Protein AF-A0A0G4ISH0-F1 (afdb_monomer)

Mean predicted aligned error: 19.69 Å

InterPro domains:
  IPR004839 Aminotransferase, class I/classII, large domain [PF00155] (19-366)
  IPR005532 Sulfatase-modifying factor enzyme-like domain [PF03781] (560-817)
  IPR015421 Pyridoxal phosphate-dependent transferase, major domain [G3DSA:3.40.640.10] (37-264)
  IPR015422 Pyridoxal phosphate-dependent transferase, small domain [G3DSA:3.90.1150.10] (4-366)
  IPR015424 Pyridoxal phosphate-dependent transferase [SSF53383] (5-373)
  IPR016187 C-type lectin fold [SSF56436] (561-821)
  IPR019257 Histidine-specific methyltransferase, SAM-dependent methyltransferase domain [PF10017] (851-1169)
  IPR024775 Hercynine oxygenase, DinB-like domain [PF12867] (386-523)
  IPR029063 S-adenosyl-L-methionine-dependent methyltransferase superfamily [G3DSA:3.40.50.150] (878-1068)
  IPR029063 S-adenosyl-L-methionine-dependent methyltransferase superfamily [SSF53335] (869-1040)
  IPR042095 Sulfatase-modifying factor enzyme superfamily [G3DSA:3.90.1580.10] (548-830)
  IPR051128 EgtD Methyltransferase [PTHR43397] (375-820)

pLDDT: mean 86.79, std 11.7, range [29.98, 98.56]

Foldseek 3Di:
DDDDDDDPDDCVPLFQEFADQFQQLCCVVCVVLVVPQDDDPQLPDDADLQFDPLLLLLVLLLVCQLQVPPSVLADSVQKGKFLALLLVLLLCCQLQDDFPAEEEEEPLAALSNVCSQVVVVRYHYDYQYDDVPDDLVSVLVVCVVCVRHQEYEAEACHPPAQHGDAPVSLVVVVVSCVRHAYEYEDQFSLFFQDPPPASHHDQVVVQSPDQRYKYKYFCRNLNPVVQSIIMIRHPPDDPSSSVSSNVGDGRSSSSSSSSSQRVDSCNSVVSSVSNNNLQNVLVVLLCVLCVVLPQNDWRDHRTGFKIKTFQPAFPPQPALVVVQVCCCPPLSYHWAGCVSSVHDDRGITIGGRSDDSVSSNSNSVSSSVSSVVSDPLVQPPDALVLLVVLVVLVVVLVVFFDPVQQQDDLDPQWGGNLLLLLQLLLCLLLLQCVQCPVNRDDQLDVVSSVVSVDIFGADPVPRDTPPVCRVVPDPDDDDSVVSNVNSVSSSVSSSVCRVVCSVVSNNQSVVVSSQVSLVVLLVSQLSLLSDDLVRTDDDPVQDDDDLDLDDDPDDDQDKFKQAKDKFWAADGPRPHSDDALLSDDIDIDTDHIWIWGQFFAFQQNVVVCLVVCCLNDPVLADPVVNCVCVVVVPRDFSQWDQDPVVRFIWGGASNDTDGCSSRRQWFDAWFLRSQQSVLVVVPFGFAALRRLRCQQEPPHPAQGQQHPDQCVVQVAQADLPNSATDRRPRGNRAGPRNRGNSAEQAWEWGPAQSAHPDDNVPRDADPSCRCPRPVRNPRFKTWTARDYSSHRRVQNTSSRTDIDGRRDRRGRYTYIGMGDQPPVNVPDPQAAAEAEAEDVQQDPVSVLVVQQVQQLVQLPDVLRAHEQLLLDDPVLLVLVVVLCVFPLQCQNVQLLCLLQVCLVVVLVLCVLAPQSQEAEEEEAQCFLVSRPLNSLQSNVVVNRAYEYEYEHQYPNRLVNNVVVNSHSPRRHNYYYYYNDHRLVVLLVVLPPDDPRHAYEYEHDDLVLQQDQPVVSLVVVLSNLVSHDFSHKYWHKAFAQDPDCVSVQCSCVPPVCSNVVSVCVSVVCQCVSFVKDDDSVQWDWDWDQDPVQQKIWIKTFGQAWDWMWTQDPPPRDIDIRTDHHRRIHTYTIRHHDDPVSVCVSCVVSQWHFPDWSAGPNNRMTTTMTGRNDD

Sequence (1173 aa):
MSLDAYEDGRNPDGVIELAYAENRLLLDFWRPRLQSCAPTTATTRYGIQQGSRDCRAAFLELLSVISGIDRRQLDASNLTMTSGCDAAFDLLVHSLCQPGQVVGIVTPTHPGAMRCIRCRGVLDTIEIAVDLGKSVDALLSCLNANPSIAALVLCNPTTPTGQLWTRSDLEKVVEHTRGIHVIVDEVLAVSLHSWPNSKFCSALRYAHSNDHVHVVTGLSKAGLAGLHVGAVYTRHQSSTFSSLSTLTQISNPTQEFIAKAFHDRDTPAALMECASKRLTAAYRLICNELHRHRINAHVVADAGLTIMVELNTNDGHDDDGALVNDILTQAKVMVHPGSRFSYPGHRWVRVVFADQPDVIREGVRRLASFVKEQYPRAMSTKTEAALQKAWARSDQVFSFLSADGFLLRPITLRHPFLFYVGHLPAFAMNQVALALGKLAPVRANASFDALFERGMDPDVLTGECHAHSADANNDVWPAIDDVVKYACDTRQRILGCVEVLLEMRLGYVVDIIIEHEQMHQETLLYMMMQCDPVHLSRPESLRERPLTPMHKASCEPVQCTIPGGKAVLGMSRCATTFGWDNEFPQVSVDVGAFRVQRLPVTNAEYLEWVDGGAYTVESNWPPDVWRWIVRDQIRHPALWRYDDVSKQWMVRTLFEYVPLSEVADHPVFVSNAEADAYCRSHGGRLMTEPEYHRAAYGDTCHPFPWGNDAPEQAGVNVDFRHWGTQPVWQSNSASPFGVRDLIGNGWEWTSSQFMPLGDPLQFTPMPSYPGYSADFFDGKHYVMKGGSWATATNMTRPSFRNWYQKNYVYPFAKFRICRDIEADERDASVGTSYRFVTLPGWNKQSLEGRFARDVRAGLSSNPKRIDSMHFYDDRGSELFAMITETEEYYLTRTETRILQDHAPTIAAVLTLLPNPSSINLIEIGAGDGKKTIPLLQALRSRGIQLSYTAIDISQGALDALQGALRSSAVDVTDATFLLGDNVEALRWTTQVDRPGMSNVVLFLGSSIGNYDNDKAEALLHDLRDALNVGDLLIVGFDLVKENHSIMIDAYSDAAGVTAEFNYNLLDRVNRELGGDFDRIRFEHQALFNPVHNRMESHLVASQDLVVSIDGDEDGQRLAVPFRARETIHIENSYKYELGQIETFAGKVGLHVVHHFLDDKSWFTDTCFQVVSK

Nearest PDB structures (foldseek):
  1gd9-assembly1_B  TM=8.159E-01  e=7.246E-22  Pyrococcus horikoshii
  1dju-assembly1_B  TM=8.254E-01  e=3.194E-21  Pyrococcus horikoshii OT3
  1dju-assembly1_A  TM=8.180E-01  e=1.990E-20  Pyrococcus horikoshii OT3
  5yhv-assembly1_B  TM=8.171E-01  e=3.679E-19  Mycobacterium tuberculosis H37Rv
  1u08-assembly1_A  TM=8.201E-01  e=9.890E-19  Escherichia coli

Structure (mmCIF, N/CA/C/O backbone):
data_AF-A0A0G4ISH0-F1
#
_entry.id   AF-A0A0G4ISH0-F1
#
loop_
_atom_site.group_PDB
_atom_site.id
_atom_site.type_symbol
_atom_site.label_atom_id
_atom_site.label_alt_id
_atom_site.label_comp_id
_atom_site.label_asym_id
_atom_site.label_entity_id
_atom_site.label_seq_id
_atom_site.pdbx_PDB_ins_code
_atom_site.Cartn_x
_atom_site.Cartn_y
_atom_site.Cartn_z
_atom_site.occupancy
_atom_site.B_iso_or_equiv
_atom_site.auth_seq_id
_atom_site.auth_comp_id
_atom_site.auth_asym_id
_atom_site.auth_atom_id
_atom_site.pdbx_PDB_model_num
ATOM 1 N N . MET A 1 1 ? -3.537 19.893 40.796 1.00 29.98 1 MET A N 1
ATOM 2 C CA . MET A 1 1 ? -2.130 20.124 41.160 1.00 29.98 1 MET A CA 1
ATOM 3 C C . MET A 1 1 ? -1.393 20.225 39.844 1.00 29.98 1 MET A C 1
ATOM 5 O O . MET A 1 1 ? -1.579 19.325 39.044 1.00 29.98 1 MET A O 1
ATOM 9 N N . SER A 1 2 ? -0.666 21.301 39.569 1.00 35.19 2 SER A N 1
ATOM 10 C CA . SER A 1 2 ? 0.259 21.329 38.433 1.00 35.19 2 SER A CA 1
ATOM 11 C C . SER A 1 2 ? 1.541 22.019 38.862 1.00 35.19 2 SER A C 1
ATOM 13 O O . SER A 1 2 ? 1.468 22.935 39.682 1.00 35.19 2 SER A O 1
ATOM 15 N N . LEU A 1 3 ? 2.659 21.582 38.290 1.00 36.28 3 LEU A N 1
ATOM 16 C CA . LEU A 1 3 ? 3.726 22.375 37.669 1.00 36.28 3 LEU A CA 1
ATOM 17 C C . LEU A 1 3 ? 4.898 21.428 37.360 1.00 36.28 3 LEU A C 1
ATOM 19 O O . LEU A 1 3 ? 5.094 20.429 38.046 1.00 36.28 3 LEU A O 1
ATOM 23 N N . ASP A 1 4 ? 5.565 21.717 36.253 1.00 40.81 4 ASP A N 1
ATOM 24 C CA . ASP A 1 4 ? 6.543 20.893 35.543 1.00 40.81 4 ASP A CA 1
ATOM 25 C C . ASP A 1 4 ? 7.928 20.839 36.236 1.00 40.81 4 ASP A C 1
ATOM 27 O O . ASP A 1 4 ? 8.217 21.652 37.112 1.00 40.81 4 ASP A O 1
ATOM 31 N N . ALA A 1 5 ? 8.778 19.916 35.766 1.00 36.12 5 ALA A N 1
ATOM 32 C CA . ALA A 1 5 ? 10.192 19.667 36.085 1.00 36.12 5 ALA A CA 1
ATOM 33 C C . ALA A 1 5 ? 10.530 19.043 37.463 1.00 36.12 5 ALA A C 1
ATOM 35 O O . ALA A 1 5 ? 10.736 19.735 38.451 1.00 36.12 5 ALA A O 1
ATOM 36 N N . TYR A 1 6 ? 10.702 17.711 37.470 1.00 50.81 6 TYR A N 1
ATOM 37 C CA . TYR A 1 6 ? 11.557 16.934 38.389 1.00 50.81 6 TYR A CA 1
ATOM 38 C C . TYR A 1 6 ? 11.553 17.356 39.879 1.00 50.81 6 TYR A C 1
ATOM 40 O O . TYR A 1 6 ? 12.530 17.911 40.377 1.00 50.81 6 TYR A O 1
ATOM 48 N N . GLU A 1 7 ? 10.498 16.998 40.618 1.00 42.28 7 GLU A N 1
ATOM 49 C CA . GLU A 1 7 ? 10.498 16.995 42.091 1.00 42.28 7 GLU A CA 1
ATOM 50 C C . GLU A 1 7 ? 10.308 15.572 42.649 1.00 42.28 7 GLU A C 1
ATOM 52 O O . GLU A 1 7 ? 9.448 14.812 42.191 1.00 42.28 7 GLU A O 1
ATOM 57 N N . ASP A 1 8 ? 11.119 15.254 43.664 1.00 45.59 8 ASP A N 1
ATOM 58 C CA . ASP A 1 8 ? 11.135 14.059 44.519 1.00 45.59 8 ASP A CA 1
ATOM 59 C C . ASP A 1 8 ? 9.798 13.286 44.595 1.00 45.59 8 ASP A C 1
ATOM 61 O O . ASP A 1 8 ? 8.854 13.660 45.298 1.00 45.59 8 ASP A O 1
ATOM 65 N N . GLY A 1 9 ? 9.736 12.143 43.902 1.00 51.06 9 GLY A N 1
ATOM 66 C CA . GLY A 1 9 ? 8.827 11.037 44.227 1.00 51.06 9 GLY A CA 1
ATOM 67 C C . GLY A 1 9 ? 7.404 11.044 43.647 1.00 51.06 9 GLY A C 1
ATOM 68 O O . GLY A 1 9 ? 6.674 10.096 43.925 1.00 51.06 9 GLY A O 1
ATOM 69 N N . ARG A 1 10 ? 6.971 12.039 42.850 1.00 54.88 10 ARG A N 1
ATOM 70 C CA . ARG A 1 10 ? 5.578 12.086 42.315 1.00 54.88 10 ARG A CA 1
ATOM 71 C C . ARG A 1 10 ? 5.391 11.634 40.861 1.00 54.88 10 ARG A C 1
ATOM 73 O O . ARG A 1 10 ? 4.269 11.316 40.483 1.00 54.88 10 ARG A O 1
ATOM 80 N N . ASN A 1 11 ? 6.454 11.604 40.061 1.00 66.38 11 ASN A N 1
ATOM 81 C CA . ASN A 1 11 ? 6.471 11.038 38.705 1.00 66.38 11 ASN A CA 1
ATOM 82 C C . ASN A 1 11 ? 7.749 10.195 38.537 1.00 66.38 11 ASN A C 1
ATOM 84 O O . ASN A 1 11 ? 8.687 10.645 37.878 1.00 66.38 11 ASN A O 1
ATOM 88 N N . PRO A 1 12 ? 7.840 9.030 39.208 1.00 60.91 12 PRO A N 1
ATOM 89 C CA . PRO A 1 12 ? 9.073 8.241 39.269 1.00 60.91 12 PRO A CA 1
ATOM 90 C C . PRO A 1 12 ? 9.559 7.774 37.889 1.00 60.91 12 PRO A C 1
ATOM 92 O O . PRO A 1 12 ? 10.762 7.639 37.688 1.00 60.91 12 PRO A O 1
ATOM 95 N N . ASP A 1 13 ? 8.643 7.603 36.931 1.00 71.50 13 ASP A N 1
ATOM 96 C CA . ASP A 1 13 ? 8.940 7.086 35.589 1.00 71.50 13 ASP A CA 1
ATOM 97 C C . ASP A 1 13 ? 9.199 8.188 34.544 1.00 71.50 13 ASP A C 1
ATOM 99 O O . ASP A 1 13 ? 9.539 7.894 33.394 1.00 71.50 13 ASP A O 1
ATOM 103 N N . GLY A 1 14 ? 9.028 9.462 34.923 1.00 81.88 14 GLY A N 1
ATOM 104 C CA . GLY A 1 14 ? 9.295 10.625 34.072 1.00 81.88 14 GLY A CA 1
ATOM 105 C C . GLY A 1 14 ? 8.361 10.781 32.866 1.00 81.88 14 GLY A C 1
ATOM 106 O O . GLY A 1 14 ? 8.720 11.487 31.920 1.00 81.88 14 GLY A O 1
ATOM 107 N N . VAL A 1 15 ? 7.187 10.139 32.870 1.00 88.06 15 VAL A N 1
ATOM 108 C CA . VAL A 1 15 ? 6.235 10.137 31.744 1.00 88.06 15 VAL A CA 1
ATOM 109 C C . VAL A 1 15 ? 5.391 11.414 31.733 1.00 88.06 15 VAL A C 1
ATOM 111 O O . VAL A 1 15 ? 4.882 11.836 32.771 1.00 88.06 15 VAL A O 1
ATOM 114 N N . ILE A 1 16 ? 5.228 12.024 30.557 1.00 90.38 16 ILE A N 1
ATOM 115 C CA . ILE A 1 16 ? 4.329 13.163 30.330 1.00 90.38 16 ILE A CA 1
ATOM 116 C C . ILE A 1 16 ? 2.988 12.650 29.829 1.00 90.38 16 ILE A C 1
ATOM 118 O O . ILE A 1 16 ? 2.910 11.954 28.823 1.00 90.38 16 ILE A O 1
ATOM 122 N N . GLU A 1 17 ? 1.925 13.014 30.529 1.00 90.56 17 GLU A N 1
ATOM 123 C CA . GLU A 1 17 ? 0.567 12.562 30.255 1.00 90.56 17 GLU A CA 1
ATOM 124 C C . GLU A 1 17 ? -0.139 13.554 29.315 1.00 90.56 17 GLU A C 1
ATOM 126 O O . GLU A 1 17 ? -0.492 14.648 29.748 1.00 90.56 17 GLU A O 1
ATOM 131 N N . LEU A 1 18 ? -0.329 13.183 28.041 1.00 93.94 18 LEU A N 1
ATOM 132 C CA . LEU A 1 18 ? -1.076 13.952 27.029 1.00 93.94 18 LEU A CA 1
ATOM 133 C C . LEU A 1 18 ? -2.180 13.109 26.360 1.00 93.94 18 LEU A C 1
ATOM 135 O O . LEU A 1 18 ? -2.629 13.430 25.255 1.00 93.94 18 LEU A O 1
ATOM 139 N N . ALA A 1 19 ? -2.614 12.021 26.997 1.00 89.62 19 ALA A N 1
ATOM 140 C CA . ALA A 1 19 ? -3.569 11.071 26.445 1.00 89.62 19 ALA A CA 1
ATOM 141 C C . ALA A 1 19 ? -4.983 11.317 26.975 1.00 89.62 19 ALA A C 1
ATOM 143 O O . ALA A 1 19 ? -5.933 11.318 26.192 1.00 89.62 19 ALA A O 1
ATOM 144 N N . TYR A 1 20 ? -5.162 11.544 28.275 1.00 87.75 20 TYR A N 1
ATOM 145 C CA . TYR A 1 20 ? -6.462 11.703 28.918 1.00 87.75 20 TYR A CA 1
ATOM 146 C C . TYR A 1 20 ? -6.990 13.130 28.758 1.00 87.75 20 TYR A C 1
ATOM 148 O O . TYR A 1 20 ? -6.425 14.100 29.250 1.00 87.75 20 TYR A O 1
ATOM 156 N N . ALA A 1 21 ? -8.121 13.266 28.060 1.00 85.56 21 ALA A N 1
ATOM 157 C CA . ALA A 1 21 ? -8.736 14.557 27.751 1.00 85.56 21 ALA A CA 1
ATOM 158 C C . ALA A 1 21 ? -9.438 15.177 28.978 1.00 85.56 21 ALA A C 1
ATOM 160 O O . ALA A 1 21 ? -10.674 15.229 29.042 1.00 85.56 21 ALA A O 1
ATOM 161 N N . GLU A 1 22 ? -8.642 15.630 29.943 1.00 88.81 22 GLU A N 1
ATOM 162 C CA . GLU A 1 22 ? -9.045 16.362 31.141 1.00 88.81 22 GLU A CA 1
ATOM 163 C C . GLU A 1 22 ? -8.713 17.847 30.996 1.00 88.81 22 GLU A C 1
ATOM 165 O O . GLU A 1 22 ? -7.631 18.221 30.553 1.00 88.81 22 GLU A O 1
ATOM 170 N N . ASN A 1 23 ? -9.634 18.721 31.401 1.00 92.69 23 ASN A N 1
ATOM 171 C CA . ASN A 1 23 ? -9.394 20.159 31.351 1.00 92.69 23 ASN A CA 1
ATOM 172 C C . ASN A 1 23 ? -8.731 20.640 32.651 1.00 92.69 23 ASN A C 1
ATOM 174 O O . ASN A 1 23 ? -9.401 21.107 33.577 1.00 92.69 23 ASN A O 1
ATOM 178 N N . ARG A 1 24 ? -7.403 20.512 32.730 1.00 91.00 24 ARG A N 1
ATOM 179 C CA . ARG A 1 24 ? -6.619 20.912 33.913 1.00 91.00 24 ARG A CA 1
ATOM 180 C C . ARG A 1 24 ? -6.488 22.429 34.049 1.00 91.00 24 ARG A C 1
ATOM 182 O O . ARG A 1 24 ? -6.186 22.928 35.134 1.00 91.00 24 ARG A O 1
ATOM 189 N N . LEU A 1 25 ? -6.809 23.169 32.988 1.00 93.44 25 LEU A N 1
ATOM 190 C CA . LEU A 1 25 ? -6.808 24.630 32.961 1.00 93.44 25 LEU A CA 1
ATOM 191 C C . LEU A 1 25 ? -7.913 25.265 33.810 1.00 93.44 25 LEU A C 1
ATOM 193 O O . LEU A 1 25 ? -7.896 26.479 33.942 1.00 93.44 25 LEU A O 1
ATOM 197 N N . LEU A 1 26 ? -8.871 24.512 34.364 1.00 93.56 26 LEU A N 1
ATOM 198 C CA . LEU A 1 26 ? -10.008 25.056 35.130 1.00 93.56 26 LEU A CA 1
ATOM 199 C C . LEU A 1 26 ? -9.959 24.751 36.636 1.00 93.56 26 LEU A C 1
ATOM 201 O O . LEU A 1 26 ? -10.906 25.036 37.369 1.00 93.56 26 LEU A O 1
ATOM 205 N N . LEU A 1 27 ? -8.868 24.170 37.135 1.00 87.25 27 LEU A N 1
ATOM 206 C CA . LEU A 1 27 ? -8.807 23.701 38.521 1.00 87.25 27 LEU A CA 1
ATOM 207 C C . LEU A 1 27 ? -8.957 24.828 39.563 1.00 87.25 27 LEU A C 1
ATOM 209 O O . LEU A 1 27 ? -9.604 24.650 40.595 1.00 87.25 27 LEU A O 1
ATOM 213 N N . ASP A 1 28 ? -8.342 25.979 39.324 1.00 88.94 28 ASP A N 1
ATOM 214 C CA . ASP A 1 28 ? -8.444 27.185 40.155 1.00 88.94 28 ASP A CA 1
ATOM 215 C C . ASP A 1 28 ? -9.839 27.828 40.094 1.00 88.94 28 ASP A C 1
ATOM 217 O O . ASP A 1 28 ? -10.294 28.361 41.103 1.00 88.94 28 ASP A O 1
ATOM 221 N N . PHE A 1 29 ? -10.545 27.718 38.963 1.00 91.69 29 PHE A N 1
ATOM 222 C CA . PHE A 1 29 ? -11.935 28.169 38.835 1.00 91.69 29 PHE A CA 1
ATOM 223 C C . PHE A 1 29 ? -12.871 27.384 39.771 1.00 91.69 29 PHE A C 1
ATOM 225 O O . PHE A 1 29 ? -13.756 27.961 40.417 1.00 91.69 29 PHE A O 1
ATOM 232 N N . TRP A 1 30 ? -12.651 26.068 39.878 1.00 90.19 30 TRP A N 1
ATOM 233 C CA . TRP A 1 30 ? -13.483 25.177 40.689 1.00 90.19 30 TRP A CA 1
ATOM 234 C C . TRP A 1 30 ? -13.087 25.102 42.157 1.00 90.19 30 TRP A C 1
ATOM 236 O O . TRP A 1 30 ? -13.960 24.901 43.002 1.00 90.19 30 TRP A O 1
ATOM 246 N N . ARG A 1 31 ? -11.803 25.271 42.491 1.00 87.25 31 ARG A N 1
ATOM 247 C CA . ARG A 1 31 ? -11.291 25.066 43.856 1.00 87.25 31 ARG A CA 1
ATOM 248 C C . ARG A 1 31 ? -12.075 25.832 44.939 1.00 87.25 31 ARG A C 1
ATOM 250 O O . ARG A 1 31 ? -12.493 25.173 45.891 1.00 87.25 31 ARG A O 1
ATOM 257 N N . PRO A 1 32 ? -12.352 27.147 44.819 1.00 85.44 32 PRO A N 1
ATOM 258 C CA . PRO A 1 32 ? -13.115 27.873 45.838 1.00 85.44 32 PRO A CA 1
ATOM 259 C C . PRO A 1 32 ? -14.559 27.366 45.971 1.00 85.44 32 PRO A C 1
ATOM 261 O O . PRO A 1 32 ? -15.099 27.282 47.072 1.00 85.44 32 PRO A O 1
ATOM 264 N N . ARG A 1 33 ? -15.181 26.980 44.849 1.00 84.56 33 ARG A N 1
ATOM 265 C CA . ARG A 1 33 ? -16.568 26.494 44.805 1.00 84.56 33 ARG A CA 1
ATOM 266 C C . ARG A 1 33 ? -16.702 25.114 45.442 1.00 84.56 33 ARG A C 1
ATOM 268 O O . ARG A 1 33 ? -17.604 24.905 46.250 1.00 84.56 33 ARG A O 1
ATOM 275 N N . LEU A 1 34 ? -15.770 24.206 45.153 1.00 82.19 34 LEU A N 1
ATOM 276 C CA . LEU A 1 34 ? -15.709 22.880 45.775 1.00 82.19 34 LEU A CA 1
ATOM 277 C C . LEU A 1 34 ? -15.526 22.977 47.297 1.00 82.19 34 LEU A C 1
ATOM 279 O O . LEU A 1 34 ? -16.193 22.264 48.037 1.00 82.19 34 LEU A O 1
ATOM 283 N N . GLN A 1 35 ? -14.690 23.906 47.772 1.00 81.31 35 GLN A N 1
ATOM 284 C CA . GLN A 1 35 ? -14.467 24.136 49.207 1.00 81.31 35 GLN A CA 1
ATOM 285 C C . GLN A 1 35 ? -15.689 24.720 49.935 1.00 81.31 35 GLN A C 1
ATOM 287 O O . GLN A 1 35 ? -15.828 24.534 51.141 1.00 81.31 35 GLN A O 1
ATOM 292 N N . SER A 1 36 ? -16.585 25.403 49.218 1.00 74.00 36 SER A N 1
ATOM 293 C CA . SER A 1 36 ? -17.791 26.017 49.792 1.00 74.00 36 SER A CA 1
ATOM 294 C C . SER A 1 36 ? -18.970 25.049 49.991 1.00 74.00 36 SER A C 1
ATOM 296 O O . SER A 1 36 ? -19.958 25.396 50.640 1.00 74.00 36 SER A O 1
ATOM 298 N N . CYS A 1 37 ? -18.888 23.824 49.461 1.00 72.69 37 CYS A N 1
ATOM 299 C CA . CYS A 1 37 ? -19.976 22.849 49.524 1.00 72.69 37 CYS A CA 1
ATOM 300 C C . CYS A 1 37 ? -19.874 21.952 50.765 1.00 72.69 37 CYS A C 1
ATOM 302 O O . CYS A 1 37 ? -19.308 20.863 50.723 1.00 72.69 37 CYS A O 1
ATOM 304 N N . ALA A 1 38 ? -20.460 22.403 51.877 1.00 69.44 38 ALA A N 1
ATOM 305 C CA . ALA A 1 38 ? -20.605 21.584 53.080 1.00 69.44 38 ALA A CA 1
ATOM 306 C C . ALA A 1 38 ? -21.718 20.517 52.922 1.00 69.44 38 ALA A C 1
ATOM 308 O O . ALA A 1 38 ? -22.762 20.822 52.327 1.00 69.44 38 ALA A O 1
ATOM 309 N N . PRO A 1 39 ? -21.546 19.300 53.483 1.00 66.81 39 PRO A N 1
ATOM 310 C CA . PRO A 1 39 ? -22.596 18.282 53.512 1.00 66.81 39 PRO A CA 1
ATOM 311 C C . PRO A 1 39 ? -23.829 18.777 54.277 1.00 66.81 39 PRO A C 1
ATOM 313 O O . PRO A 1 39 ? -23.710 19.418 55.321 1.00 66.81 39 PRO A O 1
ATOM 316 N N . THR A 1 40 ? -25.022 18.439 53.793 1.00 73.50 40 THR A N 1
ATOM 317 C CA . THR A 1 40 ? -26.299 18.703 54.478 1.00 73.50 40 THR A CA 1
ATOM 318 C C . THR A 1 40 ? -27.006 17.391 54.827 1.00 73.50 40 THR A C 1
ATOM 320 O O . THR A 1 40 ? -26.679 16.329 54.300 1.00 73.50 40 THR A O 1
ATOM 323 N N . THR A 1 41 ? -28.035 17.428 55.673 1.00 69.50 41 THR A N 1
ATOM 324 C CA . THR A 1 41 ? -28.890 16.256 55.950 1.00 69.50 41 THR A CA 1
ATOM 325 C C . THR A 1 41 ? -29.598 15.714 54.703 1.00 69.50 41 THR A C 1
ATOM 327 O O . THR A 1 41 ? -29.991 14.550 54.688 1.00 69.50 41 THR A O 1
ATOM 330 N N . ALA A 1 42 ? -29.756 16.524 53.650 1.00 67.44 42 ALA A N 1
ATOM 331 C CA . ALA A 1 42 ? -30.264 16.067 52.357 1.00 67.44 42 ALA A CA 1
ATOM 332 C C . ALA A 1 42 ? -29.213 15.252 51.579 1.00 67.44 42 ALA A C 1
ATOM 334 O O . ALA A 1 42 ? -29.566 14.304 50.881 1.00 67.44 42 ALA A O 1
ATOM 335 N N . THR A 1 43 ? -27.919 15.548 51.758 1.00 75.75 43 THR A N 1
ATOM 336 C CA . THR A 1 43 ? -26.824 14.820 51.088 1.00 75.75 43 THR A CA 1
ATOM 337 C C . THR A 1 43 ? -26.563 13.413 51.638 1.00 75.75 43 THR A C 1
ATOM 339 O O . THR A 1 43 ? -25.834 12.654 51.009 1.00 75.75 43 THR A O 1
ATOM 342 N N . THR A 1 44 ? -27.172 13.035 52.769 1.00 76.56 44 THR A N 1
ATOM 343 C CA . THR A 1 44 ? -26.984 11.722 53.421 1.00 76.56 44 THR A CA 1
ATOM 344 C C . THR A 1 44 ? -28.138 10.734 53.199 1.00 76.56 44 THR A C 1
ATOM 346 O O . THR A 1 44 ? -28.156 9.664 53.804 1.00 76.56 44 THR A O 1
ATOM 349 N N . ARG A 1 45 ? -29.120 11.073 52.354 1.00 77.62 45 ARG A N 1
ATOM 350 C CA . ARG A 1 45 ? -30.279 10.218 52.022 1.00 77.62 45 ARG A CA 1
ATOM 351 C C . ARG A 1 45 ? -30.199 9.714 50.580 1.00 77.62 45 ARG A C 1
ATOM 353 O O . ARG A 1 45 ? -29.391 10.225 49.814 1.00 77.62 45 ARG A O 1
ATOM 360 N N . TYR A 1 46 ? -31.044 8.752 50.200 1.00 73.94 46 TYR A N 1
ATOM 361 C CA . TYR A 1 46 ? -31.217 8.361 48.793 1.00 73.94 46 TYR A CA 1
ATOM 362 C C . TYR A 1 46 ? -31.870 9.487 47.977 1.00 73.94 46 TYR A C 1
ATOM 364 O O . TYR A 1 46 ? -32.718 10.223 48.485 1.00 73.94 46 TYR A O 1
ATOM 372 N N . GLY A 1 47 ? -31.420 9.655 46.733 1.00 69.94 47 GLY A N 1
ATOM 373 C CA . GLY A 1 47 ? -31.845 10.718 45.821 1.00 69.94 47 GLY A CA 1
ATOM 374 C C . GLY A 1 47 ? -33.093 10.391 45.007 1.00 69.94 47 GLY A C 1
ATOM 375 O O . GLY A 1 47 ? -33.626 9.285 45.047 1.00 69.94 47 GLY A O 1
ATOM 376 N N . ILE A 1 48 ? -33.558 11.387 44.253 1.00 76.50 48 ILE A N 1
ATOM 377 C CA . ILE A 1 48 ? -34.624 11.228 43.256 1.00 76.50 48 ILE A CA 1
ATOM 378 C C . ILE A 1 48 ? -34.023 10.603 41.991 1.00 76.50 48 ILE A C 1
ATOM 380 O O . ILE A 1 48 ? -32.912 10.959 41.603 1.00 76.50 48 ILE A O 1
ATOM 384 N N . GLN A 1 49 ? -34.785 9.730 41.326 1.00 78.06 49 GLN A N 1
ATOM 385 C CA . GLN A 1 49 ? -34.319 8.912 40.200 1.00 78.06 49 GLN A CA 1
ATOM 386 C C . GLN A 1 49 ? -33.639 9.697 39.069 1.00 78.06 49 GLN A C 1
ATOM 388 O O . GLN A 1 49 ? -32.562 9.322 38.629 1.00 78.06 49 GLN A O 1
ATOM 393 N N . GLN A 1 50 ? -34.210 10.834 38.670 1.00 83.44 50 GLN A N 1
ATOM 394 C CA . GLN A 1 50 ? -33.687 11.696 37.597 1.00 83.44 50 GLN A CA 1
ATOM 395 C C . GLN A 1 50 ? -32.739 12.808 38.099 1.00 83.44 50 GLN A C 1
ATOM 397 O O . GLN A 1 50 ? -32.379 13.718 37.349 1.00 83.44 50 GLN A O 1
ATOM 402 N N . GLY A 1 51 ? -32.396 12.806 39.389 1.00 89.44 51 GLY A N 1
ATOM 403 C CA . GLY A 1 51 ? -31.713 13.895 40.092 1.00 89.44 51 GLY A CA 1
ATOM 404 C C . GLY A 1 51 ? -32.659 14.826 40.866 1.00 89.44 51 GLY A C 1
ATOM 405 O O . GLY A 1 51 ? -33.885 14.732 40.777 1.00 89.44 51 GLY A O 1
ATOM 406 N N . SER A 1 52 ? -32.114 15.737 41.667 1.00 89.12 52 SER A N 1
ATOM 407 C CA . SER A 1 52 ? -32.892 16.725 42.415 1.00 89.12 52 SER A CA 1
ATOM 408 C C . SER A 1 52 ? -33.389 17.841 41.493 1.00 89.12 52 SER A C 1
ATOM 410 O O . SER A 1 52 ? -32.774 18.153 40.469 1.00 89.12 52 SER A O 1
ATOM 412 N N . ARG A 1 53 ? -34.518 18.462 41.855 1.00 89.12 53 ARG A N 1
ATOM 413 C CA . ARG A 1 53 ? -35.094 19.579 41.089 1.00 89.12 53 ARG A CA 1
ATOM 414 C C . ARG A 1 53 ? -34.091 20.723 40.927 1.00 89.12 53 ARG A C 1
ATOM 416 O O . ARG A 1 53 ? -33.963 21.255 39.829 1.00 89.12 53 ARG A O 1
ATOM 423 N N . ASP A 1 54 ? -33.378 21.054 41.998 1.00 88.94 54 ASP A N 1
ATOM 424 C CA . ASP A 1 54 ? -32.422 22.162 42.017 1.00 88.94 54 ASP A CA 1
ATOM 425 C C . ASP A 1 54 ? -31.175 21.838 41.188 1.00 88.94 54 ASP A C 1
ATOM 427 O O . ASP A 1 54 ? -30.716 22.680 40.421 1.00 88.94 54 ASP A O 1
ATOM 431 N N . CYS A 1 55 ? -30.685 20.593 41.244 1.00 91.19 55 CYS A N 1
ATOM 432 C CA . CYS A 1 55 ? -29.576 20.131 40.408 1.00 91.19 55 CYS A CA 1
ATOM 433 C C . CYS A 1 55 ? -29.924 20.233 38.918 1.00 91.19 55 CYS A C 1
ATOM 435 O O . CYS A 1 55 ? -29.175 20.842 38.153 1.00 91.19 55 CYS A O 1
ATOM 437 N N . ARG A 1 56 ? -31.091 19.714 38.510 1.00 93.56 56 ARG A N 1
ATOM 438 C CA . ARG A 1 56 ? -31.547 19.805 37.115 1.00 93.56 56 ARG A CA 1
ATOM 439 C C . ARG A 1 56 ? -31.767 21.244 36.668 1.00 93.56 56 ARG A C 1
ATOM 441 O O . ARG A 1 56 ? -31.400 21.601 35.553 1.00 93.56 56 ARG A O 1
ATOM 448 N N . ALA A 1 57 ? -32.364 22.076 37.522 1.00 91.56 57 ALA A N 1
ATOM 449 C CA . ALA A 1 57 ? -32.612 23.474 37.199 1.00 91.56 57 ALA A CA 1
ATOM 450 C C . ALA A 1 57 ? -31.304 24.239 36.961 1.00 91.56 57 ALA A C 1
ATOM 452 O O . ALA A 1 57 ? -31.217 24.945 35.959 1.00 91.56 57 ALA A O 1
ATOM 453 N N . ALA A 1 58 ? -30.310 24.046 37.831 1.00 91.56 58 ALA A N 1
ATOM 454 C CA . ALA A 1 58 ? -28.993 24.667 37.735 1.00 91.56 58 ALA A CA 1
ATOM 455 C C . ALA A 1 58 ? -28.203 24.158 36.513 1.00 91.56 58 ALA A C 1
ATOM 457 O O . ALA A 1 58 ? -27.580 24.936 35.796 1.00 91.56 58 ALA A O 1
ATOM 458 N N . PHE A 1 59 ? -28.290 22.861 36.207 1.00 93.81 59 PHE A N 1
ATOM 459 C CA . PHE A 1 59 ? -27.658 22.295 35.014 1.00 93.81 59 PHE A CA 1
ATOM 460 C C . PHE A 1 59 ? -28.293 22.813 33.711 1.00 93.81 59 PHE A C 1
ATOM 462 O O . PHE A 1 59 ? -27.590 23.067 32.737 1.00 93.81 59 PHE A O 1
ATOM 469 N N . LEU A 1 60 ? -29.611 23.046 33.688 1.00 93.75 60 LEU A N 1
ATOM 470 C CA . LEU A 1 60 ? -30.270 23.683 32.544 1.00 93.75 60 LEU A CA 1
ATOM 471 C C . LEU A 1 60 ? -29.847 25.141 32.328 1.00 93.75 60 LEU A C 1
ATOM 473 O O . LEU A 1 60 ? -29.857 25.584 31.181 1.00 93.75 60 LEU A O 1
ATOM 477 N N . GLU A 1 61 ? -29.469 25.882 33.375 1.00 93.25 61 GLU A N 1
ATOM 478 C CA . GLU A 1 61 ? -28.859 27.210 33.191 1.00 93.25 61 GLU A CA 1
ATOM 479 C C . GLU A 1 61 ? -27.545 27.091 32.410 1.00 93.25 61 GLU A C 1
ATOM 481 O O . GLU A 1 61 ? -27.320 27.837 31.459 1.00 93.25 61 GLU A O 1
ATOM 486 N N . LEU A 1 62 ? -26.715 26.092 32.732 1.00 93.44 62 LEU A N 1
ATOM 487 C CA . LEU A 1 62 ? -25.495 25.814 31.976 1.00 93.44 62 LEU A CA 1
ATOM 488 C C . LEU A 1 62 ? -25.790 25.466 30.513 1.00 93.44 62 LEU A C 1
ATOM 490 O O . LEU A 1 62 ? -25.182 26.048 29.615 1.00 93.44 62 LEU A O 1
ATOM 494 N N . LEU A 1 63 ? -26.744 24.568 30.256 1.00 94.00 63 LEU A N 1
ATOM 495 C CA . LEU A 1 63 ? -27.110 24.197 28.885 1.00 94.00 63 LEU A CA 1
ATOM 496 C C . LEU A 1 63 ? -27.694 25.374 28.098 1.00 94.00 63 LEU A C 1
ATOM 498 O O . LEU A 1 63 ? -27.399 25.515 26.912 1.00 94.00 63 LEU A O 1
ATOM 502 N N . SER A 1 64 ? -28.469 26.247 28.744 1.00 93.44 64 SER A N 1
ATOM 503 C CA . SER A 1 64 ? -28.984 27.483 28.143 1.00 93.44 64 SER A CA 1
ATOM 504 C C . SER A 1 64 ? -27.846 28.414 27.710 1.00 93.44 64 SER A C 1
ATOM 506 O O . SER A 1 64 ? -27.849 28.896 26.579 1.00 93.44 64 SER A O 1
ATOM 508 N N . VAL A 1 65 ? -26.828 28.596 28.556 1.00 93.75 65 VAL A N 1
ATOM 509 C CA . VAL A 1 65 ? -25.658 29.438 28.253 1.00 93.75 65 VAL A CA 1
ATOM 510 C C . VAL A 1 65 ? -24.774 28.840 27.152 1.00 93.75 65 VAL A C 1
ATOM 512 O O . VAL A 1 65 ? -24.316 29.573 26.275 1.00 93.75 65 VAL A O 1
ATOM 515 N N . ILE A 1 66 ? -24.552 27.522 27.160 1.00 92.00 66 ILE A N 1
ATOM 516 C CA . ILE A 1 66 ? -23.758 26.832 26.128 1.00 92.00 66 ILE A CA 1
ATOM 517 C C . ILE A 1 66 ? -24.460 26.887 24.762 1.00 92.00 66 ILE A C 1
ATOM 519 O O . ILE A 1 66 ? -23.826 27.178 23.751 1.00 92.00 66 ILE A O 1
ATOM 523 N N . SER A 1 67 ? -25.765 26.604 24.727 1.00 91.38 67 SER A N 1
ATOM 524 C CA . SER A 1 67 ? -26.542 26.496 23.481 1.00 91.38 67 SER A CA 1
ATOM 525 C C . SER A 1 67 ? -27.064 27.832 22.943 1.00 91.38 67 SER A C 1
ATOM 527 O O . SER A 1 67 ? -27.477 27.907 21.783 1.00 91.38 67 SER A O 1
ATOM 529 N N . GLY A 1 68 ? -27.111 28.871 23.783 1.00 89.75 68 GLY A N 1
ATOM 530 C CA . GLY A 1 68 ? -27.771 30.143 23.482 1.00 89.75 68 GLY A CA 1
ATOM 531 C C . GLY A 1 68 ? -29.303 30.053 23.413 1.00 89.75 68 GLY A C 1
ATOM 532 O O . GLY A 1 68 ? -29.949 30.987 22.936 1.00 89.75 68 GLY A O 1
ATOM 533 N N . ILE A 1 69 ? -29.904 28.939 23.844 1.00 91.06 69 ILE A N 1
ATOM 534 C CA . ILE A 1 69 ? -31.361 28.757 23.891 1.00 91.06 69 ILE A CA 1
ATOM 535 C C . ILE A 1 69 ? -31.903 29.421 25.156 1.00 91.06 69 ILE A C 1
ATOM 537 O O . ILE A 1 69 ? -31.359 29.215 26.239 1.00 91.06 69 ILE A O 1
ATOM 541 N N . ASP A 1 70 ? -32.996 30.187 25.044 1.00 90.44 70 ASP A N 1
ATOM 542 C CA . ASP A 1 70 ? -33.654 30.796 26.206 1.00 90.44 70 ASP A CA 1
ATOM 543 C C . ASP A 1 70 ? -34.040 29.704 27.210 1.00 90.44 70 ASP A C 1
ATOM 545 O O . ASP A 1 70 ? -34.784 28.774 26.891 1.00 90.44 70 ASP A O 1
ATOM 549 N N . ARG A 1 71 ? -33.559 29.848 28.445 1.00 90.62 71 ARG A N 1
ATOM 550 C CA . ARG A 1 71 ? -33.802 28.935 29.560 1.00 90.62 71 ARG A CA 1
ATOM 551 C C . ARG A 1 71 ? -35.273 28.544 29.738 1.00 90.62 71 ARG A C 1
ATOM 553 O O . ARG A 1 71 ? -35.544 27.427 30.182 1.00 90.62 71 ARG A O 1
ATOM 560 N N . ARG A 1 72 ? -36.219 29.431 29.406 1.00 89.75 72 ARG A N 1
ATOM 561 C CA . ARG A 1 72 ? -37.673 29.191 29.501 1.00 89.75 72 ARG A CA 1
ATOM 562 C C . ARG A 1 72 ? -38.191 28.162 28.495 1.00 89.75 72 ARG A C 1
ATOM 564 O O . ARG A 1 72 ? -39.273 27.627 28.702 1.00 89.75 72 ARG A O 1
ATOM 571 N N . GLN A 1 73 ? -37.440 27.892 27.429 1.00 89.31 73 GLN A N 1
ATOM 572 C CA . GLN A 1 73 ? -37.775 26.885 26.416 1.00 89.31 73 GLN A CA 1
ATOM 573 C C . GLN A 1 73 ? -37.335 25.472 26.831 1.00 89.31 73 GLN A C 1
ATOM 575 O O . GLN A 1 73 ? -37.756 24.495 26.218 1.00 89.31 73 GLN A O 1
ATOM 580 N N . LEU A 1 74 ? -36.506 25.349 27.874 1.00 91.81 74 LEU A N 1
ATOM 581 C CA . LEU A 1 74 ? -35.970 24.074 28.342 1.00 91.81 74 LEU A CA 1
ATOM 582 C C . LEU A 1 74 ? -36.736 23.573 29.573 1.00 91.81 74 LEU A C 1
ATOM 584 O O . LEU A 1 74 ? -36.658 24.160 30.657 1.00 91.81 74 LEU A O 1
ATOM 588 N N . ASP A 1 75 ? -37.436 22.449 29.421 1.00 90.56 75 ASP A N 1
ATOM 589 C CA . ASP A 1 75 ? -38.113 21.780 30.535 1.00 90.56 75 ASP A CA 1
ATOM 590 C C . ASP A 1 75 ? -37.145 20.902 31.353 1.00 90.56 75 ASP A C 1
ATOM 592 O O . ASP A 1 75 ? -36.418 20.070 30.810 1.00 90.56 75 ASP A O 1
ATOM 596 N N . ALA A 1 76 ? -37.161 21.077 32.678 1.00 89.62 76 ALA A N 1
ATOM 597 C CA . ALA A 1 76 ? -36.385 20.286 33.633 1.00 89.62 76 ALA A CA 1
ATOM 598 C C . ALA A 1 76 ? -36.895 18.849 33.794 1.00 89.62 76 ALA A C 1
ATOM 600 O O . ALA A 1 76 ? -36.179 18.033 34.372 1.00 89.62 76 ALA A O 1
ATOM 601 N N . SER A 1 77 ? -38.110 18.538 33.336 1.00 88.50 77 SER A N 1
ATOM 602 C CA . SER A 1 77 ? -38.639 17.169 33.296 1.00 88.50 77 SER A CA 1
ATOM 603 C C . SER A 1 77 ? -37.961 16.305 32.221 1.00 88.50 77 SER A C 1
ATOM 605 O O . SER A 1 77 ? -37.871 15.094 32.384 1.00 88.50 77 SER A O 1
ATOM 607 N N . ASN A 1 78 ? -37.407 16.934 31.177 1.00 92.62 78 ASN A N 1
ATOM 608 C CA . ASN A 1 78 ? -36.715 16.262 30.073 1.00 92.62 78 ASN A CA 1
ATOM 609 C C . ASN A 1 78 ? -35.225 16.015 30.347 1.00 92.62 78 ASN A C 1
ATOM 611 O O . ASN A 1 78 ? -34.537 15.423 29.522 1.00 92.62 78 ASN A O 1
ATOM 615 N N . LEU A 1 79 ? -34.696 16.493 31.475 1.00 94.25 79 LEU A N 1
ATOM 616 C CA . LEU A 1 79 ? -33.291 16.328 31.833 1.00 94.25 79 LEU A CA 1
ATOM 617 C C . LEU A 1 79 ? -33.149 15.189 32.848 1.00 94.25 79 LEU A C 1
ATOM 619 O O . LEU A 1 79 ? -33.802 15.198 33.885 1.00 94.25 79 LEU A O 1
ATOM 623 N N . THR A 1 80 ? -32.269 14.231 32.584 1.00 95.12 80 THR A N 1
ATOM 624 C CA . THR A 1 80 ? -31.919 13.154 33.521 1.00 95.12 80 THR A CA 1
ATOM 625 C C . THR A 1 80 ? -30.429 13.202 33.808 1.00 95.12 80 THR A C 1
ATOM 627 O O . THR A 1 80 ? -29.623 13.167 32.883 1.00 95.12 80 THR A O 1
ATOM 630 N N . MET A 1 81 ? -30.061 13.301 35.086 1.00 94.81 81 MET A N 1
ATOM 631 C CA . MET A 1 81 ? -28.659 13.304 35.512 1.00 94.81 81 MET A CA 1
ATOM 632 C C . MET A 1 81 ? -28.113 11.874 35.573 1.00 94.81 81 MET A C 1
ATOM 634 O O . MET A 1 81 ? -28.768 10.999 36.138 1.00 94.81 81 MET A O 1
ATOM 638 N N . THR A 1 82 ? -26.906 11.650 35.052 1.00 94.94 82 THR A N 1
ATOM 639 C CA . THR A 1 82 ? -26.278 10.321 34.971 1.00 94.94 82 THR A CA 1
ATOM 640 C C . THR A 1 82 ? -24.850 10.310 35.515 1.00 94.94 82 THR A C 1
ATOM 642 O O . THR A 1 82 ? -24.186 11.348 35.560 1.00 94.94 82 THR A O 1
ATOM 645 N N . SER A 1 83 ? -24.347 9.138 35.910 1.00 92.75 83 SER A N 1
ATOM 646 C CA . SER A 1 83 ? -22.988 8.883 36.415 1.00 92.75 83 SER A CA 1
ATOM 647 C C . SER A 1 83 ? -21.912 8.932 35.315 1.00 92.75 83 SER A C 1
ATOM 649 O O . SER A 1 83 ? -21.055 8.059 35.191 1.00 92.75 83 SER A O 1
ATOM 651 N N . GLY A 1 84 ? -21.955 9.981 34.493 1.00 92.75 84 GLY A N 1
ATOM 652 C CA . GLY A 1 84 ? -21.096 10.198 33.332 1.00 92.75 84 GLY A CA 1
ATOM 653 C C . GLY A 1 84 ? -21.838 10.035 32.005 1.00 92.75 84 GLY A C 1
ATOM 654 O O . GLY A 1 84 ? -22.990 9.599 31.956 1.00 92.75 84 GLY A O 1
ATOM 655 N N . CYS A 1 85 ? -21.170 10.419 30.914 1.00 92.62 85 CYS A N 1
ATOM 656 C CA . CYS A 1 85 ? -21.737 10.336 29.563 1.00 92.62 85 CYS A CA 1
ATOM 657 C C . CYS A 1 85 ? -21.848 8.885 29.070 1.00 92.62 85 CYS A C 1
ATOM 659 O O . CYS A 1 85 ? -22.810 8.559 28.392 1.00 92.62 85 CYS A O 1
ATOM 661 N N . ASP A 1 86 ? -20.942 7.989 29.476 1.00 91.19 86 ASP A N 1
ATOM 662 C CA . ASP A 1 86 ? -21.049 6.556 29.160 1.00 91.19 86 ASP A CA 1
ATOM 663 C C . ASP A 1 86 ? -22.352 5.961 29.735 1.00 91.19 86 ASP A C 1
ATOM 665 O O . ASP A 1 86 ? -23.097 5.289 29.030 1.00 91.19 86 ASP A O 1
ATOM 669 N N . ALA A 1 87 ? -22.707 6.307 30.980 1.00 91.38 87 ALA A N 1
ATOM 670 C CA . ALA A 1 87 ? -23.981 5.907 31.582 1.00 91.38 87 ALA A CA 1
ATOM 671 C C . ALA A 1 87 ? -25.199 6.551 30.888 1.00 91.38 87 ALA A C 1
ATOM 673 O O . ALA A 1 87 ? -26.263 5.943 30.816 1.00 91.38 87 ALA A O 1
ATOM 674 N N . ALA A 1 88 ? -25.052 7.772 30.359 1.00 93.00 88 ALA A N 1
ATOM 675 C CA . ALA A 1 88 ? -26.086 8.431 29.557 1.00 93.00 88 ALA A CA 1
ATOM 676 C C . ALA A 1 88 ? -26.332 7.708 28.226 1.00 93.00 88 ALA A C 1
ATOM 678 O O . ALA A 1 88 ? -27.484 7.491 27.848 1.00 93.00 88 ALA A O 1
ATOM 679 N N . PHE A 1 89 ? -25.258 7.308 27.542 1.00 91.44 89 PHE A N 1
ATOM 680 C CA . PHE A 1 89 ? -25.333 6.494 26.334 1.00 91.44 89 PHE A CA 1
ATOM 681 C C . PHE A 1 89 ? -25.979 5.146 26.611 1.00 91.44 89 PHE A C 1
ATOM 683 O O . PHE A 1 89 ? -26.918 4.775 25.915 1.00 91.44 89 PHE A O 1
ATOM 690 N N . ASP A 1 90 ? -25.524 4.445 27.648 1.00 89.12 90 ASP A N 1
ATOM 691 C CA . ASP A 1 90 ? -26.073 3.143 28.006 1.00 89.12 90 ASP A CA 1
ATOM 692 C C . ASP A 1 90 ? -27.575 3.226 28.335 1.00 89.12 90 ASP A C 1
ATOM 694 O O . ASP A 1 90 ? -28.367 2.421 27.837 1.00 89.12 90 ASP A O 1
ATOM 698 N N . LEU A 1 91 ? -27.993 4.258 29.078 1.00 91.31 91 LEU A N 1
ATOM 699 C CA . LEU A 1 91 ? -29.400 4.539 29.369 1.00 91.31 91 LEU A CA 1
ATOM 700 C C . LEU A 1 91 ? -30.227 4.753 28.091 1.00 91.31 91 LEU A C 1
ATOM 702 O O . LEU A 1 91 ? -31.270 4.116 27.919 1.00 91.31 91 LEU A O 1
ATOM 706 N N . LEU A 1 92 ? -29.770 5.632 27.191 1.00 92.19 92 LEU A N 1
ATOM 707 C CA . LEU A 1 92 ? -30.472 5.931 25.941 1.00 92.19 92 LEU A CA 1
ATOM 708 C C . LEU A 1 92 ? -30.561 4.696 25.052 1.00 92.19 92 LEU A C 1
ATOM 710 O O . LEU A 1 92 ? -31.661 4.298 24.680 1.00 92.19 92 LEU A O 1
ATOM 714 N N . VAL A 1 93 ? -29.434 4.045 24.780 1.00 88.56 93 VAL A N 1
ATOM 715 C CA . VAL A 1 93 ? -29.377 2.856 23.925 1.00 88.56 93 VAL A CA 1
ATOM 716 C C . VAL A 1 93 ? -30.288 1.748 24.472 1.00 88.56 93 VAL A C 1
ATOM 718 O O . VAL A 1 93 ? -30.983 1.111 23.689 1.00 88.56 93 VAL A O 1
ATOM 721 N N . HIS A 1 94 ? -30.401 1.583 25.800 1.00 87.44 94 HIS A N 1
ATOM 722 C CA . HIS A 1 94 ? -31.363 0.637 26.394 1.00 87.44 94 HIS A CA 1
ATOM 723 C C . HIS A 1 94 ? -32.816 0.994 26.179 1.00 87.44 94 HIS A C 1
ATOM 725 O O . HIS A 1 94 ? -33.659 0.117 26.021 1.00 87.44 94 HIS A O 1
ATOM 731 N N . SER A 1 95 ? -33.126 2.276 26.294 1.00 89.88 95 SER A N 1
ATOM 732 C CA . SER A 1 95 ? -34.507 2.723 26.225 1.00 89.88 95 SER A CA 1
ATOM 733 C C . SER A 1 95 ? -35.027 2.810 24.795 1.00 89.88 95 SER A C 1
ATOM 735 O O . SER A 1 95 ? -36.225 2.640 24.584 1.00 89.88 95 SER A O 1
ATOM 737 N N . LEU A 1 96 ? -34.137 3.087 23.838 1.00 90.94 96 LEU A N 1
ATOM 738 C CA . LEU A 1 96 ? -34.493 3.427 22.465 1.00 90.94 96 LEU A CA 1
ATOM 739 C C . LEU A 1 96 ? -34.371 2.239 21.511 1.00 90.94 96 LEU A C 1
ATOM 741 O O . LEU A 1 96 ? -35.167 2.137 20.584 1.00 90.94 96 LEU A O 1
ATOM 745 N N . CYS A 1 97 ? -33.390 1.357 21.725 1.00 89.12 97 CYS A N 1
ATOM 746 C CA . CYS A 1 97 ? -33.083 0.269 20.799 1.00 89.12 97 CYS A CA 1
ATOM 747 C C . CYS A 1 97 ? -33.574 -1.077 21.344 1.00 89.12 97 CYS A C 1
ATOM 749 O O . CYS A 1 97 ? -33.442 -1.370 22.533 1.00 89.12 97 CYS A O 1
ATOM 751 N N . GLN A 1 98 ? -34.111 -1.908 20.458 1.00 86.25 98 GLN A N 1
ATOM 752 C CA . GLN A 1 98 ? -34.487 -3.293 20.732 1.00 86.25 98 GLN A CA 1
ATOM 753 C C . GLN A 1 98 ? -33.388 -4.253 20.254 1.00 86.25 98 GLN A C 1
ATOM 755 O O . GLN A 1 98 ? -32.701 -3.933 19.283 1.00 86.25 98 GLN A O 1
ATOM 760 N N . PRO A 1 99 ? -33.238 -5.436 20.880 1.00 84.19 99 PRO A N 1
ATOM 761 C CA . PRO A 1 99 ? -32.380 -6.499 20.362 1.00 84.19 99 PRO A CA 1
ATOM 762 C C . PRO A 1 99 ? -32.593 -6.754 18.858 1.00 84.19 99 PRO A C 1
ATOM 764 O O . PRO A 1 99 ? -33.734 -6.808 18.400 1.00 84.19 99 PRO A O 1
ATOM 767 N N . GLY A 1 100 ? -31.505 -6.896 18.099 1.00 81.56 100 GLY A N 1
ATOM 768 C CA . GLY A 1 100 ? -31.489 -7.093 16.646 1.00 81.56 100 GLY A CA 1
ATOM 769 C C . GLY A 1 100 ? -31.617 -5.813 15.812 1.00 81.56 100 GLY A C 1
ATOM 770 O O . GLY A 1 100 ? -31.645 -5.887 14.587 1.00 81.56 100 GLY A O 1
ATOM 771 N N . GLN A 1 101 ? -31.726 -4.634 16.435 1.00 87.62 101 GLN A N 1
ATOM 772 C CA . GLN A 1 101 ? -31.699 -3.364 15.708 1.00 87.62 101 GLN A CA 1
ATOM 773 C C . GLN A 1 101 ? -30.273 -2.859 15.488 1.00 87.62 101 GLN A C 1
ATOM 775 O O . GLN A 1 101 ? -29.379 -3.090 16.304 1.00 87.62 101 GLN A O 1
ATOM 780 N N . VAL A 1 102 ? -30.095 -2.102 14.403 1.00 90.81 102 VAL A N 1
ATOM 781 C CA . VAL A 1 102 ? -28.806 -1.526 14.019 1.00 90.81 102 VAL A CA 1
ATOM 782 C C . VAL A 1 102 ? -28.657 -0.112 14.583 1.00 90.81 102 VAL A C 1
ATOM 784 O O . VAL A 1 102 ? -29.555 0.726 14.449 1.00 90.81 102 VAL A O 1
ATOM 787 N N . VAL A 1 103 ? -27.497 0.182 15.168 1.00 92.50 103 VAL A N 1
ATOM 788 C CA . VAL A 1 103 ? -27.084 1.528 15.578 1.00 92.50 103 VAL A CA 1
ATOM 789 C C . VAL A 1 103 ? -25.997 2.040 14.633 1.00 92.50 103 VAL A C 1
ATOM 791 O O . VAL A 1 103 ? -24.898 1.492 14.563 1.00 92.50 103 VAL A O 1
ATOM 794 N N . GLY A 1 104 ? -26.291 3.115 13.907 1.00 92.56 104 GLY A N 1
ATOM 795 C CA . GLY A 1 104 ? -25.307 3.840 13.111 1.00 92.56 104 GLY A CA 1
ATOM 796 C C . GLY A 1 104 ? -24.409 4.689 14.010 1.00 92.56 104 GLY A C 1
ATOM 797 O O . GLY A 1 104 ? -24.901 5.430 14.860 1.00 92.56 104 GLY A O 1
ATOM 798 N N . ILE A 1 105 ? -23.096 4.618 13.828 1.00 92.25 105 ILE A N 1
ATOM 799 C CA . ILE A 1 105 ? -22.106 5.378 14.594 1.00 92.25 105 ILE A CA 1
ATOM 800 C C . ILE A 1 105 ? -21.309 6.230 13.615 1.00 92.25 105 ILE A C 1
ATOM 802 O O . ILE A 1 105 ? -20.546 5.708 12.811 1.00 92.25 105 ILE A O 1
ATOM 806 N N . VAL A 1 106 ? -21.467 7.549 13.681 1.00 92.00 106 VAL A N 1
ATOM 807 C CA . VAL A 1 106 ? -20.704 8.465 12.831 1.00 92.00 106 VAL A CA 1
ATOM 808 C C . VAL A 1 106 ? -19.271 8.558 13.340 1.00 92.00 106 VAL A C 1
ATOM 810 O O . VAL A 1 106 ? -19.060 8.918 14.500 1.00 92.00 106 VAL A O 1
ATOM 813 N N . THR A 1 107 ? -18.297 8.242 12.486 1.00 90.12 107 THR A N 1
ATOM 814 C CA . THR A 1 107 ? -16.866 8.271 12.807 1.00 90.12 107 THR A CA 1
ATOM 815 C C . THR A 1 107 ? -16.159 9.448 12.121 1.00 90.12 107 THR A C 1
ATOM 817 O O . THR A 1 107 ? -16.565 9.857 11.031 1.00 90.12 107 THR A O 1
ATOM 820 N N . PRO A 1 108 ? -15.117 10.032 12.745 1.00 90.00 108 PRO A N 1
ATOM 821 C CA . PRO A 1 108 ? -14.493 9.620 14.006 1.00 90.00 108 PRO A CA 1
ATOM 822 C C . PRO A 1 108 ? -15.363 9.911 15.243 1.00 90.00 108 PRO A C 1
ATOM 824 O O . PRO A 1 108 ? -16.162 10.849 15.249 1.00 90.00 108 PRO A O 1
ATOM 827 N N . THR A 1 109 ? -15.226 9.084 16.285 1.00 89.94 109 THR A N 1
ATOM 828 C CA . THR A 1 109 ? -16.101 9.120 17.472 1.00 89.94 109 THR A CA 1
ATOM 829 C C . THR A 1 109 ? -15.369 8.840 18.787 1.00 89.94 109 THR A C 1
ATOM 831 O O . THR A 1 109 ? -14.191 8.481 18.819 1.00 89.94 109 THR A O 1
ATOM 834 N N . HIS A 1 110 ? -16.063 9.004 19.919 1.00 86.69 110 HIS A N 1
ATOM 835 C CA . HIS A 1 110 ? -15.527 8.661 21.235 1.00 86.69 110 HIS A CA 1
ATOM 836 C C . HIS A 1 110 ? -15.640 7.143 21.529 1.00 86.69 110 HIS A C 1
ATOM 838 O O . HIS A 1 110 ? -16.738 6.588 21.438 1.00 86.69 110 HIS A O 1
ATOM 844 N N . PRO A 1 111 ? -14.573 6.469 22.015 1.00 85.50 111 PRO A N 1
ATOM 845 C CA . PRO A 1 111 ? -14.573 5.020 22.259 1.00 85.50 111 PRO A CA 1
ATOM 846 C C . PRO A 1 111 ? -15.615 4.558 23.282 1.00 85.50 111 PRO A C 1
ATOM 848 O O . PRO A 1 111 ? -16.086 3.426 23.227 1.00 85.50 111 PRO A O 1
ATOM 851 N N . GLY A 1 112 ? -15.976 5.427 24.230 1.00 82.75 112 GLY A N 1
ATOM 852 C CA . GLY A 1 112 ? -17.002 5.136 25.232 1.00 82.75 112 GLY A CA 1
ATOM 853 C C . GLY A 1 112 ? -18.373 4.877 24.609 1.00 82.75 112 GLY A C 1
ATOM 854 O O . GLY A 1 112 ? -19.042 3.940 25.032 1.00 82.75 112 GLY A O 1
ATOM 855 N N . ALA A 1 113 ? -18.752 5.622 23.563 1.00 80.31 113 ALA A N 1
ATOM 856 C CA . ALA A 1 113 ? -20.021 5.413 22.868 1.00 80.31 113 ALA A CA 1
ATOM 857 C C . ALA A 1 113 ? -20.042 4.042 22.171 1.00 80.31 113 ALA A C 1
ATOM 859 O O . ALA A 1 113 ? -20.965 3.258 22.387 1.00 80.31 113 ALA A O 1
ATOM 860 N N . MET A 1 114 ? -18.973 3.709 21.435 1.00 82.44 114 MET A N 1
ATOM 861 C CA . MET A 1 114 ? -18.824 2.402 20.781 1.00 82.44 114 MET A CA 1
ATOM 862 C C . MET A 1 114 ? -18.866 1.254 21.787 1.00 82.44 114 MET A C 1
ATOM 864 O O . MET A 1 114 ? -19.586 0.281 21.590 1.00 82.44 114 MET A O 1
ATOM 868 N N . ARG A 1 115 ? -18.132 1.384 22.897 1.00 85.75 115 ARG A N 1
ATOM 869 C CA . ARG A 1 115 ? -18.100 0.379 23.962 1.00 85.75 115 ARG A CA 1
ATOM 870 C C . ARG A 1 115 ? -19.480 0.161 24.577 1.00 85.75 115 ARG A C 1
ATOM 872 O O . ARG A 1 115 ? -19.880 -0.985 24.725 1.00 85.75 115 ARG A O 1
ATOM 879 N N . CYS A 1 116 ? -20.213 1.226 24.908 1.00 82.94 116 CYS A N 1
ATOM 880 C CA . CYS A 1 116 ? -21.543 1.098 25.516 1.00 82.94 116 CYS A CA 1
ATOM 881 C C . CYS A 1 116 ? -22.534 0.368 24.599 1.00 82.94 116 CYS A C 1
ATOM 883 O O . CYS A 1 116 ? -23.366 -0.390 25.088 1.00 82.94 116 CYS A O 1
ATOM 885 N N . ILE A 1 117 ? -22.432 0.563 23.281 1.00 82.56 117 ILE A N 1
ATOM 886 C CA . ILE A 1 117 ? -23.295 -0.124 22.315 1.00 82.56 117 ILE A CA 1
ATOM 887 C C . ILE A 1 117 ? -22.841 -1.580 22.132 1.00 82.56 117 ILE A C 1
ATOM 889 O O . ILE A 1 117 ? -23.644 -2.493 22.302 1.00 82.56 117 ILE A O 1
ATOM 893 N N . ARG A 1 118 ? -21.545 -1.812 21.872 1.00 80.19 118 ARG A N 1
ATOM 894 C CA . ARG A 1 118 ? -20.978 -3.149 21.611 1.00 80.19 118 ARG A CA 1
ATOM 895 C C . ARG A 1 118 ? -21.085 -4.093 22.812 1.00 80.19 118 ARG A C 1
ATOM 897 O O . ARG A 1 118 ? -21.399 -5.263 22.633 1.00 80.19 118 ARG A O 1
ATOM 904 N N . CYS A 1 119 ? -20.902 -3.599 24.041 1.00 78.06 119 CYS A N 1
ATOM 905 C CA . CYS A 1 119 ? -21.023 -4.411 25.262 1.00 78.06 119 CYS A CA 1
ATOM 906 C C . CYS A 1 119 ? -22.417 -5.019 25.467 1.00 78.06 119 CYS A C 1
ATOM 908 O O . CYS A 1 119 ? -22.584 -5.864 26.343 1.00 78.06 119 CYS A O 1
ATOM 910 N N . ARG A 1 120 ? -23.422 -4.602 24.693 1.00 74.75 120 ARG A N 1
ATOM 911 C CA . ARG A 1 120 ? -24.764 -5.173 24.780 1.00 74.75 120 ARG A CA 1
ATOM 912 C C . ARG A 1 120 ? -24.899 -6.494 24.047 1.00 74.75 120 ARG A C 1
ATOM 914 O O . ARG A 1 120 ? -25.816 -7.228 24.387 1.00 74.75 120 ARG A O 1
ATOM 921 N N . GLY A 1 121 ? -24.054 -6.781 23.054 1.00 64.12 121 GLY A N 1
ATOM 922 C CA . GLY A 1 121 ? -24.061 -8.037 22.288 1.00 64.12 121 GLY A CA 1
ATOM 923 C C . GLY A 1 121 ? -25.355 -8.354 21.521 1.00 64.12 121 GLY A C 1
ATOM 924 O O . GLY A 1 121 ? -25.405 -9.345 20.809 1.00 64.12 121 GLY A O 1
ATOM 925 N N . VAL A 1 122 ? -26.399 -7.531 21.665 1.00 72.19 122 VAL A N 1
ATOM 926 C CA . VAL A 1 122 ? -27.727 -7.714 21.062 1.00 72.19 122 VAL A CA 1
ATOM 927 C C . VAL A 1 122 ? -28.087 -6.601 20.080 1.00 72.19 122 VAL A C 1
ATOM 929 O O . VAL A 1 122 ? -29.202 -6.583 19.581 1.00 72.19 122 VAL A O 1
ATOM 932 N N . LEU A 1 123 ? -27.194 -5.640 19.847 1.00 78.50 123 LEU A N 1
ATOM 933 C CA . LEU A 1 123 ? -27.378 -4.567 18.872 1.00 78.50 123 LEU A CA 1
ATOM 934 C C . LEU A 1 123 ? -26.267 -4.662 17.839 1.00 78.50 123 LEU A C 1
ATOM 936 O O . LEU A 1 123 ? -25.095 -4.730 18.212 1.00 78.50 123 LEU A O 1
ATOM 940 N N . ASP A 1 124 ? -26.643 -4.602 16.569 1.00 85.31 124 ASP A N 1
ATOM 941 C CA . ASP A 1 124 ? -25.685 -4.477 15.481 1.00 85.31 124 ASP A CA 1
ATOM 942 C C . ASP A 1 124 ? -25.211 -3.026 15.383 1.00 85.31 124 ASP A C 1
ATOM 944 O O . ASP A 1 124 ? -25.940 -2.085 15.715 1.00 85.31 124 ASP A O 1
ATOM 948 N N . THR A 1 125 ? -23.984 -2.814 14.913 1.00 88.44 125 THR A N 1
ATOM 949 C CA . THR A 1 125 ? -23.432 -1.466 14.726 1.00 88.44 125 THR A CA 1
ATOM 950 C C . THR A 1 125 ? -22.857 -1.289 13.339 1.00 88.44 125 THR A C 1
ATOM 952 O O . THR A 1 125 ? -22.104 -2.141 12.878 1.00 88.44 125 THR A O 1
ATOM 955 N N . ILE A 1 126 ? -23.138 -0.144 12.721 1.00 88.81 126 ILE A N 1
ATOM 956 C CA . ILE A 1 126 ? -22.519 0.270 11.459 1.00 88.81 126 ILE A CA 1
ATOM 957 C C . ILE A 1 126 ? -21.740 1.555 11.717 1.00 88.81 126 ILE A C 1
ATOM 959 O O . ILE A 1 126 ? -22.322 2.563 12.114 1.00 88.81 126 ILE A O 1
ATOM 963 N N . GLU A 1 127 ? -20.430 1.533 11.486 1.00 89.44 127 GLU A N 1
ATOM 964 C CA . GLU A 1 127 ? -19.605 2.743 11.510 1.00 89.44 127 GLU A CA 1
ATOM 965 C C . GLU A 1 127 ? -19.725 3.490 10.174 1.00 89.44 127 GLU A C 1
ATOM 967 O O . GLU A 1 127 ? -19.598 2.906 9.100 1.00 89.44 127 GLU A O 1
ATOM 972 N N . ILE A 1 128 ? -19.993 4.794 10.238 1.00 89.19 128 ILE A N 1
ATOM 973 C CA . ILE A 1 128 ? -20.225 5.662 9.081 1.00 89.19 128 ILE A CA 1
ATOM 974 C C . ILE A 1 128 ? -19.176 6.771 9.105 1.00 89.19 128 ILE A C 1
ATOM 976 O O . ILE A 1 128 ? -19.319 7.752 9.837 1.00 89.19 128 ILE A O 1
ATOM 980 N N . ALA A 1 129 ? -18.123 6.615 8.306 1.00 84.44 129 ALA A N 1
ATOM 981 C CA . ALA A 1 129 ? -17.043 7.591 8.219 1.00 84.44 129 ALA A CA 1
ATOM 982 C C . ALA A 1 129 ? -17.513 8.900 7.572 1.00 84.44 129 ALA A C 1
ATOM 984 O O . ALA A 1 129 ? -18.076 8.900 6.476 1.00 84.44 129 ALA A O 1
ATOM 985 N N . VAL A 1 130 ? -17.258 10.024 8.244 1.00 79.25 130 VAL A N 1
ATOM 986 C CA . VAL A 1 130 ? -17.593 11.368 7.762 1.00 79.25 130 VAL A CA 1
ATOM 987 C C . VAL A 1 130 ? -16.369 12.277 7.855 1.00 79.25 130 VAL A C 1
ATOM 989 O O . VAL A 1 130 ? -15.866 12.568 8.939 1.00 79.25 130 VAL A O 1
ATOM 992 N N . ASP A 1 131 ? -15.925 12.783 6.702 1.00 70.31 131 ASP A N 1
ATOM 993 C CA . ASP A 1 131 ? -14.938 13.865 6.619 1.00 70.31 131 ASP A CA 1
ATOM 994 C C . ASP A 1 131 ? -15.645 15.220 6.789 1.00 70.31 131 ASP A C 1
ATOM 996 O O . ASP A 1 131 ? -16.312 15.738 5.878 1.00 70.31 131 ASP A O 1
ATOM 1000 N N . LEU A 1 132 ? -15.536 15.785 7.993 1.00 59.00 132 LEU A N 1
ATOM 1001 C CA . LEU A 1 132 ? -16.137 17.068 8.343 1.00 59.00 132 LEU A CA 1
ATOM 1002 C C . LEU A 1 132 ? -15.392 18.200 7.635 1.00 59.00 132 LEU A C 1
ATOM 1004 O O . LEU A 1 132 ? -14.341 18.676 8.065 1.00 59.00 132 LEU A O 1
ATOM 1008 N N . GLY A 1 133 ? -15.984 18.614 6.518 1.00 51.84 133 GLY A N 1
ATOM 1009 C CA . GLY A 1 133 ? -15.438 19.595 5.587 1.00 51.84 133 GLY A CA 1
ATOM 1010 C C . GLY A 1 133 ? -15.743 19.278 4.122 1.00 51.84 133 GLY A C 1
ATOM 1011 O O . GLY A 1 133 ? -15.600 20.180 3.297 1.00 51.84 133 GLY A O 1
ATOM 1012 N N . LYS A 1 134 ? -16.174 18.043 3.789 1.00 55.75 134 LYS A N 1
ATOM 1013 C CA . LYS A 1 134 ? -16.355 17.621 2.385 1.00 55.75 134 LYS A CA 1
ATOM 1014 C C . LYS A 1 134 ? -17.691 16.972 2.001 1.00 55.75 134 LYS A C 1
ATOM 1016 O O . LYS A 1 134 ? -18.087 17.206 0.865 1.00 55.75 134 LYS A O 1
ATOM 1021 N N . SER A 1 135 ? -18.426 16.233 2.849 1.00 60.56 135 SER A N 1
ATOM 1022 C CA . SER A 1 135 ? -19.802 15.816 2.475 1.00 60.56 135 SER A CA 1
ATOM 1023 C C . SER A 1 135 ? -20.635 15.184 3.605 1.00 60.56 135 SER A C 1
ATOM 1025 O O . SER A 1 135 ? -20.304 14.116 4.110 1.00 60.56 135 SER A O 1
ATOM 1027 N N . VAL A 1 136 ? -21.789 15.787 3.921 1.00 81.12 136 VAL A N 1
ATOM 1028 C CA . VAL A 1 136 ? -22.889 15.146 4.680 1.00 81.12 136 VAL A CA 1
ATOM 1029 C C . VAL A 1 136 ? -23.639 14.115 3.832 1.00 81.12 136 VAL A C 1
ATOM 1031 O O . VAL A 1 136 ? -24.284 13.216 4.367 1.00 81.12 136 VAL A O 1
ATOM 1034 N N . ASP A 1 137 ? -23.537 14.199 2.507 1.00 80.62 137 ASP A N 1
ATOM 1035 C CA . ASP A 1 137 ? -24.304 13.360 1.584 1.00 80.62 137 ASP A CA 1
ATOM 1036 C C . ASP A 1 137 ? -23.896 11.884 1.676 1.00 80.62 137 ASP A C 1
ATOM 1038 O O . ASP A 1 137 ? -24.738 11.008 1.481 1.00 80.62 137 ASP A O 1
ATOM 1042 N N . ALA A 1 138 ? -22.643 11.592 2.044 1.00 77.81 138 ALA A N 1
ATOM 1043 C CA . ALA A 1 138 ? -22.178 10.230 2.310 1.00 77.81 138 ALA A CA 1
ATOM 1044 C C . ALA A 1 138 ? -22.917 9.589 3.499 1.00 77.81 138 ALA A C 1
ATOM 1046 O O . ALA A 1 138 ? -23.376 8.450 3.403 1.00 77.81 138 ALA A O 1
ATOM 1047 N N . LEU A 1 139 ? -23.115 10.346 4.587 1.00 88.00 139 LEU A N 1
ATOM 1048 C CA . LEU A 1 139 ? -23.910 9.903 5.735 1.00 88.00 139 LEU A CA 1
ATOM 1049 C C . LEU A 1 139 ? -25.359 9.637 5.318 1.00 88.00 139 LEU A C 1
ATOM 1051 O O . LEU A 1 139 ? -25.895 8.571 5.606 1.00 88.00 139 LEU A O 1
ATOM 1055 N N . LEU A 1 140 ? -25.984 10.575 4.602 1.00 88.94 140 LEU A N 1
ATOM 1056 C CA . LEU A 1 140 ? -27.373 10.419 4.157 1.00 88.94 140 LEU A CA 1
ATOM 1057 C C . LEU A 1 140 ? -27.541 9.234 3.196 1.00 88.94 140 LEU A C 1
ATOM 1059 O O . LEU A 1 140 ? -28.521 8.498 3.287 1.00 88.94 140 LEU A O 1
ATOM 1063 N N . SER A 1 141 ? -26.572 9.012 2.308 1.00 84.88 141 SER A N 1
ATOM 1064 C CA . SER A 1 141 ? -26.558 7.870 1.387 1.00 84.88 141 SER A CA 1
ATOM 1065 C C . SER A 1 141 ? -26.438 6.545 2.137 1.00 84.88 141 SER A C 1
ATOM 1067 O O . SER A 1 141 ? -27.169 5.607 1.829 1.00 84.88 141 SER A O 1
ATOM 1069 N N . CYS A 1 142 ? -25.584 6.483 3.162 1.00 85.69 142 CYS A N 1
ATOM 1070 C CA . CYS A 1 142 ? -25.462 5.309 4.022 1.00 85.69 142 CYS A CA 1
ATOM 1071 C C . CYS A 1 142 ? -26.763 5.029 4.788 1.00 85.69 142 CYS A C 1
ATOM 1073 O O . CYS A 1 142 ? -27.226 3.891 4.806 1.00 85.69 142 CYS A O 1
ATOM 1075 N N . LEU A 1 143 ? -27.401 6.063 5.347 1.00 87.94 143 LEU A N 1
ATOM 1076 C CA . LEU A 1 143 ? -28.703 5.930 6.009 1.00 87.94 143 LEU A CA 1
ATOM 1077 C C . LEU A 1 143 ? -29.780 5.401 5.047 1.00 87.94 143 LEU A C 1
ATOM 1079 O O . LEU A 1 143 ? -30.548 4.519 5.415 1.00 87.94 143 LEU A O 1
ATOM 1083 N N . ASN A 1 144 ? -29.809 5.884 3.800 1.00 88.00 144 ASN A N 1
ATOM 1084 C CA . ASN A 1 144 ? -30.748 5.399 2.781 1.00 88.00 144 ASN A CA 1
ATOM 1085 C C . ASN A 1 144 ? -30.493 3.937 2.386 1.00 88.00 144 ASN A C 1
ATOM 1087 O O . ASN A 1 144 ? -31.441 3.196 2.136 1.00 88.00 144 ASN A O 1
ATOM 1091 N N . ALA A 1 145 ? -29.224 3.531 2.308 1.00 85.00 145 ALA A N 1
ATOM 1092 C CA . ALA A 1 145 ? -28.836 2.163 1.978 1.00 85.00 145 ALA A CA 1
ATOM 1093 C C . ALA A 1 145 ? -29.101 1.174 3.127 1.00 85.00 145 ALA A C 1
ATOM 1095 O O . ALA A 1 145 ? -29.207 -0.025 2.884 1.00 85.00 145 ALA A O 1
ATOM 1096 N N . ASN A 1 146 ? -29.238 1.671 4.360 1.00 84.81 146 ASN A N 1
ATOM 1097 C CA . ASN A 1 146 ? -29.386 0.866 5.569 1.00 84.81 146 ASN A CA 1
ATOM 1098 C C . ASN A 1 146 ? -30.667 1.247 6.336 1.00 84.81 146 ASN A C 1
ATOM 1100 O O . ASN A 1 146 ? -30.596 1.830 7.422 1.00 84.81 146 ASN A O 1
ATOM 1104 N N . PRO A 1 147 ? -31.859 0.893 5.817 1.00 84.38 147 PRO A N 1
ATOM 1105 C CA . PRO A 1 147 ? -33.136 1.243 6.446 1.00 84.38 147 PRO A CA 1
ATOM 1106 C C . PRO A 1 147 ? -33.366 0.568 7.812 1.00 84.38 147 PRO A C 1
ATOM 1108 O O . PRO A 1 147 ? -34.319 0.909 8.506 1.00 84.38 147 PRO A O 1
ATOM 1111 N N . SER A 1 148 ? -32.518 -0.389 8.205 1.00 86.25 148 SER A N 1
ATOM 1112 C CA . SER A 1 148 ? -32.543 -1.074 9.504 1.00 86.25 148 SER A CA 1
ATOM 1113 C C . SER A 1 148 ? -31.939 -0.260 10.656 1.00 86.25 148 SER A C 1
ATOM 1115 O O . SER A 1 148 ? -32.057 -0.672 11.814 1.00 86.25 148 SER A O 1
ATOM 1117 N N . ILE A 1 149 ? -31.304 0.885 10.371 1.00 91.88 149 ILE A N 1
ATOM 1118 C CA . ILE A 1 149 ? -30.735 1.769 11.395 1.00 91.88 149 ILE A CA 1
ATOM 1119 C C . ILE A 1 149 ? -31.864 2.376 12.235 1.00 91.88 149 ILE A C 1
ATOM 1121 O O . ILE A 1 149 ? -32.632 3.209 11.762 1.00 91.88 149 ILE A O 1
ATOM 1125 N N . ALA A 1 150 ? -31.940 1.981 13.506 1.00 91.69 150 ALA A N 1
ATOM 1126 C CA . ALA A 1 150 ? -32.942 2.458 14.460 1.00 91.69 150 ALA A CA 1
ATOM 1127 C C . ALA A 1 150 ? -32.459 3.669 15.272 1.00 91.69 150 ALA A C 1
ATOM 1129 O O . ALA A 1 150 ? -33.267 4.486 15.723 1.00 91.69 150 ALA A O 1
ATOM 1130 N N . ALA A 1 151 ? -31.141 3.806 15.441 1.00 94.25 151 ALA A N 1
ATOM 1131 C CA . ALA A 1 151 ? -30.527 4.951 16.096 1.00 94.25 151 ALA A CA 1
ATOM 1132 C C . ALA A 1 151 ? -29.217 5.364 15.415 1.00 94.25 151 ALA A C 1
ATOM 1134 O O . ALA A 1 151 ? -28.483 4.522 14.909 1.00 94.25 151 ALA A O 1
ATOM 1135 N N . LEU A 1 152 ? -28.910 6.659 15.437 1.00 94.94 152 LEU A N 1
ATOM 1136 C CA . LEU A 1 152 ? -27.689 7.264 14.921 1.00 94.94 152 LEU A CA 1
ATOM 1137 C C . LEU A 1 152 ? -26.970 8.010 16.047 1.00 94.94 152 LEU A C 1
ATOM 1139 O O . LEU A 1 152 ? -27.566 8.866 16.698 1.00 94.94 152 LEU A O 1
ATOM 1143 N N . VAL A 1 153 ? -25.686 7.727 16.246 1.00 94.69 153 VAL A N 1
ATOM 1144 C CA . VAL A 1 153 ? -24.826 8.403 17.221 1.00 94.69 153 VAL A CA 1
ATOM 1145 C C . VAL A 1 153 ? -23.826 9.298 16.503 1.00 94.69 153 VAL A C 1
ATOM 1147 O O . VAL A 1 153 ? -23.085 8.824 15.646 1.00 94.69 153 VAL A O 1
ATOM 1150 N N . LEU A 1 154 ? -23.761 10.577 16.878 1.00 93.25 154 LEU A N 1
ATOM 1151 C CA . LEU A 1 154 ? -22.750 11.514 16.375 1.00 93.25 154 LEU A CA 1
ATOM 1152 C C . LEU A 1 154 ? -22.272 12.473 17.473 1.00 93.25 154 LEU A C 1
ATOM 1154 O O . LEU A 1 154 ? -23.017 12.798 18.395 1.00 93.25 154 LEU A O 1
ATOM 1158 N N . CYS A 1 155 ? -21.031 12.948 17.373 1.00 93.56 155 CYS A N 1
ATOM 1159 C CA . CYS A 1 155 ? -20.457 13.925 18.303 1.00 93.56 155 CYS A CA 1
ATOM 1160 C C . CYS A 1 155 ? -20.506 15.337 17.705 1.00 93.56 155 CYS A C 1
ATOM 1162 O O . CYS A 1 155 ? -20.125 15.531 16.552 1.00 93.56 155 CYS A O 1
ATOM 1164 N N . ASN A 1 156 ? -20.916 16.331 18.494 1.00 93.44 156 ASN A N 1
ATOM 1165 C CA . ASN A 1 156 ? -20.909 17.739 18.105 1.00 93.44 156 ASN A CA 1
ATOM 1166 C C . ASN A 1 156 ? -20.601 18.639 19.320 1.00 93.44 156 ASN A C 1
ATOM 1168 O O . ASN A 1 156 ? -21.481 18.872 20.145 1.00 93.44 156 ASN A O 1
ATOM 1172 N N . PRO A 1 157 ? -19.390 19.202 19.459 1.00 93.50 157 PRO A N 1
ATOM 1173 C CA . PRO A 1 157 ? -18.222 19.065 18.583 1.00 93.50 157 PRO A CA 1
ATOM 1174 C C . PRO A 1 157 ? -17.700 17.626 18.437 1.00 93.50 157 PRO A C 1
ATOM 1176 O O . PRO A 1 157 ? -17.842 16.809 19.348 1.00 93.50 157 PRO A O 1
ATOM 1179 N N . THR A 1 158 ? -17.054 17.327 17.313 1.00 90.88 158 THR A N 1
ATOM 1180 C CA . THR A 1 158 ? -16.563 15.980 16.984 1.00 90.88 158 THR A CA 1
ATOM 1181 C C . THR A 1 158 ? -15.377 15.570 17.849 1.00 90.88 158 THR A C 1
ATOM 1183 O O . THR A 1 158 ? -14.478 16.363 18.123 1.00 90.88 158 THR A O 1
ATOM 1186 N N . THR A 1 159 ? -15.336 14.303 18.263 1.00 89.06 159 THR A N 1
ATOM 1187 C CA . THR A 1 159 ? -14.182 13.700 18.945 1.00 89.06 159 THR A CA 1
ATOM 1188 C C . THR A 1 159 ? -13.468 12.774 17.963 1.00 89.06 159 THR A C 1
ATOM 1190 O O . THR A 1 159 ? -14.144 11.955 17.356 1.00 89.06 159 THR A O 1
ATOM 1193 N N . PRO A 1 160 ? -12.134 12.845 17.800 1.00 90.25 160 PRO A N 1
ATOM 1194 C CA . PRO A 1 160 ? -11.159 13.621 18.567 1.00 90.25 160 PRO A CA 1
ATOM 1195 C C . PRO A 1 160 ? -10.794 14.983 17.945 1.00 90.25 160 PRO A C 1
ATOM 1197 O O . PRO A 1 160 ? -9.946 15.682 18.500 1.00 90.25 160 PRO A O 1
ATOM 1200 N N . THR A 1 161 ? -11.394 15.350 16.808 1.00 89.62 161 THR A N 1
ATOM 1201 C CA . THR A 1 161 ? -10.936 16.471 15.966 1.00 89.62 161 THR A CA 1
ATOM 1202 C C . THR A 1 161 ? -11.321 17.857 16.476 1.00 89.62 161 THR A C 1
ATOM 1204 O O . THR A 1 161 ? -10.676 18.834 16.114 1.00 89.62 161 THR A O 1
ATOM 1207 N N . GLY A 1 162 ? -12.365 17.974 17.297 1.00 90.62 162 GLY A N 1
ATOM 1208 C CA . GLY A 1 162 ? -12.857 19.259 17.792 1.00 90.62 162 GLY A CA 1
ATOM 1209 C C . GLY A 1 162 ? -13.556 20.121 16.735 1.00 90.62 162 GLY A C 1
ATOM 1210 O O . GLY A 1 162 ? -13.828 21.293 16.995 1.00 90.62 162 GLY A O 1
ATOM 1211 N N . GLN A 1 163 ? -13.836 19.570 15.552 1.00 90.44 163 GLN A N 1
ATOM 1212 C CA . GLN A 1 163 ? -14.564 20.253 14.482 1.00 90.44 163 GLN A CA 1
ATOM 1213 C C . GLN A 1 163 ? -16.062 20.345 14.799 1.00 90.44 163 GLN A C 1
ATOM 1215 O O . GLN A 1 163 ? -16.608 19.529 15.545 1.00 90.44 163 GLN A O 1
ATOM 1220 N N . LEU A 1 164 ? -16.731 21.347 14.231 1.00 90.94 164 LEU A N 1
ATOM 1221 C CA . LEU A 1 164 ? -18.161 21.583 14.435 1.00 90.94 164 LEU A CA 1
ATOM 1222 C C . LEU A 1 164 ? -18.974 21.060 13.257 1.00 90.94 164 LEU A C 1
ATOM 1224 O O . LEU A 1 164 ? -18.607 21.276 12.102 1.00 90.94 164 LEU A O 1
ATOM 1228 N N . TRP A 1 165 ? -20.138 20.486 13.549 1.00 90.25 165 TRP A N 1
ATOM 1229 C CA . TRP A 1 165 ? -21.169 20.340 12.531 1.00 90.25 165 TRP A CA 1
ATOM 1230 C C . TRP A 1 165 ? -21.760 21.708 12.217 1.00 90.25 165 TRP A C 1
ATOM 1232 O O . TRP A 1 165 ? -22.059 22.496 13.124 1.00 90.25 165 TRP A O 1
ATOM 1242 N N . THR A 1 166 ? -21.949 22.014 10.932 1.00 88.75 166 THR A N 1
ATOM 1243 C CA . THR A 1 166 ? -22.658 23.245 10.590 1.00 88.75 166 THR A CA 1
ATOM 1244 C C . THR A 1 166 ? -24.127 23.112 10.975 1.00 88.75 166 THR A C 1
ATOM 1246 O O . THR A 1 166 ? -24.691 22.019 11.042 1.00 88.75 166 THR A O 1
ATOM 1249 N N . ARG A 1 167 ? -24.783 24.251 11.206 1.00 89.62 167 ARG A N 1
ATOM 1250 C CA . ARG A 1 167 ? -26.220 24.267 11.485 1.00 89.62 167 ARG A CA 1
ATOM 1251 C C . ARG A 1 167 ? -27.025 23.568 10.383 1.00 89.62 167 ARG A C 1
ATOM 1253 O O . ARG A 1 167 ? -27.892 22.769 10.703 1.00 89.62 167 ARG A O 1
ATOM 1260 N N . SER A 1 168 ? -26.703 23.863 9.123 1.00 89.56 168 SER A N 1
ATOM 1261 C CA . SER A 1 168 ? -27.345 23.269 7.942 1.00 89.56 168 SER A CA 1
ATOM 1262 C C . SER A 1 168 ? -27.197 21.747 7.929 1.00 89.56 168 SER A C 1
ATOM 1264 O O . SER A 1 168 ? -28.152 21.027 7.663 1.00 89.56 168 SER A O 1
ATOM 1266 N N . ASP A 1 169 ? -26.014 21.248 8.281 1.00 90.19 169 ASP A N 1
ATOM 1267 C CA . ASP A 1 169 ? -25.730 19.814 8.299 1.00 90.19 169 ASP A CA 1
ATOM 1268 C C . ASP A 1 169 ? -26.519 19.086 9.390 1.00 90.19 169 ASP A C 1
ATOM 1270 O O . ASP A 1 169 ? -27.118 18.047 9.122 1.00 90.19 169 ASP A O 1
ATOM 1274 N N . LEU A 1 170 ? -26.598 19.661 10.595 1.00 91.12 170 LEU A N 1
ATOM 1275 C CA . LEU A 1 170 ? -27.443 19.115 11.662 1.00 91.12 170 LEU A CA 1
ATOM 1276 C C . LEU A 1 170 ? -28.931 19.155 11.296 1.00 91.12 170 LEU A C 1
ATOM 1278 O O . LEU A 1 170 ? -29.638 18.189 11.573 1.00 91.12 170 LEU A O 1
ATOM 1282 N N . GLU A 1 171 ? -29.410 20.241 10.673 1.00 92.00 171 GLU A N 1
ATOM 1283 C CA . GLU A 1 171 ? -30.798 20.344 10.190 1.00 92.00 171 GLU A CA 1
ATOM 1284 C C . GLU A 1 171 ? -31.097 19.226 9.181 1.00 92.00 171 GLU A C 1
ATOM 1286 O O . GLU A 1 171 ? -32.065 18.491 9.366 1.00 92.00 171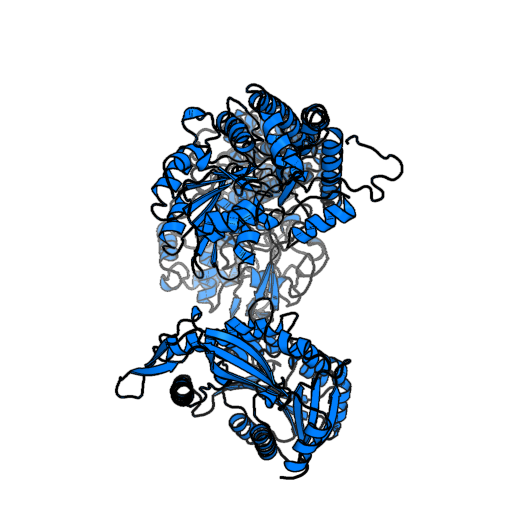 GLU A O 1
ATOM 1291 N N . LYS A 1 172 ? -30.216 19.005 8.195 1.00 91.38 172 LYS A N 1
ATOM 1292 C CA . LYS A 1 172 ? -30.348 17.908 7.223 1.00 91.38 172 LYS A CA 1
ATOM 1293 C C . LYS A 1 172 ? -30.379 16.536 7.886 1.00 91.38 172 LYS A C 1
ATOM 1295 O O . LYS A 1 172 ? -31.245 15.732 7.559 1.00 91.38 172 LYS A O 1
ATOM 1300 N N . VAL A 1 173 ? -29.465 16.259 8.820 1.00 92.31 173 VAL A N 1
ATOM 1301 C CA . VAL A 1 173 ? -29.438 14.969 9.528 1.00 92.31 173 VAL A CA 1
ATOM 1302 C C . VAL A 1 173 ? -30.759 14.743 10.260 1.00 92.31 173 VAL A C 1
ATOM 1304 O O . VAL A 1 173 ? -31.363 13.688 10.093 1.00 92.31 173 VAL A O 1
ATOM 1307 N N . VAL A 1 174 ? -31.254 15.732 11.009 1.00 92.31 174 VAL A N 1
ATOM 1308 C CA . VAL A 1 174 ? -32.525 15.629 11.750 1.00 92.31 174 VAL A CA 1
ATOM 1309 C C . VAL A 1 174 ? -33.731 15.484 10.811 1.00 92.31 174 VAL A C 1
ATOM 1311 O O . VAL A 1 174 ? -34.657 14.732 11.109 1.00 92.31 174 VAL A O 1
ATOM 1314 N N . GLU A 1 175 ? -33.743 16.175 9.670 1.00 90.69 175 GLU A N 1
ATOM 1315 C CA . GLU A 1 175 ? -34.827 16.075 8.686 1.00 90.69 175 GLU A CA 1
ATOM 1316 C C . GLU A 1 175 ? -34.863 14.725 7.963 1.00 90.69 175 GLU A C 1
ATOM 1318 O O . GLU A 1 175 ? -35.952 14.234 7.656 1.00 90.69 175 GLU A O 1
ATOM 1323 N N . HIS A 1 176 ? -33.695 14.132 7.708 1.00 89.69 176 HIS A N 1
ATOM 1324 C CA . HIS A 1 176 ? -33.547 12.879 6.962 1.00 89.69 176 HIS A CA 1
ATOM 1325 C C . HIS A 1 176 ? -33.740 11.635 7.838 1.00 89.69 176 HIS A C 1
ATOM 1327 O O . HIS A 1 176 ? -34.118 10.577 7.349 1.00 89.69 176 HIS A O 1
ATOM 1333 N N . THR A 1 177 ? -33.547 11.766 9.151 1.00 87.81 177 THR A N 1
ATOM 1334 C CA . THR A 1 177 ? -33.674 10.686 10.150 1.00 87.81 177 THR A CA 1
ATOM 1335 C C . THR A 1 177 ? -35.087 10.565 10.735 1.00 87.81 177 THR A C 1
ATOM 1337 O O . THR A 1 177 ? -35.269 10.140 11.873 1.00 87.81 177 THR A O 1
ATOM 1340 N N . ARG A 1 178 ? -36.136 10.919 9.979 1.00 78.31 178 ARG A N 1
ATOM 1341 C CA . ARG A 1 178 ? -37.530 10.787 10.447 1.00 78.31 178 ARG A CA 1
ATOM 1342 C C . ARG A 1 178 ? -37.863 9.325 10.767 1.00 78.31 178 ARG A C 1
ATOM 1344 O O . ARG A 1 178 ? -38.038 8.520 9.860 1.00 78.31 178 ARG A O 1
ATOM 1351 N N . GLY A 1 179 ? -37.995 9.014 12.057 1.00 84.25 179 GLY A N 1
ATOM 1352 C CA . GLY A 1 179 ? -38.244 7.659 12.568 1.00 84.25 179 GLY A CA 1
ATOM 1353 C C . GLY A 1 179 ? -37.000 6.942 13.106 1.00 84.25 179 GLY A C 1
ATOM 1354 O O . GLY A 1 179 ? -37.136 5.862 13.669 1.00 84.25 179 GLY A O 1
ATOM 1355 N N . ILE A 1 180 ? -35.819 7.554 12.993 1.00 92.94 180 ILE A N 1
ATOM 1356 C CA . ILE A 1 180 ? -34.550 7.081 13.555 1.00 92.94 180 ILE A CA 1
ATOM 1357 C C . ILE A 1 180 ? -34.206 7.963 14.760 1.00 92.94 180 ILE A C 1
ATOM 1359 O O . ILE A 1 180 ? -34.323 9.187 14.702 1.00 92.94 180 ILE A O 1
ATOM 1363 N N . HIS A 1 181 ? -33.774 7.361 15.866 1.00 95.31 181 HIS A N 1
ATOM 1364 C CA . HIS A 1 181 ? -33.337 8.113 17.042 1.00 95.31 181 HIS A CA 1
ATOM 1365 C C . HIS A 1 181 ? -31.947 8.723 16.830 1.00 95.31 181 HIS A C 1
ATOM 1367 O O . HIS A 1 181 ? -30.979 7.998 16.650 1.00 95.31 181 HIS A O 1
ATOM 1373 N N . VAL A 1 182 ? -31.805 10.044 16.908 1.00 96.31 182 VAL A N 1
ATOM 1374 C CA . VAL A 1 182 ? -30.513 10.733 16.781 1.00 96.31 182 VAL A CA 1
ATOM 1375 C C . VAL A 1 182 ? -29.984 11.101 18.162 1.00 96.31 182 VAL A C 1
ATOM 1377 O O . VAL A 1 182 ? -30.546 11.956 18.847 1.00 96.31 182 VAL A O 1
ATOM 1380 N N . ILE A 1 183 ? -28.890 10.465 18.569 1.00 96.56 183 ILE A N 1
ATOM 1381 C CA . ILE A 1 183 ? -28.183 10.729 19.820 1.00 96.56 183 ILE A CA 1
ATOM 1382 C C . ILE A 1 183 ? -26.961 11.592 19.507 1.00 96.56 183 ILE A C 1
ATOM 1384 O O . ILE A 1 183 ? -26.012 11.141 18.865 1.00 96.56 183 ILE A O 1
ATOM 1388 N N . VAL A 1 184 ? -26.980 12.837 19.976 1.00 96.38 184 VAL A N 1
ATOM 1389 C CA . VAL A 1 184 ? -25.896 13.799 19.766 1.00 96.38 184 VAL A CA 1
ATOM 1390 C C . VAL A 1 184 ? -25.108 13.982 21.058 1.00 96.38 184 VAL A C 1
ATOM 1392 O O . VAL A 1 184 ? -25.650 14.442 22.064 1.00 96.38 184 VAL A O 1
ATOM 1395 N N . ASP A 1 185 ? -23.826 13.631 21.029 1.00 95.62 185 ASP A N 1
ATOM 1396 C CA . ASP A 1 185 ? -22.897 13.876 22.132 1.00 95.62 185 ASP A CA 1
ATOM 1397 C C . ASP A 1 185 ? -22.294 15.273 22.037 1.00 95.62 185 ASP A C 1
ATOM 1399 O O . ASP A 1 185 ? -21.459 15.561 21.178 1.00 95.62 185 ASP A O 1
ATOM 1403 N N . GLU A 1 186 ? -22.711 16.134 22.955 1.00 96.06 186 GLU A N 1
ATOM 1404 C CA . GLU A 1 186 ? -22.268 17.516 23.078 1.00 96.06 186 GLU A CA 1
ATOM 1405 C C . GLU A 1 186 ? -21.418 17.735 24.335 1.00 96.06 186 GLU A C 1
ATOM 1407 O O . GLU A 1 186 ? -21.338 18.847 24.865 1.00 96.06 186 GLU A O 1
ATOM 1412 N N . VAL A 1 187 ? -20.750 16.697 24.852 1.00 94.50 187 VAL A N 1
ATOM 1413 C CA . VAL A 1 187 ? -19.882 16.832 26.035 1.00 94.50 187 VAL A CA 1
ATOM 1414 C C . VAL A 1 187 ? -18.732 17.831 25.824 1.00 94.50 187 VAL A C 1
ATOM 1416 O O . VAL A 1 187 ? -18.259 18.443 26.782 1.00 94.50 187 VAL A O 1
ATOM 1419 N N . LEU A 1 188 ? -18.280 18.042 24.581 1.00 94.31 188 LEU A N 1
ATOM 1420 C CA . LEU A 1 188 ? -17.241 19.027 24.246 1.00 94.31 188 LEU A CA 1
ATOM 1421 C C . LEU A 1 188 ? -17.771 20.464 24.104 1.00 94.31 188 LEU A C 1
ATOM 1423 O O . LEU A 1 188 ? -16.965 21.390 24.010 1.00 94.31 188 LEU A O 1
ATOM 1427 N N . ALA A 1 189 ? -19.088 20.689 24.143 1.00 95.06 189 ALA A N 1
ATOM 1428 C CA . ALA A 1 189 ? -19.683 22.018 23.975 1.00 95.06 189 ALA A CA 1
ATOM 1429 C C . ALA A 1 189 ? -19.347 22.995 25.120 1.00 95.06 189 ALA A C 1
ATOM 1431 O O . ALA A 1 189 ? -19.423 24.206 24.958 1.00 95.06 189 ALA A O 1
ATOM 1432 N N . VAL A 1 190 ? -18.899 22.491 26.271 1.00 94.00 190 VAL A N 1
ATOM 1433 C CA . VAL A 1 190 ? -18.343 23.298 27.376 1.00 94.00 190 VAL A CA 1
ATOM 1434 C C . VAL A 1 190 ? -16.882 23.733 27.125 1.00 94.00 190 VAL A C 1
ATOM 1436 O O . VAL A 1 190 ? -16.282 24.470 27.901 1.00 94.00 190 VAL A O 1
ATOM 1439 N N . SER A 1 191 ? -16.270 23.293 26.025 1.00 95.00 191 SER A N 1
ATOM 1440 C CA . SER A 1 191 ? -14.862 23.538 25.677 1.00 95.00 191 SER A CA 1
ATOM 1441 C C . SER A 1 191 ? -14.696 24.263 24.334 1.00 95.00 191 SER A C 1
ATOM 1443 O O . SER A 1 191 ? -13.756 23.987 23.595 1.00 95.00 191 SER A O 1
ATOM 1445 N N . LEU A 1 192 ? -15.601 25.181 23.989 1.00 94.81 192 LEU A N 1
ATOM 1446 C CA . LEU A 1 192 ? -15.516 25.972 22.752 1.00 94.81 192 LEU A CA 1
ATOM 1447 C C . LEU A 1 192 ? -14.324 26.931 22.790 1.00 94.81 192 LEU A C 1
ATOM 1449 O O . LEU A 1 192 ? -14.110 27.611 23.794 1.00 94.81 192 LEU A O 1
ATOM 1453 N N . HIS A 1 193 ? -13.566 27.040 21.696 1.00 92.88 193 HIS A N 1
ATOM 1454 C CA . HIS A 1 193 ? -12.414 27.948 21.668 1.00 92.88 193 HIS A CA 1
ATOM 1455 C C . HIS A 1 193 ? -12.859 29.399 21.515 1.00 92.88 193 HIS A C 1
ATOM 1457 O O . HIS A 1 193 ? -12.321 30.271 22.182 1.00 92.88 193 HIS A O 1
ATOM 1463 N N . SER A 1 194 ? -13.913 29.676 20.751 1.00 89.25 194 SER A N 1
ATOM 1464 C CA . SER A 1 194 ? -14.459 31.029 20.605 1.00 89.25 194 SER A CA 1
ATOM 1465 C C . SER A 1 194 ? -15.854 31.119 21.213 1.00 89.25 194 SER A C 1
ATOM 1467 O O . SER A 1 194 ? -16.796 30.702 20.570 1.00 89.25 194 SER A O 1
ATOM 1469 N N . TRP A 1 195 ? -16.029 31.653 22.423 1.00 91.94 195 TRP A N 1
ATOM 1470 C CA . TRP A 1 195 ? -17.351 31.907 23.020 1.00 91.94 195 TRP A CA 1
ATOM 1471 C C . TRP A 1 195 ? -17.454 33.378 23.468 1.00 91.94 195 TRP A C 1
ATOM 1473 O O . TRP A 1 195 ? -16.454 33.923 23.940 1.00 91.94 195 TRP A O 1
ATOM 1483 N N . PRO A 1 196 ? -18.605 34.063 23.304 1.00 85.69 196 PRO A N 1
ATOM 1484 C CA . PRO A 1 196 ? -19.891 33.581 22.775 1.00 85.69 196 PRO A CA 1
ATOM 1485 C C . PRO A 1 196 ? -19.972 33.524 21.241 1.00 85.69 196 PRO A C 1
ATOM 1487 O O . PRO A 1 196 ? -20.949 33.022 20.698 1.00 85.69 196 PRO A O 1
ATOM 1490 N N . ASN A 1 197 ? -18.948 33.998 20.526 1.00 86.50 197 ASN A N 1
ATOM 1491 C CA . ASN A 1 197 ? -18.954 34.121 19.061 1.00 86.50 197 ASN A CA 1
ATOM 1492 C C . ASN A 1 197 ? -18.701 32.795 18.308 1.00 86.50 197 ASN A C 1
ATOM 1494 O O . ASN A 1 197 ? -18.247 32.813 17.162 1.00 86.50 197 ASN A O 1
ATOM 1498 N N . SER A 1 198 ? -18.958 31.645 18.937 1.00 86.25 198 SER A N 1
ATOM 1499 C CA . SER A 1 198 ? -18.745 30.331 18.321 1.00 86.25 198 SER A CA 1
ATOM 1500 C C . SER A 1 198 ? -19.691 30.131 17.143 1.00 86.25 198 SER A C 1
ATOM 1502 O O . SER A 1 198 ? -20.828 30.600 17.173 1.00 86.25 198 SER A O 1
ATOM 1504 N N . LYS A 1 199 ? -19.284 29.310 16.174 1.00 88.38 199 LYS A N 1
ATOM 1505 C CA . LYS A 1 199 ? -20.198 28.760 15.158 1.00 88.38 199 LYS A CA 1
ATOM 1506 C C . LYS A 1 199 ? -20.983 27.538 15.652 1.00 88.38 199 LYS A C 1
ATOM 1508 O O . LYS A 1 199 ? -21.710 26.932 14.871 1.00 88.38 199 LYS A O 1
ATOM 1513 N N . PHE A 1 200 ? -20.811 27.150 16.916 1.00 93.31 200 PHE A N 1
ATOM 1514 C CA . PHE A 1 200 ? -21.427 25.957 17.477 1.00 93.31 200 PHE A CA 1
ATOM 1515 C C . PHE A 1 200 ? -22.951 26.101 17.498 1.00 93.31 200 PHE A C 1
ATOM 1517 O O . PHE A 1 200 ? -23.496 27.098 17.972 1.00 93.31 200 PHE A O 1
ATOM 1524 N N . CYS A 1 201 ? -23.636 25.085 16.981 1.00 92.69 201 CYS A N 1
ATOM 1525 C CA . CYS A 1 201 ? -25.082 24.968 17.049 1.00 92.69 201 CYS A CA 1
ATOM 1526 C C . CYS A 1 201 ? -25.424 23.701 17.825 1.00 92.69 201 CYS A C 1
ATOM 1528 O O . CYS A 1 201 ? -25.142 22.604 17.354 1.00 92.69 201 CYS A O 1
ATOM 1530 N N . SER A 1 202 ? -26.047 23.864 18.992 1.00 95.12 202 SER A N 1
ATOM 1531 C CA . SER A 1 202 ? -26.462 22.731 19.818 1.00 95.12 202 SER A CA 1
ATOM 1532 C C . SER A 1 202 ? -27.684 22.014 19.236 1.00 95.12 202 SER A C 1
ATOM 1534 O O . SER A 1 202 ? -28.667 22.655 18.841 1.00 95.12 202 SER A O 1
ATOM 1536 N N . ALA A 1 203 ? -27.665 20.684 19.274 1.00 95.94 203 ALA A N 1
ATOM 1537 C CA . ALA A 1 203 ? -28.783 19.811 18.941 1.00 95.94 203 ALA A CA 1
ATOM 1538 C C . ALA A 1 203 ? -29.963 19.929 19.927 1.00 95.94 203 ALA A C 1
ATOM 1540 O O . ALA A 1 203 ? -31.080 19.522 19.596 1.00 95.94 203 ALA A O 1
ATOM 1541 N N . LEU A 1 204 ? -29.782 20.583 21.088 1.00 94.50 204 LEU A N 1
ATOM 1542 C CA . LEU A 1 204 ? -30.883 20.941 22.000 1.00 94.50 204 LEU A CA 1
ATOM 1543 C C . LEU A 1 204 ? -31.972 21.766 21.301 1.00 94.50 204 LEU A C 1
ATOM 1545 O O . LEU A 1 204 ? -33.148 21.701 21.672 1.00 94.50 204 LEU A O 1
ATOM 1549 N N . ARG A 1 205 ? -31.603 22.506 20.247 1.00 92.69 205 ARG A N 1
ATOM 1550 C CA . ARG A 1 205 ? -32.539 23.247 19.393 1.00 92.69 205 ARG A CA 1
ATOM 1551 C C . ARG A 1 205 ? -33.588 22.339 18.748 1.00 92.69 205 ARG A C 1
ATOM 1553 O O . ARG A 1 205 ? -34.686 22.807 18.480 1.00 92.69 205 ARG A O 1
ATOM 1560 N N . TYR A 1 206 ? -33.282 21.066 18.537 1.00 93.00 206 TYR A N 1
ATOM 1561 C CA . TYR A 1 206 ? -34.222 20.096 17.982 1.00 93.00 206 TYR A CA 1
ATOM 1562 C C . TYR A 1 206 ? -34.822 19.226 19.091 1.00 93.00 206 TYR A C 1
ATOM 1564 O O . TYR A 1 206 ? -36.033 19.038 19.131 1.00 93.00 206 TYR A O 1
ATOM 1572 N N . ALA A 1 207 ? -34.013 18.792 20.064 1.00 91.00 207 ALA A N 1
ATOM 1573 C CA . ALA A 1 207 ? -34.449 17.892 21.138 1.00 91.00 207 ALA A CA 1
ATOM 1574 C C . ALA A 1 207 ? -35.591 18.441 22.018 1.00 91.00 207 ALA A C 1
ATOM 1576 O O . ALA A 1 207 ? -36.395 17.676 22.543 1.00 91.00 207 ALA A O 1
ATOM 1577 N N . HIS A 1 208 ? -35.710 19.764 22.192 1.00 84.69 208 HIS A N 1
ATOM 1578 C CA . HIS A 1 208 ? -36.797 20.337 23.004 1.00 84.69 208 HIS A CA 1
ATOM 1579 C C . HIS A 1 208 ? -38.184 20.258 22.336 1.00 84.69 208 HIS A C 1
ATOM 1581 O O . HIS A 1 208 ? -39.200 20.399 23.025 1.00 84.69 208 HIS A O 1
ATOM 1587 N N . SER A 1 209 ? -38.238 20.003 21.023 1.00 86.38 209 SER A N 1
ATOM 1588 C CA . SER A 1 209 ? -39.477 19.896 20.238 1.00 86.38 209 SER A CA 1
ATOM 1589 C C . SER A 1 209 ? -39.617 18.588 19.442 1.00 86.38 209 SER A C 1
ATOM 1591 O O . SER A 1 209 ? -40.667 18.369 18.844 1.00 86.38 209 SER A O 1
ATOM 1593 N N . ASN A 1 210 ? -38.610 17.707 19.463 1.00 90.19 210 ASN A N 1
ATOM 1594 C CA . ASN A 1 210 ? -38.584 16.435 18.739 1.00 90.19 210 ASN A CA 1
ATOM 1595 C C . ASN A 1 210 ? -38.224 15.273 19.683 1.00 90.19 210 ASN A C 1
ATOM 1597 O O . ASN A 1 210 ? -37.160 15.281 20.300 1.00 90.19 210 ASN A O 1
ATOM 1601 N N . ASP A 1 211 ? -39.092 14.261 19.763 1.00 91.12 211 ASP A N 1
ATOM 1602 C CA . ASP A 1 211 ? -38.939 13.110 20.666 1.00 91.12 211 ASP A CA 1
ATOM 1603 C C . ASP A 1 211 ? -37.887 12.083 20.193 1.00 91.12 211 ASP A C 1
ATOM 1605 O O . ASP A 1 211 ? -37.488 11.217 20.972 1.00 91.12 211 ASP A O 1
ATOM 1609 N N . HIS A 1 212 ? -37.413 12.198 18.946 1.00 93.44 212 HIS A N 1
ATOM 1610 C CA . HIS A 1 212 ? -36.368 11.350 18.360 1.00 93.44 212 HIS A CA 1
ATOM 1611 C C . HIS A 1 212 ? -34.968 11.974 18.403 1.00 93.44 212 HIS A C 1
ATOM 1613 O O . HIS A 1 212 ? -34.021 11.350 17.936 1.00 93.44 212 HIS A O 1
ATOM 1619 N N . VAL A 1 213 ? -34.804 13.186 18.943 1.00 96.00 213 VAL A N 1
ATOM 1620 C CA . VAL A 1 213 ? -33.479 13.804 19.109 1.00 96.00 213 VAL A CA 1
ATOM 1621 C C . VAL A 1 213 ? -33.118 13.835 20.589 1.00 96.00 213 VAL A C 1
ATOM 1623 O O . VAL A 1 213 ? -33.866 14.345 21.424 1.00 96.00 213 VAL A O 1
ATOM 1626 N N . HIS A 1 214 ? -31.948 13.297 20.912 1.00 97.00 214 HIS A N 1
ATOM 1627 C CA . HIS A 1 214 ? -31.461 13.110 22.273 1.00 97.00 214 HIS A CA 1
ATOM 1628 C C . HIS A 1 214 ? -30.092 13.769 22.397 1.00 97.00 214 HIS A C 1
ATOM 1630 O O . HIS A 1 214 ? -29.228 13.561 21.549 1.00 97.00 214 HIS A O 1
ATOM 1636 N N . VAL A 1 215 ? -29.879 14.553 23.453 1.00 97.38 215 VAL A N 1
ATOM 1637 C CA . VAL A 1 215 ? -28.582 15.197 23.697 1.00 97.38 215 VAL A CA 1
ATOM 1638 C C . VAL A 1 215 ? -27.925 14.577 24.916 1.00 97.38 215 VAL A C 1
ATOM 1640 O O . VAL A 1 215 ? -28.503 14.581 26.005 1.00 97.38 215 VAL A O 1
ATOM 1643 N N . VAL A 1 216 ? -26.710 14.069 24.729 1.00 96.56 216 VAL A N 1
ATOM 1644 C CA . VAL A 1 216 ? -25.820 13.615 25.799 1.00 96.56 216 VAL A 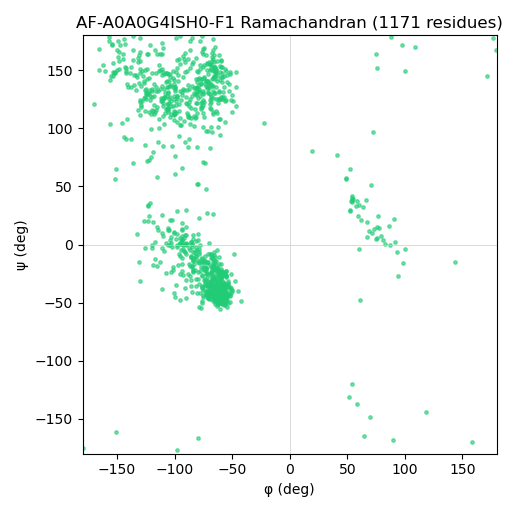CA 1
ATOM 1645 C C . VAL A 1 216 ? -24.801 14.712 26.070 1.00 96.56 216 VAL A C 1
ATOM 1647 O O . VAL A 1 216 ? -24.239 15.299 25.152 1.00 96.56 216 VAL A O 1
ATOM 1650 N N . THR A 1 217 ? -24.570 15.030 27.337 1.00 95.44 217 THR A N 1
ATOM 1651 C CA . THR A 1 217 ? -23.570 16.030 27.733 1.00 95.44 217 THR A CA 1
ATOM 1652 C C . THR A 1 217 ? -23.116 15.795 29.174 1.00 95.44 217 THR A C 1
ATOM 1654 O O . THR A 1 217 ? -23.586 14.875 29.841 1.00 95.44 217 THR A O 1
ATOM 1657 N N . GLY A 1 218 ? -22.185 16.598 29.689 1.00 94.44 218 GLY A N 1
ATOM 1658 C CA . GLY A 1 218 ? -21.642 16.408 31.033 1.00 94.44 218 GLY A CA 1
ATOM 1659 C C . GLY A 1 218 ? -20.594 17.438 31.438 1.00 94.44 218 GLY A C 1
ATOM 1660 O O . GLY A 1 218 ? -20.302 18.384 30.712 1.00 94.44 218 GLY A O 1
ATOM 1661 N N . LEU A 1 219 ? -20.000 17.239 32.618 1.00 92.94 219 LEU A N 1
ATOM 1662 C CA . LEU A 1 219 ? -18.998 18.159 33.186 1.00 92.94 219 LEU A CA 1
ATOM 1663 C C . LEU A 1 219 ? -17.558 17.656 33.058 1.00 92.94 219 LEU A C 1
ATOM 1665 O O . LEU A 1 219 ? -16.624 18.335 33.490 1.00 92.94 219 LEU A O 1
ATOM 1669 N N . SER A 1 220 ? -17.337 16.492 32.442 1.00 89.88 220 SER A N 1
ATOM 1670 C CA . SER A 1 220 ? -15.996 15.906 32.350 1.00 89.88 220 SER A CA 1
ATOM 1671 C C . SER A 1 220 ? -15.003 16.802 31.608 1.00 89.88 220 SER A C 1
ATOM 1673 O O . SER A 1 220 ? -13.828 16.854 31.964 1.00 89.88 220 SER A O 1
ATOM 1675 N N . LYS A 1 221 ? -15.479 17.568 30.622 1.00 92.88 221 LYS A N 1
ATOM 1676 C CA . LYS A 1 221 ? -14.666 18.515 29.838 1.00 92.88 221 LYS A CA 1
ATOM 1677 C C . LYS A 1 221 ? -14.678 19.936 30.418 1.00 92.88 221 LYS A C 1
ATOM 1679 O O . LYS A 1 221 ? -13.898 20.788 30.003 1.00 92.88 221 LYS A O 1
ATOM 1684 N N . ALA A 1 222 ? -15.466 20.151 31.473 1.00 91.88 222 ALA A N 1
ATOM 1685 C CA . ALA A 1 222 ? -15.488 21.368 32.280 1.00 91.88 222 ALA A CA 1
ATOM 1686 C C . ALA A 1 222 ? -14.405 21.391 33.375 1.00 91.88 222 ALA A C 1
ATOM 1688 O O . ALA A 1 222 ? -14.408 22.297 34.197 1.00 91.88 222 ALA A O 1
ATOM 1689 N N . GLY A 1 223 ? -13.504 20.403 33.441 1.00 89.81 223 GLY A N 1
ATOM 1690 C CA . GLY A 1 223 ? -12.489 20.297 34.502 1.00 89.81 223 GLY A CA 1
ATOM 1691 C C . GLY A 1 223 ? -12.970 19.578 35.768 1.00 89.81 223 GLY A C 1
ATOM 1692 O O . GLY A 1 223 ? -12.332 19.678 36.812 1.00 89.81 223 GLY A O 1
ATOM 1693 N N . LEU A 1 224 ? -14.086 18.845 35.680 1.00 90.56 224 LEU A N 1
ATOM 1694 C CA . LEU A 1 224 ? -14.703 18.099 36.784 1.00 90.56 224 LEU A CA 1
ATOM 1695 C C . LEU A 1 224 ? -14.857 16.598 36.462 1.00 90.56 224 LEU A C 1
ATOM 1697 O O . LEU A 1 224 ? -15.815 15.961 36.896 1.00 90.56 224 LEU A O 1
ATOM 1701 N N . ALA A 1 225 ? -13.924 16.019 35.697 1.00 87.75 225 ALA A N 1
ATOM 1702 C CA . ALA A 1 225 ? -13.978 14.618 35.255 1.00 87.75 225 ALA A CA 1
ATOM 1703 C C . ALA A 1 225 ? -14.179 13.615 36.404 1.00 87.75 225 ALA A C 1
ATOM 1705 O O . ALA A 1 225 ? -15.038 12.743 36.296 1.00 87.75 225 ALA A O 1
ATOM 1706 N N . GLY A 1 226 ? -13.486 13.804 37.531 1.00 86.75 226 GLY A N 1
ATOM 1707 C CA . GLY A 1 226 ? -13.587 12.921 38.699 1.00 86.75 226 GLY A CA 1
ATOM 1708 C C . GLY A 1 226 ? -14.931 12.946 39.439 1.00 86.75 226 GLY A C 1
ATOM 1709 O O . GLY A 1 226 ? -15.157 12.092 40.288 1.00 86.75 226 GLY A O 1
ATOM 1710 N N . LEU A 1 227 ? -15.842 13.885 39.136 1.00 89.19 227 LEU A N 1
ATOM 1711 C CA . LEU A 1 227 ? -17.201 13.862 39.698 1.00 89.19 227 LEU A CA 1
ATOM 1712 C C . LEU A 1 227 ? -18.134 12.884 38.971 1.00 89.19 227 LEU A C 1
ATOM 1714 O O . LEU A 1 227 ? -19.220 12.620 39.485 1.00 89.19 227 LEU A O 1
ATOM 1718 N N . HIS A 1 228 ? -17.739 12.386 37.790 1.00 91.38 228 HIS A N 1
ATOM 1719 C CA . HIS A 1 228 ? -18.544 11.497 36.944 1.00 91.38 228 HIS A CA 1
ATOM 1720 C C . HIS A 1 228 ? -19.977 12.015 36.732 1.00 91.38 228 HIS A C 1
ATOM 1722 O O . HIS A 1 228 ? -20.955 11.342 37.040 1.00 91.38 228 HIS A O 1
ATOM 1728 N N . VAL A 1 229 ? -20.101 13.242 36.213 1.00 93.75 229 VAL A N 1
ATOM 1729 C CA . VAL A 1 229 ? -21.398 13.883 35.934 1.00 93.75 229 VAL A CA 1
ATOM 1730 C C . VAL A 1 229 ? -21.665 13.895 34.436 1.00 93.75 229 VAL A C 1
ATOM 1732 O O . VAL A 1 229 ? -20.950 14.554 33.675 1.00 93.75 229 VAL A O 1
ATOM 1735 N N . GLY A 1 230 ? -22.727 13.204 34.040 1.00 95.06 230 GLY A N 1
ATOM 1736 C CA . GLY A 1 230 ? -23.352 13.271 32.727 1.00 95.06 230 GLY A CA 1
ATOM 1737 C C . GLY A 1 230 ? -24.814 13.696 32.837 1.00 95.06 230 GLY A C 1
ATOM 1738 O O . GLY A 1 230 ? -25.373 13.810 33.932 1.00 95.06 230 GLY A O 1
ATOM 1739 N N . ALA A 1 231 ? -25.422 13.955 31.690 1.00 95.81 231 ALA A N 1
ATOM 1740 C CA . ALA A 1 231 ? -26.834 14.237 31.574 1.00 95.81 231 ALA A CA 1
ATOM 1741 C C . ALA A 1 231 ? -27.368 13.814 30.203 1.00 95.81 231 ALA A C 1
ATOM 1743 O O . ALA A 1 231 ? -26.675 13.920 29.189 1.00 95.81 231 ALA A O 1
ATOM 1744 N N . VAL A 1 232 ? -28.630 13.395 30.195 1.00 96.62 232 VAL A N 1
ATOM 1745 C CA . VAL A 1 232 ? -29.441 13.167 28.999 1.00 96.62 232 VAL A CA 1
ATOM 1746 C C . VAL A 1 232 ? -30.538 14.220 28.965 1.00 96.62 232 VAL A C 1
ATOM 1748 O O . VAL A 1 232 ? -31.330 14.303 29.904 1.00 96.62 232 VAL A O 1
ATOM 1751 N N . TYR A 1 233 ? -30.619 14.993 27.885 1.00 96.31 233 TYR A N 1
ATOM 1752 C CA . TYR A 1 233 ? -31.799 15.797 27.580 1.00 96.31 233 TYR A CA 1
ATOM 1753 C C . TYR A 1 233 ? -32.639 15.081 26.520 1.00 96.31 233 TYR A C 1
ATOM 1755 O O . TYR A 1 233 ? -32.218 14.944 25.369 1.00 96.31 233 TYR A O 1
ATOM 1763 N N . THR A 1 234 ? -33.822 14.610 26.910 1.00 95.44 234 THR A N 1
ATOM 1764 C CA . THR A 1 234 ? -34.758 13.923 26.022 1.00 95.44 234 THR A CA 1
ATOM 1765 C C . THR A 1 234 ? -36.207 14.054 26.483 1.00 95.44 234 THR A C 1
ATOM 1767 O O . THR A 1 234 ? -36.517 14.029 27.675 1.00 95.44 234 THR A O 1
ATOM 1770 N N . ARG A 1 235 ? -37.111 14.140 25.508 1.00 92.56 235 ARG A N 1
ATOM 1771 C CA . ARG A 1 235 ? -38.560 14.037 25.714 1.00 92.56 235 ARG A CA 1
ATOM 1772 C C . ARG A 1 235 ? -39.049 12.586 25.773 1.00 92.56 235 ARG A C 1
ATOM 1774 O O . ARG A 1 235 ? -40.179 12.335 26.185 1.00 92.56 235 ARG A O 1
ATOM 1781 N N . HIS A 1 236 ? -38.201 11.625 25.402 1.00 86.69 236 HIS A N 1
ATOM 1782 C CA . HIS A 1 236 ? -38.502 10.204 25.500 1.00 86.69 236 HIS A CA 1
ATOM 1783 C C . HIS A 1 236 ? -38.465 9.753 26.967 1.00 86.69 236 HIS A C 1
ATOM 1785 O O . HIS A 1 236 ? -37.407 9.482 27.526 1.00 86.69 236 HIS A O 1
ATOM 1791 N N . GLN A 1 237 ? -39.636 9.674 27.597 1.00 80.44 237 GLN A N 1
ATOM 1792 C CA . GLN A 1 237 ? -39.798 9.302 29.007 1.00 80.44 237 GLN A CA 1
ATOM 1793 C C . GLN A 1 237 ? -40.570 7.981 29.137 1.00 80.44 237 GLN A C 1
ATOM 1795 O O . GLN A 1 237 ? -41.640 7.920 29.743 1.00 80.44 237 GLN A O 1
ATOM 1800 N N . SER A 1 238 ? -40.058 6.907 28.526 1.00 83.62 238 SER A N 1
ATOM 1801 C CA . SER A 1 238 ? -40.666 5.576 28.651 1.00 83.62 238 SER A CA 1
ATOM 1802 C C . SER A 1 238 ? -40.543 5.021 30.078 1.00 83.62 238 SER A C 1
ATOM 1804 O O . SER A 1 238 ? -39.698 5.447 30.876 1.00 83.62 238 SER A O 1
ATOM 1806 N N . SER A 1 239 ? -41.373 4.029 30.419 1.00 82.50 239 SER A N 1
ATOM 1807 C CA . SER A 1 239 ? -41.258 3.306 31.696 1.00 82.50 239 SER A CA 1
ATOM 1808 C C . SER A 1 239 ? -39.898 2.620 31.836 1.00 82.50 239 SER A C 1
ATOM 1810 O O . SER A 1 239 ? -39.333 2.590 32.930 1.00 82.50 239 SER A O 1
ATOM 1812 N N . THR A 1 240 ? -39.349 2.124 30.725 1.00 85.12 240 THR A N 1
ATOM 1813 C CA . THR A 1 240 ? -38.012 1.527 30.639 1.00 85.12 240 THR A CA 1
ATOM 1814 C C . THR A 1 240 ? -36.932 2.562 30.935 1.00 85.12 240 THR A C 1
ATOM 1816 O O . THR A 1 240 ? -36.130 2.350 31.841 1.00 85.12 240 THR A O 1
ATOM 1819 N N . PHE A 1 241 ? -36.965 3.720 30.263 1.00 90.44 241 PHE A N 1
ATOM 1820 C CA . PHE A 1 241 ? -36.039 4.827 30.529 1.00 90.44 241 PHE A CA 1
ATOM 1821 C C . PHE A 1 241 ? -36.081 5.260 32.001 1.00 90.44 241 PHE A C 1
ATOM 1823 O O . PHE A 1 241 ? -35.052 5.340 32.671 1.00 90.44 241 PHE A O 1
ATOM 1830 N N . SER A 1 242 ? -37.285 5.458 32.540 1.00 86.25 242 SER A N 1
ATOM 1831 C CA . SER A 1 242 ? -37.477 5.862 33.936 1.00 86.25 242 SER A CA 1
ATOM 1832 C C . SER A 1 242 ? -36.909 4.828 34.911 1.00 86.25 242 SER A C 1
ATOM 1834 O O . SER A 1 242 ? -36.195 5.185 35.846 1.00 86.25 242 SER A O 1
ATOM 1836 N N . SER A 1 243 ? -37.162 3.540 34.670 1.00 86.12 243 SER A N 1
ATOM 1837 C CA . SER A 1 243 ? -36.684 2.459 35.539 1.00 86.12 243 SER A CA 1
ATOM 1838 C C . SER A 1 243 ? -35.160 2.349 35.517 1.00 86.12 243 SER A C 1
ATOM 1840 O O . SER A 1 243 ? -34.527 2.218 36.562 1.00 86.12 243 SER A O 1
ATOM 1842 N N . LEU A 1 244 ? -34.550 2.470 34.340 1.00 87.75 244 LEU A N 1
ATOM 1843 C CA . LEU A 1 244 ? -33.102 2.338 34.175 1.00 87.75 244 LEU A CA 1
ATOM 1844 C C . LEU A 1 244 ? -32.330 3.559 34.654 1.00 87.75 244 LEU A C 1
ATOM 1846 O O . LEU A 1 244 ? -31.204 3.410 35.124 1.00 87.75 244 LEU A O 1
ATOM 1850 N N . SER A 1 245 ? -32.953 4.742 34.644 1.00 88.75 245 SER A N 1
ATOM 1851 C CA . SER A 1 245 ? -32.351 5.952 35.217 1.00 88.75 245 SER A CA 1
ATOM 1852 C C . SER A 1 245 ? -31.950 5.766 36.688 1.00 88.75 245 SER A C 1
ATOM 1854 O O . SER A 1 245 ? -31.043 6.434 37.181 1.00 88.75 245 SER A O 1
ATOM 1856 N N . THR A 1 246 ? -32.565 4.803 37.389 1.00 86.12 246 THR A N 1
ATOM 1857 C CA . THR A 1 246 ? -32.205 4.463 38.770 1.00 86.12 246 THR A CA 1
ATOM 1858 C C . THR A 1 246 ? -30.825 3.843 38.931 1.00 86.12 246 THR A C 1
ATOM 1860 O O . THR A 1 246 ? -30.207 4.017 39.979 1.00 86.12 246 THR A O 1
ATOM 1863 N N . LEU A 1 247 ? -30.334 3.166 37.895 1.00 86.75 247 LEU A N 1
ATOM 1864 C CA . LEU A 1 247 ? -29.036 2.494 37.881 1.00 86.75 247 LEU A CA 1
ATOM 1865 C C . LEU A 1 247 ? -27.898 3.450 37.516 1.00 86.75 247 LEU A C 1
ATOM 1867 O O . LEU A 1 247 ? -26.740 3.181 37.819 1.00 86.75 247 LEU A O 1
ATOM 1871 N N . THR A 1 248 ? -28.226 4.587 36.902 1.00 89.44 248 THR A N 1
ATOM 1872 C CA . THR A 1 248 ? -27.249 5.561 36.405 1.00 89.44 248 THR A CA 1
ATOM 1873 C C . THR A 1 248 ? -27.147 6.807 37.281 1.00 89.44 248 THR A C 1
ATOM 1875 O O . THR A 1 248 ? -26.587 7.804 36.844 1.00 89.44 248 THR A O 1
ATOM 1878 N N . GLN A 1 249 ? -27.709 6.818 38.492 1.00 86.75 249 GLN A N 1
ATOM 1879 C CA . GLN A 1 249 ? -27.777 8.027 39.321 1.00 86.75 249 GLN A CA 1
ATOM 1880 C C . GLN A 1 249 ? -26.399 8.560 39.748 1.00 86.75 249 GLN A C 1
ATOM 1882 O O . GLN A 1 249 ? -25.478 7.805 40.056 1.00 86.75 249 GLN A O 1
ATOM 1887 N N . ILE A 1 250 ? -26.297 9.886 39.879 1.00 89.50 250 ILE A N 1
ATOM 1888 C CA . ILE A 1 250 ? -25.175 10.550 40.563 1.00 89.50 250 ILE A CA 1
ATOM 1889 C C . ILE A 1 250 ? -25.449 10.717 42.054 1.00 89.50 250 ILE A C 1
ATOM 1891 O O . ILE A 1 250 ? -26.587 10.927 42.475 1.00 89.50 250 ILE A O 1
ATOM 1895 N N . SER A 1 251 ? -24.387 10.686 42.860 1.00 88.06 251 SER A N 1
ATOM 1896 C CA . SER A 1 251 ? -24.499 10.827 44.314 1.00 88.06 251 SER A CA 1
ATOM 1897 C C . SER A 1 251 ? -25.153 12.159 44.719 1.00 88.06 251 SER A C 1
ATOM 1899 O O . SER A 1 251 ? -24.919 13.197 44.095 1.00 88.06 251 SER A O 1
ATOM 1901 N N . ASN A 1 252 ? -25.947 12.159 45.793 1.00 87.31 252 ASN A N 1
ATOM 1902 C CA . ASN A 1 252 ? -26.588 13.379 46.299 1.00 87.31 252 ASN A CA 1
ATOM 1903 C C . ASN A 1 252 ? -25.602 14.500 46.685 1.00 87.31 252 ASN A C 1
ATOM 1905 O O . ASN A 1 252 ? -25.904 15.655 46.383 1.00 87.31 252 ASN A O 1
ATOM 1909 N N . PRO A 1 253 ? -24.423 14.224 47.283 1.00 87.44 253 PRO A N 1
ATOM 1910 C CA . PRO A 1 253 ? -23.385 15.242 47.446 1.00 87.44 253 PRO A CA 1
ATOM 1911 C C . PRO A 1 253 ? -22.976 15.906 46.122 1.00 87.44 253 PRO A C 1
ATOM 1913 O O . PRO A 1 253 ? -22.853 17.128 46.062 1.00 87.44 253 PRO A O 1
ATOM 1916 N N . THR A 1 254 ? -22.828 15.125 45.045 1.00 89.25 254 THR A N 1
ATOM 1917 C CA . THR A 1 254 ? -22.520 15.651 43.705 1.00 89.25 254 THR A CA 1
ATOM 1918 C C . THR A 1 254 ? -23.663 16.512 43.164 1.00 89.25 254 THR A C 1
ATOM 1920 O O . THR A 1 254 ? -23.421 17.589 42.623 1.00 89.25 254 THR A O 1
ATOM 1923 N N . GLN A 1 255 ? -24.915 16.079 43.338 1.00 89.69 255 GLN A N 1
ATOM 1924 C CA . GLN A 1 255 ? -26.092 16.843 42.908 1.00 89.69 255 GLN A CA 1
ATOM 1925 C C . GLN A 1 255 ? -26.212 18.189 43.629 1.00 89.69 255 GLN A C 1
ATOM 1927 O O . GLN A 1 255 ? -26.480 19.206 42.993 1.00 89.69 255 GLN A O 1
ATOM 1932 N N . GLU A 1 256 ? -25.986 18.205 44.943 1.00 86.88 256 GLU A N 1
ATOM 1933 C CA . GLU A 1 256 ? -25.986 19.420 45.763 1.00 86.88 256 GLU A CA 1
ATOM 1934 C C . GLU A 1 256 ? -24.861 20.375 45.347 1.00 86.88 256 GLU A C 1
ATOM 1936 O O . GLU A 1 256 ? -25.073 21.586 45.254 1.00 86.88 256 GLU A O 1
ATOM 1941 N N . PHE A 1 257 ? -23.672 19.835 45.054 1.00 88.19 257 PHE A N 1
ATOM 1942 C CA . PHE A 1 257 ? -22.576 20.625 44.504 1.00 88.19 257 PHE A CA 1
ATOM 1943 C C . PHE A 1 257 ? -22.987 21.289 43.188 1.00 88.19 257 PHE A C 1
ATOM 1945 O O . PHE A 1 257 ? -22.818 22.493 43.063 1.00 88.19 257 PHE A O 1
ATOM 1952 N N . ILE A 1 258 ? -23.572 20.550 42.239 1.00 89.88 258 ILE A N 1
ATOM 1953 C CA . ILE A 1 258 ? -24.040 21.109 40.957 1.00 89.88 258 ILE A CA 1
ATOM 1954 C C . ILE A 1 258 ? -25.099 22.190 41.195 1.00 89.88 258 ILE A C 1
ATOM 1956 O O . ILE A 1 258 ? -25.001 23.276 40.625 1.00 89.88 258 ILE A O 1
ATOM 1960 N N . ALA A 1 259 ? -26.080 21.904 42.058 1.00 89.12 259 ALA A N 1
ATOM 1961 C CA . ALA A 1 259 ? -27.152 22.832 42.390 1.00 89.12 259 ALA A CA 1
ATOM 1962 C C . ALA A 1 259 ? -26.593 24.163 42.900 1.00 89.12 259 ALA A C 1
ATOM 1964 O O . ALA A 1 259 ? -27.033 25.203 42.436 1.00 89.12 259 ALA A O 1
ATOM 1965 N N . LYS A 1 260 ? -25.586 24.138 43.786 1.00 86.69 260 LYS A N 1
ATOM 1966 C CA . LYS A 1 260 ? -24.917 25.341 44.314 1.00 86.69 260 LYS A CA 1
ATOM 1967 C C . LYS A 1 260 ? -23.965 25.988 43.314 1.00 86.69 260 LYS A C 1
ATOM 1969 O O . LYS A 1 260 ? -23.957 27.208 43.185 1.00 86.69 260 LYS A O 1
ATOM 1974 N N . ALA A 1 261 ? -23.169 25.183 42.615 1.00 84.50 261 ALA A N 1
ATOM 1975 C CA . ALA A 1 261 ? -22.139 25.640 41.691 1.00 84.50 261 ALA A CA 1
ATOM 1976 C C . ALA A 1 261 ? -22.727 26.434 40.524 1.00 84.50 261 ALA A C 1
ATOM 1978 O O . ALA A 1 261 ? -22.094 27.379 40.070 1.00 84.50 261 ALA A O 1
ATOM 1979 N N . PHE A 1 262 ? -23.934 26.082 40.079 1.00 86.25 262 PHE A N 1
ATOM 1980 C CA . PHE A 1 262 ? -24.635 26.766 38.993 1.00 86.25 262 PHE A CA 1
ATOM 1981 C C . PHE A 1 262 ? -25.935 27.453 39.451 1.00 86.25 262 PHE A C 1
ATOM 1983 O O . PHE A 1 262 ? -26.752 27.825 38.615 1.00 86.25 262 PHE A O 1
ATOM 1990 N N . HIS A 1 263 ? -26.143 27.636 40.764 1.00 74.44 263 HIS A N 1
ATOM 1991 C CA . HIS A 1 263 ? -27.287 28.401 41.287 1.00 74.44 263 HIS A CA 1
ATOM 1992 C C . HIS A 1 263 ? -27.216 29.872 40.851 1.00 74.44 263 HIS A C 1
ATOM 1994 O O . HIS A 1 263 ? -28.230 30.533 40.618 1.00 74.44 263 HIS A O 1
ATOM 2000 N N . ASP A 1 264 ? -26.001 30.410 40.825 1.00 76.75 264 ASP A N 1
ATOM 2001 C CA . ASP A 1 264 ? -25.722 31.766 40.389 1.00 76.75 264 ASP A CA 1
ATOM 2002 C C . ASP A 1 264 ? -25.772 31.844 38.857 1.00 76.75 264 ASP A C 1
ATOM 2004 O O . ASP A 1 264 ? -25.026 31.138 38.173 1.00 76.75 264 ASP A O 1
ATOM 2008 N N . ARG A 1 265 ? -26.638 32.720 38.329 1.00 73.94 265 ARG A N 1
ATOM 2009 C CA . ARG A 1 265 ? -26.855 32.892 36.883 1.00 73.94 265 ARG A CA 1
ATOM 2010 C C . ARG A 1 265 ? -25.599 33.347 36.143 1.00 73.94 265 ARG A C 1
ATOM 2012 O O . ARG A 1 265 ? -25.481 33.070 34.952 1.00 73.94 265 ARG A O 1
ATOM 2019 N N . ASP A 1 266 ? -24.656 33.979 36.836 1.00 84.88 266 ASP A N 1
ATOM 2020 C CA . ASP A 1 266 ? -23.422 34.469 36.223 1.00 84.88 266 ASP A CA 1
ATOM 2021 C C . ASP A 1 266 ? -22.346 33.374 36.118 1.00 84.88 266 ASP A C 1
ATOM 2023 O O . ASP A 1 266 ? -21.457 33.438 35.265 1.00 84.88 266 ASP A O 1
ATOM 2027 N N . THR A 1 267 ? -22.425 32.321 36.941 1.00 89.00 267 THR A N 1
ATOM 2028 C CA . THR A 1 267 ? -21.373 31.296 37.005 1.00 89.00 267 THR A CA 1
ATOM 2029 C C . THR A 1 267 ? -21.237 30.453 35.724 1.00 89.00 267 THR A C 1
ATOM 2031 O O . THR A 1 267 ? -20.096 30.245 35.302 1.00 89.00 267 THR A O 1
ATOM 2034 N N . PRO A 1 268 ? -22.311 29.988 35.050 1.00 92.62 268 PRO A N 1
ATOM 2035 C CA . PRO A 1 268 ? -22.175 29.307 33.761 1.00 92.62 268 PRO A CA 1
ATOM 2036 C C . PRO A 1 268 ? -21.488 30.152 32.678 1.00 92.62 268 PRO A C 1
ATOM 2038 O O . PRO A 1 268 ? -20.630 29.645 31.955 1.00 92.62 268 PRO A O 1
ATOM 2041 N N . ALA A 1 269 ? -21.816 31.444 32.587 1.00 93.19 269 ALA A N 1
ATOM 2042 C CA . ALA A 1 269 ? -21.184 32.358 31.635 1.00 93.19 269 ALA A CA 1
ATOM 2043 C C . ALA A 1 269 ? -19.705 32.584 31.982 1.00 93.19 269 ALA A C 1
ATOM 2045 O O . ALA A 1 269 ? -18.845 32.487 31.107 1.00 93.19 269 ALA A O 1
ATOM 2046 N N . ALA A 1 270 ? -19.395 32.778 33.268 1.00 93.81 270 ALA A N 1
ATOM 2047 C CA . ALA A 1 270 ? -18.021 32.905 33.747 1.00 93.81 270 ALA A CA 1
ATOM 2048 C C . ALA A 1 270 ? -17.184 31.640 33.479 1.00 93.81 270 ALA A C 1
ATOM 2050 O O . ALA A 1 270 ? -16.002 31.745 33.152 1.00 93.81 270 ALA A O 1
ATOM 2051 N N . LEU A 1 271 ? -17.782 30.445 33.587 1.00 94.56 271 LEU A N 1
ATOM 2052 C CA . LEU A 1 271 ? -17.139 29.183 33.213 1.00 94.56 271 LEU A CA 1
ATOM 2053 C C . LEU A 1 271 ? -16.796 29.168 31.720 1.00 94.56 271 LEU A C 1
ATOM 2055 O O . LEU A 1 271 ? -15.650 28.888 31.374 1.00 94.56 271 LEU A O 1
ATOM 2059 N N . MET A 1 272 ? -17.762 29.482 30.852 1.00 95.19 272 MET A N 1
ATOM 2060 C CA . MET A 1 272 ? -17.567 29.465 29.399 1.00 95.19 272 MET A CA 1
ATOM 2061 C C . MET A 1 272 ? -16.526 30.487 28.941 1.00 95.19 272 MET A C 1
ATOM 2063 O O . MET A 1 272 ? -15.641 30.147 28.157 1.00 95.19 272 MET A O 1
ATOM 2067 N N . GLU A 1 273 ? -16.568 31.708 29.474 1.00 95.31 273 GLU A N 1
ATOM 2068 C CA . GLU A 1 273 ? -15.573 32.744 29.186 1.00 95.31 273 GLU A CA 1
ATOM 2069 C C . GLU A 1 273 ? -14.169 32.313 29.639 1.00 95.31 273 GLU A C 1
ATOM 2071 O O . GLU A 1 273 ? -13.196 32.411 28.882 1.00 95.31 273 GLU A O 1
ATOM 2076 N N . CYS A 1 274 ? -14.059 31.781 30.862 1.00 95.06 274 CYS A N 1
ATOM 2077 C CA . CYS A 1 274 ? -12.797 31.303 31.416 1.00 95.06 274 CYS A CA 1
ATOM 2078 C C . CYS A 1 274 ? -12.218 30.146 30.586 1.00 95.06 274 CYS A C 1
ATOM 2080 O O . CYS A 1 274 ? -11.044 30.186 30.203 1.00 95.06 274 CYS A O 1
ATOM 2082 N N . ALA A 1 275 ? -13.046 29.147 30.268 1.00 95.38 275 ALA A N 1
ATOM 2083 C CA . ALA A 1 275 ? -12.669 27.985 29.474 1.00 95.38 275 ALA A CA 1
ATOM 2084 C C . ALA A 1 275 ? -12.239 28.388 28.059 1.00 95.38 275 ALA A C 1
ATOM 2086 O O . ALA A 1 275 ? -11.131 28.049 27.649 1.00 95.38 275 ALA A O 1
ATOM 2087 N N . SER A 1 276 ? -13.054 29.173 27.348 1.00 95.69 276 SER A N 1
ATOM 2088 C CA . SER A 1 276 ? -12.779 29.617 25.974 1.00 95.69 276 SER A CA 1
ATOM 2089 C C . SER A 1 276 ? -11.475 30.405 25.871 1.00 95.69 276 SER A C 1
ATOM 2091 O O . SER A 1 276 ? -10.631 30.112 25.016 1.00 95.69 276 SER A O 1
ATOM 2093 N N . LYS A 1 277 ? -11.247 31.353 26.788 1.00 95.31 277 LYS A N 1
ATOM 2094 C CA . LYS A 1 277 ? -10.018 32.154 26.815 1.00 95.31 277 LYS A CA 1
ATOM 2095 C C . LYS A 1 277 ? -8.777 31.288 27.031 1.00 95.31 277 LYS A C 1
ATOM 2097 O O . LYS A 1 277 ? -7.771 31.468 26.342 1.00 95.31 277 LYS A O 1
ATOM 2102 N N . ARG A 1 278 ? -8.834 30.359 27.991 1.00 95.88 278 ARG A N 1
ATOM 2103 C CA . ARG A 1 278 ? -7.695 29.501 28.354 1.00 95.88 278 ARG A CA 1
ATOM 2104 C C . ARG A 1 278 ? -7.415 28.447 27.286 1.00 95.88 278 ARG A C 1
ATOM 2106 O O . ARG A 1 278 ? -6.259 28.275 26.911 1.00 95.88 278 ARG A O 1
ATOM 2113 N N . LEU A 1 279 ? -8.452 27.815 26.739 1.00 95.62 279 LEU A N 1
ATOM 2114 C CA . LEU A 1 279 ? -8.320 26.831 25.664 1.00 95.62 279 LEU A CA 1
ATOM 2115 C C . LEU A 1 279 ? -7.817 27.460 24.368 1.00 95.62 279 LEU A C 1
ATOM 2117 O O . LEU A 1 279 ? -6.935 26.887 23.744 1.00 95.62 279 LEU A O 1
ATOM 2121 N N . THR A 1 280 ? -8.262 28.669 24.009 1.00 93.94 280 THR A N 1
ATOM 2122 C CA . THR A 1 280 ? -7.698 29.398 22.857 1.00 93.94 280 THR A CA 1
ATOM 2123 C C . THR A 1 280 ? -6.203 29.644 23.018 1.00 93.94 280 THR A C 1
ATOM 2125 O O . THR A 1 280 ? -5.433 29.484 22.070 1.00 93.94 280 THR A O 1
ATOM 2128 N N . ALA A 1 281 ? -5.774 30.060 24.213 1.00 94.12 281 ALA A N 1
ATOM 2129 C CA . ALA A 1 281 ? -4.363 30.296 24.487 1.00 94.12 281 ALA A CA 1
ATOM 2130 C C . ALA A 1 281 ? -3.549 28.993 24.408 1.00 94.12 281 ALA A C 1
ATOM 2132 O O . ALA A 1 281 ? -2.489 28.979 23.783 1.00 94.12 281 ALA A O 1
ATOM 2133 N N . ALA A 1 282 ? -4.063 27.903 24.982 1.00 94.62 282 ALA A N 1
ATOM 2134 C CA . ALA A 1 282 ? -3.423 26.592 24.951 1.00 94.62 282 ALA A CA 1
ATOM 2135 C C . ALA A 1 282 ? -3.374 25.986 23.536 1.00 94.62 282 ALA A C 1
ATOM 2137 O O . ALA A 1 282 ? -2.332 25.486 23.121 1.00 94.62 282 ALA A O 1
ATOM 2138 N N . TYR A 1 283 ? -4.451 26.115 22.755 1.00 93.81 283 TYR A N 1
ATOM 2139 C CA . TYR A 1 283 ? -4.511 25.673 21.362 1.00 93.81 283 TYR A CA 1
ATOM 2140 C C . TYR A 1 283 ? -3.492 26.417 20.487 1.00 93.81 283 TYR A C 1
ATOM 2142 O O . TYR A 1 283 ? -2.726 25.808 19.742 1.00 93.81 283 TYR A O 1
ATOM 2150 N N . ARG A 1 284 ? -3.400 27.747 20.634 1.00 91.31 284 ARG A N 1
ATOM 2151 C CA . ARG A 1 284 ? -2.365 28.543 19.954 1.00 91.31 284 ARG A CA 1
ATOM 2152 C C . ARG A 1 284 ? -0.960 28.127 20.370 1.00 91.31 284 ARG A C 1
ATOM 2154 O O . ARG A 1 284 ? -0.073 28.090 19.524 1.00 91.31 284 ARG A O 1
ATOM 2161 N N . LEU A 1 285 ? -0.749 27.836 21.655 1.00 92.88 285 LEU A N 1
ATOM 2162 C CA . LEU A 1 285 ? 0.539 27.362 22.147 1.00 92.88 285 LEU A CA 1
ATOM 2163 C C . LEU A 1 285 ? 0.922 26.047 21.466 1.00 92.88 285 LEU A C 1
ATOM 2165 O O . LEU A 1 285 ? 1.971 26.014 20.836 1.00 92.88 285 LEU A O 1
ATOM 2169 N N . ILE A 1 286 ? 0.081 25.009 21.528 1.00 93.25 286 ILE A N 1
ATOM 2170 C CA . ILE A 1 286 ? 0.425 23.713 20.928 1.00 93.25 286 ILE A CA 1
ATOM 2171 C C . ILE A 1 286 ? 0.637 23.819 19.414 1.00 93.25 286 ILE A C 1
ATOM 2173 O O . ILE A 1 286 ? 1.615 23.273 18.918 1.00 93.25 286 ILE A O 1
ATOM 2177 N N . CYS A 1 287 ? -0.175 24.597 18.687 1.00 87.50 287 CYS A N 1
ATOM 2178 C CA . CYS A 1 287 ? 0.039 24.828 17.253 1.00 87.50 287 CYS A CA 1
ATOM 2179 C C . CYS A 1 287 ? 1.403 25.482 16.981 1.00 87.50 287 CYS A C 1
ATOM 2181 O O . CYS A 1 287 ? 2.127 25.069 16.078 1.00 87.50 287 CYS A O 1
ATOM 2183 N N . ASN A 1 288 ? 1.785 26.479 17.787 1.00 86.12 288 ASN A N 1
ATOM 2184 C CA . ASN A 1 288 ? 3.084 27.138 17.667 1.00 86.12 288 ASN A CA 1
ATOM 2185 C C . ASN A 1 288 ? 4.249 26.202 18.020 1.00 86.12 288 ASN A C 1
ATOM 2187 O O . ASN A 1 288 ? 5.294 26.284 17.378 1.00 86.12 288 ASN A O 1
ATOM 2191 N N . GLU A 1 289 ? 4.097 25.339 19.028 1.00 88.88 289 GLU A N 1
ATOM 2192 C CA . GLU A 1 289 ? 5.107 24.340 19.399 1.00 88.88 289 GLU A CA 1
ATOM 2193 C C . GLU A 1 289 ? 5.272 23.282 18.301 1.00 88.88 289 GLU A C 1
ATOM 2195 O O . GLU A 1 289 ? 6.391 23.042 17.849 1.00 88.88 289 GLU A O 1
ATOM 2200 N N . LEU A 1 290 ? 4.169 22.710 17.805 1.00 86.44 290 LEU A N 1
ATOM 2201 C CA . LEU A 1 290 ? 4.175 21.748 16.699 1.00 86.44 290 LEU A CA 1
ATOM 2202 C C . LEU A 1 290 ? 4.835 22.354 15.455 1.00 86.44 290 LEU A C 1
ATOM 2204 O O . LEU A 1 290 ? 5.755 21.761 14.890 1.00 86.44 290 LEU A O 1
ATOM 2208 N N . HIS A 1 291 ? 4.457 23.584 15.092 1.00 79.94 291 HIS A N 1
ATOM 2209 C CA . HIS A 1 291 ? 5.060 24.304 13.973 1.00 79.94 291 HIS A CA 1
ATOM 2210 C C . HIS A 1 291 ? 6.558 24.568 14.185 1.00 79.94 291 HIS A C 1
ATOM 2212 O O . HIS A 1 291 ? 7.364 24.326 13.285 1.00 79.94 291 HIS A O 1
ATOM 2218 N N . ARG A 1 292 ? 6.963 25.008 15.386 1.00 81.31 292 ARG A N 1
ATOM 2219 C CA . ARG A 1 292 ? 8.380 25.233 15.730 1.00 81.31 292 ARG A CA 1
ATOM 2220 C C . ARG A 1 292 ? 9.209 23.961 15.570 1.00 81.31 292 ARG A C 1
ATOM 2222 O O . ARG A 1 292 ? 10.353 24.029 15.125 1.00 81.31 292 ARG A O 1
ATOM 2229 N N . HIS A 1 293 ? 8.623 22.818 15.903 1.00 78.81 293 HIS A N 1
ATOM 2230 C CA . HIS A 1 293 ? 9.241 21.505 15.787 1.00 78.81 293 HIS A CA 1
ATOM 2231 C C . HIS A 1 293 ? 8.999 20.812 14.432 1.00 78.81 293 HIS A C 1
ATOM 2233 O O . HIS A 1 293 ? 9.423 19.673 14.253 1.00 78.81 293 HIS A O 1
ATOM 2239 N N . ARG A 1 294 ? 8.409 21.519 13.453 1.00 71.38 294 ARG A N 1
ATOM 2240 C CA . ARG A 1 294 ? 8.132 21.055 12.078 1.00 71.38 294 ARG A CA 1
ATOM 2241 C C . ARG A 1 294 ? 7.207 19.837 11.988 1.00 71.38 294 ARG A C 1
ATOM 2243 O O . ARG A 1 294 ? 7.328 19.027 11.072 1.00 71.38 294 ARG A O 1
ATOM 2250 N N . ILE A 1 295 ? 6.255 19.739 12.908 1.00 79.38 295 ILE A N 1
ATOM 2251 C CA . ILE A 1 295 ? 5.147 18.787 12.852 1.00 79.38 295 ILE A CA 1
ATOM 2252 C C . ILE A 1 295 ? 3.955 19.538 12.239 1.00 79.38 295 ILE A C 1
ATOM 2254 O O . ILE A 1 295 ? 3.258 20.282 12.924 1.00 79.38 295 ILE A O 1
ATOM 2258 N N . ASN A 1 296 ? 3.796 19.442 10.914 1.00 55.94 296 ASN A N 1
ATOM 2259 C CA . ASN A 1 296 ? 2.903 20.331 10.154 1.00 55.94 296 ASN A CA 1
ATOM 2260 C C . ASN A 1 296 ? 1.486 19.777 9.937 1.00 55.94 296 ASN A C 1
ATOM 2262 O O . ASN A 1 296 ? 0.567 20.563 9.718 1.00 55.94 296 ASN A O 1
ATOM 2266 N N . ALA A 1 297 ? 1.289 18.462 10.010 1.00 60.66 297 ALA A N 1
ATOM 2267 C CA . ALA A 1 297 ? -0.006 17.837 9.769 1.00 60.66 297 ALA A CA 1
ATOM 2268 C C . ALA A 1 297 ? -0.832 17.789 11.063 1.00 60.66 297 ALA A C 1
ATOM 2270 O O . ALA A 1 297 ? -0.501 17.079 12.014 1.00 60.66 297 ALA A O 1
ATOM 2271 N N . HIS A 1 298 ? -1.891 18.598 11.107 1.00 74.19 298 HIS A N 1
ATOM 2272 C CA . HIS A 1 298 ? -2.878 18.585 12.178 1.00 74.19 298 HIS A CA 1
ATOM 2273 C C . HIS A 1 298 ? -4.256 19.018 11.676 1.00 74.19 298 HIS A C 1
ATOM 2275 O O . HIS A 1 298 ? -4.371 19.829 10.756 1.00 74.19 298 HIS A O 1
ATOM 2281 N N . VAL A 1 299 ? -5.307 18.492 12.305 1.00 74.44 299 VAL A N 1
ATOM 2282 C CA . VAL A 1 299 ? -6.688 18.915 12.035 1.00 74.44 299 VAL A CA 1
ATOM 2283 C C . VAL A 1 299 ? -6.991 20.171 12.844 1.00 74.44 299 VAL A C 1
ATOM 2285 O O . VAL A 1 299 ? -6.744 20.207 14.051 1.00 74.44 299 VAL A O 1
ATOM 2288 N N . VAL A 1 300 ? -7.529 21.201 12.186 1.00 80.31 300 VAL A N 1
ATOM 2289 C CA . VAL A 1 300 ? -7.927 22.443 12.859 1.00 80.31 300 VAL A CA 1
ATOM 2290 C C . VAL A 1 300 ? -9.130 22.171 13.763 1.00 80.31 300 VAL A C 1
ATOM 2292 O O . VAL A 1 300 ? -10.170 21.719 13.288 1.00 80.31 300 VAL A O 1
ATOM 2295 N N . ALA A 1 301 ? -8.988 22.476 15.053 1.00 84.00 301 ALA A N 1
ATOM 2296 C CA . ALA A 1 301 ? -10.045 22.335 16.048 1.00 84.00 301 ALA A CA 1
ATOM 2297 C C . ALA A 1 301 ? -10.727 23.685 16.328 1.00 84.00 301 ALA A C 1
ATOM 2299 O O . ALA A 1 301 ? -10.058 24.698 16.535 1.00 84.00 301 ALA A O 1
ATOM 2300 N N . ASP A 1 302 ? -12.059 23.687 16.384 1.00 88.19 302 ASP A N 1
ATOM 2301 C CA . ASP A 1 302 ? -12.884 24.837 16.791 1.00 88.19 302 ASP A CA 1
ATOM 2302 C C . ASP A 1 302 ? -13.304 24.753 18.276 1.00 88.19 302 ASP A C 1
ATOM 2304 O O . ASP A 1 302 ? -13.759 25.730 18.890 1.00 88.19 302 ASP A O 1
ATOM 2308 N N . ALA A 1 303 ? -13.195 23.558 18.856 1.00 91.94 303 ALA A N 1
ATOM 2309 C CA . ALA A 1 303 ? -13.586 23.236 20.216 1.00 91.94 303 ALA A CA 1
ATOM 2310 C C . ALA A 1 303 ? -12.798 22.039 20.768 1.00 91.94 303 ALA A C 1
ATOM 2312 O O . ALA A 1 303 ? -12.078 21.343 20.061 1.00 91.94 303 ALA A O 1
ATOM 2313 N N . GLY A 1 304 ? -12.970 21.773 22.060 1.00 92.75 304 GLY A N 1
ATOM 2314 C CA . GLY A 1 304 ? -12.402 20.619 22.741 1.00 92.75 304 GLY A CA 1
ATOM 2315 C C . GLY A 1 304 ? -11.014 20.862 23.326 1.00 92.75 304 GLY A C 1
ATOM 2316 O O . GLY A 1 304 ? -10.554 21.995 23.470 1.00 92.75 304 GLY A O 1
ATOM 2317 N N . LEU A 1 305 ? -10.381 19.763 23.734 1.00 94.31 305 LEU A N 1
ATOM 2318 C CA . LEU A 1 305 ? -9.151 19.744 24.537 1.00 94.31 305 LEU A CA 1
ATOM 2319 C C . LEU A 1 305 ? -7.989 19.048 23.813 1.00 94.31 305 LEU A C 1
ATOM 2321 O O . LEU A 1 305 ? -6.919 18.876 24.395 1.00 94.31 305 LEU A O 1
ATOM 2325 N N . THR A 1 306 ? -8.235 18.566 22.594 1.00 93.81 306 THR A N 1
ATOM 2326 C CA . THR A 1 306 ? -7.359 17.663 21.848 1.00 93.81 306 THR A CA 1
ATOM 2327 C C . THR A 1 306 ? -7.114 18.172 20.443 1.00 93.81 306 THR A C 1
ATOM 2329 O O . THR A 1 306 ? -7.974 18.825 19.858 1.00 93.81 306 THR A O 1
ATOM 2332 N N . ILE A 1 307 ? -5.951 17.836 19.902 1.00 91.62 307 ILE A N 1
ATOM 2333 C CA . ILE A 1 307 ? -5.583 18.056 18.509 1.00 91.62 307 ILE A CA 1
ATOM 2334 C C . ILE A 1 307 ? -5.115 16.724 17.919 1.00 91.62 307 ILE A C 1
ATOM 2336 O O . ILE A 1 307 ? -4.428 15.949 18.592 1.00 91.62 307 ILE A O 1
ATOM 2340 N N . MET A 1 308 ? -5.524 16.445 16.683 1.00 91.06 308 MET A N 1
ATOM 2341 C CA . MET A 1 308 ? -5.008 15.306 15.925 1.00 91.06 308 MET A CA 1
ATOM 2342 C C . MET A 1 308 ? -3.717 15.717 15.242 1.00 91.06 308 MET A C 1
ATOM 2344 O O . MET A 1 308 ? -3.695 16.742 14.564 1.00 91.06 308 MET A O 1
ATOM 2348 N N . VAL A 1 309 ? -2.665 14.930 15.444 1.00 89.50 309 VAL A N 1
ATOM 2349 C CA . VAL A 1 309 ? -1.318 15.191 14.939 1.00 89.50 309 VAL A CA 1
ATOM 2350 C C . VAL A 1 309 ? -0.854 13.972 14.163 1.00 89.50 309 VAL A C 1
ATOM 2352 O O . VAL A 1 309 ? -0.868 12.866 14.699 1.00 89.50 309 VAL A O 1
ATOM 2355 N N . GLU A 1 310 ? -0.431 14.163 12.920 1.00 86.00 310 GLU A N 1
ATOM 2356 C CA . GLU A 1 310 ? 0.235 13.100 12.170 1.00 86.00 310 GLU A CA 1
ATOM 2357 C C . GLU A 1 310 ? 1.732 13.130 12.487 1.00 86.00 310 GLU A C 1
ATOM 2359 O O . GLU A 1 310 ? 2.402 14.161 12.348 1.00 86.00 310 GLU A O 1
ATOM 2364 N N . LEU A 1 311 ? 2.262 11.995 12.933 1.00 81.62 311 LEU A N 1
ATOM 2365 C CA . LEU A 1 311 ? 3.684 11.825 13.183 1.00 81.62 311 LEU A CA 1
ATOM 2366 C C . LEU A 1 311 ? 4.284 11.033 12.033 1.00 81.62 311 LEU A C 1
ATOM 2368 O O . LEU A 1 311 ? 4.047 9.836 11.886 1.00 81.62 311 LEU A O 1
ATOM 2372 N N . ASN A 1 312 ? 5.128 11.691 11.245 1.00 67.56 312 ASN A N 1
ATOM 2373 C CA . ASN A 1 312 ? 6.008 10.978 10.335 1.00 67.56 312 ASN A CA 1
ATOM 2374 C C . ASN A 1 312 ? 6.916 10.096 11.207 1.00 67.56 312 ASN A C 1
ATOM 2376 O O . ASN A 1 312 ? 7.798 10.632 11.875 1.00 67.56 312 ASN A O 1
ATOM 2380 N N . THR A 1 313 ? 6.713 8.771 11.210 1.00 61.28 313 THR A N 1
ATOM 2381 C CA . THR A 1 313 ? 7.604 7.716 11.777 1.00 61.28 313 THR A CA 1
ATOM 2382 C C . THR A 1 313 ? 7.967 6.699 10.678 1.00 61.28 313 THR A C 1
ATOM 2384 O O . THR A 1 313 ? 7.379 6.785 9.598 1.00 61.28 313 THR A O 1
ATOM 2387 N N . ASN A 1 314 ? 9.000 5.858 10.847 1.00 50.91 314 ASN A N 1
ATOM 2388 C CA . ASN A 1 314 ? 9.389 4.869 9.821 1.00 50.91 314 ASN A CA 1
ATOM 2389 C C . ASN A 1 314 ? 8.229 3.904 9.521 1.00 50.91 314 ASN A C 1
ATOM 2391 O O . ASN A 1 314 ? 7.439 3.612 10.415 1.00 50.91 314 ASN A O 1
ATOM 2395 N N . ASP A 1 315 ? 8.194 3.348 8.305 1.00 49.97 315 ASP A N 1
ATOM 2396 C CA . ASP A 1 315 ? 7.208 2.356 7.827 1.00 49.97 315 ASP A CA 1
ATOM 2397 C C . ASP A 1 315 ? 7.309 0.980 8.547 1.00 49.97 315 ASP A C 1
ATOM 2399 O O . ASP A 1 315 ? 7.000 -0.051 7.971 1.00 49.97 315 ASP A O 1
ATOM 2403 N N . GLY A 1 316 ? 7.804 0.937 9.791 1.00 42.41 316 GLY A N 1
ATOM 2404 C CA . GLY A 1 316 ? 7.859 -0.264 10.636 1.00 42.41 316 GLY A CA 1
ATOM 2405 C C . GLY A 1 316 ? 6.680 -0.395 11.605 1.00 42.41 316 GLY A C 1
ATOM 2406 O O . GLY A 1 316 ? 6.640 -1.335 12.395 1.00 42.41 316 GLY A O 1
ATOM 2407 N N . HIS A 1 317 ? 5.746 0.557 11.580 1.00 47.94 317 HIS A N 1
ATOM 2408 C CA . HIS A 1 317 ? 4.516 0.522 12.362 1.00 47.94 317 HIS A CA 1
ATOM 2409 C C . HIS A 1 317 ? 3.328 0.415 11.401 1.00 47.94 317 HIS A C 1
ATOM 2411 O O . HIS A 1 317 ? 2.761 1.426 10.995 1.00 47.94 317 HIS A O 1
ATOM 2417 N N . ASP A 1 318 ? 2.951 -0.816 11.047 1.00 49.25 318 ASP A N 1
ATOM 2418 C CA . ASP A 1 318 ? 1.710 -1.103 10.303 1.00 49.25 318 ASP A CA 1
ATOM 2419 C C . ASP A 1 318 ? 0.447 -0.820 11.154 1.00 49.25 318 ASP A C 1
ATOM 2421 O O . ASP A 1 318 ? -0.679 -0.821 10.659 1.00 49.25 318 ASP A O 1
ATOM 2425 N N . ASP A 1 319 ? 0.641 -0.536 12.448 1.00 61.78 319 ASP A N 1
ATOM 2426 C CA . ASP A 1 319 ? -0.372 -0.187 13.442 1.00 61.78 319 ASP A CA 1
ATOM 2427 C C . ASP A 1 319 ? 0.071 1.041 14.267 1.00 61.78 319 ASP A C 1
ATOM 2429 O O . ASP A 1 319 ? 1.192 1.099 14.787 1.00 61.78 319 ASP A O 1
ATOM 2433 N N . ASP A 1 320 ? -0.824 2.018 14.445 1.00 70.00 320 ASP A N 1
ATOM 2434 C CA . ASP A 1 320 ? -0.565 3.208 15.263 1.00 70.00 320 ASP A CA 1
ATOM 2435 C C . ASP A 1 320 ? -0.544 2.891 16.774 1.00 70.00 320 ASP A C 1
ATOM 2437 O O . ASP A 1 320 ? -0.006 3.671 17.567 1.00 70.00 320 ASP A O 1
ATOM 2441 N N . GLY A 1 321 ? -1.049 1.722 17.187 1.00 76.62 321 GLY A N 1
ATOM 2442 C CA . GLY A 1 321 ? -0.876 1.176 18.533 1.00 76.62 321 GLY A CA 1
ATOM 2443 C C . GLY A 1 321 ? 0.593 0.934 18.892 1.00 76.62 321 GLY A C 1
ATOM 2444 O O . GLY A 1 321 ? 1.051 1.379 19.953 1.00 76.62 321 GLY A O 1
ATOM 2445 N N . ALA A 1 322 ? 1.356 0.309 17.990 1.00 76.19 322 ALA A N 1
ATOM 2446 C CA . ALA A 1 322 ? 2.797 0.098 18.156 1.00 76.19 322 ALA A CA 1
ATOM 2447 C C . ALA A 1 322 ? 3.562 1.430 18.234 1.00 76.19 322 ALA A C 1
ATOM 2449 O O . ALA A 1 322 ? 4.384 1.626 19.132 1.00 76.19 322 ALA A O 1
ATOM 2450 N N . LEU A 1 323 ? 3.216 2.387 17.366 1.00 82.25 323 LEU A N 1
ATOM 2451 C CA . LEU A 1 323 ? 3.773 3.741 17.379 1.00 82.25 323 LEU A CA 1
ATOM 2452 C C . LEU A 1 323 ? 3.581 4.428 18.742 1.00 82.25 323 LEU A C 1
ATOM 2454 O O . LEU A 1 323 ? 4.516 5.002 19.300 1.00 82.25 323 LEU A O 1
ATOM 2458 N N . VAL A 1 324 ? 2.375 4.374 19.311 1.00 89.00 324 VAL A N 1
ATOM 2459 C CA . VAL A 1 324 ? 2.098 4.999 20.613 1.00 89.00 324 VAL A CA 1
ATOM 2460 C C . VAL A 1 324 ? 2.831 4.301 21.758 1.00 89.00 324 VAL A C 1
ATOM 2462 O O . VAL A 1 324 ? 3.270 4.977 22.694 1.00 89.00 324 VAL A O 1
ATOM 2465 N N . ASN A 1 325 ? 3.018 2.983 21.684 1.00 85.19 325 ASN A N 1
ATOM 2466 C CA . ASN A 1 325 ? 3.836 2.254 22.651 1.00 85.19 325 ASN A CA 1
ATOM 2467 C C . ASN A 1 325 ? 5.312 2.687 22.595 1.00 85.19 325 ASN A C 1
ATOM 2469 O O . ASN A 1 325 ? 5.948 2.881 23.634 1.00 85.19 325 ASN A O 1
ATOM 2473 N N . ASP A 1 326 ? 5.844 2.930 21.401 1.00 84.69 326 ASP A N 1
ATOM 2474 C CA . ASP A 1 326 ? 7.208 3.427 21.220 1.00 84.69 326 ASP A CA 1
ATOM 2475 C C . ASP A 1 326 ? 7.369 4.870 21.705 1.00 84.69 326 ASP A C 1
ATOM 2477 O O . ASP A 1 326 ? 8.327 5.189 22.412 1.00 84.69 326 ASP A O 1
ATOM 2481 N N . ILE A 1 327 ? 6.388 5.735 21.446 1.00 89.19 327 ILE A N 1
ATOM 2482 C CA . ILE A 1 327 ? 6.356 7.091 22.009 1.00 89.19 327 ILE A CA 1
ATOM 2483 C C . ILE A 1 327 ? 6.344 7.037 23.549 1.00 89.19 327 ILE A C 1
ATOM 2485 O O . ILE A 1 327 ? 7.075 7.781 24.212 1.00 89.19 327 ILE A O 1
ATOM 2489 N N . LEU A 1 328 ? 5.556 6.139 24.142 1.00 89.75 328 LEU A N 1
ATOM 2490 C CA . LEU A 1 328 ? 5.489 5.983 25.594 1.00 89.75 328 LEU A CA 1
ATOM 2491 C C . LEU A 1 328 ? 6.812 5.484 26.180 1.00 89.75 328 LEU A C 1
ATOM 2493 O O . LEU A 1 328 ? 7.289 6.015 27.185 1.00 89.75 328 LEU A O 1
ATOM 2497 N N . THR A 1 329 ? 7.410 4.465 25.574 1.00 84.62 329 THR A N 1
ATOM 2498 C CA . THR A 1 329 ? 8.605 3.811 26.114 1.00 84.62 329 THR A CA 1
ATOM 2499 C C . THR A 1 329 ? 9.875 4.625 25.866 1.00 84.62 329 THR A C 1
ATOM 2501 O O . THR A 1 329 ? 10.679 4.770 26.793 1.00 84.62 329 THR A O 1
ATOM 2504 N N . GLN A 1 330 ? 10.024 5.205 24.672 1.00 85.81 330 GLN A N 1
ATOM 2505 C CA . GLN A 1 330 ? 11.231 5.901 24.216 1.00 85.81 330 GLN A CA 1
ATOM 2506 C C . GLN A 1 330 ? 11.150 7.413 24.455 1.00 85.81 330 GLN A C 1
ATOM 2508 O O . GLN A 1 330 ? 12.066 8.001 25.026 1.00 85.81 330 GLN A O 1
ATOM 2513 N N . ALA A 1 331 ? 10.034 8.050 24.085 1.00 88.00 331 ALA A N 1
ATOM 2514 C CA . ALA A 1 331 ? 9.850 9.492 24.274 1.00 88.00 331 ALA A CA 1
ATOM 2515 C C . ALA A 1 331 ? 9.347 9.847 25.681 1.00 88.00 331 ALA A C 1
ATOM 2517 O O . ALA A 1 331 ? 9.374 11.019 26.061 1.00 88.00 331 ALA A O 1
ATOM 2518 N N . LYS A 1 332 ? 8.865 8.864 26.458 1.00 92.25 332 LYS A N 1
ATOM 2519 C CA . LYS A 1 332 ? 8.220 9.086 27.763 1.00 92.25 332 LYS A CA 1
ATOM 2520 C C . LYS A 1 332 ? 7.068 10.088 27.658 1.00 92.25 332 LYS A C 1
ATOM 2522 O O . LYS A 1 332 ? 6.918 10.962 28.513 1.00 92.25 332 LYS A O 1
ATOM 2527 N N . VAL A 1 333 ? 6.266 9.970 26.600 1.00 93.62 333 VAL A N 1
ATOM 2528 C CA . VAL A 1 333 ? 5.033 10.742 26.404 1.00 93.62 333 VAL A CA 1
ATOM 2529 C C . VAL A 1 333 ? 3.883 9.767 26.189 1.00 93.62 333 VAL A C 1
ATOM 2531 O O . VAL A 1 333 ? 3.965 8.872 25.362 1.00 93.62 333 VAL A O 1
ATOM 2534 N N . MET A 1 334 ? 2.795 9.928 26.927 1.00 94.44 334 MET A N 1
ATOM 2535 C CA . MET A 1 334 ? 1.593 9.128 26.745 1.00 94.44 334 MET A CA 1
ATOM 2536 C C . MET A 1 334 ? 0.618 9.891 25.851 1.00 94.44 334 MET A C 1
ATOM 2538 O O . MET A 1 334 ? 0.192 10.991 26.197 1.00 94.44 334 MET A O 1
ATOM 2542 N N . VAL A 1 335 ? 0.258 9.298 24.717 1.00 94.56 335 VAL A N 1
ATOM 2543 C CA . VAL A 1 335 ? -0.760 9.785 23.769 1.00 94.56 335 VAL A CA 1
ATOM 2544 C C . VAL A 1 335 ? -1.723 8.640 23.440 1.00 94.56 335 VAL A C 1
ATOM 2546 O O . VAL A 1 335 ? -1.553 7.529 23.940 1.00 94.56 335 VAL A O 1
ATOM 2549 N N . HIS A 1 336 ? -2.753 8.884 22.628 1.00 94.06 336 HIS A N 1
ATOM 2550 C CA . HIS A 1 336 ? -3.589 7.803 22.093 1.00 94.06 336 HIS A CA 1
ATOM 2551 C C . HIS A 1 336 ? -3.490 7.710 20.571 1.00 94.06 336 HIS A C 1
ATOM 2553 O O . HIS A 1 336 ? -3.378 8.757 19.930 1.00 94.06 336 HIS A O 1
ATOM 2559 N N . PRO A 1 337 ? -3.594 6.496 20.004 1.00 92.00 337 PRO A N 1
ATOM 2560 C CA . PRO A 1 337 ? -3.629 6.316 18.560 1.00 92.00 337 PRO A CA 1
ATOM 2561 C C . PRO A 1 337 ? -4.927 6.874 17.968 1.00 92.00 337 PRO A C 1
ATOM 2563 O O . PRO A 1 337 ? -5.944 6.983 18.666 1.00 92.00 337 PRO A O 1
ATOM 2566 N N . GLY A 1 338 ? -4.887 7.250 16.693 1.00 89.12 338 GLY A N 1
ATOM 2567 C CA . GLY A 1 338 ? -6.037 7.729 15.932 1.00 89.12 338 GLY A CA 1
ATOM 2568 C C . GLY A 1 338 ? -7.062 6.623 15.696 1.00 89.12 338 GLY A C 1
ATOM 2569 O O . GLY A 1 338 ? -8.261 6.872 15.854 1.00 89.12 338 GLY A O 1
ATOM 2570 N N . SER A 1 339 ? -6.598 5.397 15.443 1.00 87.19 339 SER A N 1
ATOM 2571 C CA . SER A 1 339 ? -7.418 4.190 15.262 1.00 87.19 339 SER A CA 1
ATOM 2572 C C . SER A 1 339 ? -8.386 3.950 16.420 1.00 87.19 339 SER A C 1
ATOM 2574 O O . SER A 1 339 ? -9.540 3.585 16.208 1.00 87.19 339 SER A O 1
ATOM 2576 N N . ARG A 1 340 ? -7.978 4.276 17.657 1.00 89.31 340 ARG A N 1
ATOM 2577 C CA . ARG A 1 340 ? -8.834 4.191 18.853 1.00 89.31 340 ARG A CA 1
ATOM 2578 C C . ARG A 1 340 ? -10.132 4.993 18.713 1.00 89.31 340 ARG A C 1
ATOM 2580 O O . ARG A 1 340 ? -11.104 4.670 19.388 1.00 89.31 340 ARG A O 1
ATOM 2587 N N . PHE A 1 341 ? -10.148 6.038 17.887 1.00 90.19 341 PHE A N 1
ATOM 2588 C CA . PHE A 1 341 ? -11.298 6.914 17.640 1.00 90.19 341 PHE A CA 1
ATOM 2589 C C . PHE A 1 341 ? -11.960 6.675 16.274 1.00 90.19 341 PHE A C 1
ATOM 2591 O O . PHE A 1 341 ? -12.718 7.534 15.816 1.00 90.19 341 PHE A O 1
ATOM 2598 N N . SER A 1 342 ? -11.641 5.558 15.612 1.00 87.12 342 SER A N 1
ATOM 2599 C CA . SER A 1 342 ? -12.001 5.276 14.218 1.00 87.12 342 SER A CA 1
ATOM 2600 C C . SER A 1 342 ? -11.556 6.392 13.257 1.00 87.12 342 SER A C 1
ATOM 2602 O O . SER A 1 342 ? -12.277 6.757 12.329 1.00 87.12 342 SER A O 1
ATOM 2604 N N . TYR A 1 343 ? -10.389 6.996 13.513 1.00 84.31 343 TYR A N 1
ATOM 2605 C CA . TYR A 1 343 ? -9.782 7.984 12.619 1.00 84.31 343 TYR A CA 1
ATOM 2606 C C . TYR A 1 343 ? -8.917 7.264 11.564 1.00 84.31 343 TYR A C 1
ATOM 2608 O O . TYR A 1 343 ? -8.154 6.378 11.946 1.00 84.31 343 TYR A O 1
ATOM 2616 N N . PRO A 1 344 ? -9.010 7.603 10.263 1.00 72.12 344 PRO A N 1
ATOM 2617 C CA . PRO A 1 344 ? -8.299 6.872 9.212 1.00 72.12 344 PRO A CA 1
ATOM 2618 C C . PRO A 1 344 ? -6.782 7.141 9.208 1.00 72.12 344 PRO A C 1
ATOM 2620 O O . PRO A 1 344 ? -6.342 8.282 9.352 1.00 72.12 344 PRO A O 1
ATOM 2623 N N . GLY A 1 345 ? -5.992 6.088 8.960 1.00 67.69 345 GLY A N 1
ATOM 2624 C CA . GLY A 1 345 ? -4.535 6.126 8.765 1.00 67.69 345 GLY A CA 1
ATOM 2625 C C . GLY A 1 345 ? -3.699 5.714 9.988 1.00 67.69 345 GLY A C 1
ATOM 2626 O O . GLY A 1 345 ? -4.075 5.969 11.126 1.00 67.69 345 GLY A O 1
ATOM 2627 N N . HIS A 1 346 ? -2.519 5.130 9.749 1.00 68.44 346 HIS A N 1
ATOM 2628 C CA . HIS A 1 346 ? -1.684 4.458 10.769 1.00 68.44 346 HIS A CA 1
ATOM 2629 C C . HIS A 1 346 ? -0.605 5.350 11.423 1.00 68.44 346 HIS A C 1
ATOM 2631 O O . HIS A 1 346 ? 0.355 4.862 12.010 1.00 68.44 346 HIS A O 1
ATOM 2637 N N . ARG A 1 347 ? -0.729 6.682 11.324 1.00 76.00 347 ARG A N 1
ATOM 2638 C CA . ARG A 1 347 ? 0.284 7.646 11.821 1.00 76.00 347 ARG A CA 1
ATOM 2639 C C . ARG A 1 347 ? -0.286 8.801 12.636 1.00 76.00 347 ARG A C 1
ATOM 2641 O O . ARG A 1 347 ? 0.418 9.761 12.958 1.00 76.00 347 ARG A O 1
ATOM 2648 N N . TRP A 1 348 ? -1.567 8.728 12.963 1.00 86.69 348 TRP A N 1
ATOM 2649 C CA . TRP A 1 348 ? -2.261 9.783 13.680 1.00 86.69 348 TRP A CA 1
ATOM 2650 C C . TRP A 1 348 ? -2.238 9.513 15.176 1.00 86.69 348 TRP A C 1
ATOM 2652 O O . TRP A 1 348 ? -2.590 8.430 15.630 1.00 86.69 348 TRP A O 1
ATOM 2662 N N . VAL A 1 349 ? -1.875 10.524 15.957 1.00 91.69 349 VAL A N 1
ATOM 2663 C CA . VAL A 1 349 ? -1.988 10.491 17.414 1.00 91.69 349 VAL A CA 1
ATOM 2664 C C . VAL A 1 349 ? -2.851 11.644 17.900 1.00 91.69 349 VAL A C 1
ATOM 2666 O O . VAL A 1 349 ? -2.812 12.764 17.382 1.00 91.69 349 VAL A O 1
ATOM 2669 N N . ARG A 1 350 ? -3.636 11.377 18.937 1.00 93.31 350 ARG A N 1
ATOM 2670 C CA . ARG A 1 350 ? -4.403 12.391 19.651 1.00 93.31 350 ARG A CA 1
ATOM 2671 C C . ARG A 1 350 ? -3.559 12.968 20.778 1.00 93.31 350 ARG A C 1
ATOM 2673 O O . ARG A 1 350 ? -3.210 12.244 21.711 1.00 93.31 350 ARG A O 1
ATOM 2680 N N . VAL A 1 351 ? -3.334 14.279 20.738 1.00 94.12 351 VAL A N 1
ATOM 2681 C CA . VAL A 1 351 ? -2.591 15.015 21.769 1.00 94.12 351 VAL A CA 1
ATOM 2682 C C . VAL A 1 351 ? -3.534 15.935 22.538 1.00 94.12 351 VAL A C 1
ATOM 2684 O O . VAL A 1 351 ? -4.234 16.757 21.947 1.00 94.12 351 VAL A O 1
ATOM 2687 N N . VAL A 1 352 ? -3.570 15.807 23.864 1.00 94.94 352 VAL A N 1
ATOM 2688 C CA . VAL A 1 352 ? -4.316 16.710 24.754 1.00 94.94 352 VAL A CA 1
ATOM 2689 C C . VAL A 1 352 ? -3.489 17.968 25.008 1.00 94.94 352 VAL A C 1
ATOM 2691 O O . VAL A 1 352 ? -2.334 17.877 25.406 1.00 94.94 352 VAL A O 1
ATOM 2694 N N . PHE A 1 353 ? -4.078 19.150 24.812 1.00 94.31 353 PHE A N 1
ATOM 2695 C CA . PHE A 1 353 ? -3.396 20.434 25.035 1.00 94.31 353 PHE A CA 1
ATOM 2696 C C . PHE A 1 353 ? -3.932 21.233 26.228 1.00 94.31 353 PHE A C 1
ATOM 2698 O O . PHE A 1 353 ? -3.410 22.303 26.534 1.00 94.31 353 PHE A O 1
ATOM 2705 N N . ALA A 1 354 ? -4.979 20.755 26.906 1.00 94.12 354 ALA A N 1
ATOM 2706 C CA . ALA A 1 354 ? -5.627 21.459 28.015 1.00 94.12 354 ALA A CA 1
ATOM 2707 C C . ALA A 1 354 ? -4.877 21.318 29.357 1.00 94.12 354 ALA A C 1
ATOM 2709 O O . ALA A 1 354 ? -5.473 20.980 30.385 1.00 94.12 354 ALA A O 1
ATOM 2710 N N . ASP A 1 355 ? -3.578 21.614 29.347 1.00 92.25 355 ASP A N 1
ATOM 2711 C CA . ASP A 1 355 ? -2.684 21.553 30.505 1.00 92.25 355 ASP A CA 1
ATOM 2712 C C . ASP A 1 355 ? -1.758 22.784 30.574 1.00 92.25 355 ASP A C 1
ATOM 2714 O O . ASP A 1 355 ? -1.836 23.696 29.747 1.00 92.25 355 ASP A O 1
ATOM 2718 N N . GLN A 1 356 ? -0.905 22.848 31.596 1.00 90.50 356 GLN A N 1
ATOM 2719 C CA . GLN A 1 356 ? 0.036 23.942 31.794 1.00 90.50 356 GLN A CA 1
ATOM 2720 C C . GLN A 1 356 ? 0.985 24.106 30.599 1.00 90.50 356 GLN A C 1
ATOM 2722 O O . GLN A 1 356 ? 1.444 23.109 30.039 1.00 90.50 356 GLN A O 1
ATOM 2727 N N . PRO A 1 357 ? 1.361 25.352 30.250 1.00 91.88 357 PRO A N 1
ATOM 2728 C CA . PRO A 1 357 ? 2.221 25.627 29.104 1.00 91.88 357 PRO A CA 1
ATOM 2729 C C . PRO A 1 357 ? 3.527 24.833 29.056 1.00 91.88 357 PRO A C 1
ATOM 2731 O O . PRO A 1 357 ? 3.944 24.432 27.974 1.00 91.88 357 PRO A O 1
ATOM 2734 N N . ASP A 1 358 ? 4.168 24.611 30.203 1.00 89.69 358 ASP A N 1
ATOM 2735 C CA . ASP A 1 358 ? 5.464 23.928 30.260 1.00 89.69 358 ASP A CA 1
ATOM 2736 C C . ASP A 1 358 ? 5.331 22.435 29.927 1.00 89.69 358 ASP A C 1
ATOM 2738 O O . ASP A 1 358 ? 6.056 21.944 29.064 1.00 89.69 358 ASP A O 1
ATOM 2742 N N . VAL A 1 359 ? 4.282 21.777 30.440 1.00 89.94 359 VAL A N 1
ATOM 2743 C CA . VAL A 1 359 ? 3.947 20.376 30.124 1.00 89.94 359 VAL A CA 1
ATOM 2744 C C . VAL A 1 359 ? 3.726 20.191 28.621 1.00 89.94 359 VAL A C 1
ATOM 2746 O O . VAL A 1 359 ? 4.228 19.236 28.027 1.00 89.94 359 VAL A O 1
ATOM 2749 N N . ILE A 1 360 ? 3.011 21.126 27.983 1.00 93.06 360 ILE A N 1
ATOM 2750 C CA . ILE A 1 360 ? 2.759 21.087 26.535 1.00 93.06 360 ILE A CA 1
ATOM 2751 C C . ILE A 1 360 ? 4.055 21.271 25.742 1.00 93.06 360 ILE A C 1
ATOM 2753 O O . ILE A 1 360 ? 4.311 20.511 24.808 1.00 93.06 360 ILE A O 1
ATOM 2757 N N . ARG A 1 361 ? 4.889 22.252 26.110 1.00 93.19 361 ARG A N 1
ATOM 2758 C CA . ARG A 1 361 ? 6.182 22.495 25.449 1.00 93.19 361 ARG A CA 1
ATOM 2759 C C . ARG A 1 361 ? 7.086 21.278 25.541 1.00 93.19 361 ARG A C 1
ATOM 2761 O O . ARG A 1 361 ? 7.626 20.843 24.529 1.00 93.19 361 ARG A O 1
ATOM 2768 N N . GLU A 1 362 ? 7.239 20.727 26.739 1.00 91.62 362 GLU A N 1
ATOM 2769 C CA . GLU A 1 362 ? 8.110 19.585 26.971 1.00 91.62 362 GLU A CA 1
ATOM 2770 C C . GLU A 1 362 ? 7.581 18.328 26.267 1.00 91.62 362 GLU A C 1
ATOM 2772 O O . GLU A 1 362 ? 8.348 17.631 25.602 1.00 91.62 362 GLU A O 1
ATOM 2777 N N . GLY A 1 363 ? 6.273 18.066 26.326 1.00 92.38 363 GLY A N 1
ATOM 2778 C CA . GLY A 1 363 ? 5.661 16.942 25.622 1.00 92.38 363 GLY A CA 1
ATOM 2779 C C . GLY A 1 363 ? 5.847 17.020 24.104 1.00 92.38 363 GLY A C 1
ATOM 2780 O O . GLY A 1 363 ? 6.305 16.054 23.494 1.00 92.38 363 GLY A O 1
ATOM 2781 N N . VAL A 1 364 ? 5.594 18.183 23.490 1.00 93.12 364 VAL A N 1
ATOM 2782 C CA . VAL A 1 364 ? 5.834 18.390 22.049 1.00 93.12 364 VAL A CA 1
ATOM 2783 C C . VAL A 1 364 ? 7.322 18.284 21.711 1.00 93.12 364 VAL A C 1
ATOM 2785 O O . VAL A 1 364 ? 7.676 17.661 20.711 1.00 93.12 364 VAL A O 1
ATOM 2788 N N . ARG A 1 365 ? 8.216 18.823 22.550 1.00 92.81 365 ARG A N 1
ATOM 2789 C CA . ARG A 1 365 ? 9.668 18.704 22.361 1.00 92.81 365 ARG A CA 1
ATOM 2790 C C . ARG A 1 365 ? 10.121 17.240 22.352 1.00 92.81 365 ARG A C 1
ATOM 2792 O O . ARG A 1 365 ? 10.952 16.876 21.521 1.00 92.81 365 ARG A O 1
ATOM 2799 N N . ARG A 1 366 ? 9.595 16.399 23.251 1.00 91.88 366 ARG A N 1
ATOM 2800 C CA . ARG A 1 366 ? 9.910 14.960 23.307 1.00 91.88 366 ARG A CA 1
ATOM 2801 C C . ARG A 1 366 ? 9.342 14.195 22.118 1.00 91.88 366 ARG A C 1
ATOM 2803 O O . ARG A 1 366 ? 10.083 13.427 21.515 1.00 91.88 366 ARG A O 1
ATOM 2810 N N . LEU A 1 367 ? 8.095 14.469 21.726 1.00 90.81 367 LEU A N 1
ATOM 2811 C CA . LEU A 1 367 ? 7.512 13.927 20.491 1.00 90.81 367 LEU A CA 1
ATOM 2812 C C . LEU A 1 367 ? 8.371 14.279 19.270 1.00 90.81 367 LEU A C 1
ATOM 2814 O O . LEU A 1 367 ? 8.674 13.419 18.449 1.00 90.81 367 LEU A O 1
ATOM 2818 N N . ALA A 1 368 ? 8.835 15.526 19.182 1.00 87.56 368 ALA A N 1
ATOM 2819 C CA . ALA A 1 368 ? 9.714 15.970 18.109 1.00 87.56 368 ALA A CA 1
ATOM 2820 C C . ALA A 1 368 ? 11.094 15.293 18.142 1.00 87.56 368 ALA A C 1
ATOM 2822 O O . ALA A 1 368 ? 11.637 14.979 17.084 1.00 87.56 368 ALA A O 1
ATOM 2823 N N . SER A 1 369 ? 11.669 15.064 19.331 1.00 84.06 369 SER A N 1
ATOM 2824 C CA . SER A 1 369 ? 12.929 14.315 19.479 1.00 84.06 369 SER A CA 1
ATOM 2825 C C . SER A 1 369 ? 12.762 12.877 19.010 1.00 84.06 369 SER A C 1
ATOM 2827 O O . SER A 1 369 ? 13.554 12.416 18.200 1.00 84.06 369 SER A O 1
ATOM 2829 N N . PHE A 1 370 ? 11.687 12.214 19.437 1.00 85.19 370 PHE A N 1
ATOM 2830 C CA . PHE A 1 370 ? 11.356 10.849 19.042 1.00 85.19 370 PHE A CA 1
ATOM 2831 C C . PHE A 1 370 ? 11.201 10.712 17.526 1.00 85.19 370 PHE A C 1
ATOM 2833 O O . PHE A 1 370 ? 11.871 9.890 16.910 1.00 85.19 370 PHE A O 1
ATOM 2840 N N . VAL A 1 371 ? 10.416 11.591 16.894 1.00 77.81 371 VAL A N 1
ATOM 2841 C CA . VAL A 1 371 ? 10.292 11.640 15.426 1.00 77.81 371 VAL A CA 1
ATOM 2842 C C . VAL A 1 371 ? 11.659 11.849 14.759 1.00 77.81 371 VAL A C 1
ATOM 2844 O O . VAL A 1 371 ? 11.970 11.223 13.748 1.00 77.81 371 VAL A O 1
ATOM 2847 N N . LYS A 1 372 ? 12.512 12.705 15.331 1.00 69.00 372 LYS A N 1
ATOM 2848 C CA . LYS A 1 372 ? 13.855 12.996 14.810 1.00 69.00 372 LYS A CA 1
ATOM 2849 C C . LYS A 1 372 ? 14.851 11.843 15.001 1.00 69.00 372 LYS A C 1
ATOM 2851 O O . LYS A 1 372 ? 15.791 11.749 14.216 1.00 69.00 372 LYS A O 1
ATOM 2856 N N . GLU A 1 373 ? 14.686 11.022 16.033 1.00 65.69 373 GLU A N 1
ATOM 2857 C CA . GLU A 1 373 ? 15.513 9.844 16.333 1.00 65.69 373 GLU A CA 1
ATOM 2858 C C . GLU A 1 373 ? 15.091 8.629 15.505 1.00 65.69 373 GLU A C 1
ATOM 2860 O O . GLU A 1 373 ? 15.953 7.898 15.029 1.00 65.69 373 GLU A O 1
ATOM 2865 N N . GLN A 1 374 ? 13.788 8.476 15.251 1.00 59.06 374 GLN A N 1
ATOM 2866 C CA . GLN A 1 374 ? 13.233 7.467 14.346 1.00 59.06 374 GLN A CA 1
ATOM 2867 C C . GLN A 1 374 ? 13.529 7.791 12.868 1.00 59.06 374 GLN A C 1
ATOM 2869 O O . GLN A 1 374 ? 13.669 6.883 12.058 1.00 59.06 374 GLN A O 1
ATOM 2874 N N . TYR A 1 375 ? 13.735 9.068 12.519 1.00 49.50 375 TYR A N 1
ATOM 2875 C CA . TYR A 1 375 ? 14.308 9.499 11.236 1.00 49.50 375 TYR A CA 1
ATOM 2876 C C . TYR A 1 375 ? 15.719 10.078 11.386 1.00 49.50 375 TYR A C 1
ATOM 2878 O O . TYR A 1 375 ? 15.912 11.304 11.294 1.00 49.50 375 TYR A O 1
ATOM 2886 N N . PRO A 1 376 ? 16.768 9.247 11.408 1.00 41.28 376 PRO A N 1
ATOM 2887 C CA . PRO A 1 376 ? 17.952 9.651 10.693 1.00 41.28 376 PRO A CA 1
ATOM 2888 C C . PRO A 1 376 ? 17.578 9.575 9.206 1.00 41.28 376 PRO A C 1
ATOM 2890 O O . PRO A 1 376 ? 17.870 8.584 8.547 1.00 41.28 376 PRO A O 1
ATOM 2893 N N . ARG A 1 377 ? 16.930 10.610 8.636 1.00 43.38 377 ARG A N 1
ATOM 2894 C CA . ARG A 1 377 ? 17.086 10.820 7.187 1.00 43.38 377 ARG A CA 1
ATOM 2895 C C . ARG A 1 377 ? 18.591 10.792 6.983 1.00 43.38 377 ARG A C 1
ATOM 2897 O O . ARG A 1 377 ? 19.270 11.656 7.551 1.00 43.38 377 ARG A O 1
ATOM 2904 N N . ALA A 1 378 ? 19.114 9.791 6.276 1.00 43.00 378 ALA A N 1
ATOM 2905 C CA . ALA A 1 378 ? 20.510 9.828 5.897 1.00 43.00 378 ALA A CA 1
ATOM 2906 C C . ALA A 1 378 ? 20.710 11.203 5.238 1.00 43.00 378 ALA A C 1
ATOM 2908 O O . ALA A 1 378 ? 19.897 11.653 4.424 1.00 43.00 378 ALA A O 1
ATOM 2909 N N . MET A 1 379 ? 21.662 11.980 5.757 1.00 49.06 379 MET A N 1
ATOM 2910 C CA . MET A 1 379 ? 21.871 13.316 5.214 1.00 49.06 379 MET A CA 1
ATOM 2911 C C . MET A 1 379 ? 22.262 13.128 3.755 1.00 49.06 379 MET A C 1
ATOM 2913 O O . MET A 1 379 ? 23.104 12.277 3.465 1.00 49.06 379 MET A O 1
ATOM 2917 N N . SER A 1 380 ? 21.631 13.882 2.850 1.00 51.78 380 SER A N 1
ATOM 2918 C CA . SER A 1 380 ? 22.054 13.883 1.452 1.00 51.78 380 SER A CA 1
ATOM 2919 C C . SER A 1 380 ? 23.564 14.103 1.422 1.00 51.78 380 SER A C 1
ATOM 2921 O O . SER A 1 380 ? 24.073 15.058 2.011 1.00 51.78 380 SER A O 1
ATOM 2923 N N . THR A 1 381 ? 24.291 13.180 0.798 1.00 52.06 381 THR A N 1
ATOM 2924 C CA . THR A 1 381 ? 25.742 13.293 0.619 1.00 52.06 381 THR A CA 1
ATOM 2925 C C . THR A 1 381 ? 26.083 14.242 -0.527 1.00 52.06 381 THR A C 1
ATOM 2927 O O . THR A 1 381 ? 27.261 14.501 -0.776 1.00 52.06 381 THR A O 1
ATOM 2930 N N . LYS A 1 382 ? 25.074 14.725 -1.269 1.00 64.56 382 LYS A N 1
ATOM 2931 C CA . LYS A 1 382 ? 25.265 15.612 -2.412 1.00 64.56 382 LYS A CA 1
ATOM 2932 C C . LYS A 1 382 ? 25.547 17.030 -1.931 1.00 64.56 382 LYS A C 1
ATOM 2934 O O . LYS A 1 382 ? 24.866 17.582 -1.072 1.00 64.56 382 LYS A O 1
ATOM 2939 N N . THR A 1 383 ? 26.592 17.603 -2.506 1.00 76.56 383 THR A N 1
ATOM 2940 C CA . THR A 1 383 ? 27.159 18.891 -2.117 1.00 76.56 383 THR A CA 1
ATOM 2941 C C . THR A 1 383 ? 26.906 19.939 -3.193 1.00 76.56 383 THR A C 1
ATOM 2943 O O . THR A 1 383 ? 26.474 19.631 -4.306 1.00 76.56 383 THR A O 1
ATOM 2946 N N . GLU A 1 384 ? 27.259 21.183 -2.888 1.00 86.81 384 GLU A N 1
ATOM 2947 C CA . GLU A 1 384 ? 27.374 22.266 -3.867 1.00 86.81 384 GLU A CA 1
ATOM 2948 C C . GLU A 1 384 ? 28.122 21.839 -5.150 1.00 86.81 384 GLU A C 1
ATOM 2950 O O . GLU A 1 384 ? 27.690 22.145 -6.261 1.00 86.81 384 GLU A O 1
ATOM 2955 N N . ALA A 1 385 ? 29.189 21.042 -5.015 1.00 87.94 385 ALA A N 1
ATOM 2956 C CA . ALA A 1 385 ? 29.971 20.552 -6.149 1.00 87.94 385 ALA A CA 1
ATOM 2957 C C . ALA A 1 385 ? 29.166 19.630 -7.086 1.00 87.94 385 ALA A C 1
ATOM 2959 O O . ALA A 1 385 ? 29.392 19.626 -8.296 1.00 87.94 385 ALA A O 1
ATOM 2960 N N . ALA A 1 386 ? 28.213 18.856 -6.555 1.00 89.06 386 ALA A N 1
ATOM 2961 C CA . ALA A 1 386 ? 27.356 17.993 -7.367 1.00 89.06 386 ALA A CA 1
ATOM 2962 C C . ALA A 1 386 ? 26.362 18.812 -8.210 1.00 89.06 386 ALA A C 1
ATOM 2964 O O . ALA A 1 386 ? 26.176 18.505 -9.388 1.00 89.06 386 ALA A O 1
ATOM 2965 N N . LEU A 1 387 ? 25.791 19.883 -7.639 1.00 92.44 387 LEU A N 1
ATOM 2966 C CA . LEU A 1 387 ? 24.957 20.847 -8.372 1.00 92.44 387 LEU A CA 1
ATOM 2967 C C . LEU A 1 387 ? 25.746 21.517 -9.496 1.00 92.44 387 LEU A C 1
ATOM 2969 O O . LEU A 1 387 ? 25.316 21.508 -10.647 1.00 92.44 387 LEU A O 1
ATOM 2973 N N . GLN A 1 388 ? 26.933 22.037 -9.181 1.00 94.81 388 GLN A N 1
ATOM 2974 C CA . GLN A 1 388 ? 27.798 22.683 -10.169 1.00 94.81 388 GLN A CA 1
ATOM 2975 C C . GLN A 1 388 ? 28.194 21.723 -11.296 1.00 94.81 388 GLN A C 1
ATOM 2977 O O . GLN A 1 388 ? 28.189 22.118 -12.459 1.00 94.81 388 GLN A O 1
ATOM 2982 N N . LYS A 1 389 ? 28.477 20.449 -10.983 1.00 94.38 389 LYS A N 1
ATOM 2983 C CA . LYS A 1 389 ? 28.756 19.417 -11.994 1.00 94.38 389 LYS A CA 1
ATOM 2984 C C . LYS A 1 389 ? 27.553 19.171 -12.910 1.00 94.38 389 LYS A C 1
ATOM 2986 O O . LYS A 1 389 ? 27.742 19.034 -14.117 1.00 94.38 389 LYS A O 1
ATOM 2991 N N . ALA A 1 390 ? 26.338 19.112 -12.359 1.00 95.19 390 ALA A N 1
ATOM 2992 C CA . ALA A 1 390 ? 25.121 18.963 -13.155 1.00 95.19 390 ALA A CA 1
ATOM 2993 C C . ALA A 1 390 ? 24.918 20.175 -14.079 1.00 95.19 390 ALA A C 1
ATOM 2995 O O . ALA A 1 390 ? 24.764 19.995 -15.283 1.00 95.19 390 ALA A O 1
ATOM 2996 N N . TRP A 1 391 ? 25.032 21.398 -13.557 1.00 96.88 391 TRP A N 1
ATOM 2997 C CA . TRP A 1 391 ? 24.898 22.624 -14.352 1.00 96.88 391 TRP A CA 1
ATOM 2998 C C . TRP A 1 391 ? 25.958 22.759 -15.442 1.00 96.88 391 TRP A C 1
ATOM 3000 O O . TRP A 1 391 ? 25.615 23.079 -16.575 1.00 96.88 391 TRP A O 1
ATOM 3010 N N . ALA A 1 392 ? 27.220 22.442 -15.143 1.00 96.44 392 ALA A N 1
ATOM 3011 C CA . ALA A 1 392 ? 28.295 22.474 -16.132 1.00 96.44 392 ALA A CA 1
ATOM 3012 C C . ALA A 1 392 ? 28.033 21.513 -17.304 1.00 96.44 392 ALA A C 1
ATOM 3014 O O . ALA A 1 392 ? 28.368 21.820 -18.447 1.00 96.44 392 ALA A O 1
ATOM 3015 N N . ARG A 1 393 ? 27.403 20.359 -17.041 1.00 95.38 393 ARG A N 1
ATOM 3016 C CA . ARG A 1 393 ? 26.984 19.430 -18.096 1.00 95.38 393 ARG A CA 1
ATOM 3017 C C . ARG A 1 393 ? 25.825 19.992 -18.920 1.00 95.38 393 ARG A C 1
ATOM 3019 O O . ARG A 1 393 ? 25.862 19.863 -20.139 1.00 95.38 393 ARG A O 1
ATOM 3026 N N . SER A 1 394 ? 24.839 20.643 -18.303 1.00 97.06 394 SER A N 1
ATOM 3027 C CA . SER A 1 394 ? 23.784 21.346 -19.050 1.00 97.06 394 SER A CA 1
ATOM 3028 C C . SER A 1 394 ? 24.371 22.431 -19.950 1.00 97.06 394 SER A C 1
ATOM 3030 O O . SER A 1 394 ? 24.027 22.499 -21.125 1.00 97.06 394 SER A O 1
ATOM 3032 N N . ASP A 1 395 ? 25.315 23.223 -19.437 1.00 95.94 395 ASP A N 1
ATOM 3033 C CA . ASP A 1 395 ? 25.996 24.264 -20.211 1.00 95.94 395 ASP A CA 1
ATOM 3034 C C . ASP A 1 395 ? 26.785 23.658 -21.386 1.00 95.94 395 ASP A C 1
ATOM 3036 O O . ASP A 1 395 ? 26.754 24.188 -22.496 1.00 95.94 395 ASP A O 1
ATOM 3040 N N . GLN A 1 396 ? 27.424 22.499 -21.181 1.00 94.69 396 GLN A N 1
ATOM 3041 C CA . GLN A 1 396 ? 28.059 21.738 -22.259 1.00 94.69 396 GLN A CA 1
ATOM 3042 C C . GLN A 1 396 ? 27.038 21.290 -23.315 1.00 94.69 396 GLN A C 1
ATOM 3044 O O . GLN A 1 396 ? 27.290 21.470 -24.504 1.00 94.69 396 GLN A O 1
ATOM 3049 N N . VAL A 1 397 ? 25.889 20.745 -22.910 1.00 95.50 397 VAL A N 1
ATOM 3050 C CA . VAL A 1 397 ? 24.827 20.323 -23.839 1.00 95.50 397 VAL A CA 1
ATOM 3051 C C . VAL A 1 397 ? 24.304 21.518 -24.643 1.00 95.50 397 VAL A C 1
ATOM 3053 O O . VAL A 1 397 ? 24.240 21.443 -25.867 1.00 95.50 397 VAL A O 1
ATOM 3056 N N . PHE A 1 398 ? 24.020 22.656 -24.002 1.00 95.75 398 PHE A N 1
ATOM 3057 C CA . PHE A 1 398 ? 23.595 23.872 -24.706 1.00 95.75 398 PHE A CA 1
ATOM 3058 C C . PHE A 1 398 ? 24.671 24.432 -25.643 1.00 95.75 398 PHE A C 1
ATOM 3060 O O . PHE A 1 398 ? 24.329 24.989 -26.683 1.00 95.75 398 PHE A O 1
ATOM 3067 N N . SER A 1 399 ? 25.960 24.246 -25.332 1.00 93.69 399 SER A N 1
ATOM 3068 C CA . SER A 1 399 ? 27.063 24.701 -26.192 1.00 93.69 399 SER A CA 1
ATOM 3069 C C . SER A 1 399 ? 27.120 24.004 -27.556 1.00 93.69 399 SER A C 1
ATOM 3071 O O . SER A 1 399 ? 27.817 24.477 -28.453 1.00 93.69 399 SER A O 1
ATOM 3073 N N . PHE A 1 400 ? 26.396 22.892 -27.729 1.00 94.06 400 PHE A N 1
ATOM 3074 C CA . PHE A 1 400 ? 26.291 22.222 -29.022 1.00 94.06 400 PHE A CA 1
ATOM 3075 C C . PHE A 1 400 ? 25.359 22.957 -29.984 1.00 94.06 400 PHE A C 1
ATOM 3077 O O . PHE A 1 400 ? 25.469 22.734 -31.182 1.00 94.06 400 PHE A O 1
ATOM 3084 N N . LEU A 1 401 ? 24.458 23.820 -29.508 1.00 93.94 401 LEU A N 1
ATOM 3085 C CA . LEU A 1 401 ? 23.555 24.574 -30.378 1.00 93.94 401 LEU A CA 1
ATOM 3086 C C . LEU A 1 401 ? 24.286 25.741 -31.048 1.00 93.94 401 LEU A C 1
ATOM 3088 O O . LEU A 1 401 ? 25.050 26.471 -30.415 1.00 93.94 401 LEU A O 1
ATOM 3092 N N . SER A 1 402 ? 23.998 25.964 -32.328 1.00 89.94 402 SER A N 1
ATOM 3093 C CA . SER A 1 402 ? 24.301 27.232 -32.989 1.00 89.94 402 SER A CA 1
ATOM 3094 C C . SER A 1 402 ? 23.465 28.375 -32.391 1.00 89.94 402 SER A C 1
ATOM 3096 O O . SER A 1 402 ? 22.451 28.154 -31.727 1.00 89.94 402 SER A O 1
ATOM 3098 N N . ALA A 1 403 ? 23.867 29.626 -32.634 1.00 85.31 403 ALA A N 1
ATOM 3099 C CA . ALA A 1 403 ? 23.187 30.797 -32.067 1.00 85.31 403 ALA A CA 1
ATOM 3100 C C . ALA A 1 403 ? 21.697 30.893 -32.464 1.00 85.31 403 ALA A C 1
ATOM 3102 O O . ALA A 1 403 ? 20.866 31.305 -31.659 1.00 85.31 403 ALA A O 1
ATOM 3103 N N . ASP A 1 404 ? 21.350 30.480 -33.683 1.00 86.88 404 ASP A N 1
ATOM 3104 C CA . ASP A 1 404 ? 19.975 30.389 -34.189 1.00 86.88 404 ASP A CA 1
ATOM 3105 C C . ASP A 1 404 ? 19.229 29.129 -33.705 1.00 86.88 404 ASP A C 1
ATOM 3107 O O . ASP A 1 404 ? 18.000 29.077 -33.764 1.00 86.88 404 ASP A O 1
ATOM 3111 N N . GLY A 1 405 ? 19.946 28.140 -33.164 1.00 90.50 405 GLY A N 1
ATOM 3112 C CA . GLY A 1 405 ? 19.396 26.866 -32.705 1.00 90.50 405 GLY A CA 1
ATOM 3113 C C . GLY A 1 405 ? 18.490 26.972 -31.475 1.00 90.50 405 GLY A C 1
ATOM 3114 O O . GLY A 1 405 ? 17.602 26.143 -31.293 1.00 90.50 405 GLY A O 1
ATOM 3115 N N . PHE A 1 406 ? 18.650 28.004 -30.640 1.00 92.75 406 PHE A N 1
ATOM 3116 C CA . PHE A 1 406 ? 17.918 28.129 -29.371 1.00 92.75 406 PHE A CA 1
ATOM 3117 C C . PHE A 1 406 ? 16.401 28.305 -29.526 1.00 92.75 406 PHE A C 1
ATOM 3119 O O . PHE A 1 406 ? 15.644 27.922 -28.634 1.00 92.75 406 PHE A O 1
ATOM 3126 N N . LEU A 1 407 ? 15.939 28.860 -30.647 1.00 91.62 407 LEU A N 1
ATOM 3127 C CA . LEU A 1 407 ? 14.509 29.035 -30.927 1.00 91.62 407 LEU A CA 1
ATOM 3128 C C . LEU A 1 407 ? 13.904 27.862 -31.709 1.00 91.62 407 LEU A C 1
ATOM 3130 O O . LEU A 1 407 ? 12.703 27.865 -31.982 1.00 91.62 407 LEU A O 1
ATOM 3134 N N . LEU A 1 408 ? 14.701 26.847 -32.055 1.00 91.88 408 LEU A N 1
ATOM 3135 C CA . LEU A 1 408 ? 14.192 25.665 -32.737 1.00 91.88 408 LEU A CA 1
ATOM 3136 C C . LEU A 1 408 ? 13.298 24.843 -31.811 1.00 91.88 408 LEU A C 1
ATOM 3138 O O . LEU A 1 408 ? 13.621 24.599 -30.647 1.00 91.88 408 LEU A O 1
ATOM 3142 N N . ARG A 1 409 ? 12.195 24.362 -32.386 1.00 91.38 409 ARG A N 1
ATOM 3143 C CA . ARG A 1 409 ? 11.231 23.444 -31.773 1.00 91.38 409 ARG A CA 1
ATOM 3144 C C . ARG A 1 409 ? 11.156 22.169 -32.621 1.00 91.38 409 ARG A C 1
ATOM 3146 O O . ARG A 1 409 ? 10.214 22.009 -33.394 1.00 91.38 409 ARG A O 1
ATOM 3153 N N . PRO A 1 410 ? 12.163 21.282 -32.539 1.00 91.88 410 PRO A N 1
ATOM 3154 C CA . PRO A 1 410 ? 12.249 20.118 -33.424 1.00 91.88 410 PRO A CA 1
ATOM 3155 C C . PRO A 1 410 ? 11.215 19.032 -33.086 1.00 91.88 410 PRO A C 1
ATOM 3157 O O . PRO A 1 410 ? 10.881 18.211 -33.933 1.00 91.88 410 PRO A O 1
ATOM 3160 N N . ILE A 1 411 ? 10.676 19.044 -31.862 1.00 91.44 411 ILE A N 1
ATOM 3161 C CA . ILE A 1 411 ? 9.576 18.181 -31.426 1.00 91.44 411 ILE A CA 1
ATOM 3162 C C . ILE A 1 411 ? 8.381 19.077 -31.114 1.00 91.44 411 ILE A C 1
ATOM 3164 O O . ILE A 1 411 ? 8.440 19.912 -30.213 1.00 91.44 411 ILE A O 1
ATOM 3168 N N . THR A 1 412 ? 7.276 18.894 -31.837 1.00 86.50 412 THR A N 1
ATOM 3169 C CA . THR A 1 412 ? 6.049 19.695 -31.673 1.00 86.50 412 THR A CA 1
ATOM 3170 C C . THR A 1 412 ? 5.441 19.563 -30.275 1.00 86.50 412 THR A C 1
ATOM 3172 O O . THR A 1 412 ? 4.813 20.496 -29.788 1.00 86.50 412 THR A O 1
ATOM 3175 N N . LEU A 1 413 ? 5.686 18.452 -29.581 1.00 88.25 413 LEU A N 1
ATOM 3176 C CA . LEU A 1 413 ? 5.226 18.185 -28.213 1.00 88.25 413 LEU A CA 1
ATOM 3177 C C . LEU A 1 413 ? 6.134 18.780 -27.115 1.00 88.25 413 LEU A C 1
ATOM 3179 O O . LEU A 1 413 ? 5.960 18.471 -25.935 1.00 88.25 413 LEU A O 1
ATOM 3183 N N . ARG A 1 414 ? 7.129 19.597 -27.484 1.00 89.69 414 ARG A N 1
ATOM 3184 C CA . ARG A 1 414 ? 8.087 20.236 -26.568 1.00 89.69 414 ARG A CA 1
ATOM 3185 C C . ARG A 1 414 ? 8.226 21.728 -26.865 1.00 89.69 414 ARG A C 1
ATOM 3187 O O . ARG A 1 414 ? 7.885 22.186 -27.956 1.00 89.69 414 ARG A O 1
ATOM 3194 N N . HIS A 1 415 ? 8.736 22.479 -25.892 1.00 91.38 415 HIS A N 1
ATOM 3195 C CA . HIS A 1 415 ? 9.091 23.888 -26.071 1.00 91.38 415 HIS A CA 1
ATOM 3196 C C . HIS A 1 415 ? 10.410 24.041 -26.855 1.00 91.38 415 HIS A C 1
ATOM 3198 O O . HIS A 1 415 ? 11.158 23.069 -26.991 1.00 91.38 415 HIS A O 1
ATOM 3204 N N . PRO A 1 416 ? 10.731 25.248 -27.359 1.00 92.56 416 PRO A N 1
ATOM 3205 C CA . PRO A 1 416 ? 12.047 25.534 -27.925 1.00 92.56 416 PRO A CA 1
ATOM 3206 C C . PRO A 1 416 ? 13.185 25.337 -26.914 1.00 92.56 416 PRO A C 1
ATOM 3208 O O . PRO A 1 416 ? 12.971 25.452 -25.707 1.00 92.56 416 PRO A O 1
ATOM 3211 N N . PHE A 1 417 ? 14.417 25.123 -27.383 1.00 94.75 417 PHE A N 1
ATOM 3212 C CA . PHE A 1 417 ? 15.587 24.940 -26.504 1.00 94.75 417 PHE A CA 1
ATOM 3213 C C . PHE A 1 417 ? 15.788 26.083 -25.494 1.00 94.75 417 PHE A C 1
ATOM 3215 O O . PHE A 1 417 ? 16.170 25.834 -24.350 1.00 94.75 417 PHE A O 1
ATOM 3222 N N . LEU A 1 418 ? 15.474 27.322 -25.885 1.00 94.56 418 LEU A N 1
ATOM 3223 C CA . LEU A 1 418 ? 15.544 28.509 -25.032 1.00 94.56 418 LEU A CA 1
ATOM 3224 C C . LEU A 1 418 ? 14.694 28.383 -23.760 1.00 94.56 418 LEU A C 1
ATOM 3226 O O . LEU A 1 418 ? 15.108 28.869 -22.708 1.00 94.56 418 LEU A O 1
ATOM 3230 N N . PHE A 1 419 ? 13.545 27.700 -23.825 1.00 94.44 419 PHE A N 1
ATOM 3231 C CA . PHE A 1 419 ? 12.719 27.440 -22.645 1.00 94.44 419 PHE A CA 1
ATOM 3232 C C . PHE A 1 419 ? 13.518 26.709 -21.571 1.00 94.44 419 PHE A C 1
ATOM 3234 O O . PHE A 1 419 ? 13.485 27.103 -20.413 1.00 94.44 419 PHE A O 1
ATOM 3241 N N . TYR A 1 420 ? 14.292 25.694 -21.952 1.00 95.94 420 TYR A N 1
ATOM 3242 C CA . TYR A 1 420 ? 15.050 24.874 -21.010 1.00 95.94 420 TYR A CA 1
ATOM 3243 C C . TYR A 1 420 ? 16.214 25.632 -20.361 1.00 95.94 420 TYR A C 1
ATOM 3245 O O . TYR A 1 420 ? 16.558 25.337 -19.219 1.00 95.94 420 TYR A O 1
ATOM 3253 N N . VAL A 1 421 ? 16.763 26.656 -21.027 1.00 96.25 421 VAL A N 1
ATOM 3254 C CA . VAL A 1 421 ? 17.761 27.561 -20.427 1.00 96.25 421 VAL A CA 1
ATOM 3255 C C . VAL A 1 421 ? 17.164 28.312 -19.228 1.00 96.25 421 VAL A C 1
ATOM 3257 O O . VAL A 1 421 ? 17.839 28.491 -18.216 1.00 96.25 421 VAL A O 1
ATOM 3260 N N . GLY A 1 422 ? 15.895 28.725 -19.319 1.00 95.69 422 GLY A N 1
ATOM 3261 C CA . GLY A 1 422 ? 15.173 29.391 -18.231 1.00 95.69 422 GLY A CA 1
ATOM 3262 C C . GLY A 1 422 ? 14.500 28.434 -17.239 1.00 95.69 422 GLY A C 1
ATOM 3263 O O . GLY A 1 422 ? 14.489 28.696 -16.040 1.00 95.69 422 GLY A O 1
ATOM 3264 N N . HIS A 1 423 ? 13.978 27.303 -17.710 1.00 95.94 423 HIS A N 1
ATOM 3265 C CA . HIS A 1 423 ? 13.195 26.346 -16.921 1.00 95.94 423 HIS A CA 1
ATOM 3266 C C . HIS A 1 423 ? 14.007 25.667 -15.835 1.00 95.94 423 HIS A C 1
ATOM 3268 O O . HIS A 1 423 ? 13.578 25.603 -14.687 1.00 95.94 423 HIS A O 1
ATOM 3274 N N . LEU A 1 424 ? 15.206 25.212 -16.180 1.00 96.75 424 LEU A N 1
ATOM 3275 C CA . LEU A 1 424 ? 16.105 24.538 -15.254 1.00 96.75 424 LEU A CA 1
ATOM 3276 C C . LEU A 1 424 ? 16.396 25.372 -13.984 1.00 96.75 424 LEU A C 1
ATOM 3278 O O . LEU A 1 424 ? 16.124 24.895 -12.876 1.00 96.75 424 LEU A O 1
ATOM 3282 N N . PRO A 1 425 ? 16.857 26.636 -14.087 1.00 96.06 425 PRO A N 1
ATOM 3283 C CA . PRO A 1 425 ? 17.046 27.491 -12.916 1.00 96.06 425 PRO A CA 1
ATOM 3284 C C . PRO A 1 425 ? 15.730 27.932 -12.253 1.00 96.06 425 PRO A C 1
ATOM 3286 O O . PRO A 1 425 ? 15.696 28.020 -11.023 1.00 96.06 425 PRO A O 1
ATOM 3289 N N . ALA A 1 426 ? 14.655 28.178 -13.014 1.00 95.31 426 ALA A N 1
ATOM 3290 C CA . ALA A 1 426 ? 13.351 28.566 -12.463 1.00 95.31 426 ALA A CA 1
ATOM 3291 C C . ALA A 1 426 ? 12.762 27.475 -11.563 1.00 95.31 426 ALA A C 1
ATOM 3293 O O . ALA A 1 426 ? 12.415 27.730 -10.406 1.00 95.31 426 ALA A O 1
ATOM 3294 N N . PHE A 1 427 ? 12.727 26.238 -12.066 1.00 94.88 427 PHE A N 1
ATOM 3295 C CA . PHE A 1 427 ? 12.288 25.068 -11.320 1.00 94.88 427 PHE A CA 1
ATOM 3296 C C . PHE A 1 427 ? 13.113 24.896 -10.044 1.00 94.88 427 PHE A C 1
ATOM 3298 O O . PHE A 1 427 ? 12.557 24.759 -8.952 1.00 94.88 427 PHE A O 1
ATOM 3305 N N . ALA A 1 428 ? 14.442 24.981 -10.156 1.00 94.25 428 ALA A N 1
ATOM 3306 C CA . ALA A 1 428 ? 15.321 24.832 -9.007 1.00 94.25 428 ALA A CA 1
ATOM 3307 C C . ALA A 1 428 ? 15.047 25.888 -7.925 1.00 94.25 428 ALA A C 1
ATOM 3309 O O . ALA A 1 428 ? 14.919 25.558 -6.744 1.00 94.25 428 ALA A O 1
ATOM 3310 N N . MET A 1 429 ? 14.877 27.151 -8.320 1.00 94.00 429 MET A N 1
ATOM 3311 C CA . MET A 1 429 ? 14.541 28.232 -7.396 1.00 94.00 429 MET A CA 1
ATOM 3312 C C . MET A 1 429 ? 13.158 28.049 -6.762 1.00 94.00 429 MET A C 1
ATOM 3314 O O . MET A 1 429 ? 12.987 28.347 -5.579 1.00 94.00 429 MET A O 1
ATOM 3318 N N . ASN A 1 430 ? 12.179 27.525 -7.504 1.00 90.81 430 ASN A N 1
ATOM 3319 C CA . ASN A 1 430 ? 10.854 27.207 -6.970 1.00 90.81 430 ASN A CA 1
ATOM 3320 C C . ASN A 1 430 ? 10.929 26.143 -5.871 1.00 90.81 430 ASN A C 1
ATOM 3322 O O . ASN A 1 430 ? 10.349 26.342 -4.802 1.00 90.81 430 ASN A O 1
ATOM 3326 N N . GLN A 1 431 ? 11.712 25.081 -6.070 1.00 90.56 431 GLN A N 1
ATOM 3327 C CA . GLN A 1 431 ? 11.919 24.053 -5.046 1.00 90.56 431 GLN A CA 1
ATOM 3328 C C . GLN A 1 431 ? 12.611 24.621 -3.795 1.00 90.56 431 GLN A C 1
ATOM 3330 O O . GLN A 1 431 ? 12.170 24.366 -2.672 1.00 90.56 431 GLN A O 1
ATOM 3335 N N . VAL A 1 432 ? 13.636 25.466 -3.966 1.00 90.25 432 VAL A N 1
ATOM 3336 C CA . VAL A 1 432 ? 14.299 26.157 -2.842 1.00 90.25 432 VAL A CA 1
ATOM 3337 C C . VAL A 1 432 ? 13.327 27.078 -2.100 1.00 90.25 432 VAL A C 1
ATOM 3339 O O . VAL A 1 432 ? 13.293 27.078 -0.868 1.00 90.25 432 VAL A O 1
ATOM 3342 N N . ALA A 1 433 ? 12.514 27.845 -2.826 1.00 87.56 433 ALA A N 1
ATOM 3343 C CA . ALA A 1 433 ? 11.567 28.781 -2.234 1.00 87.56 433 ALA A CA 1
ATOM 3344 C C . ALA A 1 433 ? 10.459 28.078 -1.441 1.00 87.56 433 ALA A C 1
ATOM 3346 O O . ALA A 1 433 ? 10.128 28.517 -0.339 1.00 87.56 433 ALA A O 1
ATOM 3347 N N . LEU A 1 434 ? 9.927 26.968 -1.962 1.00 83.62 434 LEU A N 1
ATOM 3348 C CA . LEU A 1 434 ? 8.954 26.133 -1.254 1.00 83.62 434 LEU A CA 1
ATOM 3349 C C . LEU A 1 434 ? 9.552 25.536 0.025 1.00 83.62 434 LEU A C 1
ATOM 3351 O O . LEU A 1 434 ? 8.899 25.529 1.067 1.00 83.62 434 LEU A O 1
ATOM 3355 N N . ALA A 1 435 ? 10.805 25.081 -0.033 1.00 79.62 435 ALA A N 1
ATOM 3356 C CA . ALA A 1 435 ? 11.468 24.444 1.098 1.00 79.62 435 ALA A CA 1
ATOM 3357 C C . ALA A 1 435 ? 11.873 25.428 2.212 1.00 79.62 435 ALA A C 1
ATOM 3359 O O . ALA A 1 435 ? 11.747 25.105 3.395 1.00 79.62 435 ALA A O 1
ATOM 3360 N N . LEU A 1 436 ? 12.361 26.621 1.855 1.00 79.06 436 LEU A N 1
ATOM 3361 C CA . LEU A 1 436 ? 12.856 27.621 2.812 1.00 79.06 436 LEU A CA 1
ATOM 3362 C C . LEU A 1 436 ? 11.795 28.645 3.244 1.00 79.06 436 LEU A C 1
ATOM 3364 O O . LEU A 1 436 ? 11.971 29.329 4.258 1.00 79.06 436 LEU A O 1
ATOM 3368 N N . GLY A 1 437 ? 10.688 28.776 2.508 1.00 84.69 437 GLY A N 1
ATOM 3369 C CA . GLY A 1 437 ? 9.624 29.732 2.808 1.00 84.69 437 GLY A CA 1
ATOM 3370 C C . GLY A 1 437 ? 10.159 31.162 2.938 1.00 84.69 437 GLY A C 1
ATOM 3371 O O . GLY A 1 437 ? 10.763 31.704 2.018 1.00 84.69 437 GLY A O 1
ATOM 3372 N N . LYS A 1 438 ? 9.977 31.787 4.110 1.00 79.12 438 LYS A N 1
ATOM 3373 C CA . LYS A 1 438 ? 10.459 33.159 4.378 1.00 79.12 438 LYS A CA 1
ATOM 3374 C C . LYS A 1 438 ? 11.987 33.299 4.413 1.00 79.12 438 LYS A C 1
ATOM 3376 O O . LYS A 1 438 ? 12.471 34.424 4.379 1.00 79.12 438 LYS A O 1
ATOM 3381 N N . LEU A 1 439 ? 12.725 32.193 4.521 1.00 78.38 439 LEU A N 1
ATOM 3382 C CA . LEU A 1 439 ? 14.192 32.175 4.483 1.00 78.38 439 LEU A CA 1
ATOM 3383 C C . LEU A 1 439 ? 14.737 32.058 3.052 1.00 78.38 439 LEU A C 1
ATOM 3385 O O . LEU A 1 439 ? 15.950 32.063 2.864 1.00 78.38 439 LEU A O 1
ATOM 3389 N N . ALA A 1 440 ? 13.863 31.930 2.051 1.00 82.19 440 ALA A N 1
ATOM 3390 C CA . ALA A 1 440 ? 14.273 31.827 0.661 1.00 82.19 440 ALA A CA 1
ATOM 3391 C C . ALA A 1 440 ? 14.941 33.125 0.166 1.00 82.19 440 ALA A C 1
ATOM 3393 O O . ALA A 1 440 ? 14.521 34.224 0.548 1.00 82.19 440 ALA A O 1
ATOM 3394 N N . PRO A 1 441 ? 15.946 33.027 -0.723 1.00 86.06 441 PRO A N 1
ATOM 3395 C CA . PRO A 1 441 ? 16.574 34.201 -1.308 1.00 86.06 441 PRO A CA 1
ATOM 3396 C C . PRO A 1 441 ? 15.587 34.977 -2.192 1.00 86.06 441 PRO A C 1
ATOM 3398 O O . PRO A 1 441 ? 14.657 34.416 -2.776 1.00 86.06 441 PRO A O 1
ATOM 3401 N N . VAL A 1 442 ? 15.806 36.289 -2.324 1.00 87.06 442 VAL A N 1
ATOM 3402 C CA . VAL A 1 442 ? 15.000 37.143 -3.212 1.00 87.06 442 VAL A CA 1
ATOM 3403 C C . VAL A 1 442 ? 15.123 36.641 -4.652 1.00 87.06 442 VAL A C 1
ATOM 3405 O O . VAL A 1 442 ? 16.240 36.504 -5.161 1.00 87.06 442 VAL A O 1
ATOM 3408 N N . ARG A 1 443 ? 13.977 36.399 -5.307 1.00 87.38 443 ARG A N 1
ATOM 3409 C CA . ARG A 1 443 ? 13.900 35.930 -6.701 1.00 87.38 443 ARG A CA 1
ATOM 3410 C C . ARG A 1 443 ? 14.717 36.830 -7.632 1.00 87.38 443 ARG A C 1
ATOM 3412 O O . ARG A 1 443 ? 14.676 38.053 -7.504 1.00 87.38 443 ARG A O 1
ATOM 3419 N N . ALA A 1 444 ? 15.448 36.229 -8.572 1.00 85.38 444 ALA A N 1
ATOM 3420 C CA . ALA A 1 444 ? 16.229 36.978 -9.558 1.00 85.38 444 ALA A CA 1
ATOM 3421 C C . ALA A 1 444 ? 15.325 37.773 -10.504 1.00 85.38 444 ALA A C 1
ATOM 3423 O O . ALA A 1 444 ? 15.567 38.953 -10.751 1.00 85.38 444 ALA A O 1
ATOM 3424 N N . ASN A 1 445 ? 14.265 37.125 -10.986 1.00 90.69 445 ASN A N 1
ATOM 3425 C CA . ASN A 1 445 ? 13.219 37.733 -11.787 1.00 90.69 445 ASN A CA 1
ATOM 3426 C C . ASN A 1 445 ? 11.936 36.899 -11.649 1.00 90.69 445 ASN A C 1
ATOM 3428 O O . ASN A 1 445 ? 11.804 35.851 -12.271 1.00 90.69 445 ASN A O 1
ATOM 3432 N N . ALA A 1 446 ? 10.975 37.381 -10.858 1.00 86.25 446 ALA A N 1
ATOM 3433 C CA . ALA A 1 446 ? 9.729 36.654 -10.601 1.00 86.25 446 ALA A CA 1
ATOM 3434 C C . ALA A 1 446 ? 8.879 36.425 -11.868 1.00 86.25 446 ALA A C 1
ATOM 3436 O O . ALA A 1 446 ? 8.125 35.460 -11.927 1.00 86.25 446 ALA A O 1
ATOM 3437 N N . SER A 1 447 ? 9.004 37.286 -12.887 1.00 88.50 447 SER A N 1
ATOM 3438 C CA . SER A 1 447 ? 8.293 37.088 -14.157 1.00 88.50 447 SER A CA 1
ATOM 3439 C C . SER A 1 447 ? 8.878 35.933 -14.973 1.00 88.50 447 SER A C 1
ATOM 3441 O O . SER A 1 447 ? 8.126 35.197 -15.601 1.00 88.50 447 SER A O 1
ATOM 3443 N N . PHE A 1 448 ? 10.199 35.733 -14.921 1.00 92.25 448 PHE A N 1
ATOM 3444 C CA . PHE A 1 448 ? 10.854 34.602 -15.583 1.00 92.25 448 PHE A CA 1
ATOM 3445 C C . PHE A 1 448 ? 10.635 33.308 -14.800 1.00 92.25 448 PHE A C 1
ATOM 3447 O O . PHE A 1 448 ? 10.379 32.283 -15.421 1.00 92.25 448 PHE A O 1
ATOM 3454 N N . ASP A 1 449 ? 10.638 33.367 -13.462 1.00 87.50 449 ASP A N 1
ATOM 3455 C CA . ASP A 1 449 ? 10.270 32.219 -12.623 1.00 87.50 449 ASP A CA 1
ATOM 3456 C C . ASP A 1 449 ? 8.894 31.660 -13.023 1.00 87.50 449 ASP A C 1
ATOM 3458 O O . ASP A 1 449 ? 8.760 30.450 -13.142 1.00 87.50 449 ASP A O 1
ATOM 3462 N N . ALA A 1 450 ? 7.906 32.535 -13.266 1.00 85.56 450 ALA A N 1
ATOM 3463 C CA . ALA A 1 450 ? 6.564 32.150 -13.707 1.00 85.56 450 ALA A CA 1
ATOM 3464 C C . ALA A 1 450 ? 6.525 31.687 -15.175 1.00 85.56 450 ALA A C 1
ATOM 3466 O O . ALA A 1 450 ? 5.901 30.678 -15.487 1.00 85.56 450 ALA A O 1
ATOM 3467 N N . LEU A 1 451 ? 7.212 32.395 -16.081 1.00 88.12 451 LEU A N 1
ATOM 3468 C CA . LEU A 1 451 ? 7.259 32.048 -17.508 1.00 88.12 451 LEU A CA 1
ATOM 3469 C C . LEU A 1 451 ? 7.859 30.656 -17.753 1.00 88.12 451 LEU A C 1
ATOM 3471 O O . LEU A 1 451 ? 7.425 29.945 -18.655 1.00 88.12 451 LEU A O 1
ATOM 3475 N N . PHE A 1 452 ? 8.869 30.284 -16.969 1.00 91.38 452 PHE A N 1
ATOM 3476 C CA . PHE A 1 452 ? 9.592 29.027 -17.121 1.00 91.38 452 PHE A CA 1
ATOM 3477 C C . PHE A 1 452 ? 9.231 27.987 -16.048 1.00 91.38 452 PHE A C 1
ATOM 3479 O O . PHE A 1 452 ? 9.932 26.987 -15.908 1.00 91.38 452 PHE A O 1
ATOM 3486 N N . GLU A 1 453 ? 8.165 28.199 -15.272 1.00 85.19 453 GLU A N 1
ATOM 3487 C CA . GLU A 1 453 ? 7.834 27.365 -14.108 1.00 85.19 453 GLU A CA 1
ATOM 3488 C C . GLU A 1 453 ? 7.554 25.904 -14.476 1.00 85.19 453 GLU A C 1
ATOM 3490 O O . GLU A 1 453 ? 7.991 24.995 -13.766 1.00 85.19 453 GLU A O 1
ATOM 3495 N N . ARG A 1 454 ? 6.830 25.667 -15.575 1.00 79.31 454 ARG A N 1
ATOM 3496 C CA . ARG A 1 454 ? 6.283 24.345 -15.892 1.00 79.31 454 ARG A CA 1
ATOM 3497 C C . ARG A 1 454 ? 6.382 24.025 -17.377 1.00 79.31 454 ARG A C 1
ATOM 3499 O O . ARG A 1 454 ? 6.087 24.866 -18.218 1.00 79.31 454 ARG A O 1
ATOM 3506 N N . GLY A 1 455 ? 6.817 22.803 -17.684 1.00 78.38 455 GLY A N 1
ATOM 3507 C CA . GLY A 1 455 ? 6.882 22.293 -19.053 1.00 78.38 455 GLY A CA 1
ATOM 3508 C C . GLY A 1 455 ? 5.517 21.891 -19.622 1.00 78.38 455 GLY A C 1
ATOM 3509 O O . GLY A 1 455 ? 4.483 21.953 -18.950 1.00 78.38 455 GLY A O 1
ATOM 3510 N N . MET A 1 456 ? 5.537 21.432 -20.873 1.00 80.94 456 MET A N 1
ATOM 3511 C CA . MET A 1 456 ? 4.374 20.895 -21.577 1.00 80.94 456 MET A CA 1
ATOM 3512 C C . MET A 1 456 ? 4.470 19.376 -21.741 1.00 80.94 456 MET A C 1
ATOM 3514 O O . MET A 1 456 ? 5.535 18.858 -22.084 1.00 80.94 456 MET A O 1
ATOM 3518 N N . ASP A 1 457 ? 3.341 18.693 -21.567 1.00 79.38 457 ASP A N 1
ATOM 3519 C CA . ASP A 1 457 ? 3.164 17.307 -21.993 1.00 79.38 457 ASP A CA 1
ATOM 3520 C C . ASP A 1 457 ? 1.779 17.133 -22.634 1.00 79.38 457 ASP A C 1
ATOM 3522 O O . ASP A 1 457 ? 0.783 16.946 -21.935 1.00 79.38 457 ASP A O 1
ATOM 3526 N N . PRO A 1 458 ? 1.678 17.312 -23.960 1.00 84.31 458 PRO A N 1
ATOM 3527 C CA . PRO A 1 458 ? 0.427 17.121 -24.671 1.00 84.31 458 PRO A CA 1
ATOM 3528 C C . PRO A 1 458 ? 0.175 15.639 -24.934 1.00 84.31 458 PRO A C 1
ATOM 3530 O O . PRO A 1 458 ? 1.099 14.866 -25.198 1.00 84.31 458 PRO A O 1
ATOM 3533 N N . ASP A 1 459 ? -1.093 15.254 -24.976 1.00 84.62 459 ASP A N 1
ATOM 3534 C CA . ASP A 1 459 ? -1.498 13.957 -25.505 1.00 84.62 459 ASP A CA 1
ATOM 3535 C C . ASP A 1 459 ? -1.037 13.811 -26.971 1.00 84.62 459 ASP A C 1
ATOM 3537 O O . ASP A 1 459 ? -1.313 14.661 -27.818 1.00 84.62 459 ASP A O 1
ATOM 3541 N N . VAL A 1 460 ? -0.322 12.728 -27.287 1.00 85.06 460 VAL A N 1
ATOM 3542 C CA . VAL A 1 460 ? 0.309 12.508 -28.606 1.00 85.06 460 VAL A CA 1
ATOM 3543 C C . VAL A 1 460 ? -0.725 12.401 -29.738 1.00 85.06 460 VAL A C 1
ATOM 3545 O O . VAL A 1 460 ? -0.413 12.640 -30.909 1.00 85.06 460 VAL A O 1
ATOM 3548 N N . LEU A 1 461 ? -1.970 12.031 -29.428 1.00 81.31 461 LEU A N 1
ATOM 3549 C CA . LEU A 1 461 ? -3.017 11.844 -30.428 1.00 81.31 461 LEU A CA 1
ATOM 3550 C C . LEU A 1 461 ? -3.833 13.114 -30.675 1.00 81.31 461 LEU A C 1
ATOM 3552 O O . LEU A 1 461 ? -4.211 13.349 -31.824 1.00 81.31 461 LEU A O 1
ATOM 3556 N N . THR A 1 462 ? -4.104 13.897 -29.634 1.00 79.69 462 THR A N 1
ATOM 3557 C CA . THR A 1 462 ? -5.009 15.061 -29.651 1.00 79.69 462 THR A CA 1
ATOM 3558 C C . THR A 1 462 ? -4.278 16.400 -29.582 1.00 79.69 462 THR A C 1
ATOM 3560 O O . THR A 1 462 ? -4.805 17.404 -30.053 1.00 79.69 462 THR A O 1
ATOM 3563 N N . GLY A 1 463 ? -3.060 16.426 -29.038 1.00 77.06 463 GLY A N 1
ATOM 3564 C CA . GLY A 1 463 ? -2.285 17.640 -28.788 1.00 77.06 463 GLY A CA 1
ATOM 3565 C C . GLY A 1 463 ? -2.760 18.454 -27.580 1.00 77.06 463 GLY A C 1
ATOM 3566 O O . GLY A 1 463 ? -2.249 19.552 -27.364 1.00 77.06 463 GLY A O 1
ATOM 3567 N N . GLU A 1 464 ? -3.725 17.953 -26.803 1.00 77.75 464 GLU A N 1
ATOM 3568 C CA . GLU A 1 464 ? -4.252 18.639 -25.621 1.00 77.75 464 GLU A CA 1
ATOM 3569 C C . GLU A 1 464 ? -3.312 18.471 -24.421 1.00 77.75 464 GLU A C 1
ATOM 3571 O O . GLU A 1 464 ? -2.882 17.363 -24.102 1.00 77.75 464 GLU A O 1
ATOM 3576 N N . CYS A 1 465 ? -3.006 19.578 -23.741 1.00 74.56 465 CYS A N 1
ATOM 3577 C CA . CYS A 1 465 ? -2.262 19.585 -22.482 1.00 74.56 465 CYS A CA 1
ATOM 3578 C C . CYS A 1 465 ? -3.216 19.523 -21.281 1.00 74.56 465 CYS A C 1
ATOM 3580 O O . CYS A 1 465 ? -4.374 19.940 -21.361 1.00 74.56 465 CYS A O 1
ATOM 3582 N N . HIS A 1 466 ? -2.701 19.115 -20.120 1.00 67.88 466 HIS A N 1
ATOM 3583 C CA . HIS A 1 466 ? -3.411 19.289 -18.853 1.00 67.88 466 HIS A CA 1
ATOM 3584 C C . HIS A 1 466 ? -3.767 20.765 -18.597 1.00 67.88 466 HIS A C 1
ATOM 3586 O O . HIS A 1 466 ? -3.047 21.676 -19.009 1.00 67.88 466 HIS A O 1
ATOM 3592 N N . ALA A 1 467 ? -4.858 21.013 -17.861 1.00 62.91 467 ALA A N 1
ATOM 3593 C CA . ALA A 1 467 ? -5.423 22.354 -17.653 1.00 62.91 467 ALA A CA 1
ATOM 3594 C C . ALA A 1 467 ? -4.429 23.382 -17.075 1.00 62.91 467 ALA A C 1
ATOM 3596 O O . ALA A 1 467 ? -4.544 24.575 -17.335 1.00 62.91 467 ALA A O 1
ATOM 3597 N N . HIS A 1 468 ? -3.438 22.926 -16.310 1.00 60.41 468 HIS A N 1
ATOM 3598 C CA . HIS A 1 468 ? -2.394 23.765 -15.719 1.00 60.41 468 HIS A CA 1
ATOM 3599 C C . HIS A 1 468 ? -1.235 24.100 -16.685 1.00 60.41 468 HIS A C 1
ATOM 3601 O O . HIS A 1 468 ? -0.354 24.870 -16.316 1.00 60.41 468 HIS A O 1
ATOM 3607 N N . SER A 1 469 ? -1.230 23.528 -17.893 1.00 60.72 469 SER A N 1
ATOM 3608 C CA . SER A 1 469 ? -0.274 23.781 -18.985 1.00 60.72 469 SER A CA 1
ATOM 3609 C C . SER A 1 469 ? -0.975 24.343 -20.236 1.00 60.72 469 SER A C 1
ATOM 3611 O O . SER A 1 469 ? -0.436 24.269 -21.340 1.00 60.72 469 SER A O 1
ATOM 3613 N N . ALA A 1 470 ? -2.185 24.899 -20.084 1.00 51.34 470 ALA A N 1
ATOM 3614 C CA . ALA A 1 470 ? -3.012 25.397 -21.188 1.00 51.34 470 ALA A CA 1
ATOM 3615 C C . ALA A 1 470 ? -2.394 26.594 -21.950 1.00 51.34 470 ALA A C 1
ATOM 3617 O O . ALA A 1 470 ? -2.697 26.782 -23.126 1.00 51.34 470 ALA A O 1
ATOM 3618 N N . ASP A 1 471 ? -1.474 27.341 -21.327 1.00 53.16 471 ASP A N 1
ATOM 3619 C CA . ASP A 1 471 ? -0.785 28.502 -21.919 1.00 53.16 471 ASP A CA 1
ATOM 3620 C C . ASP A 1 471 ? 0.538 28.141 -22.648 1.00 53.16 471 ASP A C 1
ATOM 3622 O O . ASP A 1 471 ? 1.347 29.013 -22.962 1.00 53.16 471 ASP A O 1
ATOM 3626 N N . ALA A 1 472 ? 0.785 26.857 -22.952 1.00 53.38 472 ALA A N 1
ATOM 3627 C CA . ALA A 1 472 ? 2.063 26.352 -23.485 1.00 53.38 472 ALA A CA 1
ATOM 3628 C C . ALA A 1 472 ? 2.459 26.839 -24.903 1.00 53.38 472 ALA A C 1
ATOM 3630 O O . ALA A 1 472 ? 3.574 26.577 -25.359 1.00 53.38 472 ALA A O 1
ATOM 3631 N N . ASN A 1 473 ? 1.594 27.565 -25.614 1.00 56.22 473 ASN A N 1
ATOM 3632 C CA . ASN A 1 473 ? 1.893 28.122 -26.939 1.00 56.22 473 ASN A CA 1
ATOM 3633 C C . ASN A 1 473 ? 2.269 29.607 -26.845 1.00 56.22 473 ASN A C 1
ATOM 3635 O O . ASN A 1 473 ? 1.593 30.471 -27.402 1.00 56.22 473 ASN A O 1
ATOM 3639 N N . ASN A 1 474 ? 3.346 29.911 -26.118 1.00 66.31 474 ASN A N 1
ATOM 3640 C CA . ASN A 1 474 ? 3.936 31.244 -26.156 1.00 66.31 474 ASN A CA 1
ATOM 3641 C C . ASN A 1 474 ? 4.876 31.363 -27.367 1.00 66.31 474 ASN A C 1
ATOM 3643 O O . ASN A 1 474 ? 5.947 30.752 -27.400 1.00 66.31 474 ASN A O 1
ATOM 3647 N N . ASP A 1 475 ? 4.478 32.158 -28.358 1.00 67.38 475 ASP A N 1
ATOM 3648 C CA . ASP A 1 475 ? 5.290 32.439 -29.550 1.00 67.38 475 ASP A CA 1
ATOM 3649 C C . ASP A 1 475 ? 6.311 33.570 -29.318 1.00 67.38 475 ASP A C 1
ATOM 3651 O O . ASP A 1 475 ? 7.157 33.838 -30.173 1.00 67.38 475 ASP A O 1
ATOM 3655 N N . VAL A 1 476 ? 6.258 34.239 -28.159 1.00 80.94 476 VAL A N 1
ATOM 3656 C CA . VAL A 1 476 ? 7.129 35.369 -27.819 1.00 80.94 476 VAL A CA 1
ATOM 3657 C C . VAL A 1 476 ? 8.058 34.992 -26.668 1.00 80.94 476 VAL A C 1
ATOM 3659 O O . VAL A 1 476 ? 7.653 34.918 -25.507 1.00 80.94 476 VAL A O 1
ATOM 3662 N N . TRP A 1 477 ? 9.338 34.812 -26.994 1.00 88.62 477 TRP A N 1
ATOM 3663 C CA . TRP A 1 477 ? 10.383 34.468 -26.030 1.00 88.62 477 TRP A CA 1
ATOM 3664 C C . TRP A 1 477 ? 11.297 35.666 -25.716 1.00 88.62 477 TRP A C 1
ATOM 3666 O O . TRP A 1 477 ? 11.545 36.486 -26.606 1.00 88.62 477 TRP A O 1
ATOM 3676 N N . PRO A 1 478 ? 11.820 35.788 -24.477 1.00 92.00 478 PRO A N 1
ATOM 3677 C CA . PRO A 1 478 ? 12.817 36.804 -24.139 1.00 92.00 478 PRO A CA 1
ATOM 3678 C C . PRO A 1 478 ? 14.115 36.646 -24.945 1.00 92.00 478 PRO A C 1
ATOM 3680 O O . PRO A 1 478 ? 14.389 35.580 -25.496 1.00 92.00 478 PRO A O 1
ATOM 3683 N N . ALA A 1 479 ? 14.949 37.689 -24.984 1.00 92.19 479 ALA A N 1
ATOM 3684 C CA . ALA A 1 479 ? 16.258 37.592 -25.624 1.00 92.19 479 ALA A CA 1
ATOM 3685 C C . ALA A 1 479 ? 17.142 36.561 -24.902 1.00 92.19 479 ALA A C 1
ATOM 3687 O O . ALA A 1 479 ? 17.153 36.493 -23.672 1.00 92.19 479 ALA A O 1
ATOM 3688 N N . ILE A 1 480 ? 17.913 35.778 -25.663 1.00 91.44 480 ILE A N 1
ATOM 3689 C CA . ILE A 1 480 ? 18.761 34.711 -25.111 1.00 91.44 480 ILE A CA 1
ATOM 3690 C C . ILE A 1 480 ? 19.717 35.218 -24.025 1.00 91.44 480 ILE A C 1
ATOM 3692 O O . ILE A 1 480 ? 19.835 34.584 -22.978 1.00 91.44 480 ILE A O 1
ATOM 3696 N N . ASP A 1 481 ? 20.319 36.393 -24.222 1.00 93.75 481 ASP A N 1
ATOM 3697 C CA . ASP A 1 481 ? 21.240 37.002 -23.259 1.00 93.75 481 ASP A CA 1
ATOM 3698 C C . ASP A 1 481 ? 20.555 37.315 -21.918 1.00 93.75 481 ASP A C 1
ATOM 3700 O O . ASP A 1 481 ? 21.157 37.132 -20.856 1.00 93.75 481 ASP A O 1
ATOM 3704 N N . ASP A 1 482 ? 19.277 37.714 -21.941 1.00 95.81 482 ASP A N 1
ATOM 3705 C CA . ASP A 1 482 ? 18.493 37.973 -20.729 1.00 95.81 482 ASP A CA 1
ATOM 3706 C C . ASP A 1 482 ? 18.185 36.671 -19.979 1.00 95.81 482 ASP A C 1
ATOM 3708 O O . ASP A 1 482 ? 18.266 36.627 -18.748 1.00 95.81 482 ASP A O 1
ATOM 3712 N N . VAL A 1 483 ? 17.863 35.596 -20.708 1.00 95.75 483 VAL A N 1
ATOM 3713 C CA . VAL A 1 483 ? 17.583 34.276 -20.120 1.00 95.75 483 VAL A CA 1
ATOM 3714 C C . VAL A 1 483 ? 18.856 33.664 -19.531 1.00 95.75 483 VAL A C 1
ATOM 3716 O O . VAL A 1 483 ? 18.829 33.168 -18.406 1.00 95.75 483 VAL A O 1
ATOM 3719 N N . VAL A 1 484 ? 19.993 33.760 -20.229 1.00 95.31 484 VAL A N 1
ATOM 3720 C CA . VAL A 1 484 ? 21.302 33.302 -19.729 1.00 95.31 484 VAL A CA 1
ATOM 3721 C C . VAL A 1 484 ? 21.715 34.095 -18.492 1.00 95.31 484 VAL A C 1
ATOM 3723 O O . VAL A 1 484 ? 22.140 33.511 -17.491 1.00 95.31 484 VAL A O 1
ATOM 3726 N N . LYS A 1 485 ? 21.542 35.423 -18.510 1.00 96.44 485 LYS A N 1
ATOM 3727 C CA . LYS A 1 485 ? 21.794 36.256 -17.332 1.00 96.44 485 LYS A CA 1
ATOM 3728 C C . LYS A 1 485 ? 20.927 35.821 -16.152 1.00 96.44 485 LYS A C 1
ATOM 3730 O O . LYS A 1 485 ? 21.447 35.656 -15.048 1.00 96.44 485 LYS A O 1
ATOM 3735 N N . TYR A 1 486 ? 19.631 35.617 -16.379 1.00 97.19 486 TYR A N 1
ATOM 3736 C CA . TYR A 1 486 ? 18.705 35.123 -15.364 1.00 97.19 486 TYR A CA 1
ATOM 3737 C C . TYR A 1 486 ? 19.132 33.759 -14.803 1.00 97.19 486 TYR A C 1
ATOM 3739 O O . TYR A 1 486 ? 19.126 33.576 -13.583 1.00 97.19 486 TYR A O 1
ATOM 3747 N N . ALA A 1 487 ? 19.553 32.828 -15.661 1.00 96.50 487 ALA A N 1
ATOM 3748 C CA . ALA A 1 487 ? 20.014 31.508 -15.253 1.00 96.50 487 ALA A CA 1
ATOM 3749 C C . ALA A 1 487 ? 21.236 31.592 -14.325 1.00 96.50 487 ALA A C 1
ATOM 3751 O O . ALA A 1 487 ? 21.222 31.024 -13.230 1.00 96.50 487 ALA A O 1
ATOM 3752 N N . CYS A 1 488 ? 22.259 32.361 -14.712 1.00 96.25 488 CYS A N 1
ATOM 3753 C CA . CYS A 1 488 ? 23.461 32.592 -13.905 1.00 96.25 488 CYS A CA 1
ATOM 3754 C C . CYS A 1 488 ? 23.134 33.229 -12.547 1.00 96.25 488 CYS A C 1
ATOM 3756 O O . CYS A 1 488 ? 23.567 32.745 -11.498 1.00 96.25 488 CYS A O 1
ATOM 3758 N N . ASP A 1 489 ? 22.330 34.291 -12.564 1.00 96.56 489 ASP A N 1
ATOM 3759 C CA . ASP A 1 489 ? 21.901 35.033 -11.381 1.00 96.56 489 ASP A CA 1
ATOM 3760 C C . ASP A 1 489 ? 21.095 34.151 -10.405 1.00 96.56 489 ASP A C 1
ATOM 3762 O O . ASP A 1 489 ? 21.209 34.291 -9.183 1.00 96.56 489 ASP A O 1
ATOM 3766 N N . THR A 1 490 ? 20.270 33.245 -10.928 1.00 96.50 490 THR A N 1
ATOM 3767 C CA . THR A 1 490 ? 19.447 32.321 -10.135 1.00 96.50 490 THR A CA 1
ATOM 3768 C C . THR A 1 490 ? 20.287 31.191 -9.547 1.00 96.50 490 THR A C 1
ATOM 3770 O O . THR A 1 490 ? 20.211 30.940 -8.344 1.00 96.50 490 THR A O 1
ATOM 3773 N N . ARG A 1 491 ? 21.171 30.577 -10.346 1.00 96.06 491 ARG A N 1
ATOM 3774 C CA . ARG A 1 491 ? 22.124 29.555 -9.880 1.00 96.06 491 ARG A CA 1
ATOM 3775 C C . ARG A 1 491 ? 23.000 30.078 -8.736 1.00 96.06 491 ARG A C 1
ATOM 3777 O O . ARG A 1 491 ? 23.127 29.403 -7.720 1.00 96.06 491 ARG A O 1
ATOM 3784 N N . GLN A 1 492 ? 23.519 31.307 -8.832 1.00 95.25 492 GLN A N 1
ATOM 3785 C CA . GLN A 1 492 ? 24.299 31.942 -7.755 1.00 95.25 492 GLN A CA 1
ATOM 3786 C C . GLN A 1 492 ? 23.511 32.098 -6.444 1.00 95.25 492 GLN A C 1
ATOM 3788 O O . GLN A 1 492 ? 24.038 31.835 -5.364 1.00 95.25 492 GLN A O 1
ATOM 3793 N N . ARG A 1 493 ? 22.228 32.476 -6.518 1.00 94.56 493 ARG A N 1
ATOM 3794 C CA . ARG A 1 493 ? 21.360 32.565 -5.331 1.00 94.56 493 ARG A CA 1
ATOM 3795 C C . ARG A 1 493 ? 21.104 31.197 -4.701 1.00 94.56 493 ARG A C 1
ATOM 3797 O O . ARG A 1 493 ? 21.102 31.096 -3.480 1.00 94.56 493 ARG A O 1
ATOM 3804 N N . ILE A 1 494 ? 20.914 30.163 -5.522 1.00 93.94 494 ILE A N 1
ATOM 3805 C CA . ILE A 1 494 ? 20.727 28.784 -5.053 1.00 93.94 494 ILE A CA 1
ATOM 3806 C C . ILE A 1 494 ? 21.986 28.289 -4.332 1.00 93.94 494 ILE A C 1
ATOM 3808 O O . ILE A 1 494 ? 21.863 27.750 -3.233 1.00 93.94 494 ILE A O 1
ATOM 3812 N N . LEU A 1 495 ? 23.182 28.527 -4.892 1.00 93.62 495 LEU A N 1
ATOM 3813 C CA . LEU A 1 495 ? 24.460 28.178 -4.250 1.00 93.62 495 LEU A CA 1
ATOM 3814 C C . LEU A 1 495 ? 24.569 28.791 -2.849 1.00 93.62 495 LEU A C 1
ATOM 3816 O O . LEU A 1 495 ? 24.868 28.083 -1.892 1.00 93.62 495 LEU A O 1
ATOM 3820 N N . GLY A 1 496 ? 24.201 30.069 -2.706 1.00 90.44 496 GLY A N 1
ATOM 3821 C CA . GLY A 1 496 ? 24.187 30.771 -1.418 1.00 90.44 496 GLY A CA 1
ATOM 3822 C C . GLY A 1 496 ? 23.208 30.219 -0.372 1.00 90.44 496 GLY A C 1
ATOM 3823 O O . GLY A 1 496 ? 23.181 30.716 0.750 1.00 90.44 496 GLY A O 1
ATOM 3824 N N . CYS A 1 497 ? 22.387 29.221 -0.709 1.00 89.44 497 CYS A N 1
ATOM 3825 C CA . CYS A 1 497 ? 21.435 28.586 0.204 1.00 89.44 497 CYS A CA 1
ATOM 3826 C C . CYS A 1 497 ? 21.673 27.085 0.404 1.00 89.44 497 CYS A C 1
ATOM 3828 O O . CYS A 1 497 ? 20.966 26.480 1.209 1.00 89.44 497 CYS A O 1
ATOM 3830 N N . VAL A 1 498 ? 22.649 26.471 -0.278 1.00 87.50 498 VAL A N 1
ATOM 3831 C CA . VAL A 1 498 ? 22.916 25.025 -0.153 1.00 87.50 498 VAL A CA 1
ATOM 3832 C C . VAL A 1 498 ? 23.281 24.660 1.283 1.00 87.50 498 VAL A C 1
ATOM 3834 O O . VAL A 1 498 ? 22.715 23.718 1.830 1.00 87.50 498 VAL A O 1
ATOM 3837 N N . GLU A 1 499 ? 24.162 25.432 1.921 1.00 83.62 499 GLU A N 1
ATOM 3838 C CA . GLU A 1 499 ? 24.550 25.208 3.320 1.00 83.62 499 GLU A CA 1
ATOM 3839 C C . GLU A 1 499 ? 23.331 25.267 4.252 1.00 83.62 499 GLU A C 1
ATOM 3841 O O . GLU A 1 499 ? 23.090 24.330 5.010 1.00 83.62 499 GLU A O 1
ATOM 3846 N N . VAL A 1 500 ? 22.475 26.282 4.093 1.00 81.00 500 VAL A N 1
ATOM 3847 C CA . VAL A 1 500 ? 21.227 26.431 4.862 1.00 81.00 500 VAL A CA 1
ATOM 3848 C C . VAL A 1 500 ? 20.282 25.242 4.642 1.00 81.00 500 VAL A C 1
ATOM 3850 O O . VAL A 1 500 ? 19.711 24.717 5.598 1.00 81.00 500 VAL A O 1
ATOM 3853 N N . LEU A 1 501 ? 20.120 24.775 3.399 1.00 80.19 501 LEU A N 1
ATOM 3854 C CA . LEU A 1 501 ? 19.303 23.596 3.088 1.00 80.19 501 LEU A CA 1
ATOM 3855 C C . LEU A 1 501 ? 19.843 22.344 3.791 1.00 80.19 501 LEU A C 1
ATOM 3857 O O . LEU A 1 501 ? 19.062 21.575 4.358 1.00 80.19 501 LEU A O 1
ATOM 3861 N N . LEU A 1 502 ? 21.161 22.142 3.790 1.00 78.44 502 LEU A N 1
ATOM 3862 C CA . LEU A 1 502 ? 21.802 20.999 4.441 1.00 78.44 502 LEU A CA 1
ATOM 3863 C C . LEU A 1 502 ? 21.683 21.077 5.971 1.00 78.44 502 LEU A C 1
ATOM 3865 O O . LEU A 1 502 ? 21.232 20.108 6.589 1.00 78.44 502 LEU A O 1
ATOM 3869 N N . GLU A 1 503 ? 21.970 22.232 6.579 1.00 74.69 503 GLU A N 1
ATOM 3870 C CA . GLU A 1 503 ? 21.801 22.479 8.020 1.00 74.69 503 GLU A CA 1
ATOM 3871 C C . GLU A 1 503 ? 20.356 22.239 8.478 1.00 74.69 503 GLU A C 1
ATOM 3873 O O . GLU A 1 503 ? 20.097 21.657 9.536 1.00 74.69 503 GLU A O 1
ATOM 3878 N N . MET A 1 504 ? 19.384 22.625 7.647 1.00 66.88 504 MET A N 1
ATOM 3879 C CA . MET A 1 504 ? 17.961 22.426 7.911 1.00 66.88 504 MET A CA 1
ATOM 3880 C C . MET A 1 504 ? 17.468 21.003 7.604 1.00 66.88 504 MET A C 1
ATOM 3882 O O . MET A 1 504 ? 16.267 20.761 7.752 1.00 66.88 504 MET A O 1
ATOM 3886 N N . ARG A 1 505 ? 18.340 20.058 7.219 1.00 71.62 505 ARG A N 1
ATOM 3887 C CA . ARG A 1 505 ? 17.986 18.685 6.792 1.00 71.62 505 ARG A CA 1
ATOM 3888 C C . ARG A 1 505 ? 17.011 18.641 5.603 1.00 71.62 505 ARG A C 1
ATOM 3890 O O . ARG A 1 505 ? 16.187 17.733 5.481 1.00 71.62 505 ARG A O 1
ATOM 3897 N N . LEU A 1 506 ? 17.119 19.624 4.714 1.00 75.88 506 LEU A N 1
ATOM 3898 C CA . LEU A 1 506 ? 16.376 19.756 3.458 1.00 75.88 506 LEU A CA 1
ATOM 3899 C C . LEU A 1 506 ? 17.234 19.363 2.241 1.00 75.88 506 LEU A C 1
ATOM 3901 O O . LEU A 1 506 ? 16.914 19.733 1.118 1.00 75.88 506 LEU A O 1
ATOM 3905 N N . GLY A 1 507 ? 18.303 18.583 2.443 1.00 76.75 507 GLY A N 1
ATOM 3906 C CA . GLY A 1 507 ? 19.215 18.150 1.374 1.00 76.75 507 GLY A CA 1
ATOM 3907 C C . GLY A 1 507 ? 18.541 17.404 0.216 1.00 76.75 507 GLY A C 1
ATOM 3908 O O . GLY A 1 507 ? 19.014 17.498 -0.907 1.00 76.75 507 GLY A O 1
ATOM 3909 N N . TYR A 1 508 ? 17.385 16.769 0.440 1.00 81.12 508 TYR A N 1
ATOM 3910 C CA . TYR A 1 508 ? 16.592 16.152 -0.633 1.00 81.12 508 TYR A CA 1
ATOM 3911 C C . TYR A 1 508 ? 16.153 17.158 -1.717 1.00 81.12 508 TYR A C 1
ATOM 3913 O O . TYR A 1 508 ? 15.917 16.772 -2.854 1.00 81.12 508 TYR A O 1
ATOM 3921 N N . VAL A 1 509 ? 16.070 18.457 -1.400 1.00 87.00 509 VAL A N 1
ATOM 3922 C CA . VAL A 1 509 ? 15.791 19.516 -2.385 1.00 87.00 509 VAL A CA 1
ATOM 3923 C C . VAL A 1 509 ? 16.936 19.627 -3.390 1.00 87.00 509 VAL A C 1
ATOM 3925 O O . VAL A 1 509 ? 16.700 19.811 -4.579 1.00 87.00 509 VAL A O 1
ATOM 3928 N N . VAL A 1 510 ? 18.179 19.458 -2.928 1.00 90.00 510 VAL A N 1
ATOM 3929 C CA . VAL A 1 510 ? 19.361 19.405 -3.799 1.00 90.00 510 VAL A CA 1
ATOM 3930 C C . VAL A 1 510 ? 19.291 18.176 -4.706 1.00 90.00 510 VAL A C 1
ATOM 3932 O O . VAL A 1 510 ? 19.593 18.279 -5.893 1.00 90.00 510 VAL A O 1
ATOM 3935 N N . ASP A 1 511 ? 18.837 17.035 -4.181 1.00 90.44 511 ASP A N 1
ATOM 3936 C CA . ASP A 1 511 ? 18.617 15.825 -4.976 1.00 90.44 511 ASP A CA 1
ATOM 3937 C C . ASP A 1 511 ? 17.555 16.020 -6.072 1.00 90.44 511 ASP A C 1
ATOM 3939 O O . ASP A 1 511 ? 17.828 15.670 -7.222 1.00 90.44 511 ASP A O 1
ATOM 3943 N N . ILE A 1 512 ? 16.413 16.645 -5.746 1.00 91.69 512 ILE A N 1
ATOM 3944 C CA . ILE A 1 512 ? 15.352 17.001 -6.709 1.00 91.69 512 ILE A CA 1
ATOM 3945 C C . ILE A 1 512 ? 15.922 17.859 -7.839 1.00 91.69 512 ILE A C 1
ATOM 3947 O O . ILE A 1 512 ? 15.701 17.560 -9.009 1.00 91.69 512 ILE A O 1
ATOM 3951 N N . ILE A 1 513 ? 16.668 18.914 -7.495 1.00 94.31 513 ILE A N 1
ATOM 3952 C CA . ILE A 1 513 ? 17.244 19.838 -8.481 1.00 94.31 513 ILE A CA 1
ATOM 3953 C C . ILE A 1 513 ? 18.199 19.096 -9.417 1.00 94.31 513 ILE A C 1
ATOM 3955 O O . ILE A 1 513 ? 18.114 19.258 -10.631 1.00 94.31 513 ILE A O 1
ATOM 3959 N N . ILE A 1 514 ? 19.097 18.279 -8.860 1.00 95.25 514 ILE A N 1
ATOM 3960 C CA . ILE A 1 514 ? 20.096 17.549 -9.646 1.00 95.25 514 ILE A CA 1
ATOM 3961 C C . ILE A 1 514 ? 19.426 16.546 -10.587 1.00 95.25 514 ILE A C 1
ATOM 3963 O O . ILE A 1 514 ? 19.765 16.522 -11.768 1.00 95.25 514 ILE A O 1
ATOM 3967 N N . GLU A 1 515 ? 18.496 15.723 -10.097 1.00 95.50 515 GLU A N 1
ATOM 3968 C CA . GLU A 1 515 ? 17.858 14.706 -10.943 1.00 95.50 515 GLU A CA 1
ATOM 3969 C C . GLU A 1 515 ? 16.944 15.325 -11.995 1.00 95.50 515 GLU A C 1
ATOM 3971 O O . GLU A 1 515 ? 16.971 14.883 -13.139 1.00 95.50 515 GLU A O 1
ATOM 3976 N N . HIS A 1 516 ? 16.221 16.395 -11.660 1.00 96.00 516 HIS A N 1
ATOM 3977 C CA . HIS A 1 516 ? 15.433 17.144 -12.636 1.00 96.00 516 HIS A CA 1
ATOM 3978 C C . HIS A 1 516 ? 16.312 17.736 -13.750 1.00 96.00 516 HIS A C 1
ATOM 3980 O O . HIS A 1 516 ? 16.014 17.573 -14.933 1.00 96.00 516 HIS A O 1
ATOM 3986 N N . GLU A 1 517 ? 17.436 18.369 -13.394 1.00 97.00 517 GLU A N 1
ATOM 3987 C CA . GLU A 1 517 ? 18.410 18.872 -14.371 1.00 97.00 517 GLU A CA 1
ATOM 3988 C C . GLU A 1 517 ? 18.902 17.742 -15.294 1.00 97.00 517 GLU A C 1
ATOM 3990 O O . GLU A 1 517 ? 18.931 17.894 -16.514 1.00 97.00 517 GLU A O 1
ATOM 3995 N N . GLN A 1 518 ? 19.242 16.583 -14.723 1.00 97.25 518 GLN A N 1
ATOM 3996 C CA . GLN A 1 518 ? 19.747 15.422 -15.460 1.00 97.25 518 GLN A CA 1
ATOM 3997 C C . GLN A 1 518 ? 18.695 14.781 -16.381 1.00 97.25 518 GLN A C 1
ATOM 3999 O O . GLN A 1 518 ? 19.029 14.411 -17.507 1.00 97.25 518 GLN A O 1
ATOM 4004 N N . MET A 1 519 ? 17.427 14.703 -15.963 1.00 96.75 519 MET A N 1
ATOM 4005 C CA . MET A 1 519 ? 16.314 14.268 -16.824 1.00 96.75 519 MET A CA 1
ATOM 4006 C C . MET A 1 519 ? 16.182 15.163 -18.063 1.00 96.75 519 MET A C 1
ATOM 4008 O O . MET A 1 519 ? 15.976 14.692 -19.186 1.00 96.75 519 MET A O 1
ATOM 4012 N N . HIS A 1 520 ? 16.333 16.474 -17.873 1.00 97.12 520 HIS A N 1
ATOM 4013 C CA . HIS A 1 520 ? 16.262 17.434 -18.965 1.00 97.12 520 HIS A CA 1
ATOM 4014 C C . HIS A 1 520 ? 17.491 17.407 -19.874 1.00 97.12 520 HIS A C 1
ATOM 4016 O O . HIS A 1 520 ? 17.342 17.641 -21.068 1.00 97.12 520 HIS A O 1
ATOM 4022 N N . GLN A 1 521 ? 18.680 17.066 -19.372 1.00 97.75 521 GLN A N 1
ATOM 4023 C CA . GLN A 1 521 ? 19.860 16.852 -20.222 1.00 97.75 521 GLN A CA 1
ATOM 4024 C C . GLN A 1 521 ? 19.622 15.738 -21.247 1.00 97.75 521 GLN A C 1
ATOM 4026 O O . GLN A 1 521 ? 19.917 15.920 -22.426 1.00 97.75 521 GLN A O 1
ATOM 4031 N N . GLU A 1 522 ? 19.037 14.614 -20.827 1.00 97.25 522 GLU A N 1
ATOM 4032 C CA . GLU A 1 522 ? 18.646 13.542 -21.748 1.00 97.25 522 GLU A CA 1
ATOM 4033 C C . GLU A 1 522 ? 17.559 14.011 -22.729 1.00 97.25 522 GLU A C 1
ATOM 4035 O O . GLU A 1 522 ? 17.653 13.750 -23.930 1.00 97.25 522 GLU A O 1
ATOM 4040 N N . THR A 1 523 ? 16.585 14.791 -22.242 1.00 95.62 523 THR A N 1
ATOM 4041 C CA . THR A 1 523 ? 15.541 15.395 -23.087 1.00 95.62 523 THR A CA 1
ATOM 4042 C C . THR A 1 523 ? 16.096 16.287 -24.189 1.00 95.62 523 THR A C 1
ATOM 4044 O O . THR A 1 523 ? 15.711 16.166 -25.352 1.00 95.62 523 THR A O 1
ATOM 4047 N N . LEU A 1 524 ? 17.047 17.148 -23.843 1.00 97.06 524 LEU A N 1
ATOM 4048 C CA . LEU A 1 524 ? 17.703 18.041 -24.787 1.00 97.06 524 LEU A CA 1
ATOM 4049 C C . LEU A 1 524 ? 18.456 17.261 -25.867 1.00 97.06 524 LEU A C 1
ATOM 4051 O O . LEU A 1 524 ? 18.411 17.646 -27.032 1.00 97.06 524 LEU A O 1
ATOM 4055 N N . LEU A 1 525 ? 19.105 16.149 -25.515 1.00 96.56 525 LEU A N 1
ATOM 4056 C CA . LEU A 1 525 ? 19.855 15.345 -26.479 1.00 96.56 525 LEU A CA 1
ATOM 4057 C C . LEU A 1 525 ? 18.951 14.634 -27.485 1.00 96.56 525 LEU A C 1
ATOM 4059 O O . LEU A 1 525 ? 19.253 14.671 -28.680 1.00 96.56 525 LEU A O 1
ATOM 4063 N N . TYR A 1 526 ? 17.829 14.040 -27.059 1.00 94.88 526 TYR A N 1
ATOM 4064 C CA . TYR A 1 526 ? 16.918 13.452 -28.044 1.00 94.88 526 TYR A CA 1
ATOM 4065 C C . TYR A 1 526 ? 16.242 14.529 -28.899 1.00 94.88 526 TYR A C 1
ATOM 4067 O O . TYR A 1 526 ? 16.027 14.295 -30.085 1.00 94.88 526 TYR A O 1
ATOM 4075 N N . MET A 1 527 ? 15.980 15.729 -28.358 1.00 96.00 527 MET A N 1
ATOM 4076 C CA . MET A 1 527 ? 15.517 16.876 -29.150 1.00 96.00 527 MET A CA 1
ATOM 4077 C C . MET A 1 527 ? 16.558 17.302 -30.194 1.00 96.00 527 MET A C 1
ATOM 4079 O O . MET A 1 527 ? 16.205 17.519 -31.350 1.00 96.00 527 MET A O 1
ATOM 4083 N N . MET A 1 528 ? 17.839 17.391 -29.821 1.00 95.75 528 MET A N 1
ATOM 4084 C CA . MET A 1 528 ? 18.931 17.737 -30.742 1.00 95.75 528 MET A CA 1
ATOM 4085 C C . MET A 1 528 ? 19.070 16.724 -31.878 1.00 95.75 528 MET A C 1
ATOM 4087 O O . MET A 1 528 ? 19.323 17.110 -33.016 1.00 95.75 528 MET A O 1
ATOM 4091 N N . MET A 1 529 ? 18.848 15.436 -31.609 1.00 94.69 529 MET A N 1
ATOM 4092 C CA . MET A 1 529 ? 18.869 14.409 -32.654 1.00 94.69 529 MET A CA 1
ATOM 4093 C C . MET A 1 529 ? 17.728 14.558 -33.673 1.00 94.69 529 MET A C 1
ATOM 4095 O O . MET A 1 529 ? 17.867 14.071 -34.791 1.00 94.69 529 MET A O 1
ATOM 4099 N N . GLN A 1 530 ? 16.655 15.283 -33.340 1.00 93.69 530 GLN A N 1
ATOM 4100 C CA . GLN A 1 530 ? 15.591 15.641 -34.288 1.00 93.69 530 GLN A CA 1
ATOM 4101 C C . GLN A 1 530 ? 15.897 16.920 -35.096 1.00 93.69 530 GLN A C 1
ATOM 4103 O O . GLN A 1 530 ? 15.197 17.215 -36.063 1.00 93.69 530 GLN A O 1
ATOM 4108 N N . CYS A 1 531 ? 16.930 17.692 -34.737 1.00 91.31 531 CYS A N 1
ATOM 4109 C CA . CYS A 1 531 ? 17.352 18.871 -35.500 1.00 91.31 531 CYS A CA 1
ATOM 4110 C C . CYS A 1 531 ? 18.161 18.489 -36.743 1.00 91.31 531 CYS A C 1
ATOM 4112 O O . CYS A 1 531 ? 18.891 17.493 -36.753 1.00 91.31 531 CYS A O 1
ATOM 4114 N N . ASP A 1 532 ? 18.148 19.351 -37.761 1.00 88.75 532 ASP A N 1
ATOM 4115 C CA . ASP A 1 532 ? 19.153 19.285 -38.824 1.00 88.75 532 ASP A CA 1
ATOM 4116 C C . ASP A 1 532 ? 20.569 19.423 -38.211 1.00 88.75 532 ASP A C 1
ATOM 4118 O O . ASP A 1 532 ? 20.777 20.324 -37.386 1.00 88.75 532 ASP A O 1
ATOM 4122 N N . PRO A 1 533 ? 21.537 18.545 -38.559 1.00 88.44 533 PRO A N 1
ATOM 4123 C CA . PRO A 1 533 ? 22.909 18.626 -38.056 1.00 88.44 533 PRO A CA 1
ATOM 4124 C C . PRO A 1 533 ? 23.569 19.999 -38.211 1.00 88.44 533 PRO A C 1
ATOM 4126 O O . PRO A 1 533 ? 24.462 20.319 -37.433 1.00 88.44 533 PRO A O 1
ATOM 4129 N N . VAL A 1 534 ? 23.142 20.821 -39.178 1.00 88.62 534 VAL A N 1
ATOM 4130 C CA . VAL A 1 534 ? 23.694 22.165 -39.416 1.00 88.62 534 VAL A CA 1
ATOM 4131 C C . VAL A 1 534 ? 23.557 23.100 -38.209 1.00 88.62 534 VAL A C 1
ATOM 4133 O O . VAL A 1 534 ? 24.380 23.996 -38.030 1.00 88.62 534 VAL A O 1
ATOM 4136 N N . HIS A 1 535 ? 22.550 22.877 -37.361 1.00 92.25 535 HIS A N 1
ATOM 4137 C CA . HIS A 1 535 ? 22.323 23.665 -36.146 1.00 92.25 535 HIS A CA 1
ATOM 4138 C C . HIS A 1 535 ? 23.116 23.150 -34.940 1.00 92.25 535 HIS A C 1
ATOM 4140 O O . HIS A 1 535 ? 22.980 23.681 -33.836 1.00 92.25 535 HIS A O 1
ATOM 4146 N N . LEU A 1 536 ? 23.929 22.107 -35.132 1.00 91.88 536 LEU A N 1
ATOM 4147 C CA . LEU A 1 536 ? 24.747 21.506 -34.092 1.00 91.88 536 LEU A CA 1
ATOM 4148 C C . LEU A 1 536 ? 26.234 21.671 -34.406 1.00 91.88 536 LEU A C 1
ATOM 4150 O O . LEU A 1 536 ? 26.717 21.369 -35.494 1.00 91.88 536 LEU A O 1
ATOM 4154 N N . SER A 1 537 ? 26.987 22.114 -33.409 1.00 88.69 537 SER A N 1
ATOM 4155 C CA . SER A 1 537 ? 28.439 22.224 -33.453 1.00 88.69 537 SER A CA 1
ATOM 4156 C C . SER A 1 537 ? 29.061 21.111 -32.623 1.00 88.69 537 SER A C 1
ATOM 4158 O O . SER A 1 537 ? 28.898 21.065 -31.406 1.00 88.69 537 SER A O 1
ATOM 4160 N N . ARG A 1 538 ? 29.808 20.216 -33.279 1.00 87.56 538 ARG A N 1
ATOM 4161 C CA . ARG A 1 538 ? 30.584 19.169 -32.601 1.00 87.56 538 ARG A CA 1
ATOM 4162 C C . ARG A 1 538 ? 31.855 19.775 -31.982 1.00 87.56 538 ARG A C 1
ATOM 4164 O O . ARG A 1 538 ? 32.710 20.249 -32.737 1.00 87.56 538 ARG A O 1
ATOM 4171 N N . PRO A 1 539 ? 32.040 19.720 -30.649 1.00 83.88 539 PRO A N 1
ATOM 4172 C CA . PRO A 1 539 ? 33.285 20.147 -30.017 1.00 83.88 539 PRO A CA 1
ATOM 4173 C C . PRO A 1 539 ? 34.471 19.276 -30.444 1.00 83.88 539 PRO A C 1
ATOM 4175 O O . PRO A 1 539 ? 34.320 18.074 -30.662 1.00 83.88 539 PRO A O 1
ATOM 4178 N N . GLU A 1 540 ? 35.675 19.853 -30.470 1.00 79.69 540 GLU A N 1
ATOM 4179 C CA . GLU A 1 540 ? 36.910 19.118 -30.798 1.00 79.69 540 GLU A CA 1
ATOM 4180 C C . GLU A 1 540 ? 37.133 17.912 -29.872 1.00 79.69 540 GLU A C 1
ATOM 4182 O O . GLU A 1 540 ? 37.569 16.855 -30.317 1.00 79.69 540 GLU A O 1
ATOM 4187 N N . SER A 1 541 ? 36.769 18.047 -28.592 1.00 76.94 541 SER A N 1
ATOM 4188 C CA . SER A 1 541 ? 36.876 16.986 -27.585 1.00 76.94 541 SER A CA 1
ATOM 4189 C C . SER A 1 541 ? 35.995 15.763 -27.866 1.00 76.94 541 SER A C 1
ATOM 4191 O O . SER A 1 541 ? 36.213 14.725 -27.247 1.00 76.94 541 SER A O 1
ATOM 4193 N N . LEU A 1 542 ? 35.024 15.880 -28.781 1.00 77.69 542 LEU A N 1
ATOM 4194 C CA . LEU A 1 542 ? 34.082 14.828 -29.171 1.00 77.69 542 LEU A CA 1
ATOM 4195 C C . LEU A 1 542 ? 34.257 14.376 -30.637 1.00 77.69 542 LEU A C 1
ATOM 4197 O O . LEU A 1 542 ? 33.385 13.690 -31.167 1.00 77.69 542 LEU A O 1
ATOM 4201 N N . ARG A 1 543 ? 35.348 14.752 -31.326 1.00 70.06 543 ARG A N 1
ATOM 4202 C CA . ARG A 1 543 ? 35.665 14.220 -32.668 1.00 70.06 543 ARG A CA 1
ATOM 4203 C C . ARG A 1 543 ? 36.129 12.758 -32.585 1.00 70.06 543 ARG A C 1
ATOM 4205 O O . ARG A 1 543 ? 36.920 12.400 -31.717 1.00 70.06 543 ARG A O 1
ATOM 4212 N N . GLU A 1 544 ? 35.600 11.918 -33.474 1.00 62.94 544 GLU A N 1
ATOM 4213 C CA . GLU A 1 544 ? 35.615 10.455 -33.349 1.00 62.94 544 GLU A CA 1
ATOM 4214 C C . GLU A 1 544 ? 36.994 9.765 -33.386 1.00 62.94 544 GLU A C 1
ATOM 4216 O O . GLU A 1 544 ? 37.909 10.145 -34.120 1.00 62.94 544 GLU A O 1
ATOM 4221 N N . ARG A 1 545 ? 37.060 8.643 -32.646 1.00 53.09 545 ARG A N 1
ATOM 4222 C CA . ARG A 1 545 ? 37.806 7.427 -33.015 1.00 53.09 545 ARG A CA 1
ATOM 4223 C C . ARG A 1 545 ? 36.946 6.632 -34.014 1.00 53.09 545 ARG A C 1
ATOM 4225 O O . ARG A 1 545 ? 35.752 6.527 -33.760 1.00 53.09 545 ARG A O 1
ATOM 4232 N N . PRO A 1 546 ? 37.519 6.023 -35.067 1.00 48.91 546 PRO A N 1
ATOM 4233 C CA . PRO A 1 546 ? 36.743 5.315 -36.085 1.00 48.91 546 PRO A CA 1
ATOM 4234 C C . PRO A 1 546 ? 35.878 4.198 -35.481 1.00 48.91 546 PRO A C 1
ATOM 4236 O O . PRO A 1 546 ? 36.405 3.318 -34.788 1.00 48.91 546 PRO A O 1
ATOM 4239 N N . LEU A 1 547 ? 34.572 4.215 -35.783 1.00 55.88 547 LEU A N 1
ATOM 4240 C CA . LEU A 1 547 ? 33.686 3.061 -35.622 1.00 55.88 547 LEU A CA 1
ATOM 4241 C C . LEU A 1 547 ? 34.296 1.916 -36.434 1.00 55.88 547 LEU A C 1
ATOM 4243 O O . LEU A 1 547 ? 34.337 1.943 -37.661 1.00 55.88 547 LEU A O 1
ATOM 4247 N N . THR A 1 548 ? 34.891 0.941 -35.752 1.00 48.69 548 THR A N 1
ATOM 4248 C CA . THR A 1 548 ? 35.444 -0.226 -36.439 1.00 48.69 548 THR A CA 1
ATOM 4249 C C . THR A 1 548 ? 34.293 -1.213 -36.595 1.00 48.69 548 THR A C 1
ATOM 4251 O O . THR A 1 548 ? 33.781 -1.647 -35.562 1.00 48.69 548 THR A O 1
ATOM 4254 N N . PRO A 1 549 ? 33.868 -1.579 -37.820 1.00 50.38 549 PRO A N 1
ATOM 4255 C CA . PRO A 1 549 ? 32.829 -2.583 -38.002 1.00 50.38 549 PRO A CA 1
ATOM 4256 C C . PRO A 1 549 ? 33.330 -3.909 -37.428 1.00 50.38 549 PRO A C 1
ATOM 4258 O O . PRO A 1 549 ? 34.165 -4.599 -38.013 1.00 50.38 549 PRO A O 1
ATOM 4261 N N . MET A 1 550 ? 32.863 -4.240 -36.228 1.00 51.81 550 MET A N 1
ATOM 4262 C CA . MET A 1 550 ? 33.138 -5.508 -35.570 1.00 51.81 550 MET A CA 1
ATOM 4263 C C . MET A 1 550 ? 31.940 -6.427 -35.771 1.00 51.81 550 MET A C 1
ATOM 4265 O O . MET A 1 550 ? 31.172 -6.666 -34.848 1.00 51.81 550 MET A O 1
ATOM 4269 N N . HIS A 1 551 ? 31.814 -6.990 -36.973 1.00 51.69 551 HIS A N 1
ATOM 4270 C CA . HIS A 1 551 ? 30.897 -8.102 -37.189 1.00 51.69 551 HIS A CA 1
ATOM 4271 C C . HIS A 1 551 ? 31.355 -9.299 -36.355 1.00 51.69 551 HIS A C 1
ATOM 4273 O O . HIS A 1 551 ? 32.414 -9.879 -36.615 1.00 51.69 551 HIS A O 1
ATOM 4279 N N . LYS A 1 552 ? 30.551 -9.709 -35.372 1.00 47.22 552 LYS A N 1
ATOM 4280 C CA . LYS A 1 552 ? 30.672 -11.058 -34.823 1.00 47.22 552 LYS A CA 1
ATOM 4281 C C . LYS A 1 552 ? 29.698 -11.975 -35.554 1.00 47.22 552 LYS A C 1
ATOM 4283 O O . LYS A 1 552 ? 28.517 -11.678 -35.673 1.00 47.22 552 LYS A O 1
ATOM 4288 N N . ALA A 1 553 ? 30.237 -13.088 -36.043 1.00 41.22 553 ALA A N 1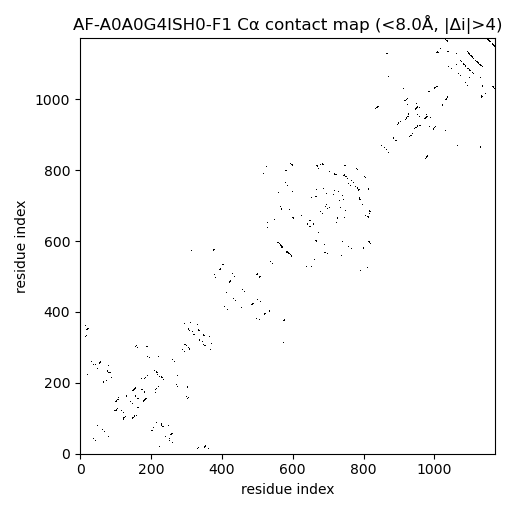
ATOM 4289 C CA . ALA A 1 553 ? 29.508 -14.166 -36.689 1.00 41.22 553 ALA A CA 1
ATOM 4290 C C . ALA A 1 553 ? 28.304 -14.624 -35.851 1.00 41.22 553 ALA A C 1
ATOM 4292 O O . ALA A 1 553 ? 28.473 -14.924 -34.670 1.00 41.22 553 ALA A O 1
ATOM 4293 N N . SER A 1 554 ? 27.134 -14.679 -36.497 1.00 43.84 554 SER A N 1
ATOM 4294 C CA . SER A 1 554 ? 25.995 -15.562 -36.209 1.00 43.84 554 SER A CA 1
ATOM 4295 C C . SER A 1 554 ? 25.982 -16.175 -34.800 1.00 43.84 554 SER A C 1
ATOM 4297 O O . SER A 1 554 ? 26.360 -17.333 -34.610 1.00 43.84 554 SER A O 1
ATOM 4299 N N . CYS A 1 555 ? 25.533 -15.417 -33.806 1.00 42.91 555 CYS A N 1
ATOM 4300 C CA . CYS A 1 555 ? 24.957 -16.025 -32.615 1.00 42.91 555 CYS A CA 1
ATOM 4301 C C . CYS A 1 555 ? 23.448 -15.949 -32.810 1.00 42.91 555 CYS A C 1
ATOM 4303 O O . CYS A 1 555 ? 22.906 -14.847 -32.833 1.00 42.91 555 CYS A O 1
ATOM 4305 N N . GLU A 1 556 ? 22.780 -17.092 -32.972 1.00 46.34 556 GLU A N 1
ATOM 4306 C CA . GLU A 1 556 ? 21.318 -17.155 -32.869 1.00 46.34 556 GLU A CA 1
ATOM 4307 C C . GLU A 1 556 ? 20.850 -16.396 -31.614 1.00 46.34 556 GLU A C 1
ATOM 4309 O O . GLU A 1 556 ? 21.594 -16.370 -30.622 1.00 46.34 556 GLU A O 1
ATOM 4314 N N . PRO A 1 557 ? 19.657 -15.773 -31.621 1.00 56.47 557 PRO A N 1
ATOM 4315 C CA . PRO A 1 557 ? 19.163 -15.014 -30.481 1.00 56.47 557 PRO A CA 1
ATOM 4316 C C . PRO A 1 557 ? 19.036 -15.927 -29.260 1.00 56.47 557 PRO A C 1
ATOM 4318 O O . PRO A 1 557 ? 18.030 -16.608 -29.060 1.00 56.47 557 PRO A O 1
ATOM 4321 N N . VAL A 1 558 ? 20.082 -15.941 -28.429 1.00 74.94 558 VAL A N 1
ATOM 4322 C CA . VAL A 1 558 ? 20.133 -16.777 -27.236 1.00 74.94 558 VAL A CA 1
ATOM 4323 C C . VAL A 1 558 ? 19.067 -16.266 -26.280 1.00 74.94 558 VAL A C 1
ATOM 4325 O O . VAL A 1 558 ? 19.143 -15.136 -25.795 1.00 74.94 558 VAL A O 1
ATOM 4328 N N . GLN A 1 559 ? 18.057 -17.091 -26.038 1.00 85.19 559 GLN A N 1
ATOM 4329 C CA . GLN A 1 559 ? 17.049 -16.845 -25.018 1.00 85.19 559 GLN A CA 1
ATOM 4330 C C . GLN A 1 559 ? 17.635 -17.217 -23.652 1.00 85.19 559 GLN A C 1
ATOM 4332 O O . GLN A 1 559 ? 18.297 -18.245 -23.504 1.00 85.19 559 GLN A O 1
ATOM 4337 N N . CYS A 1 560 ? 17.392 -16.380 -22.652 1.00 91.06 560 CYS A N 1
ATOM 4338 C CA . CYS A 1 560 ? 17.606 -16.701 -21.251 1.00 91.06 560 CYS A CA 1
ATOM 4339 C C . CYS A 1 560 ? 16.266 -17.130 -20.651 1.00 91.06 560 CYS A C 1
ATOM 4341 O O . CYS A 1 560 ? 15.276 -16.408 -20.767 1.00 91.06 560 CYS A O 1
ATOM 4343 N N . THR A 1 561 ? 16.236 -18.294 -20.006 1.00 92.75 561 THR A N 1
ATOM 4344 C CA . THR A 1 561 ? 15.092 -18.723 -19.197 1.00 92.75 561 THR A CA 1
ATOM 4345 C C . THR A 1 561 ? 15.190 -18.060 -17.830 1.00 92.75 561 THR A C 1
ATOM 4347 O O . THR A 1 561 ? 16.187 -18.238 -17.132 1.00 92.75 561 THR A O 1
ATOM 4350 N N . ILE A 1 562 ? 14.162 -17.304 -17.458 1.00 93.19 562 ILE A N 1
ATOM 4351 C CA . ILE A 1 562 ? 14.031 -16.653 -16.159 1.00 93.19 562 ILE A CA 1
ATOM 4352 C C . ILE A 1 562 ? 13.100 -17.514 -15.300 1.00 93.19 562 ILE A C 1
ATOM 4354 O O . ILE A 1 562 ? 11.923 -17.658 -15.643 1.00 93.19 562 ILE A O 1
ATOM 4358 N N . PRO A 1 563 ? 13.600 -18.120 -14.208 1.00 90.12 563 PRO A N 1
ATOM 4359 C CA . PRO A 1 563 ? 12.758 -18.868 -13.287 1.00 90.12 563 PRO A CA 1
ATOM 4360 C C . PRO A 1 563 ? 11.718 -17.961 -12.630 1.00 90.12 563 PRO A C 1
ATOM 4362 O O . PRO A 1 563 ? 12.009 -16.806 -12.290 1.00 90.12 563 PRO A O 1
ATOM 4365 N N . GLY A 1 564 ? 10.530 -18.520 -12.397 1.00 87.81 564 GLY A N 1
ATOM 4366 C CA . GLY A 1 564 ? 9.506 -17.853 -11.603 1.00 87.81 564 GLY A CA 1
ATOM 4367 C C . GLY A 1 564 ? 10.010 -17.541 -10.192 1.00 87.81 564 GLY A C 1
ATOM 4368 O O . GLY A 1 564 ? 10.924 -18.193 -9.683 1.00 87.81 564 GLY A O 1
ATOM 4369 N N . GLY A 1 565 ? 9.454 -16.504 -9.582 1.00 88.38 565 GLY A N 1
ATOM 4370 C CA . GLY A 1 565 ? 9.821 -16.052 -8.246 1.00 88.38 565 GLY A CA 1
ATOM 4371 C C . GLY A 1 565 ? 9.443 -14.596 -8.021 1.00 88.38 565 GLY A C 1
ATOM 4372 O O . GLY A 1 565 ? 8.750 -13.985 -8.832 1.00 88.38 565 GLY A O 1
ATOM 4373 N N . LYS A 1 566 ? 9.918 -14.024 -6.917 1.00 90.19 566 LYS A N 1
ATOM 4374 C CA . LYS A 1 566 ? 9.546 -12.663 -6.527 1.00 90.19 566 LYS A CA 1
ATOM 4375 C C . LYS A 1 566 ? 10.360 -11.612 -7.276 1.00 90.19 566 LYS A C 1
ATOM 4377 O O . LYS A 1 566 ? 11.559 -11.773 -7.513 1.00 90.19 566 LYS A O 1
ATOM 4382 N N . ALA A 1 567 ? 9.693 -10.516 -7.614 1.00 93.00 567 ALA A N 1
ATOM 4383 C CA . ALA A 1 567 ? 10.281 -9.250 -8.017 1.00 93.00 567 ALA A CA 1
ATOM 4384 C C . ALA A 1 567 ? 9.945 -8.191 -6.960 1.00 93.00 567 ALA A C 1
ATOM 4386 O O . ALA A 1 567 ? 8.796 -8.069 -6.540 1.00 93.00 567 ALA A O 1
ATOM 4387 N N . VAL A 1 568 ? 10.944 -7.428 -6.519 1.00 90.44 568 VAL A N 1
ATOM 4388 C CA . VAL A 1 568 ? 10.763 -6.346 -5.542 1.00 90.44 568 VAL A CA 1
ATOM 4389 C C . VAL A 1 568 ? 10.807 -5.017 -6.280 1.00 90.44 568 VAL A C 1
ATOM 4391 O O . VAL A 1 568 ? 11.861 -4.622 -6.756 1.00 90.44 568 VAL A O 1
ATOM 4394 N N . LEU A 1 569 ? 9.674 -4.332 -6.392 1.00 92.94 569 LEU A N 1
ATOM 4395 C CA . LEU A 1 569 ? 9.582 -3.015 -7.018 1.00 92.94 569 LEU A CA 1
ATOM 4396 C C . LEU A 1 569 ? 9.608 -1.905 -5.971 1.00 92.94 569 LEU A C 1
ATOM 4398 O O . LEU A 1 569 ? 9.265 -2.115 -4.809 1.00 92.94 569 LEU A O 1
ATOM 4402 N N . GLY A 1 570 ? 9.970 -0.703 -6.415 1.00 91.06 570 GLY A N 1
ATOM 4403 C CA . GLY A 1 570 ? 10.041 0.474 -5.558 1.00 91.06 570 GLY A CA 1
ATOM 4404 C C . GLY A 1 570 ? 11.106 0.359 -4.469 1.00 91.06 570 GLY A C 1
ATOM 4405 O O . GLY A 1 570 ? 12.016 -0.470 -4.513 1.00 91.06 570 GLY A O 1
ATOM 4406 N N . MET A 1 571 ? 11.007 1.237 -3.485 1.00 85.56 571 MET A N 1
ATOM 4407 C CA . MET A 1 571 ? 11.893 1.277 -2.328 1.00 85.56 571 MET A CA 1
ATOM 4408 C C . MET A 1 571 ? 11.116 1.696 -1.083 1.00 85.56 571 MET A C 1
ATOM 4410 O O . MET A 1 571 ? 10.044 2.289 -1.171 1.00 85.56 571 MET A O 1
ATOM 4414 N N . SER A 1 572 ? 11.652 1.379 0.092 1.00 76.44 572 SER A N 1
ATOM 4415 C CA . SER A 1 572 ? 11.089 1.875 1.346 1.00 76.44 572 SER A CA 1
ATOM 4416 C C . SER A 1 572 ? 11.546 3.312 1.601 1.00 76.44 572 SER A C 1
ATOM 4418 O O . SER A 1 572 ? 12.708 3.652 1.345 1.00 76.44 572 SER A O 1
ATOM 4420 N N . ARG A 1 573 ? 10.665 4.161 2.152 1.00 67.31 573 ARG A N 1
ATOM 4421 C CA . ARG A 1 573 ? 11.012 5.552 2.497 1.00 67.31 573 ARG A CA 1
ATOM 4422 C C . ARG A 1 573 ? 12.098 5.631 3.570 1.00 67.31 573 ARG A C 1
ATOM 4424 O O . ARG A 1 573 ? 12.785 6.647 3.640 1.00 67.31 573 ARG A O 1
ATOM 4431 N N . CYS A 1 574 ? 12.286 4.575 4.364 1.00 54.34 574 CYS A N 1
ATOM 4432 C CA . CYS A 1 574 ? 13.333 4.507 5.385 1.00 54.34 574 CYS A CA 1
ATOM 4433 C C . CYS A 1 574 ? 14.711 4.085 4.838 1.00 54.34 574 CYS A C 1
ATOM 4435 O O . CYS A 1 574 ? 15.723 4.318 5.495 1.00 54.34 574 CYS A O 1
ATOM 4437 N N . ALA A 1 575 ? 14.774 3.498 3.636 1.00 56.56 575 ALA A N 1
ATOM 4438 C CA . ALA A 1 575 ? 15.999 2.924 3.075 1.00 56.56 575 ALA A CA 1
ATOM 4439 C C . ALA A 1 575 ? 16.824 3.906 2.218 1.00 56.56 575 ALA A C 1
ATOM 4441 O O . ALA A 1 575 ? 17.930 3.569 1.796 1.00 56.56 575 ALA A O 1
ATOM 4442 N N . THR A 1 576 ? 16.312 5.113 1.943 1.00 67.06 576 THR A N 1
ATOM 4443 C CA . THR A 1 576 ? 16.954 6.087 1.043 1.00 67.06 576 THR A CA 1
ATOM 4444 C C . THR A 1 576 ? 16.945 7.517 1.591 1.00 67.06 576 THR A C 1
ATOM 4446 O O . THR A 1 576 ? 16.115 7.894 2.416 1.00 67.06 576 THR A O 1
ATOM 4449 N N . THR A 1 577 ? 17.849 8.354 1.077 1.00 66.69 577 THR A N 1
ATOM 4450 C CA . THR A 1 577 ? 17.828 9.813 1.273 1.00 66.69 577 THR A CA 1
ATOM 4451 C C . THR A 1 577 ? 16.863 10.517 0.325 1.00 66.69 577 THR A C 1
ATOM 4453 O O . THR A 1 577 ? 16.348 11.586 0.656 1.00 66.69 577 THR A O 1
ATOM 4456 N N . PHE A 1 578 ? 16.649 9.940 -0.861 1.00 85.50 578 PHE A N 1
ATOM 4457 C CA . PHE A 1 578 ? 15.843 10.515 -1.929 1.00 85.50 578 PHE A CA 1
ATOM 4458 C C . PHE A 1 578 ? 15.300 9.434 -2.872 1.00 85.50 578 PHE A C 1
ATOM 4460 O O . PHE A 1 578 ? 15.989 8.472 -3.211 1.00 85.50 578 PHE A O 1
ATOM 4467 N N . GLY A 1 579 ? 14.066 9.640 -3.312 1.00 88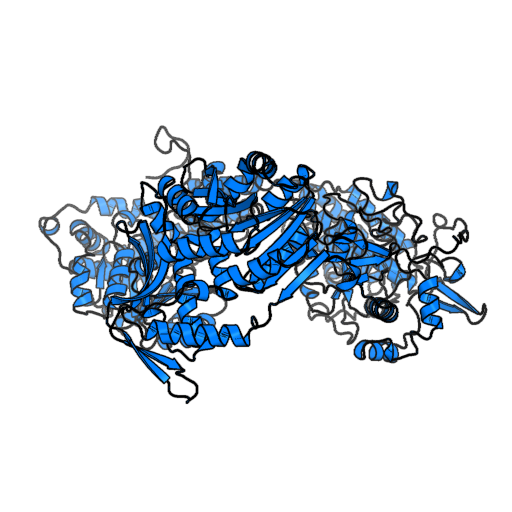.69 579 GLY A N 1
ATOM 4468 C CA . GLY A 1 579 ? 13.399 8.936 -4.397 1.00 88.69 579 GLY A CA 1
ATOM 4469 C C . GLY A 1 579 ? 12.207 9.783 -4.833 1.00 88.69 579 GLY A C 1
ATOM 4470 O O . GLY A 1 579 ? 11.689 10.583 -4.041 1.00 88.69 579 GLY A O 1
ATOM 4471 N N . TRP A 1 580 ? 11.781 9.634 -6.078 1.00 93.25 580 TRP A N 1
ATOM 4472 C CA . TRP A 1 580 ? 10.563 10.270 -6.555 1.00 93.25 580 TRP A CA 1
ATOM 4473 C C . TRP A 1 580 ? 9.331 9.588 -5.961 1.00 93.25 580 TRP A C 1
ATOM 4475 O O . TRP A 1 580 ? 9.385 8.440 -5.529 1.00 93.25 580 TRP A O 1
ATOM 4485 N N . ASP A 1 581 ? 8.209 10.300 -5.894 1.00 90.69 581 ASP A N 1
ATOM 4486 C CA . ASP A 1 581 ? 6.977 9.790 -5.280 1.00 90.69 581 ASP A CA 1
ATOM 4487 C C . ASP A 1 581 ? 6.468 8.485 -5.920 1.00 90.69 581 ASP A C 1
ATOM 4489 O O . ASP A 1 581 ? 5.972 7.627 -5.194 1.00 90.69 581 ASP A O 1
ATOM 4493 N N . ASN A 1 582 ? 6.672 8.282 -7.228 1.00 94.44 582 ASN A N 1
ATOM 4494 C CA . ASN A 1 582 ? 6.332 7.039 -7.938 1.00 94.44 582 ASN A CA 1
ATOM 4495 C C . ASN A 1 582 ? 7.220 5.821 -7.612 1.00 94.44 582 ASN A C 1
ATOM 4497 O O . ASN A 1 582 ? 6.899 4.715 -8.057 1.00 94.44 582 ASN A O 1
ATOM 4501 N N . GLU A 1 583 ? 8.309 6.006 -6.860 1.00 94.50 583 GLU A N 1
ATOM 4502 C CA . GLU A 1 583 ? 9.224 4.936 -6.438 1.00 94.50 583 GLU A CA 1
ATOM 4503 C C . GLU A 1 583 ? 8.813 4.304 -5.093 1.00 94.50 583 GLU A C 1
ATOM 4505 O O . GLU A 1 583 ? 9.505 3.413 -4.599 1.00 94.50 583 GLU A O 1
ATOM 4510 N N . PHE A 1 584 ? 7.700 4.754 -4.499 1.00 88.75 584 PHE A N 1
ATOM 4511 C CA . PHE A 1 584 ? 7.172 4.280 -3.217 1.00 88.75 584 PHE A CA 1
ATOM 4512 C C . PHE A 1 584 ? 5.716 3.795 -3.352 1.00 88.75 584 PHE A C 1
ATOM 4514 O O . PHE A 1 584 ? 4.972 4.356 -4.161 1.00 88.75 584 PHE A O 1
ATOM 4521 N N . PRO A 1 585 ? 5.271 2.832 -2.520 1.00 88.38 585 PRO A N 1
ATOM 4522 C CA . PRO A 1 585 ? 6.053 2.057 -1.551 1.00 88.38 585 PRO A CA 1
ATOM 4523 C C . PRO A 1 585 ? 6.875 0.937 -2.216 1.00 88.38 585 PRO A C 1
ATOM 4525 O O . PRO A 1 585 ? 6.772 0.699 -3.420 1.00 88.38 585 PRO A O 1
ATOM 4528 N N . GLN A 1 586 ? 7.692 0.237 -1.422 1.00 87.31 586 GLN A N 1
ATOM 4529 C CA . GLN A 1 586 ? 8.282 -1.030 -1.852 1.00 87.31 586 GLN A CA 1
ATOM 4530 C C . GLN A 1 586 ? 7.190 -2.099 -1.909 1.00 87.31 586 GLN A C 1
ATOM 4532 O O . GLN A 1 586 ? 6.447 -2.269 -0.946 1.00 87.31 586 GLN A O 1
ATOM 4537 N N . VAL A 1 587 ? 7.116 -2.836 -3.014 1.00 88.50 587 VAL A N 1
ATOM 4538 C CA . VAL A 1 587 ? 6.129 -3.905 -3.207 1.00 88.50 587 VAL A CA 1
ATOM 4539 C C . VAL A 1 587 ? 6.795 -5.165 -3.733 1.00 88.50 587 VAL A C 1
ATOM 4541 O O . VAL A 1 587 ? 7.735 -5.100 -4.523 1.00 88.50 587 VAL A O 1
ATOM 4544 N N . SER A 1 588 ? 6.308 -6.325 -3.299 1.00 89.81 588 SER A N 1
ATOM 4545 C CA . SER A 1 588 ? 6.755 -7.621 -3.806 1.00 89.81 588 SER A CA 1
ATOM 4546 C C . SER A 1 588 ? 5.679 -8.212 -4.709 1.00 89.81 588 SER A C 1
ATOM 4548 O O . SER A 1 588 ? 4.517 -8.277 -4.317 1.00 89.81 588 SER A O 1
ATOM 4550 N N . VAL A 1 589 ? 6.066 -8.607 -5.921 1.00 91.31 589 VAL A N 1
ATOM 4551 C CA . VAL A 1 589 ? 5.175 -9.154 -6.949 1.00 91.31 589 VAL A CA 1
ATOM 4552 C C . VAL A 1 589 ? 5.694 -10.522 -7.367 1.00 91.31 589 VAL A C 1
ATOM 4554 O O . VAL A 1 589 ? 6.877 -10.662 -7.682 1.00 91.31 589 VAL A O 1
ATOM 4557 N N . ASP A 1 590 ? 4.822 -11.526 -7.385 1.00 91.81 590 ASP A N 1
ATOM 4558 C CA . ASP A 1 590 ? 5.158 -12.844 -7.917 1.00 91.81 590 ASP A CA 1
ATOM 4559 C C . ASP A 1 590 ? 5.177 -12.810 -9.448 1.00 91.81 590 ASP A C 1
ATOM 4561 O O . ASP A 1 590 ? 4.254 -12.323 -10.103 1.00 91.81 590 ASP A O 1
ATOM 4565 N N . VAL A 1 591 ? 6.260 -13.324 -10.025 1.00 91.38 591 VAL A N 1
ATOM 4566 C CA . VAL A 1 591 ? 6.499 -13.364 -11.466 1.00 91.38 591 VAL A CA 1
ATOM 4567 C C . VAL A 1 591 ? 6.603 -14.821 -11.900 1.00 91.38 591 VAL A C 1
ATOM 4569 O O . VAL A 1 591 ? 7.371 -15.596 -11.329 1.00 91.38 591 VAL A O 1
ATOM 4572 N N . GLY A 1 592 ? 5.825 -15.209 -12.913 1.00 89.19 592 GLY A N 1
ATOM 4573 C CA . GLY A 1 592 ? 5.909 -16.540 -13.520 1.00 89.19 592 GLY A CA 1
ATOM 4574 C C . GLY A 1 592 ? 7.239 -16.769 -14.247 1.00 89.19 592 GLY A C 1
ATOM 4575 O O . GLY A 1 592 ? 8.002 -15.838 -14.478 1.00 89.19 592 GLY A O 1
ATOM 4576 N N . ALA A 1 593 ? 7.538 -18.014 -14.623 1.00 92.00 593 ALA A N 1
ATOM 4577 C CA . ALA A 1 593 ? 8.711 -18.294 -15.452 1.00 92.00 593 ALA A CA 1
ATOM 4578 C C . ALA A 1 593 ? 8.477 -17.832 -16.901 1.00 92.00 593 ALA A C 1
ATOM 4580 O O . ALA A 1 593 ? 7.423 -18.101 -17.479 1.00 92.00 593 ALA A O 1
ATOM 4581 N N . PHE A 1 594 ? 9.475 -17.189 -17.501 1.00 94.56 594 PHE A N 1
ATOM 4582 C CA . PHE A 1 594 ? 9.413 -16.682 -18.875 1.00 94.56 594 PHE A CA 1
ATOM 4583 C C . PHE A 1 594 ? 10.774 -16.811 -19.562 1.00 94.56 594 PHE A C 1
ATOM 4585 O O . PHE A 1 594 ? 11.803 -17.010 -18.914 1.00 94.56 594 PHE A O 1
ATOM 4592 N N . ARG A 1 595 ? 10.804 -16.712 -20.891 1.00 95.19 595 ARG A N 1
ATOM 4593 C CA . ARG A 1 595 ? 12.046 -16.578 -21.661 1.00 95.19 595 ARG A CA 1
ATOM 4594 C C . ARG A 1 595 ? 12.173 -15.157 -22.172 1.00 95.19 595 ARG A C 1
ATOM 4596 O O . ARG A 1 595 ? 11.201 -14.565 -22.623 1.00 95.19 595 ARG A O 1
ATOM 4603 N N . VAL A 1 596 ? 13.380 -14.621 -22.145 1.00 95.62 596 VAL A N 1
ATOM 4604 C CA . VAL A 1 596 ? 13.679 -13.307 -22.713 1.00 95.62 596 VAL A CA 1
ATOM 4605 C C . VAL A 1 596 ? 14.943 -13.393 -23.549 1.00 95.62 596 VAL A C 1
ATOM 4607 O O . VAL A 1 596 ? 15.863 -14.140 -23.218 1.00 95.62 596 VAL A O 1
ATOM 4610 N N . GLN A 1 597 ? 15.022 -12.630 -24.640 1.00 94.38 597 GLN A N 1
ATOM 4611 C CA . GLN A 1 597 ? 16.283 -12.476 -25.369 1.00 94.38 597 GLN A CA 1
ATOM 4612 C C . GLN A 1 597 ? 17.409 -12.070 -24.409 1.00 94.38 597 GLN A C 1
ATOM 4614 O O . GLN A 1 597 ? 17.181 -11.332 -23.454 1.00 94.38 597 GLN A O 1
ATOM 4619 N N . ARG A 1 598 ? 18.641 -12.518 -24.674 1.00 92.69 598 ARG A N 1
ATOM 4620 C CA . ARG A 1 598 ? 19.833 -12.134 -23.900 1.00 92.69 598 ARG A CA 1
ATOM 4621 C C . ARG A 1 598 ? 20.310 -10.708 -24.176 1.00 92.69 598 ARG A C 1
ATOM 4623 O O . ARG A 1 598 ? 20.781 -10.034 -23.261 1.00 92.69 598 ARG A O 1
ATOM 4630 N N . LEU A 1 599 ? 20.194 -10.242 -25.421 1.00 93.19 599 LEU A N 1
ATOM 4631 C CA . LEU A 1 599 ? 20.587 -8.902 -25.904 1.00 93.19 599 LEU A CA 1
ATOM 4632 C C . LEU A 1 599 ? 19.358 -8.164 -26.474 1.00 93.19 599 LEU A C 1
ATOM 4634 O O . LEU A 1 599 ? 18.429 -8.863 -26.881 1.00 93.19 599 LEU A O 1
ATOM 4638 N N . PRO A 1 600 ? 19.264 -6.825 -26.377 1.00 95.38 600 PRO A N 1
ATOM 4639 C CA . PRO A 1 600 ? 18.151 -6.078 -26.954 1.00 95.38 600 PRO A CA 1
ATOM 4640 C C . PRO A 1 600 ? 18.180 -6.150 -28.479 1.00 95.38 600 PRO A C 1
ATOM 4642 O O . PRO A 1 600 ? 19.227 -6.431 -29.065 1.00 95.38 600 PRO A O 1
ATOM 4645 N N . VAL A 1 601 ? 17.029 -5.879 -29.094 1.00 96.50 601 VAL A N 1
ATOM 4646 C CA . VAL A 1 601 ? 16.879 -5.901 -30.553 1.00 96.50 601 VAL A CA 1
ATOM 4647 C C . VAL A 1 601 ? 17.804 -4.860 -31.188 1.00 96.50 601 VAL A C 1
ATOM 4649 O O . VAL A 1 601 ? 17.855 -3.700 -30.766 1.00 96.50 601 VAL A O 1
ATOM 4652 N N . THR A 1 602 ? 18.552 -5.291 -32.195 1.00 95.75 602 THR A N 1
ATOM 4653 C CA . THR A 1 602 ? 19.546 -4.483 -32.905 1.00 95.75 602 THR A CA 1
ATOM 4654 C C . THR A 1 602 ? 18.952 -3.762 -34.115 1.00 95.75 602 THR A C 1
ATOM 4656 O O . THR A 1 602 ? 17.871 -4.105 -34.599 1.00 95.75 602 THR A O 1
ATOM 4659 N N . ASN A 1 603 ? 19.669 -2.763 -34.642 1.00 96.50 603 ASN A N 1
ATOM 4660 C CA . ASN A 1 603 ? 19.275 -2.092 -35.885 1.00 96.50 603 ASN A CA 1
ATOM 4661 C C . ASN A 1 603 ? 19.192 -3.068 -37.069 1.00 96.50 603 ASN A C 1
ATOM 4663 O O . ASN A 1 603 ? 18.305 -2.920 -37.902 1.00 96.50 603 ASN A O 1
ATOM 4667 N N . ALA A 1 604 ? 20.087 -4.059 -37.146 1.00 94.00 604 ALA A N 1
ATOM 4668 C CA . ALA A 1 604 ? 20.073 -5.067 -38.204 1.00 94.00 604 ALA A CA 1
ATOM 4669 C C . ALA A 1 604 ? 18.825 -5.960 -38.145 1.00 94.00 604 ALA A C 1
ATOM 4671 O O . ALA A 1 604 ? 18.131 -6.090 -39.149 1.00 94.00 604 ALA A O 1
ATOM 4672 N N . GLU A 1 605 ? 18.501 -6.510 -36.970 1.00 94.25 605 GLU A N 1
ATOM 4673 C CA . GLU A 1 605 ? 17.298 -7.339 -36.780 1.00 94.25 605 GLU A CA 1
ATOM 4674 C C . GLU A 1 605 ? 16.021 -6.546 -37.098 1.00 94.25 605 GLU A C 1
ATOM 4676 O O . GLU A 1 605 ? 15.121 -7.033 -37.779 1.00 94.25 605 GLU A O 1
ATOM 4681 N N . TYR A 1 606 ? 15.954 -5.284 -36.665 1.00 97.06 606 TYR A N 1
ATOM 4682 C CA . TYR A 1 606 ? 14.803 -4.437 -36.966 1.00 97.06 606 TYR A CA 1
ATOM 4683 C C . TYR A 1 606 ? 14.706 -4.075 -38.454 1.00 97.06 606 TYR A C 1
ATOM 4685 O O . TYR A 1 606 ? 13.603 -3.993 -38.995 1.00 97.06 606 TYR A O 1
ATOM 4693 N N . LEU A 1 607 ? 15.842 -3.883 -39.135 1.00 96.12 607 LEU A N 1
ATOM 4694 C CA . LEU A 1 607 ? 15.876 -3.596 -40.569 1.00 96.12 607 LEU A CA 1
ATOM 4695 C C . LEU A 1 607 ? 15.282 -4.751 -41.386 1.00 96.12 607 LEU A C 1
ATOM 4697 O O . LEU A 1 607 ? 14.516 -4.492 -42.310 1.00 96.12 607 LEU A O 1
ATOM 4701 N N . GLU A 1 608 ? 15.556 -6.005 -41.018 1.00 94.50 608 GLU A N 1
ATOM 4702 C CA . GLU A 1 608 ? 14.953 -7.173 -41.678 1.00 94.50 608 GLU A CA 1
ATOM 4703 C C . GLU A 1 608 ? 13.417 -7.133 -41.619 1.00 94.50 608 GLU A C 1
ATOM 4705 O O . GLU A 1 608 ? 12.738 -7.443 -42.601 1.00 94.50 608 GLU A O 1
ATOM 4710 N N . TRP A 1 609 ? 12.851 -6.681 -40.496 1.00 94.69 609 TRP A N 1
ATOM 4711 C CA . TRP A 1 609 ? 11.407 -6.501 -40.351 1.00 94.69 609 TRP A CA 1
ATOM 4712 C C . TRP A 1 609 ? 10.870 -5.338 -41.198 1.00 94.69 609 TRP A C 1
ATOM 4714 O O . TRP A 1 609 ? 9.831 -5.473 -41.852 1.00 94.69 609 TRP A O 1
ATOM 4724 N N . VAL A 1 610 ? 11.592 -4.211 -41.233 1.00 95.00 610 VAL A N 1
ATOM 4725 C CA . VAL A 1 610 ? 11.265 -3.051 -42.084 1.00 95.00 610 VAL A CA 1
ATOM 4726 C C . VAL A 1 610 ? 11.224 -3.453 -43.557 1.00 95.00 610 VAL A C 1
ATOM 4728 O O . VAL A 1 610 ? 10.220 -3.197 -44.226 1.00 95.00 610 VAL A O 1
ATOM 4731 N N . ASP A 1 611 ? 12.261 -4.138 -44.039 1.00 92.81 611 ASP A N 1
ATOM 4732 C CA . ASP A 1 611 ? 12.362 -4.626 -45.418 1.00 92.81 611 ASP A CA 1
ATOM 4733 C C . ASP A 1 611 ? 11.300 -5.701 -45.723 1.00 92.81 611 ASP A C 1
ATOM 4735 O O . ASP A 1 611 ? 10.806 -5.793 -46.849 1.00 92.81 611 ASP A O 1
ATOM 4739 N N . GLY A 1 612 ? 10.870 -6.457 -44.706 1.00 90.31 612 GLY A N 1
ATOM 4740 C CA . GLY A 1 612 ? 9.723 -7.371 -44.751 1.00 90.31 612 GLY A CA 1
ATOM 4741 C C . GLY A 1 612 ? 8.350 -6.686 -44.835 1.00 90.31 612 GLY A C 1
ATOM 4742 O O . GLY A 1 612 ? 7.324 -7.368 -44.861 1.00 90.31 612 GLY A O 1
ATOM 4743 N N . GLY A 1 613 ? 8.302 -5.352 -44.890 1.00 91.06 613 GLY A N 1
ATOM 4744 C CA . GLY A 1 613 ? 7.077 -4.576 -45.068 1.00 91.06 613 GLY A CA 1
ATOM 4745 C C . GLY A 1 613 ? 6.383 -4.165 -43.769 1.00 91.06 613 GLY A C 1
ATOM 4746 O O . GLY A 1 613 ? 5.189 -3.851 -43.814 1.00 91.06 613 GLY A O 1
ATOM 4747 N N . ALA A 1 614 ? 7.096 -4.117 -42.634 1.00 91.50 614 ALA A N 1
ATOM 4748 C CA . ALA A 1 614 ? 6.554 -3.779 -41.311 1.00 91.50 614 ALA A CA 1
ATOM 4749 C C . ALA A 1 614 ? 5.569 -2.597 -41.309 1.00 91.50 614 ALA A C 1
ATOM 4751 O O . ALA A 1 614 ? 4.461 -2.722 -40.794 1.00 91.50 614 ALA A O 1
ATOM 4752 N N . TYR A 1 615 ? 5.932 -1.479 -41.945 1.00 93.88 615 TYR A N 1
ATOM 4753 C CA . TYR A 1 615 ? 5.138 -0.239 -41.983 1.00 93.88 615 TYR A CA 1
ATOM 4754 C C . TYR A 1 615 ? 4.169 -0.149 -43.176 1.00 93.88 615 TYR A C 1
ATOM 4756 O O . TYR A 1 615 ? 3.577 0.900 -43.425 1.00 93.88 615 TYR A O 1
ATOM 4764 N N . THR A 1 616 ? 4.009 -1.231 -43.941 1.00 89.12 616 THR A N 1
ATOM 4765 C CA . THR A 1 616 ? 3.123 -1.288 -45.121 1.00 89.12 616 THR A CA 1
ATOM 4766 C C . THR A 1 616 ? 1.981 -2.292 -44.976 1.00 89.12 616 THR A C 1
ATOM 4768 O O . THR A 1 616 ? 1.030 -2.250 -45.753 1.00 89.12 616 THR A O 1
ATOM 4771 N N . VAL A 1 617 ? 2.046 -3.163 -43.967 1.00 86.50 617 VAL A N 1
ATOM 4772 C CA . VAL A 1 617 ? 1.080 -4.236 -43.725 1.00 86.50 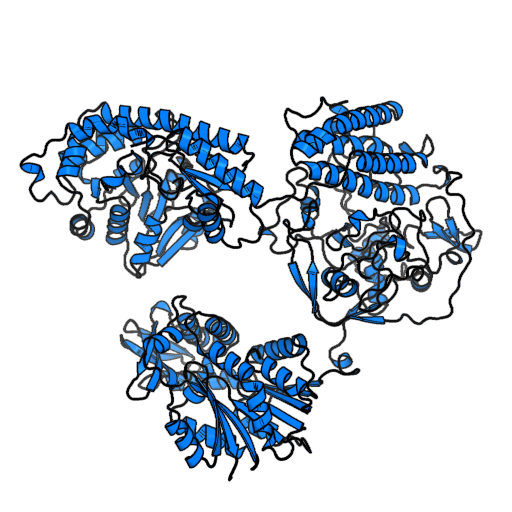617 VAL A CA 1
ATOM 4773 C C . VAL A 1 617 ? 0.257 -3.919 -42.475 1.00 86.50 617 VAL A C 1
ATOM 4775 O O . VAL A 1 617 ? 0.760 -3.988 -41.357 1.00 86.50 617 VAL A O 1
ATOM 4778 N N . GLU A 1 618 ? -1.030 -3.610 -42.662 1.00 90.12 618 GLU A N 1
ATOM 4779 C CA . GLU A 1 618 ? -1.959 -3.241 -41.578 1.00 90.12 618 GLU A CA 1
ATOM 4780 C C . GLU A 1 618 ? -2.079 -4.319 -40.493 1.00 90.12 618 GLU A C 1
ATOM 4782 O O . GLU A 1 618 ? -2.106 -3.997 -39.309 1.00 90.12 618 GLU A O 1
ATOM 4787 N N . SER A 1 619 ? -2.077 -5.603 -40.869 1.00 87.38 619 SER A N 1
ATOM 4788 C CA . SER A 1 619 ? -2.241 -6.718 -39.925 1.00 87.38 619 SER A CA 1
ATOM 4789 C C . SER A 1 619 ? -1.101 -6.868 -38.913 1.00 87.38 619 SER A C 1
ATOM 4791 O O . SER A 1 619 ? -1.243 -7.633 -37.963 1.00 87.38 619 SER A O 1
ATOM 4793 N N . ASN A 1 620 ? 0.016 -6.156 -39.093 1.00 84.06 620 ASN A N 1
ATOM 4794 C CA . ASN A 1 620 ? 1.113 -6.132 -38.124 1.00 84.06 620 ASN A CA 1
ATOM 4795 C C . ASN A 1 620 ? 0.812 -5.237 -36.909 1.00 84.06 620 ASN A C 1
ATOM 4797 O O . ASN A 1 620 ? 1.537 -5.293 -35.916 1.00 84.06 620 ASN A O 1
ATOM 4801 N N . TRP A 1 621 ? -0.240 -4.414 -36.974 1.00 91.00 621 TRP A N 1
ATOM 4802 C CA . TRP A 1 621 ? -0.495 -3.340 -36.020 1.00 91.00 621 TRP A CA 1
ATOM 4803 C C . TRP A 1 621 ? -1.905 -3.416 -35.425 1.00 91.00 621 TRP A C 1
ATOM 4805 O O . TRP A 1 621 ? -2.864 -3.744 -36.125 1.00 91.00 621 TRP A O 1
ATOM 4815 N N . PRO A 1 622 ? -2.081 -3.043 -34.145 1.00 87.62 622 PRO A N 1
ATOM 4816 C CA . PRO A 1 622 ? -3.406 -2.764 -33.603 1.00 87.62 622 PRO A CA 1
ATOM 4817 C C . PRO A 1 622 ? -4.124 -1.654 -34.402 1.00 87.62 622 PRO A C 1
ATOM 4819 O O . PRO A 1 622 ? -3.466 -0.697 -34.824 1.00 87.62 622 PRO A O 1
ATOM 4822 N N . PRO A 1 623 ? -5.459 -1.706 -34.584 1.00 89.31 623 PRO A N 1
ATOM 4823 C CA . PRO A 1 623 ? -6.179 -0.756 -35.445 1.00 89.31 623 PRO A CA 1
ATOM 4824 C C . PRO A 1 623 ? -6.071 0.725 -35.040 1.00 89.31 623 PRO A C 1
ATOM 4826 O O . PRO A 1 623 ? -6.185 1.623 -35.873 1.00 89.31 623 PRO A O 1
ATOM 4829 N N . ASP A 1 624 ? -5.917 1.025 -33.752 1.00 86.31 624 ASP A N 1
ATOM 4830 C CA . ASP A 1 624 ? -5.673 2.376 -33.234 1.00 86.31 624 ASP A CA 1
ATOM 4831 C C . ASP A 1 624 ? -4.257 2.876 -33.541 1.00 86.31 624 ASP A C 1
ATOM 4833 O O . ASP A 1 624 ? -4.091 4.019 -33.972 1.00 86.31 624 ASP A O 1
ATOM 4837 N N . VAL A 1 625 ? -3.259 2.003 -33.418 1.00 89.75 625 VAL A N 1
ATOM 4838 C CA . VAL A 1 625 ? -1.861 2.305 -33.748 1.00 89.75 625 VAL A CA 1
ATOM 4839 C C . VAL A 1 625 ? -1.678 2.454 -35.260 1.00 89.75 625 VAL A C 1
ATOM 4841 O O . VAL A 1 625 ? -1.016 3.386 -35.709 1.00 89.75 625 VAL A O 1
ATOM 4844 N N . TRP A 1 626 ? -2.322 1.605 -36.066 1.00 92.62 626 TRP A N 1
ATOM 4845 C CA . TRP A 1 626 ? -2.271 1.716 -37.525 1.00 92.62 626 TRP A CA 1
ATOM 4846 C C . TRP A 1 626 ? -2.826 3.055 -38.019 1.00 92.62 626 TRP A C 1
ATOM 4848 O O . TRP A 1 626 ? -2.232 3.703 -38.880 1.00 92.62 626 TRP A O 1
ATOM 4858 N N . ARG A 1 627 ? -3.925 3.533 -37.417 1.00 90.69 627 ARG A N 1
ATOM 4859 C CA . ARG A 1 627 ? -4.470 4.867 -37.711 1.00 90.69 627 ARG A CA 1
ATOM 4860 C C . ARG A 1 627 ? -3.452 5.973 -37.447 1.00 90.69 627 ARG A C 1
ATOM 4862 O O . ARG A 1 627 ? -3.361 6.889 -38.259 1.00 90.69 627 ARG A O 1
ATOM 4869 N N . TRP A 1 628 ? -2.685 5.884 -36.361 1.00 91.00 628 TRP A N 1
ATOM 4870 C CA . TRP A 1 628 ? -1.590 6.812 -36.070 1.00 91.00 628 TRP A CA 1
ATOM 4871 C C . TRP A 1 628 ? -0.469 6.732 -37.121 1.00 91.00 628 TRP A C 1
ATOM 4873 O O . TRP A 1 628 ? -0.100 7.763 -37.678 1.00 91.00 628 TRP A O 1
ATOM 4883 N N . ILE A 1 629 ? -0.010 5.527 -37.478 1.00 91.69 629 ILE A N 1
ATOM 4884 C CA . ILE A 1 629 ? 1.018 5.310 -38.516 1.00 91.69 629 ILE A CA 1
ATOM 4885 C C . ILE A 1 629 ? 0.604 5.912 -39.863 1.00 91.69 629 ILE A C 1
ATOM 4887 O O . ILE A 1 629 ? 1.410 6.549 -40.547 1.00 91.69 629 ILE A O 1
ATOM 4891 N N . VAL A 1 630 ? -0.657 5.723 -40.257 1.00 92.38 630 VAL A N 1
ATOM 4892 C CA . VAL A 1 630 ? -1.196 6.270 -41.506 1.00 92.38 630 VAL A CA 1
ATOM 4893 C C . VAL A 1 630 ? -1.327 7.791 -41.426 1.00 92.38 630 VAL A C 1
ATOM 4895 O O . VAL A 1 630 ? -0.890 8.476 -42.352 1.00 92.38 630 VAL A O 1
ATOM 4898 N N . ARG A 1 631 ? -1.893 8.316 -40.330 1.00 90.75 631 ARG A N 1
ATOM 4899 C CA . ARG A 1 631 ? -2.107 9.756 -40.098 1.00 90.75 631 ARG A CA 1
ATOM 4900 C C . ARG A 1 631 ? -0.793 10.535 -40.124 1.00 90.75 631 ARG A C 1
ATOM 4902 O O . ARG A 1 631 ? -0.703 11.529 -40.837 1.00 90.75 631 ARG A O 1
ATOM 4909 N N . ASP A 1 632 ? 0.208 10.050 -39.395 1.00 88.81 632 ASP A N 1
ATOM 4910 C CA . ASP A 1 632 ? 1.485 10.746 -39.192 1.00 88.81 632 ASP A CA 1
ATOM 4911 C C . ASP A 1 632 ? 2.560 10.290 -40.191 1.00 88.81 632 ASP A C 1
ATOM 4913 O O . ASP A 1 632 ? 3.708 10.714 -40.114 1.00 88.81 632 ASP A O 1
ATOM 4917 N N . GLN A 1 633 ? 2.181 9.444 -41.156 1.00 92.75 633 GLN A N 1
ATOM 4918 C CA . GLN A 1 633 ? 3.044 8.935 -42.224 1.00 92.75 633 GLN A CA 1
ATOM 4919 C C . GLN A 1 633 ? 4.336 8.278 -41.714 1.00 92.75 633 GLN A C 1
ATOM 4921 O O . GLN A 1 633 ? 5.394 8.409 -42.326 1.00 92.75 633 GLN A O 1
ATOM 4926 N N . ILE A 1 634 ? 4.248 7.519 -40.623 1.00 92.44 634 ILE A N 1
ATOM 4927 C CA . ILE A 1 634 ? 5.395 6.793 -40.067 1.00 92.44 634 ILE A CA 1
ATOM 4928 C C . ILE A 1 634 ? 5.781 5.653 -41.025 1.00 92.44 634 ILE A C 1
ATOM 4930 O O . ILE A 1 634 ? 4.918 4.899 -41.486 1.00 92.44 634 ILE A O 1
ATOM 4934 N N . ARG A 1 635 ? 7.067 5.552 -41.387 1.00 92.62 635 ARG A N 1
ATOM 4935 C CA . ARG A 1 635 ? 7.584 4.564 -42.365 1.00 92.62 635 ARG A CA 1
ATOM 4936 C C . ARG A 1 635 ? 8.811 3.785 -41.895 1.00 92.62 635 ARG A C 1
ATOM 4938 O O . ARG A 1 635 ? 9.172 2.798 -42.525 1.00 92.62 635 ARG A O 1
ATOM 4945 N N . HIS A 1 636 ? 9.455 4.254 -40.840 1.00 95.06 636 HIS A N 1
ATOM 4946 C CA . HIS A 1 636 ? 10.667 3.704 -40.247 1.00 95.06 636 HIS A CA 1
ATOM 4947 C C . HIS A 1 636 ? 10.847 4.338 -38.855 1.00 95.06 636 HIS A C 1
ATOM 4949 O O . HIS A 1 636 ? 10.178 5.341 -38.569 1.00 95.06 636 HIS A O 1
ATOM 4955 N N . PRO A 1 637 ? 11.760 3.821 -38.012 1.00 96.25 637 PRO A N 1
ATOM 4956 C CA . PRO A 1 637 ? 12.108 4.449 -36.739 1.00 96.25 637 PRO A CA 1
ATOM 4957 C C . PRO A 1 637 ? 12.477 5.933 -36.889 1.00 96.25 637 PRO A C 1
ATOM 4959 O O . PRO A 1 637 ? 13.057 6.338 -37.900 1.00 96.25 637 PRO A O 1
ATOM 4962 N N . ALA A 1 638 ? 12.182 6.748 -35.870 1.00 94.31 638 ALA A N 1
ATOM 4963 C CA . ALA A 1 638 ? 12.295 8.214 -35.940 1.00 94.31 638 ALA A CA 1
ATOM 4964 C C . ALA A 1 638 ? 13.712 8.732 -36.247 1.00 94.31 638 ALA A C 1
ATOM 4966 O O . ALA A 1 638 ? 13.874 9.790 -36.848 1.00 94.31 638 ALA A O 1
ATOM 4967 N N . LEU A 1 639 ? 14.746 7.989 -35.847 1.00 95.00 639 LEU A N 1
ATOM 4968 C CA . LEU A 1 639 ? 16.147 8.350 -36.082 1.00 95.00 639 LEU A CA 1
ATOM 4969 C C . LEU A 1 639 ? 16.707 7.794 -37.395 1.00 95.00 639 LEU A C 1
ATOM 4971 O O . LEU A 1 639 ? 17.889 7.977 -37.677 1.00 95.00 639 LEU A O 1
ATOM 4975 N N . TRP A 1 640 ? 15.907 7.080 -38.180 1.00 96.44 640 TRP A N 1
ATOM 4976 C CA . TRP A 1 640 ? 16.342 6.529 -39.457 1.00 96.44 640 TRP A CA 1
ATOM 4977 C C . TRP A 1 640 ? 15.970 7.468 -40.597 1.00 96.44 640 TRP A C 1
ATOM 4979 O O . TRP A 1 640 ? 15.026 8.250 -40.509 1.00 96.44 640 TRP A O 1
ATOM 4989 N N . ARG A 1 641 ? 16.708 7.371 -41.697 1.00 94.44 641 ARG A N 1
ATOM 4990 C CA . ARG A 1 641 ? 16.287 7.889 -42.999 1.00 94.44 641 ARG A CA 1
ATOM 4991 C C . ARG A 1 641 ? 16.865 7.022 -44.102 1.00 94.44 641 ARG A C 1
ATOM 4993 O O . ARG A 1 641 ? 17.951 6.467 -43.943 1.00 94.44 641 ARG A O 1
ATOM 5000 N N . TYR A 1 642 ? 16.173 6.953 -45.227 1.00 94.81 642 TYR A N 1
ATOM 5001 C CA . TYR A 1 642 ? 16.734 6.371 -46.438 1.00 94.81 642 TYR A CA 1
ATOM 5002 C C . TYR A 1 642 ? 17.436 7.468 -47.244 1.00 94.81 642 TYR A C 1
ATOM 5004 O O . TYR A 1 642 ? 16.844 8.519 -47.492 1.00 94.81 642 TYR A O 1
ATOM 5012 N N . ASP A 1 643 ? 18.702 7.263 -47.608 1.00 93.62 643 ASP A N 1
ATOM 5013 C CA . ASP A 1 643 ? 19.412 8.166 -48.514 1.00 93.62 643 ASP A CA 1
ATOM 5014 C C . ASP A 1 643 ? 19.328 7.643 -49.951 1.00 93.62 643 ASP A C 1
ATOM 5016 O O . ASP A 1 643 ? 19.976 6.659 -50.310 1.00 93.62 643 ASP A O 1
ATOM 5020 N N . ASP A 1 644 ? 18.553 8.330 -50.790 1.00 90.50 644 ASP A N 1
ATOM 5021 C CA . ASP A 1 644 ? 18.347 7.968 -52.196 1.00 90.50 644 ASP A CA 1
ATOM 5022 C C . ASP A 1 644 ? 19.640 8.014 -53.030 1.00 90.50 644 ASP A C 1
ATOM 5024 O O . ASP A 1 644 ? 19.737 7.339 -54.061 1.00 90.50 644 ASP A O 1
ATOM 5028 N N . VAL A 1 645 ? 20.644 8.796 -52.606 1.00 91.50 645 VAL A N 1
ATOM 5029 C CA . VAL A 1 645 ? 21.910 8.951 -53.338 1.00 91.50 645 VAL A CA 1
ATOM 5030 C C . VAL A 1 645 ? 22.823 7.751 -53.103 1.00 91.50 645 VAL A C 1
ATOM 5032 O O . VAL A 1 645 ? 23.272 7.126 -54.067 1.00 91.50 645 VAL A O 1
ATOM 5035 N N . SER A 1 646 ? 23.095 7.414 -51.839 1.00 90.06 646 SER A N 1
ATOM 5036 C CA . SER A 1 646 ? 23.904 6.239 -51.483 1.00 90.06 646 SER A CA 1
ATOM 5037 C C . SER A 1 646 ? 23.129 4.920 -51.568 1.00 90.06 646 SER A C 1
ATOM 5039 O O . SER A 1 646 ? 23.752 3.860 -51.639 1.00 90.06 646 SER A O 1
ATOM 5041 N N . LYS A 1 647 ? 21.790 4.974 -51.626 1.00 92.69 647 LYS A N 1
ATOM 5042 C CA . LYS A 1 647 ? 20.865 3.828 -51.577 1.00 92.69 647 LYS A CA 1
ATOM 5043 C C . LYS A 1 647 ? 21.015 2.995 -50.305 1.00 92.69 647 LYS A C 1
ATOM 5045 O O . LYS A 1 647 ? 20.930 1.765 -50.346 1.00 92.69 647 LYS A O 1
ATOM 5050 N N . GLN A 1 648 ? 21.266 3.660 -49.184 1.00 93.88 648 GLN A N 1
ATOM 5051 C CA . GLN A 1 648 ? 21.486 3.026 -47.889 1.00 93.88 648 GLN A CA 1
ATOM 5052 C C . GLN A 1 648 ? 20.590 3.643 -46.818 1.00 93.88 648 GLN A C 1
ATOM 5054 O O . GLN A 1 648 ? 20.255 4.829 -46.850 1.00 93.88 648 GLN A O 1
ATOM 5059 N N . TRP A 1 649 ? 20.220 2.818 -45.840 1.00 96.56 649 TRP A N 1
ATOM 5060 C CA . TRP A 1 649 ? 19.643 3.303 -44.595 1.00 96.56 649 TRP A CA 1
ATOM 5061 C C . TRP A 1 649 ? 20.716 4.014 -43.776 1.00 96.56 649 TRP A C 1
ATOM 5063 O O . TRP A 1 649 ? 21.825 3.507 -43.608 1.00 96.56 649 TRP A O 1
ATOM 5073 N N . MET A 1 650 ? 20.361 5.178 -43.249 1.00 95.75 650 MET A N 1
ATOM 5074 C CA . MET A 1 650 ? 21.208 6.004 -42.402 1.00 95.75 650 MET A CA 1
ATOM 5075 C C . MET A 1 650 ? 20.558 6.137 -41.028 1.00 95.75 650 MET A C 1
ATOM 5077 O O . MET A 1 650 ? 19.352 6.367 -40.933 1.00 95.75 650 MET A O 1
ATOM 5081 N N . VAL A 1 651 ? 21.358 6.052 -39.970 1.00 95.25 651 VAL A N 1
ATOM 5082 C CA . VAL A 1 651 ? 20.918 6.235 -38.584 1.00 95.25 651 VAL A CA 1
ATOM 5083 C C . VAL A 1 651 ? 21.479 7.545 -38.056 1.00 95.25 651 VAL A C 1
ATOM 5085 O O . VAL A 1 651 ? 22.658 7.863 -38.231 1.00 95.25 651 VAL A O 1
ATOM 5088 N N . ARG A 1 652 ? 20.624 8.329 -37.410 1.00 93.94 652 ARG A N 1
ATOM 5089 C CA . ARG A 1 652 ? 21.008 9.587 -36.792 1.00 93.94 652 ARG A CA 1
ATOM 5090 C C . ARG A 1 652 ? 21.776 9.331 -35.495 1.00 93.94 652 ARG A C 1
ATOM 5092 O O . ARG A 1 652 ? 21.257 8.693 -34.584 1.00 93.94 652 ARG A O 1
ATOM 5099 N N . THR A 1 653 ? 22.986 9.876 -35.398 1.00 91.38 653 THR A N 1
ATOM 5100 C CA . THR A 1 653 ? 23.741 10.062 -34.147 1.00 91.38 653 THR A CA 1
ATOM 5101 C C . THR A 1 653 ? 23.563 11.498 -33.645 1.00 91.38 653 THR A C 1
ATOM 5103 O O . THR A 1 653 ? 22.822 12.282 -34.239 1.00 91.38 653 THR A O 1
ATOM 5106 N N . LEU A 1 654 ? 24.219 11.889 -32.548 1.00 90.31 654 LEU A N 1
ATOM 5107 C CA . LEU A 1 654 ? 24.062 13.242 -32.007 1.00 90.31 654 LEU A CA 1
ATOM 5108 C C . LEU A 1 654 ? 24.399 14.334 -33.042 1.00 90.31 654 LEU A C 1
ATOM 5110 O O . LEU A 1 654 ? 23.637 15.285 -33.207 1.00 90.31 654 LEU A O 1
ATOM 5114 N N . PHE A 1 655 ? 25.490 14.165 -33.793 1.00 90.62 655 PHE A N 1
ATOM 5115 C CA . PHE A 1 655 ? 26.021 15.215 -34.672 1.00 90.62 655 PHE A CA 1
ATOM 5116 C C . PHE A 1 655 ? 25.920 14.910 -36.168 1.00 90.62 655 PHE A C 1
ATOM 5118 O O . PHE A 1 655 ? 26.094 15.821 -36.967 1.00 90.62 655 PHE A O 1
ATOM 5125 N N . GLU A 1 656 ? 25.673 13.664 -36.574 1.00 89.88 656 GLU A N 1
ATOM 5126 C CA . GLU A 1 656 ? 25.640 13.308 -37.995 1.00 89.88 656 GLU A CA 1
ATOM 5127 C C . GLU A 1 656 ? 24.778 12.076 -38.278 1.00 89.88 656 GLU A C 1
ATOM 5129 O O . GLU A 1 656 ? 24.303 11.401 -37.367 1.00 89.88 656 GLU A O 1
ATOM 5134 N N . TYR A 1 657 ? 24.569 11.788 -39.559 1.00 92.00 657 TYR A N 1
ATOM 5135 C CA . TYR A 1 657 ? 23.972 10.536 -40.006 1.00 92.00 657 TYR A CA 1
ATOM 5136 C C . TYR A 1 657 ? 25.081 9.578 -40.425 1.00 92.00 657 TYR A C 1
ATOM 5138 O O . TYR A 1 657 ? 25.893 9.934 -41.275 1.00 92.00 657 TYR A O 1
ATOM 5146 N N . VAL A 1 658 ? 25.066 8.366 -39.878 1.00 92.00 658 VAL A N 1
ATOM 5147 C CA . VAL A 1 658 ? 26.007 7.295 -40.234 1.00 92.00 658 VAL A CA 1
ATOM 5148 C C . VAL A 1 658 ? 25.272 6.178 -40.978 1.00 92.00 658 VAL A C 1
ATOM 5150 O O . VAL A 1 658 ? 24.072 5.993 -40.742 1.00 92.00 658 VAL A O 1
ATOM 5153 N N . PRO A 1 659 ? 25.930 5.433 -41.881 1.00 94.50 659 PRO A N 1
ATOM 5154 C CA . PRO A 1 659 ? 25.321 4.263 -42.505 1.00 94.50 659 PRO A CA 1
ATOM 5155 C C . PRO A 1 659 ? 24.867 3.250 -41.450 1.00 94.50 659 PRO A C 1
ATOM 5157 O O . PRO A 1 659 ? 25.617 2.928 -40.528 1.00 94.50 659 PRO A O 1
ATOM 5160 N N . LEU A 1 660 ? 23.657 2.699 -41.593 1.00 94.25 660 LEU A N 1
ATOM 5161 C CA . LEU A 1 660 ? 23.115 1.707 -40.656 1.00 94.25 660 LEU A CA 1
ATOM 5162 C C . LEU A 1 660 ? 24.050 0.503 -40.512 1.00 94.25 660 LEU A C 1
ATOM 5164 O O . LEU A 1 660 ? 24.207 -0.008 -39.411 1.00 94.25 660 LEU A O 1
ATOM 5168 N N . SER A 1 661 ? 24.743 0.108 -41.584 1.00 90.25 661 SER A N 1
ATOM 5169 C CA . SER A 1 661 ? 25.733 -0.976 -41.569 1.00 90.25 661 SER A CA 1
ATOM 5170 C C . SER A 1 661 ? 26.883 -0.769 -40.576 1.00 90.25 661 SER A C 1
ATOM 5172 O O . SER A 1 661 ? 27.478 -1.748 -40.140 1.00 90.25 661 SER A O 1
ATOM 5174 N N . GLU A 1 662 ? 27.205 0.475 -40.208 1.00 89.44 662 GLU A N 1
ATOM 5175 C CA . GLU A 1 662 ? 28.253 0.785 -39.223 1.00 89.44 662 GLU A CA 1
ATOM 5176 C C . GLU A 1 662 ? 27.761 0.660 -37.775 1.00 89.44 662 GLU A C 1
ATOM 5178 O O . GLU A 1 662 ? 28.558 0.443 -36.866 1.00 89.44 662 GLU A O 1
ATOM 5183 N N . VAL A 1 663 ? 26.445 0.749 -37.564 1.00 91.56 663 VAL A N 1
ATOM 5184 C CA . VAL A 1 663 ? 25.772 0.649 -36.257 1.00 91.56 663 VAL A CA 1
ATOM 5185 C C . VAL A 1 663 ? 24.739 -0.482 -36.234 1.00 91.56 663 VAL A C 1
ATOM 5187 O O . VAL A 1 663 ? 23.793 -0.465 -35.445 1.00 91.56 663 VAL A O 1
ATOM 5190 N N . ALA A 1 664 ? 24.926 -1.477 -37.101 1.00 92.00 664 ALA A N 1
ATOM 5191 C CA . ALA A 1 664 ? 24.026 -2.612 -37.299 1.00 92.00 664 ALA A CA 1
ATOM 5192 C C . ALA A 1 664 ? 23.746 -3.351 -35.981 1.00 92.00 664 ALA A C 1
ATOM 5194 O O . ALA A 1 664 ? 22.620 -3.746 -35.700 1.00 92.00 664 ALA A O 1
ATOM 5195 N N . ASP A 1 665 ? 24.778 -3.425 -35.148 1.00 90.56 665 ASP A N 1
ATOM 5196 C CA . ASP A 1 665 ? 24.856 -4.176 -33.901 1.00 90.56 665 ASP A CA 1
ATOM 5197 C C . ASP A 1 665 ? 24.491 -3.358 -32.647 1.00 90.56 665 ASP A C 1
ATOM 5199 O O . ASP A 1 665 ? 24.576 -3.834 -31.510 1.00 90.56 665 ASP A O 1
ATOM 5203 N N . HIS A 1 666 ? 24.138 -2.087 -32.841 1.00 94.19 666 HIS A N 1
ATOM 5204 C CA . HIS A 1 666 ? 23.660 -1.190 -31.792 1.00 94.19 666 HIS A CA 1
ATOM 5205 C C . HIS A 1 666 ? 22.153 -1.409 -31.580 1.00 94.19 666 HIS A C 1
ATOM 5207 O O . HIS A 1 666 ? 21.478 -1.886 -32.498 1.00 94.19 666 HIS A O 1
ATOM 5213 N N . PRO A 1 667 ? 21.594 -1.063 -30.404 1.00 95.94 667 PRO A N 1
ATOM 5214 C CA . PRO A 1 667 ? 20.161 -1.210 -30.179 1.00 95.94 667 PRO A CA 1
ATOM 5215 C C . PRO A 1 667 ? 19.368 -0.286 -31.105 1.00 95.94 667 PRO A C 1
ATOM 5217 O O . PRO A 1 667 ? 19.765 0.861 -31.338 1.00 95.94 667 PRO A O 1
ATOM 5220 N N . VAL A 1 668 ? 18.226 -0.772 -31.584 1.00 97.75 668 VAL A N 1
ATOM 5221 C CA . VAL A 1 668 ? 17.246 0.073 -32.271 1.00 97.75 668 VAL A CA 1
ATOM 5222 C C . VAL A 1 668 ? 16.469 0.908 -31.246 1.00 97.75 668 VAL A C 1
ATOM 5224 O O . VAL A 1 668 ? 16.153 0.421 -30.157 1.00 97.75 668 VAL A O 1
ATOM 5227 N N . PHE A 1 669 ? 16.155 2.162 -31.585 1.00 98.06 669 PHE A N 1
ATOM 5228 C CA . PHE A 1 669 ? 15.288 3.026 -30.776 1.00 98.06 669 PHE A CA 1
ATOM 5229 C C . PHE A 1 669 ? 13.951 3.264 -31.463 1.00 98.06 669 PHE A C 1
ATOM 5231 O O . PHE A 1 669 ? 13.918 3.724 -32.604 1.00 98.06 669 PHE A O 1
ATOM 5238 N N . VAL A 1 670 ? 12.866 2.956 -30.756 1.00 97.88 670 VAL A N 1
ATOM 5239 C CA . VAL A 1 670 ? 11.493 2.987 -31.277 1.00 97.88 670 VAL A CA 1
ATOM 5240 C C . VAL A 1 670 ? 10.490 3.359 -30.179 1.00 97.88 670 VAL A C 1
ATOM 5242 O O . VAL A 1 670 ? 10.809 3.305 -28.988 1.00 97.88 670 VAL A O 1
ATOM 5245 N N . SER A 1 671 ? 9.259 3.708 -30.556 1.00 97.50 671 SER A N 1
ATOM 5246 C CA . SER A 1 671 ? 8.148 3.855 -29.604 1.00 97.50 671 SER A CA 1
ATOM 5247 C C . SER A 1 671 ? 7.731 2.519 -28.975 1.00 97.50 671 SER A C 1
ATOM 5249 O O . SER A 1 671 ? 8.034 1.441 -29.491 1.00 97.50 671 SER A O 1
ATOM 5251 N N . ASN A 1 672 ? 6.966 2.579 -27.878 1.00 97.88 672 ASN A N 1
ATOM 5252 C CA . ASN A 1 672 ? 6.376 1.386 -27.266 1.00 97.88 672 ASN A CA 1
ATOM 5253 C C . ASN A 1 672 ? 5.478 0.634 -28.261 1.00 97.88 672 ASN A C 1
ATOM 5255 O O . ASN A 1 672 ? 5.529 -0.589 -28.329 1.00 97.88 672 ASN A O 1
ATOM 5259 N N . ALA A 1 673 ? 4.697 1.366 -29.064 1.00 96.19 673 ALA A N 1
ATOM 5260 C CA . ALA A 1 673 ? 3.823 0.791 -30.081 1.00 96.19 673 ALA A CA 1
ATOM 5261 C C . ALA A 1 673 ? 4.591 -0.014 -31.145 1.00 96.19 673 ALA A C 1
ATOM 5263 O O . ALA A 1 673 ? 4.176 -1.116 -31.504 1.00 96.19 673 ALA A O 1
ATOM 5264 N N . GLU A 1 674 ? 5.711 0.525 -31.629 1.00 97.69 674 GLU A N 1
ATOM 5265 C CA . GLU A 1 674 ? 6.609 -0.141 -32.580 1.00 97.69 674 GLU A CA 1
ATOM 5266 C C . GLU A 1 674 ? 7.286 -1.373 -31.968 1.00 97.69 674 GLU A C 1
ATOM 5268 O O . GLU A 1 674 ? 7.289 -2.440 -32.583 1.00 97.69 674 GLU A O 1
ATOM 5273 N N . ALA A 1 675 ? 7.783 -1.259 -30.734 1.00 97.94 675 ALA A N 1
ATOM 5274 C CA . ALA A 1 675 ? 8.386 -2.369 -29.998 1.00 97.94 675 ALA A CA 1
ATOM 5275 C C . ALA A 1 675 ? 7.394 -3.527 -29.768 1.00 97.94 675 ALA A C 1
ATOM 5277 O O . ALA A 1 675 ? 7.706 -4.694 -30.003 1.00 97.94 675 ALA A O 1
ATOM 5278 N N . ASP A 1 676 ? 6.172 -3.203 -29.346 1.00 96.62 676 ASP A N 1
ATOM 5279 C CA . ASP A 1 676 ? 5.083 -4.151 -29.105 1.00 96.62 676 ASP A CA 1
ATOM 5280 C C . ASP A 1 676 ? 4.652 -4.870 -30.400 1.00 96.62 676 ASP A C 1
ATOM 5282 O O . ASP A 1 676 ? 4.497 -6.093 -30.417 1.00 96.62 676 ASP A O 1
ATOM 5286 N N . ALA A 1 677 ? 4.528 -4.142 -31.517 1.00 95.62 677 ALA A N 1
ATOM 5287 C CA . ALA A 1 677 ? 4.235 -4.727 -32.829 1.00 95.62 677 ALA A CA 1
ATOM 5288 C C . ALA A 1 677 ? 5.360 -5.653 -33.327 1.00 95.62 677 ALA A C 1
ATOM 5290 O O . ALA A 1 677 ? 5.086 -6.771 -33.781 1.00 95.62 677 ALA A O 1
ATOM 5291 N N . TYR A 1 678 ? 6.623 -5.241 -33.172 1.00 96.06 678 TYR A N 1
ATOM 5292 C CA . TYR A 1 678 ? 7.771 -6.087 -33.494 1.00 96.06 678 TYR A CA 1
ATOM 5293 C C . TYR A 1 678 ? 7.738 -7.384 -32.678 1.00 96.06 678 TYR A C 1
ATOM 5295 O O . TYR A 1 678 ? 7.796 -8.470 -33.257 1.00 96.06 678 TYR A O 1
ATOM 5303 N N . CYS A 1 679 ? 7.564 -7.303 -31.354 1.00 96.00 679 CYS A N 1
ATOM 5304 C CA . CYS A 1 679 ? 7.499 -8.481 -30.489 1.00 96.00 679 CYS A CA 1
ATOM 5305 C C . CYS A 1 679 ? 6.389 -9.456 -30.908 1.00 96.00 679 CYS A C 1
ATOM 5307 O O . CYS A 1 679 ? 6.657 -10.654 -31.025 1.00 96.00 679 CYS A O 1
ATOM 5309 N N . ARG A 1 680 ? 5.179 -8.962 -31.211 1.00 92.44 680 ARG A N 1
ATOM 5310 C CA . ARG A 1 680 ? 4.066 -9.814 -31.669 1.00 92.44 680 ARG A CA 1
ATOM 5311 C C . ARG A 1 680 ? 4.363 -10.508 -32.991 1.00 92.44 680 ARG A C 1
ATOM 5313 O O . ARG A 1 680 ? 4.127 -11.708 -33.110 1.00 92.44 680 ARG A O 1
ATOM 5320 N N . SER A 1 681 ? 4.910 -9.779 -33.965 1.00 91.25 681 SER A N 1
ATOM 5321 C CA . SER A 1 681 ? 5.267 -10.357 -35.269 1.00 91.25 681 SER A CA 1
ATOM 5322 C C . SER A 1 681 ? 6.348 -11.444 -35.172 1.00 91.25 681 SER A C 1
ATOM 5324 O O . SER A 1 681 ? 6.423 -12.312 -36.036 1.00 91.25 681 SER A O 1
ATOM 5326 N N . HIS A 1 682 ? 7.116 -11.456 -34.077 1.00 92.38 682 HIS A N 1
ATOM 5327 C CA . HIS A 1 682 ? 8.135 -12.461 -33.770 1.00 92.38 682 HIS A CA 1
ATOM 5328 C C . HIS A 1 682 ? 7.689 -13.466 -32.688 1.00 92.38 682 HIS A C 1
ATOM 5330 O O . HIS A 1 682 ? 8.528 -14.119 -32.053 1.00 92.38 682 HIS A O 1
ATOM 5336 N N . GLY A 1 683 ? 6.376 -13.607 -32.464 1.00 90.19 683 GLY A N 1
ATOM 5337 C CA . GLY A 1 683 ? 5.802 -14.610 -31.562 1.00 90.19 683 GLY A CA 1
ATOM 5338 C C . GLY A 1 683 ? 6.153 -14.385 -30.091 1.00 90.19 683 GLY A C 1
ATOM 5339 O O . GLY A 1 683 ? 6.473 -15.337 -29.382 1.00 90.19 683 GLY A O 1
ATOM 5340 N N . GLY A 1 684 ? 6.179 -13.133 -29.641 1.00 94.12 684 GLY A N 1
ATOM 5341 C CA . GLY A 1 684 ? 6.408 -12.776 -28.246 1.00 94.12 684 GLY A CA 1
ATOM 5342 C C . GLY A 1 684 ? 5.729 -11.467 -27.852 1.00 94.12 684 GLY A C 1
ATOM 5343 O O . GLY A 1 684 ? 4.809 -10.987 -28.515 1.00 94.12 684 GLY A O 1
ATOM 5344 N N . ARG A 1 685 ? 6.189 -10.889 -26.746 1.00 96.88 685 ARG A N 1
ATOM 5345 C CA . ARG A 1 685 ? 5.665 -9.665 -26.130 1.00 96.88 685 ARG A CA 1
ATOM 5346 C C . ARG A 1 685 ? 6.784 -8.869 -25.459 1.00 96.88 685 ARG A C 1
ATOM 5348 O O . ARG A 1 685 ? 7.908 -9.351 -25.344 1.00 96.88 685 ARG A O 1
ATOM 5355 N N . LEU A 1 686 ? 6.483 -7.656 -25.007 1.00 98.12 686 LEU A N 1
ATOM 5356 C CA . LEU A 1 686 ? 7.355 -6.927 -24.082 1.00 98.12 686 LEU A CA 1
ATOM 5357 C C . LEU A 1 686 ? 7.305 -7.565 -22.682 1.00 98.12 686 LEU A C 1
ATOM 5359 O O . LEU A 1 686 ? 6.323 -8.224 -22.324 1.00 98.12 686 LEU A O 1
ATOM 5363 N N . MET A 1 687 ? 8.361 -7.365 -21.890 1.00 97.94 687 MET A N 1
ATOM 5364 C CA . MET A 1 687 ? 8.334 -7.688 -20.459 1.00 97.94 687 MET A CA 1
ATOM 5365 C C . MET A 1 687 ? 7.414 -6.720 -19.713 1.00 97.94 687 MET A C 1
ATOM 5367 O O . MET A 1 687 ? 7.312 -5.551 -20.074 1.00 97.94 687 MET A O 1
ATOM 5371 N N . THR A 1 688 ? 6.803 -7.172 -18.627 1.00 98.25 688 THR A N 1
ATOM 5372 C CA . THR A 1 688 ? 6.224 -6.288 -17.606 1.00 98.25 688 THR A CA 1
ATOM 5373 C C . THR A 1 688 ? 7.331 -5.664 -16.735 1.00 98.25 688 THR A C 1
ATOM 5375 O O . THR A 1 688 ? 8.466 -6.141 -16.720 1.00 98.25 688 THR A O 1
ATOM 5378 N N . GLU A 1 689 ? 7.031 -4.600 -15.984 1.00 97.81 689 GLU A N 1
ATOM 5379 C CA . GLU A 1 689 ? 7.962 -4.015 -15.001 1.00 97.81 689 GLU A CA 1
ATOM 5380 C C . GLU A 1 689 ? 8.443 -5.049 -13.951 1.00 97.81 689 GLU A C 1
ATOM 5382 O O . GLU A 1 689 ? 9.660 -5.146 -13.750 1.00 97.81 689 GLU A O 1
ATOM 5387 N N . PRO A 1 690 ? 7.566 -5.872 -13.331 1.00 97.75 690 PRO A N 1
ATOM 5388 C CA . PRO A 1 690 ? 7.988 -6.994 -12.488 1.00 97.75 690 PRO A CA 1
ATOM 5389 C C . PRO A 1 690 ? 8.926 -7.983 -13.191 1.00 97.75 690 PRO A C 1
ATOM 5391 O O . PRO A 1 690 ? 9.939 -8.377 -12.616 1.00 97.75 690 PRO A O 1
ATOM 5394 N N . GLU A 1 691 ? 8.638 -8.363 -14.439 1.00 98.00 691 GLU A N 1
ATOM 5395 C CA . GLU A 1 691 ? 9.483 -9.289 -15.208 1.00 98.00 691 GLU A CA 1
ATOM 5396 C C . GLU A 1 691 ? 10.853 -8.703 -15.520 1.00 98.00 691 GLU A C 1
ATOM 5398 O O . GLU A 1 691 ? 11.856 -9.386 -15.321 1.00 98.00 691 GLU A O 1
ATOM 5403 N N . TYR A 1 692 ? 10.925 -7.433 -15.930 1.00 97.94 692 TYR A N 1
ATOM 5404 C CA . TYR A 1 692 ? 12.202 -6.742 -16.095 1.00 97.94 692 TYR A CA 1
ATOM 5405 C C . TYR A 1 692 ? 13.004 -6.801 -14.789 1.00 97.94 692 TYR A C 1
ATOM 5407 O O . TYR A 1 692 ? 14.189 -7.136 -14.794 1.00 97.94 692 TYR A O 1
ATOM 5415 N N . HIS A 1 693 ? 12.359 -6.518 -13.653 1.00 96.56 693 HIS A N 1
ATOM 5416 C CA . HIS A 1 693 ? 13.031 -6.526 -12.359 1.00 96.56 693 HIS A CA 1
ATOM 5417 C C . HIS A 1 693 ? 13.490 -7.936 -11.956 1.00 96.56 693 HIS A C 1
ATOM 5419 O O . HIS A 1 693 ? 14.609 -8.101 -11.467 1.00 96.56 693 HIS A O 1
ATOM 5425 N N . ARG A 1 694 ? 12.676 -8.970 -12.211 1.00 95.56 694 ARG A N 1
ATOM 5426 C CA . ARG A 1 694 ? 13.062 -10.374 -12.009 1.00 95.56 694 ARG A CA 1
ATOM 5427 C C . ARG A 1 694 ? 14.261 -10.733 -12.881 1.00 95.56 694 ARG A C 1
ATOM 5429 O O . ARG A 1 694 ? 15.248 -11.234 -12.357 1.00 95.56 694 ARG A O 1
ATOM 5436 N N . ALA A 1 695 ? 14.208 -10.434 -14.179 1.00 96.12 695 ALA A N 1
ATOM 5437 C CA . ALA A 1 695 ? 15.297 -10.698 -15.117 1.00 96.12 695 ALA A CA 1
ATOM 5438 C C . ALA A 1 695 ? 16.593 -9.975 -14.722 1.00 96.12 695 ALA A C 1
ATOM 5440 O O . ALA A 1 695 ? 17.678 -10.514 -14.919 1.00 96.12 695 ALA A O 1
ATOM 5441 N N . ALA A 1 696 ? 16.481 -8.774 -14.156 1.00 94.94 696 ALA A N 1
ATOM 5442 C CA . ALA A 1 696 ? 17.609 -7.962 -13.733 1.00 94.94 696 ALA A CA 1
ATOM 5443 C C . ALA A 1 696 ? 18.256 -8.439 -12.430 1.00 94.94 696 ALA A C 1
ATOM 5445 O O . ALA A 1 696 ? 19.478 -8.569 -12.384 1.00 94.94 696 ALA A O 1
ATOM 5446 N N . TYR A 1 697 ? 17.466 -8.702 -11.391 1.00 93.81 697 TYR A N 1
ATOM 5447 C CA . TYR A 1 697 ? 17.987 -8.836 -10.027 1.00 93.81 697 TYR A CA 1
ATOM 5448 C C . TYR A 1 697 ? 17.748 -10.215 -9.398 1.00 93.81 697 TYR A C 1
ATOM 5450 O O . TYR A 1 697 ? 18.444 -10.569 -8.445 1.00 93.81 697 TYR A O 1
ATOM 5458 N N . GLY A 1 698 ? 16.822 -11.023 -9.926 1.00 89.25 698 GLY A N 1
ATOM 5459 C CA . GLY A 1 698 ? 16.448 -12.308 -9.328 1.00 89.25 698 GLY A CA 1
ATOM 5460 C C . GLY A 1 698 ? 16.091 -12.168 -7.846 1.00 89.25 698 GLY A C 1
ATOM 5461 O O . GLY A 1 698 ? 15.339 -11.273 -7.476 1.00 89.25 698 GLY A O 1
ATOM 5462 N N . ASP A 1 699 ? 16.665 -13.035 -7.011 1.00 80.69 699 ASP A N 1
ATOM 5463 C CA . ASP A 1 699 ? 16.513 -13.016 -5.546 1.00 80.69 699 ASP A CA 1
ATOM 5464 C C . ASP A 1 699 ? 17.634 -12.224 -4.837 1.00 80.69 699 ASP A C 1
ATOM 5466 O O . ASP A 1 699 ? 17.831 -12.343 -3.628 1.00 80.69 699 ASP A O 1
ATOM 5470 N N . THR A 1 700 ? 18.424 -11.444 -5.584 1.00 75.69 700 THR A N 1
ATOM 5471 C CA . THR A 1 700 ? 19.582 -10.722 -5.039 1.00 75.69 700 THR A CA 1
ATOM 5472 C C . THR A 1 700 ? 19.221 -9.313 -4.568 1.00 75.69 700 THR A C 1
ATOM 5474 O O . THR A 1 700 ? 18.382 -8.635 -5.156 1.00 75.69 700 THR A O 1
ATOM 5477 N N . CYS A 1 701 ? 19.926 -8.832 -3.541 1.00 69.38 701 CYS A N 1
ATOM 5478 C CA . CYS A 1 701 ? 19.792 -7.465 -3.019 1.00 69.38 701 CYS A CA 1
ATOM 5479 C C . CYS A 1 701 ? 20.879 -6.514 -3.562 1.00 69.38 701 CYS A C 1
ATOM 5481 O O . CYS A 1 701 ? 21.307 -5.594 -2.863 1.00 69.38 701 CYS A O 1
ATOM 5483 N N . HIS A 1 702 ? 21.398 -6.762 -4.769 1.00 82.19 702 HIS A N 1
ATOM 5484 C CA . HIS A 1 702 ? 22.470 -5.950 -5.348 1.00 82.19 702 HIS A CA 1
ATOM 5485 C C . HIS A 1 702 ? 21.950 -4.632 -5.947 1.00 82.19 702 HIS A C 1
ATOM 5487 O O . HIS A 1 702 ? 20.839 -4.590 -6.476 1.00 82.19 702 HIS A O 1
ATOM 5493 N N . PRO A 1 703 ? 22.756 -3.550 -5.926 1.00 83.44 703 PRO A N 1
ATOM 5494 C CA . PRO A 1 703 ? 22.367 -2.268 -6.513 1.00 83.44 703 PRO A CA 1
ATOM 5495 C C . PRO A 1 703 ? 22.283 -2.315 -8.048 1.00 83.44 703 PRO A C 1
ATOM 5497 O O . PRO A 1 703 ? 21.557 -1.518 -8.643 1.00 83.44 703 PRO A O 1
ATOM 5500 N N . PHE A 1 704 ? 22.996 -3.247 -8.693 1.00 91.94 704 PHE A N 1
ATOM 5501 C CA . PHE A 1 704 ? 22.993 -3.444 -10.142 1.00 91.94 704 PHE A CA 1
ATOM 5502 C C . PHE A 1 704 ? 22.795 -4.925 -10.511 1.00 91.94 704 PHE A C 1
ATOM 5504 O O . PHE A 1 704 ? 23.149 -5.796 -9.715 1.00 91.94 704 PHE A O 1
ATOM 5511 N N . PRO A 1 705 ? 22.308 -5.233 -11.732 1.00 91.75 705 PRO A N 1
ATOM 5512 C CA . PRO A 1 705 ? 22.095 -6.607 -12.196 1.00 91.75 705 PRO A CA 1
ATOM 5513 C C . PRO A 1 705 ? 23.332 -7.509 -12.089 1.00 91.75 705 PRO A C 1
ATOM 5515 O O . PRO A 1 705 ? 23.218 -8.696 -11.818 1.00 91.75 705 PRO A O 1
ATOM 5518 N N . TRP A 1 706 ? 24.528 -6.949 -12.283 1.00 90.94 706 TRP A N 1
ATOM 5519 C CA . TRP A 1 706 ? 25.801 -7.682 -12.243 1.00 90.94 706 TRP A CA 1
ATOM 5520 C C . TRP A 1 706 ? 26.485 -7.670 -10.867 1.00 90.94 706 TRP A C 1
ATOM 5522 O O . TRP A 1 706 ? 27.596 -8.181 -10.744 1.00 90.94 706 TRP A O 1
ATOM 5532 N N . GLY A 1 707 ? 25.870 -7.073 -9.839 1.00 89.56 707 GLY A N 1
ATOM 5533 C CA . GLY A 1 707 ? 26.425 -7.006 -8.486 1.00 89.56 707 GLY A CA 1
ATOM 5534 C C . GLY A 1 707 ? 26.692 -5.583 -7.986 1.00 89.56 707 GLY A C 1
ATOM 5535 O O . GLY A 1 707 ? 25.923 -4.658 -8.238 1.00 89.56 707 GLY A O 1
ATOM 5536 N N . ASN A 1 708 ? 27.776 -5.420 -7.221 1.00 88.81 708 ASN A N 1
ATOM 5537 C CA . ASN A 1 708 ? 28.095 -4.177 -6.504 1.00 88.81 708 ASN A CA 1
ATOM 5538 C C . ASN A 1 708 ? 29.031 -3.227 -7.275 1.00 88.81 708 ASN A C 1
ATOM 5540 O O . ASN A 1 708 ? 29.202 -2.079 -6.862 1.00 88.81 708 ASN A O 1
ATOM 5544 N N . ASP A 1 709 ? 29.647 -3.693 -8.364 1.00 87.94 709 ASP A N 1
ATOM 5545 C CA . ASP A 1 709 ? 30.610 -2.902 -9.129 1.00 87.94 709 ASP A CA 1
ATOM 5546 C C . ASP A 1 709 ? 29.928 -1.711 -9.804 1.00 87.94 709 ASP A C 1
ATOM 5548 O O . ASP A 1 709 ? 28.858 -1.837 -10.411 1.00 87.94 709 ASP A O 1
ATOM 5552 N N . ALA A 1 710 ? 30.574 -0.545 -9.735 1.00 86.75 710 ALA A N 1
ATOM 5553 C CA . ALA A 1 710 ? 30.058 0.666 -10.358 1.00 86.75 710 ALA A CA 1
ATOM 5554 C C . ALA A 1 710 ? 29.873 0.460 -11.878 1.00 86.75 710 ALA A C 1
ATOM 5556 O O . ALA A 1 710 ? 30.703 -0.209 -12.503 1.00 86.75 710 ALA A O 1
ATOM 5557 N N . PRO A 1 711 ? 28.880 1.105 -12.526 1.00 88.69 711 PRO A N 1
ATOM 5558 C CA . PRO A 1 711 ? 28.621 0.918 -13.959 1.00 88.69 711 PRO A CA 1
ATOM 5559 C C . PRO A 1 711 ? 29.828 1.181 -14.872 1.00 88.69 711 PRO A C 1
ATOM 5561 O O . PRO A 1 711 ? 29.876 0.692 -15.994 1.00 88.69 711 PRO A O 1
ATOM 5564 N N . GLU A 1 712 ? 30.818 1.963 -14.425 1.00 84.69 712 GLU A N 1
ATOM 5565 C CA . GLU A 1 712 ? 32.086 2.147 -15.156 1.00 84.69 712 GLU A CA 1
ATOM 5566 C C . GLU A 1 712 ? 32.886 0.863 -15.296 1.00 84.69 712 GLU A C 1
ATOM 5568 O O . GLU A 1 712 ? 33.347 0.525 -16.382 1.00 84.69 712 GLU A O 1
ATOM 5573 N N . GLN A 1 713 ? 33.022 0.138 -14.192 1.00 85.44 713 GLN A N 1
ATOM 5574 C CA . GLN A 1 713 ? 33.866 -1.044 -14.094 1.00 85.44 713 GLN A CA 1
ATOM 5575 C C . GLN A 1 713 ? 33.252 -2.214 -14.870 1.00 85.44 713 GLN A C 1
ATOM 5577 O O . GLN A 1 713 ? 33.974 -2.993 -15.486 1.00 85.44 713 GLN A O 1
ATOM 5582 N N . ALA A 1 714 ? 31.918 -2.276 -14.934 1.00 84.19 714 ALA A N 1
ATOM 5583 C CA . ALA A 1 714 ? 31.176 -3.243 -15.743 1.00 84.19 714 ALA A CA 1
ATOM 5584 C C . ALA A 1 714 ? 31.119 -2.896 -17.249 1.00 84.19 714 ALA A C 1
ATOM 5586 O O . ALA A 1 714 ? 30.517 -3.632 -18.039 1.00 84.19 714 ALA A O 1
ATOM 5587 N N . GLY A 1 715 ? 31.719 -1.774 -17.670 1.00 84.94 715 GLY A N 1
ATOM 5588 C CA . GLY A 1 715 ? 31.696 -1.315 -19.062 1.00 84.94 715 GLY A CA 1
ATOM 5589 C C . GLY A 1 715 ? 30.289 -0.973 -19.558 1.00 84.94 715 GLY A C 1
ATOM 5590 O O . GLY A 1 715 ? 29.965 -1.227 -20.715 1.00 84.94 715 GLY A O 1
ATOM 5591 N N . VAL A 1 716 ? 29.420 -0.481 -18.674 1.00 91.62 716 VAL A N 1
ATOM 5592 C CA . VAL A 1 716 ? 28.041 -0.096 -18.998 1.00 91.62 716 VAL A CA 1
ATOM 5593 C C . VAL A 1 716 ? 28.018 1.318 -19.578 1.00 91.62 716 VAL A C 1
ATOM 5595 O O . VAL A 1 716 ? 28.658 2.235 -19.053 1.00 91.62 716 VAL A O 1
ATOM 5598 N N . ASN A 1 717 ? 27.275 1.503 -20.670 1.00 94.06 717 ASN A N 1
ATOM 5599 C CA . ASN A 1 717 ? 27.173 2.783 -21.365 1.00 94.06 717 ASN A CA 1
ATOM 5600 C C . ASN A 1 717 ? 26.058 3.653 -20.760 1.00 94.06 717 ASN A C 1
ATOM 5602 O O . ASN A 1 717 ? 24.903 3.553 -21.169 1.00 94.06 717 ASN A O 1
ATOM 5606 N N . VAL A 1 718 ? 26.423 4.479 -19.779 1.00 95.06 718 VAL A N 1
ATOM 5607 C CA . VAL A 1 718 ? 25.584 5.464 -19.067 1.00 95.06 718 VAL A CA 1
ATOM 5608 C C . VAL A 1 718 ? 26.422 6.709 -18.748 1.00 95.06 718 VAL A C 1
ATOM 5610 O O . VAL A 1 718 ? 27.631 6.722 -18.985 1.00 95.06 718 VAL A O 1
ATOM 5613 N N . ASP A 1 719 ? 25.806 7.739 -18.167 1.00 94.69 719 ASP A N 1
ATOM 5614 C CA . ASP A 1 719 ? 26.440 8.988 -17.718 1.00 94.69 719 ASP A CA 1
ATOM 5615 C C . ASP A 1 719 ? 27.227 9.716 -18.820 1.00 94.69 719 ASP A C 1
ATOM 5617 O O . ASP A 1 719 ? 28.282 10.296 -18.567 1.00 94.69 719 ASP A O 1
ATOM 5621 N N . PHE A 1 720 ? 26.682 9.726 -20.044 1.00 92.75 720 PHE A N 1
ATOM 5622 C CA . PHE A 1 720 ? 27.188 10.506 -21.182 1.00 92.75 720 PHE A CA 1
ATOM 5623 C C . PHE A 1 720 ? 28.616 10.124 -21.610 1.00 92.75 720 PHE A C 1
ATOM 5625 O O . PHE A 1 720 ? 29.299 10.903 -22.269 1.00 92.75 720 PHE A O 1
ATOM 5632 N N . ARG A 1 721 ? 29.094 8.925 -21.256 1.00 87.62 721 ARG A N 1
ATOM 5633 C CA . ARG A 1 721 ? 30.492 8.511 -21.484 1.00 87.62 721 ARG A CA 1
ATOM 5634 C C . ARG A 1 721 ? 30.903 8.509 -22.949 1.00 87.62 721 ARG A C 1
ATOM 5636 O O . ARG A 1 721 ? 32.005 8.940 -23.277 1.00 87.62 721 ARG A O 1
ATOM 5643 N N . HIS A 1 722 ? 30.025 8.004 -23.808 1.00 87.75 722 HIS A N 1
ATOM 5644 C CA . HIS A 1 722 ? 30.309 7.814 -25.230 1.00 87.75 722 HIS A CA 1
ATOM 5645 C C . HIS A 1 722 ? 29.547 8.782 -26.136 1.00 87.75 722 HIS A C 1
ATOM 5647 O O . HIS A 1 722 ? 29.793 8.785 -27.336 1.00 87.75 722 HIS A O 1
ATOM 5653 N N . TRP A 1 723 ? 28.644 9.600 -25.579 1.00 91.19 723 TRP A N 1
ATOM 5654 C CA . TRP A 1 723 ? 27.781 10.515 -26.340 1.00 91.19 723 TRP A CA 1
ATOM 5655 C C . TRP A 1 723 ? 27.000 9.835 -27.486 1.00 91.19 723 TRP A C 1
ATOM 5657 O O . TRP A 1 723 ? 26.687 10.457 -28.499 1.00 91.19 723 TRP A O 1
ATOM 5667 N N . GLY A 1 724 ? 26.696 8.546 -27.317 1.00 91.38 724 GLY A N 1
ATOM 5668 C CA . GLY A 1 724 ? 26.001 7.704 -28.282 1.00 91.38 724 GLY A CA 1
ATOM 5669 C C . GLY A 1 724 ? 25.896 6.258 -27.795 1.00 91.38 724 GLY A C 1
ATOM 5670 O O . GLY A 1 724 ? 26.406 5.904 -26.726 1.00 91.38 724 GLY A O 1
ATOM 5671 N N . THR A 1 725 ? 25.231 5.414 -28.581 1.00 92.56 725 THR A N 1
ATOM 5672 C CA . THR A 1 725 ? 25.092 3.979 -28.300 1.00 92.56 725 THR A CA 1
ATOM 5673 C C . THR A 1 725 ? 26.399 3.220 -28.539 1.00 92.56 725 THR A C 1
ATOM 5675 O O . THR A 1 725 ? 27.326 3.704 -29.188 1.00 92.56 725 THR A O 1
ATOM 5678 N N . GLN A 1 726 ? 26.475 2.009 -27.999 1.00 91.56 726 GLN A N 1
ATOM 5679 C CA . GLN A 1 726 ? 27.524 1.027 -28.268 1.00 91.56 726 GLN A CA 1
ATOM 5680 C C . GLN A 1 726 ? 26.875 -0.278 -28.760 1.00 91.56 726 GLN A C 1
ATOM 5682 O O . GLN A 1 726 ? 25.672 -0.464 -28.538 1.00 91.56 726 GLN A O 1
ATOM 5687 N N . PRO A 1 727 ? 27.640 -1.201 -29.378 1.00 90.94 727 PRO A N 1
ATOM 5688 C CA . PRO A 1 727 ? 27.128 -2.523 -29.713 1.00 90.94 727 PRO A CA 1
ATOM 5689 C C . PRO A 1 727 ? 26.558 -3.224 -28.479 1.00 90.94 727 PRO A C 1
ATOM 5691 O O . PRO A 1 727 ? 27.138 -3.159 -27.389 1.00 90.94 727 PRO A O 1
ATOM 5694 N N . VAL A 1 728 ? 25.436 -3.922 -28.640 1.00 90.31 728 VAL A N 1
ATOM 5695 C CA . VAL A 1 728 ? 24.639 -4.444 -27.513 1.00 90.31 728 VAL A CA 1
ATOM 5696 C C . VAL A 1 728 ? 25.388 -5.459 -26.634 1.00 90.31 728 VAL A C 1
ATOM 5698 O O . VAL A 1 728 ? 25.056 -5.668 -25.471 1.00 90.31 728 VAL A O 1
ATOM 5701 N N . TRP A 1 729 ? 26.447 -6.079 -27.156 1.00 85.62 729 TRP A N 1
ATOM 5702 C CA . TRP A 1 729 ? 27.305 -7.033 -26.443 1.00 85.62 729 TRP A CA 1
ATOM 5703 C C . TRP A 1 729 ? 28.569 -6.424 -25.831 1.00 85.62 729 TRP A C 1
ATOM 5705 O O . TRP A 1 729 ? 29.388 -7.177 -25.298 1.00 85.62 729 TRP A O 1
ATOM 5715 N N . GLN A 1 730 ? 28.790 -5.115 -25.948 1.00 85.62 730 GLN A N 1
ATOM 5716 C CA . GLN A 1 730 ? 30.034 -4.483 -25.503 1.00 85.62 730 GLN A CA 1
ATOM 5717 C C . GLN A 1 730 ? 30.202 -4.549 -23.977 1.00 85.62 730 GLN A C 1
ATOM 5719 O O . GLN A 1 730 ? 31.310 -4.742 -23.480 1.00 85.62 730 GLN A O 1
ATOM 5724 N N . SER A 1 731 ? 29.106 -4.421 -23.225 1.00 81.19 731 SER A N 1
ATOM 5725 C CA . SER A 1 731 ? 29.139 -4.428 -21.761 1.00 81.19 731 SER A CA 1
ATOM 5726 C C . SER A 1 731 ? 29.212 -5.844 -21.191 1.00 81.19 731 SER A C 1
ATOM 5728 O O . SER A 1 731 ? 28.420 -6.708 -21.563 1.00 81.19 731 SER A O 1
ATOM 5730 N N . ASN A 1 732 ? 30.086 -6.084 -20.211 1.00 76.19 732 ASN A N 1
ATOM 5731 C CA . ASN A 1 732 ? 30.149 -7.357 -19.477 1.00 76.19 732 ASN A CA 1
ATOM 5732 C C . ASN A 1 732 ? 29.072 -7.478 -18.379 1.00 76.19 732 ASN A C 1
ATOM 5734 O O . ASN A 1 732 ? 29.097 -8.427 -17.600 1.00 76.19 732 ASN A O 1
ATOM 5738 N N . SER A 1 733 ? 28.117 -6.544 -18.328 1.00 83.94 733 SER A N 1
ATOM 5739 C CA . SER A 1 733 ? 26.986 -6.557 -17.400 1.00 83.94 733 SER A CA 1
ATOM 5740 C C . SER A 1 733 ? 26.027 -7.709 -17.698 1.00 83.94 733 SER A C 1
ATOM 5742 O O . SER A 1 733 ? 25.169 -7.595 -18.564 1.00 83.94 733 SER A O 1
ATOM 5744 N N . ALA A 1 734 ? 26.158 -8.829 -16.993 1.00 90.25 734 ALA A N 1
ATOM 5745 C CA . ALA A 1 734 ? 25.166 -9.900 -17.004 1.00 90.25 734 ALA A CA 1
ATOM 5746 C C . ALA A 1 734 ? 24.397 -9.908 -15.679 1.00 90.25 734 ALA A C 1
ATOM 5748 O O . ALA A 1 734 ? 25.004 -9.805 -14.618 1.00 90.25 734 ALA A O 1
ATOM 5749 N N . SER A 1 735 ? 23.076 -10.044 -15.754 1.00 93.62 735 SER A N 1
ATOM 5750 C CA . SER A 1 735 ? 22.225 -10.397 -14.611 1.00 93.62 735 SER A CA 1
ATOM 5751 C C . SER A 1 735 ? 22.537 -11.812 -14.098 1.00 93.62 735 SER A C 1
ATOM 5753 O O . SER A 1 735 ? 23.200 -12.582 -14.809 1.00 93.62 735 SER A O 1
ATOM 5755 N N . PRO A 1 736 ? 22.000 -12.228 -12.932 1.00 90.50 736 PRO A N 1
ATOM 5756 C CA . PRO A 1 736 ? 22.167 -13.593 -12.428 1.00 90.50 736 PRO A CA 1
ATOM 5757 C C . PRO A 1 736 ? 21.672 -14.673 -13.404 1.00 90.50 736 PRO A C 1
ATOM 5759 O O . PRO A 1 736 ? 22.163 -15.798 -13.385 1.00 90.50 736 PRO A O 1
ATOM 5762 N N . PHE A 1 737 ? 20.743 -14.323 -14.301 1.00 92.81 737 PHE A N 1
ATOM 5763 C CA . PHE A 1 737 ? 20.191 -15.217 -15.324 1.00 92.81 737 PHE A CA 1
ATOM 5764 C C . PHE A 1 737 ? 20.846 -15.049 -16.705 1.00 92.81 737 PHE A C 1
ATOM 5766 O O . PHE A 1 737 ? 20.376 -15.589 -17.707 1.00 92.81 737 PHE A O 1
ATOM 5773 N N . GLY A 1 738 ? 21.938 -14.286 -16.790 1.00 91.38 738 GLY A N 1
ATOM 5774 C CA . GLY A 1 738 ? 22.722 -14.122 -18.010 1.00 91.38 738 GLY A CA 1
ATOM 5775 C C . GLY A 1 738 ? 22.136 -13.150 -19.037 1.00 91.38 738 GLY A C 1
ATOM 5776 O O . GLY A 1 738 ? 22.670 -13.071 -20.143 1.00 91.38 738 GLY A O 1
ATOM 5777 N N . VAL A 1 739 ? 21.068 -12.412 -18.712 1.00 94.12 739 VAL A N 1
ATOM 5778 C CA . VAL A 1 739 ? 20.563 -11.295 -19.538 1.00 94.12 739 VAL A CA 1
ATOM 5779 C C . VAL A 1 739 ? 21.543 -10.131 -19.435 1.00 94.12 739 VAL A C 1
ATOM 5781 O O . VAL A 1 739 ? 21.931 -9.769 -18.325 1.00 94.12 739 VAL A O 1
ATOM 5784 N N . ARG A 1 740 ? 21.960 -9.562 -20.568 1.00 92.88 740 ARG A N 1
ATOM 5785 C CA . ARG A 1 740 ? 22.994 -8.516 -20.618 1.00 92.88 740 ARG A CA 1
ATOM 5786 C C . ARG A 1 740 ? 22.435 -7.167 -21.021 1.00 92.88 740 ARG A C 1
ATOM 5788 O O . ARG A 1 740 ? 21.348 -7.129 -21.565 1.00 92.88 740 ARG A O 1
ATOM 5795 N N . ASP A 1 741 ? 23.164 -6.076 -20.801 1.00 92.56 741 ASP A N 1
ATOM 5796 C CA . ASP A 1 741 ? 22.755 -4.744 -21.284 1.00 92.56 741 ASP A CA 1
ATOM 5797 C C . ASP A 1 741 ? 21.332 -4.361 -20.820 1.00 92.56 741 ASP A C 1
ATOM 5799 O O . ASP A 1 741 ? 20.552 -3.811 -21.583 1.00 92.56 741 ASP A O 1
ATOM 5803 N N . LEU A 1 742 ? 20.947 -4.713 -19.588 1.00 94.56 742 LEU A N 1
ATOM 5804 C CA . LEU A 1 742 ? 19.671 -4.269 -19.002 1.00 94.56 742 LEU A CA 1
ATOM 5805 C C . LEU A 1 742 ? 19.751 -2.795 -18.581 1.00 94.56 742 LEU A C 1
ATOM 5807 O O . LEU A 1 742 ? 18.822 -2.031 -18.796 1.00 94.56 742 LEU A O 1
ATOM 5811 N N . ILE A 1 743 ? 20.897 -2.377 -18.035 1.00 95.06 743 ILE A N 1
ATOM 5812 C CA . ILE A 1 743 ? 21.181 -0.975 -17.710 1.00 95.06 743 ILE A CA 1
ATOM 5813 C C . ILE A 1 743 ? 22.083 -0.378 -18.788 1.00 95.06 743 ILE A C 1
ATOM 5815 O O . ILE A 1 743 ? 23.089 -0.990 -19.147 1.00 95.06 743 ILE A O 1
ATOM 5819 N N . GLY A 1 744 ? 21.771 0.840 -19.234 1.00 93.88 744 GLY A N 1
ATOM 5820 C CA . GLY A 1 744 ? 22.566 1.594 -20.200 1.00 93.88 744 GLY A CA 1
ATOM 5821 C C . GLY A 1 744 ? 22.216 1.315 -21.655 1.00 93.88 744 GLY A C 1
ATOM 5822 O O . GLY A 1 744 ? 21.338 0.515 -21.966 1.00 93.88 744 GLY A O 1
ATOM 5823 N N . ASN A 1 745 ? 22.904 2.009 -22.565 1.00 94.75 745 ASN A N 1
ATOM 5824 C CA . ASN A 1 745 ? 22.622 2.084 -24.005 1.00 94.75 745 ASN A CA 1
ATOM 5825 C C . ASN A 1 745 ? 21.243 2.670 -24.366 1.00 94.75 745 ASN A C 1
ATOM 5827 O O . ASN A 1 745 ? 21.195 3.564 -25.196 1.00 94.75 745 ASN A O 1
ATOM 5831 N N . GLY A 1 746 ? 20.146 2.245 -23.746 1.00 96.62 746 GLY A N 1
ATOM 5832 C CA . GLY A 1 746 ? 18.790 2.749 -23.966 1.00 96.62 746 GLY A CA 1
ATOM 5833 C C . GLY A 1 746 ? 17.851 2.287 -22.854 1.00 96.62 746 GLY A C 1
ATOM 5834 O O . GLY A 1 746 ? 18.046 1.206 -22.302 1.00 96.62 746 GLY A O 1
ATOM 5835 N N . TRP A 1 747 ? 16.827 3.086 -22.561 1.00 98.38 747 TRP A N 1
ATOM 5836 C CA . TRP A 1 747 ? 15.708 2.697 -21.705 1.00 98.38 747 TRP A CA 1
ATOM 5837 C C . TRP A 1 747 ? 14.997 1.479 -22.276 1.00 98.38 747 TRP A C 1
ATOM 5839 O O . TRP A 1 747 ? 14.792 1.403 -23.477 1.00 98.38 747 TRP A O 1
ATOM 5849 N N . GLU A 1 748 ? 14.588 0.538 -21.441 1.00 97.69 748 GLU A N 1
ATOM 5850 C CA . GLU A 1 748 ? 13.896 -0.656 -21.897 1.00 97.69 748 GLU A CA 1
ATOM 5851 C C . GLU A 1 748 ? 12.387 -0.522 -21.714 1.00 97.69 748 GLU A C 1
ATOM 5853 O O . GLU A 1 748 ? 11.909 -0.327 -20.593 1.00 97.69 748 GLU A O 1
ATOM 5858 N N . TRP A 1 749 ? 11.643 -0.608 -22.820 1.00 98.56 749 TRP A N 1
ATOM 5859 C CA . TRP A 1 749 ? 10.183 -0.588 -22.799 1.00 98.56 749 TRP A CA 1
ATOM 5860 C C . TRP A 1 749 ? 9.605 -1.790 -22.057 1.00 98.56 749 TRP A C 1
ATOM 5862 O O . TRP A 1 749 ? 9.983 -2.933 -22.314 1.00 98.56 749 TRP A O 1
ATOM 5872 N N . THR A 1 750 ? 8.606 -1.526 -21.214 1.00 98.44 750 THR A N 1
ATOM 5873 C CA . THR A 1 750 ? 7.765 -2.565 -20.613 1.00 98.44 750 THR A CA 1
ATOM 5874 C C . THR A 1 750 ? 6.325 -2.480 -21.128 1.00 98.44 750 THR A C 1
ATOM 5876 O O . THR A 1 750 ? 5.904 -1.465 -21.688 1.00 98.44 750 THR A O 1
ATOM 5879 N N . SER A 1 751 ? 5.546 -3.541 -20.925 1.00 97.62 751 SER A N 1
ATOM 5880 C CA . SER A 1 751 ? 4.094 -3.543 -21.136 1.00 97.62 751 SER A CA 1
ATOM 5881 C C . SER A 1 751 ? 3.305 -3.027 -19.925 1.00 97.62 751 SER A C 1
ATOM 5883 O O . SER A 1 751 ? 2.076 -3.002 -19.970 1.00 97.62 751 SER A O 1
ATOM 5885 N N . SER A 1 752 ? 3.975 -2.631 -18.837 1.00 97.88 752 SER A N 1
ATOM 5886 C CA . SER A 1 752 ? 3.321 -2.126 -17.627 1.00 97.88 752 SER A CA 1
ATOM 5887 C C . SER A 1 752 ? 2.917 -0.666 -17.795 1.00 97.88 752 SER A C 1
ATOM 5889 O O . SER A 1 752 ? 3.750 0.186 -18.103 1.00 97.88 752 SER A O 1
ATOM 5891 N N . GLN A 1 753 ? 1.640 -0.370 -17.553 1.00 97.38 753 GLN A N 1
ATOM 5892 C CA . GLN A 1 753 ? 1.157 1.006 -17.471 1.00 97.38 753 GLN A CA 1
ATOM 5893 C C . GLN A 1 753 ? 1.777 1.718 -16.264 1.00 97.38 753 GLN A C 1
ATOM 5895 O O . GLN A 1 753 ? 1.987 1.114 -15.209 1.00 97.38 753 GLN A O 1
ATOM 5900 N N . PHE A 1 754 ? 2.070 3.007 -16.416 1.00 97.50 754 PHE A N 1
ATOM 5901 C CA . PHE A 1 754 ? 2.582 3.831 -15.331 1.00 97.50 754 PHE A CA 1
ATOM 5902 C C . PHE A 1 754 ? 1.445 4.169 -14.365 1.00 97.50 754 PHE A C 1
ATOM 5904 O O . PHE A 1 754 ? 0.614 5.029 -14.632 1.00 97.50 754 PHE A O 1
ATOM 5911 N N . MET A 1 755 ? 1.414 3.440 -13.252 1.00 95.06 755 MET A N 1
ATOM 5912 C CA . MET A 1 755 ? 0.446 3.568 -12.161 1.00 95.06 755 MET A CA 1
ATOM 5913 C C . MET A 1 755 ? 1.186 3.624 -10.812 1.00 95.06 755 MET A C 1
ATOM 5915 O O . MET A 1 755 ? 2.368 3.237 -10.756 1.00 95.06 755 MET A O 1
ATOM 5919 N N . PRO A 1 756 ? 0.533 4.076 -9.720 1.00 92.25 756 PRO A N 1
ATOM 5920 C CA . PRO A 1 756 ? 1.114 3.991 -8.385 1.00 92.25 756 PRO A CA 1
ATOM 5921 C C . PRO A 1 756 ? 1.529 2.560 -8.031 1.00 92.25 756 PRO A C 1
ATOM 5923 O O . PRO A 1 756 ? 0.881 1.601 -8.448 1.00 92.25 756 PRO A O 1
ATOM 5926 N N . LEU A 1 757 ? 2.612 2.411 -7.264 1.00 89.88 757 LEU A N 1
ATOM 5927 C CA . LEU A 1 757 ? 2.969 1.116 -6.686 1.00 89.88 757 LEU A CA 1
ATOM 5928 C C . LEU A 1 757 ? 2.027 0.805 -5.513 1.00 89.88 757 LEU A C 1
ATOM 5930 O O . LEU A 1 757 ? 1.657 1.704 -4.760 1.00 89.88 757 LEU A O 1
ATOM 5934 N N . GLY A 1 758 ? 1.673 -0.467 -5.336 1.00 82.19 758 GLY A N 1
ATOM 5935 C CA . GLY A 1 758 ? 0.817 -0.910 -4.232 1.00 82.19 758 GLY A CA 1
ATOM 5936 C C . GLY A 1 758 ? -0.633 -0.440 -4.358 1.00 82.19 758 GLY A C 1
ATOM 5937 O O . GLY A 1 758 ? -1.160 -0.321 -5.462 1.00 82.19 758 GLY A O 1
ATOM 5938 N N . ASP A 1 759 ? -1.285 -0.211 -3.217 1.00 75.44 759 ASP A N 1
ATOM 5939 C CA . ASP A 1 759 ? -2.653 0.309 -3.166 1.00 75.44 759 ASP A CA 1
ATOM 5940 C C . ASP A 1 759 ? -2.681 1.782 -3.630 1.00 75.44 759 ASP A C 1
ATOM 5942 O O . ASP A 1 759 ? -2.042 2.633 -3.000 1.00 75.44 759 ASP A O 1
ATOM 5946 N N . PRO A 1 760 ? -3.437 2.128 -4.692 1.00 71.75 760 PRO A N 1
ATOM 5947 C CA . PRO A 1 760 ? -3.564 3.506 -5.161 1.00 71.75 760 PRO A CA 1
ATOM 5948 C C . PRO A 1 760 ? -4.036 4.496 -4.088 1.00 71.75 760 PRO A C 1
ATOM 5950 O O . PRO A 1 760 ? -3.678 5.671 -4.161 1.00 71.75 760 PRO A O 1
ATOM 5953 N N . LEU A 1 761 ? -4.795 4.049 -3.077 1.00 63.81 761 LEU A N 1
ATOM 5954 C CA . LEU A 1 761 ? -5.235 4.891 -1.957 1.00 63.81 761 LEU A CA 1
ATOM 5955 C C . LEU A 1 761 ? -4.085 5.296 -1.021 1.00 63.81 761 LEU A C 1
ATOM 5957 O O . LEU A 1 761 ? -4.225 6.250 -0.256 1.00 63.81 761 LEU A O 1
ATOM 5961 N N . GLN A 1 762 ? -2.948 4.600 -1.088 1.00 62.22 762 GLN A N 1
ATOM 5962 C CA . GLN A 1 762 ? -1.757 4.865 -0.278 1.00 62.22 762 GLN A CA 1
ATOM 5963 C C . GLN A 1 762 ? -0.731 5.754 -0.997 1.00 62.22 762 GLN A C 1
ATOM 5965 O O . GLN A 1 762 ? 0.221 6.238 -0.373 1.00 62.22 762 GLN A O 1
ATOM 5970 N N . PHE A 1 763 ? -0.910 6.016 -2.298 1.00 79.06 763 PHE A N 1
ATOM 5971 C CA . PHE A 1 763 ? -0.025 6.908 -3.037 1.00 79.06 763 PHE A CA 1
ATOM 5972 C C . PHE A 1 763 ? -0.080 8.324 -2.463 1.00 79.06 763 PHE A C 1
ATOM 5974 O O . PHE A 1 763 ? -1.134 8.951 -2.377 1.00 79.06 763 PHE A O 1
ATOM 5981 N N . THR A 1 764 ? 1.089 8.853 -2.103 1.00 75.56 764 THR A N 1
ATOM 5982 C CA . THR A 1 764 ? 1.222 10.222 -1.603 1.00 75.56 764 THR A CA 1
ATOM 5983 C C . THR A 1 764 ? 2.105 11.019 -2.560 1.00 75.56 764 THR A C 1
ATOM 5985 O O . THR A 1 764 ? 3.309 10.734 -2.623 1.00 75.56 764 THR A O 1
ATOM 5988 N N . PRO A 1 765 ? 1.551 12.015 -3.279 1.00 76.94 765 PRO A N 1
ATOM 5989 C CA . PRO A 1 765 ? 2.330 12.838 -4.194 1.00 76.94 765 PRO A CA 1
ATOM 5990 C C . PRO A 1 765 ? 3.376 13.659 -3.439 1.00 76.94 765 PRO A C 1
ATOM 5992 O O . PRO A 1 765 ? 3.195 14.019 -2.271 1.00 76.94 765 PRO A O 1
ATOM 5995 N N . MET A 1 766 ? 4.476 13.990 -4.114 1.00 79.38 766 MET A N 1
ATOM 5996 C CA . MET A 1 766 ? 5.520 14.824 -3.525 1.00 79.38 766 MET A CA 1
ATOM 5997 C C . MET A 1 766 ? 4.961 16.221 -3.194 1.00 79.38 766 MET A C 1
ATOM 5999 O O . MET A 1 766 ? 4.539 16.929 -4.105 1.00 79.38 766 MET A O 1
ATOM 6003 N N . PRO A 1 767 ? 5.004 16.693 -1.931 1.00 70.25 767 PRO A N 1
ATOM 6004 C CA . PRO A 1 767 ? 4.351 17.953 -1.561 1.00 70.25 767 PRO A CA 1
ATOM 6005 C C . PRO A 1 767 ? 4.851 19.187 -2.323 1.00 70.25 767 PRO A C 1
ATOM 6007 O O . PRO A 1 767 ? 4.076 20.103 -2.582 1.00 70.25 767 PRO A O 1
ATOM 6010 N N . SER A 1 768 ? 6.138 19.226 -2.683 1.00 73.12 768 SER A N 1
ATOM 6011 C CA . SER A 1 768 ? 6.735 20.339 -3.433 1.00 73.12 768 SER A CA 1
ATOM 6012 C C . SER A 1 768 ? 6.587 20.211 -4.952 1.00 73.12 768 SER A C 1
ATOM 6014 O O . SER A 1 768 ? 6.887 21.164 -5.672 1.00 73.12 768 SER A O 1
ATOM 6016 N N . TYR A 1 769 ? 6.133 19.055 -5.447 1.00 78.75 769 TYR A N 1
ATOM 6017 C CA . TYR A 1 769 ? 5.876 18.825 -6.865 1.00 78.75 769 TYR A CA 1
ATOM 6018 C C . TYR A 1 769 ? 4.748 17.793 -7.074 1.00 78.75 769 TYR A C 1
ATOM 6020 O O . TYR A 1 769 ? 4.982 16.709 -7.605 1.00 78.75 769 TYR A O 1
ATOM 6028 N N . PRO A 1 770 ? 3.506 18.105 -6.659 1.00 78.69 770 PRO A N 1
ATOM 6029 C CA . PRO A 1 770 ? 2.450 17.099 -6.544 1.00 78.69 770 PRO A CA 1
ATOM 6030 C C . PRO A 1 770 ? 1.996 16.505 -7.885 1.00 78.69 770 PRO A C 1
ATOM 6032 O O . PRO A 1 770 ? 1.516 15.377 -7.920 1.00 78.69 770 PRO A O 1
ATOM 6035 N N . GLY A 1 771 ? 2.166 17.250 -8.981 1.00 82.38 771 GLY A N 1
ATOM 6036 C CA . GLY A 1 771 ? 1.865 16.792 -10.341 1.00 82.38 771 GLY A CA 1
ATOM 6037 C C . GLY A 1 771 ? 3.001 16.024 -11.026 1.00 82.38 771 GLY A C 1
ATOM 6038 O O . GLY A 1 771 ? 2.843 15.656 -12.180 1.00 82.38 771 GLY A O 1
ATOM 6039 N N . TYR A 1 772 ? 4.144 15.789 -10.364 1.00 89.25 772 TYR A N 1
ATOM 6040 C CA . TYR A 1 772 ? 5.298 15.131 -10.996 1.00 89.25 772 TYR A CA 1
ATOM 6041 C C . TYR A 1 772 ? 4.967 13.732 -11.530 1.00 89.25 772 TYR A C 1
ATOM 6043 O O . TYR A 1 772 ? 5.325 13.421 -12.659 1.00 89.25 772 TYR A O 1
ATOM 6051 N N . SER A 1 773 ? 4.270 12.912 -10.738 1.00 93.00 773 SER A N 1
ATOM 6052 C CA . SER A 1 773 ? 3.829 11.574 -11.162 1.00 93.00 773 SER A CA 1
ATOM 6053 C C . SER A 1 773 ? 2.319 11.475 -11.335 1.00 93.00 773 SER A C 1
ATOM 6055 O O . SER A 1 773 ? 1.853 10.821 -12.262 1.00 93.00 773 SER A O 1
ATOM 6057 N N . ALA A 1 774 ? 1.552 12.134 -10.458 1.00 89.56 774 ALA A N 1
ATOM 6058 C CA . ALA A 1 774 ? 0.101 11.972 -10.382 1.00 89.56 774 ALA A CA 1
ATOM 6059 C C . ALA A 1 774 ? -0.624 12.338 -11.686 1.00 89.56 774 ALA A C 1
ATOM 6061 O O . ALA A 1 774 ? -1.607 11.687 -12.034 1.00 89.56 774 ALA A O 1
ATOM 6062 N N . ASP A 1 775 ? -0.120 13.334 -12.421 1.00 88.81 775 ASP A N 1
ATOM 6063 C CA . ASP A 1 775 ? -0.722 13.786 -13.681 1.00 88.81 775 ASP A CA 1
ATOM 6064 C C . ASP A 1 775 ? -0.642 12.712 -14.786 1.00 88.81 775 ASP A C 1
ATOM 6066 O O . ASP A 1 775 ? -1.451 12.723 -15.711 1.00 88.81 775 ASP A O 1
ATOM 6070 N N . PHE A 1 776 ? 0.276 11.747 -14.654 1.00 92.25 776 PHE A N 1
ATOM 6071 C CA . PHE A 1 776 ? 0.570 10.725 -15.663 1.00 92.25 776 PHE A CA 1
ATOM 6072 C C . PHE A 1 776 ? -0.001 9.338 -15.331 1.00 92.25 776 PHE A C 1
ATOM 6074 O O . PHE A 1 776 ? 0.208 8.393 -16.091 1.00 92.25 776 PHE A O 1
ATOM 6081 N N . PHE A 1 777 ? -0.758 9.199 -14.236 1.00 93.12 777 PHE A N 1
ATOM 6082 C CA . PHE A 1 777 ? -1.545 7.994 -13.928 1.00 93.12 777 PHE A CA 1
ATOM 6083 C C . PHE A 1 777 ? -2.860 7.977 -14.724 1.00 93.12 777 PHE A C 1
ATOM 6085 O O . PHE A 1 777 ? -3.956 7.861 -14.176 1.00 93.12 777 PHE A O 1
ATOM 6092 N N . ASP A 1 778 ? -2.743 8.149 -16.039 1.00 90.25 778 ASP A N 1
ATOM 6093 C CA . ASP A 1 778 ? -3.843 8.418 -16.971 1.00 90.25 778 ASP A CA 1
ATOM 6094 C C . ASP A 1 778 ? -4.190 7.221 -17.876 1.00 90.25 778 ASP A C 1
ATOM 6096 O O . ASP A 1 778 ? -5.068 7.315 -18.737 1.00 90.25 778 ASP A O 1
ATOM 6100 N N . GLY A 1 779 ? -3.485 6.097 -17.705 1.00 90.62 779 GLY A N 1
ATOM 6101 C CA . GLY A 1 779 ? -3.627 4.889 -18.522 1.00 90.62 779 GLY A CA 1
ATOM 6102 C C . GLY A 1 779 ? -3.005 4.979 -19.924 1.00 90.62 779 GLY A C 1
ATOM 6103 O O . GLY A 1 779 ? -3.150 4.041 -20.711 1.00 90.62 779 GLY A O 1
ATOM 6104 N N . LYS A 1 780 ? -2.308 6.074 -20.262 1.00 91.38 780 LYS A N 1
ATOM 6105 C CA . LYS A 1 780 ? -1.658 6.285 -21.572 1.00 91.38 780 LYS A CA 1
ATOM 6106 C C . LYS A 1 780 ? -0.146 6.074 -21.533 1.00 91.38 780 LYS A C 1
ATOM 6108 O O . LYS A 1 780 ? 0.461 5.789 -22.571 1.00 91.38 780 LYS A O 1
ATOM 6113 N N . HIS A 1 781 ? 0.451 6.214 -20.354 1.00 96.94 781 HIS A N 1
ATOM 6114 C CA . HIS A 1 781 ? 1.889 6.120 -20.131 1.00 96.94 781 HIS A CA 1
ATOM 6115 C C . HIS A 1 781 ? 2.328 4.705 -19.745 1.00 96.94 781 HIS A C 1
ATOM 6117 O O . HIS A 1 781 ? 1.624 3.998 -19.025 1.00 96.94 781 HIS A O 1
ATOM 6123 N N . TYR A 1 782 ? 3.511 4.302 -20.211 1.00 98.12 782 TYR A N 1
ATOM 6124 C CA . TYR A 1 782 ? 4.095 2.982 -19.964 1.00 98.12 782 TYR A CA 1
ATOM 6125 C C . TYR A 1 782 ? 5.476 3.110 -19.336 1.00 98.12 782 TYR A C 1
ATOM 6127 O O . TYR A 1 782 ? 6.249 4.002 -19.694 1.00 98.12 782 TYR A O 1
ATOM 6135 N N . VAL A 1 783 ? 5.778 2.206 -18.406 1.00 98.44 783 VAL A N 1
ATOM 6136 C CA . VAL A 1 783 ? 7.023 2.211 -17.639 1.00 98.44 783 VAL A CA 1
ATOM 6137 C C . VAL A 1 783 ? 8.198 1.793 -18.516 1.00 98.44 783 VAL A C 1
ATOM 6139 O O . VAL A 1 783 ? 8.105 0.852 -19.310 1.00 98.44 783 VAL A O 1
ATOM 6142 N N . MET A 1 784 ? 9.332 2.454 -18.311 1.00 98.06 784 MET A N 1
ATOM 6143 C CA . MET A 1 784 ? 10.631 2.056 -18.833 1.00 98.06 784 MET A CA 1
ATOM 6144 C C . MET A 1 784 ? 11.662 1.933 -17.712 1.00 98.06 784 MET A C 1
ATOM 6146 O O . MET A 1 784 ? 11.612 2.663 -16.714 1.00 98.06 784 MET A O 1
ATOM 6150 N N . LYS A 1 785 ? 12.639 1.043 -17.903 1.00 97.81 785 LYS A N 1
ATOM 6151 C CA . LYS A 1 785 ? 13.693 0.746 -16.918 1.00 97.81 785 LYS A CA 1
ATOM 6152 C C . LYS A 1 785 ? 15.092 0.801 -17.549 1.00 97.81 785 LYS A C 1
ATOM 6154 O O . LYS A 1 785 ? 15.227 0.839 -18.763 1.00 97.81 785 LYS A O 1
ATOM 6159 N N . GLY A 1 786 ? 16.142 0.846 -16.730 1.00 94.38 786 GLY A N 1
ATOM 6160 C CA . GLY A 1 786 ? 17.523 0.612 -17.182 1.00 94.38 786 GLY A CA 1
ATOM 6161 C C . GLY A 1 786 ? 18.359 1.837 -17.574 1.00 94.38 786 GLY A C 1
ATOM 6162 O O . GLY A 1 786 ? 19.573 1.810 -17.384 1.00 94.38 786 GLY A O 1
ATOM 6163 N N . GLY A 1 787 ? 17.763 2.939 -18.029 1.00 95.62 787 GLY A N 1
ATOM 6164 C CA . GLY A 1 787 ? 18.520 4.132 -18.431 1.00 95.62 787 GLY A CA 1
ATOM 6165 C C . GLY A 1 787 ? 19.225 4.007 -19.788 1.00 95.62 787 GLY A C 1
ATOM 6166 O O . GLY A 1 787 ? 19.617 2.925 -20.217 1.00 95.62 787 GLY A O 1
ATOM 6167 N N . SER A 1 788 ? 19.417 5.135 -20.467 1.00 96.88 788 SER A N 1
ATOM 6168 C CA . SER A 1 788 ? 20.141 5.234 -21.735 1.00 96.88 788 SER A CA 1
ATOM 6169 C C . SER A 1 788 ? 21.616 5.615 -21.562 1.00 96.88 788 SER A C 1
ATOM 6171 O O . SER A 1 788 ? 22.103 5.874 -20.459 1.00 96.88 788 SER A O 1
ATOM 6173 N N . TRP A 1 789 ? 22.339 5.713 -22.683 1.00 95.50 789 TRP A N 1
ATOM 6174 C CA . TRP A 1 789 ? 23.696 6.276 -22.720 1.00 95.50 789 TRP A CA 1
ATOM 6175 C C . TRP A 1 789 ? 23.767 7.727 -22.208 1.00 95.50 789 TRP A C 1
ATOM 6177 O O . TRP A 1 789 ? 24.825 8.171 -21.754 1.00 95.50 789 TRP A O 1
ATOM 6187 N N . ALA A 1 790 ? 22.643 8.447 -22.252 1.00 96.25 790 ALA A N 1
ATOM 6188 C CA . ALA A 1 790 ? 22.480 9.820 -21.786 1.00 96.25 790 ALA A CA 1
ATOM 6189 C C . ALA A 1 790 ? 21.844 9.917 -20.386 1.00 96.25 790 ALA A C 1
ATOM 6191 O O . ALA A 1 790 ? 21.582 11.016 -19.911 1.00 96.25 790 ALA A O 1
ATOM 6192 N N . THR A 1 791 ? 21.600 8.802 -19.694 1.00 97.12 791 THR A N 1
ATOM 6193 C CA . THR A 1 791 ? 21.047 8.831 -18.333 1.00 97.12 791 THR A CA 1
ATOM 6194 C C . THR A 1 791 ? 22.170 8.914 -17.300 1.00 97.12 791 THR A C 1
ATOM 6196 O O . THR A 1 791 ? 23.149 8.166 -17.359 1.00 97.12 791 THR A O 1
ATOM 6199 N N . ALA A 1 792 ? 22.045 9.811 -16.320 1.00 95.06 792 ALA A N 1
ATOM 6200 C CA . ALA A 1 792 ? 23.005 9.920 -15.224 1.00 95.06 792 ALA A CA 1
ATOM 6201 C C . ALA A 1 792 ? 22.986 8.671 -14.320 1.00 95.06 792 ALA A C 1
ATOM 6203 O O . ALA A 1 792 ? 21.931 8.111 -14.030 1.00 95.06 792 ALA A O 1
ATOM 6204 N N . THR A 1 793 ? 24.155 8.254 -13.817 1.00 92.12 793 THR A N 1
ATOM 6205 C CA . THR A 1 793 ? 24.301 6.990 -13.055 1.00 92.12 793 THR A CA 1
ATOM 6206 C C . THR A 1 793 ? 23.405 6.914 -11.807 1.00 92.12 793 THR A C 1
ATOM 6208 O O . THR A 1 793 ? 22.939 5.844 -11.442 1.00 92.12 793 THR A O 1
ATOM 6211 N N . ASN A 1 794 ? 23.114 8.029 -11.135 1.00 89.12 794 ASN A N 1
ATOM 6212 C CA . ASN A 1 794 ? 22.239 8.020 -9.954 1.00 89.12 794 ASN A CA 1
ATOM 6213 C C . ASN A 1 794 ? 20.776 7.655 -10.271 1.00 89.12 794 ASN A C 1
ATOM 6215 O O . ASN A 1 794 ? 20.057 7.221 -9.373 1.00 89.12 794 ASN A O 1
ATOM 6219 N N . MET A 1 795 ? 20.348 7.789 -11.529 1.00 93.44 795 MET A N 1
ATOM 6220 C CA . MET A 1 795 ? 19.002 7.442 -11.997 1.00 93.44 795 MET A CA 1
ATOM 6221 C C . MET A 1 795 ? 18.915 6.017 -12.568 1.00 93.44 795 MET A C 1
ATOM 6223 O O . MET A 1 795 ? 17.861 5.612 -13.042 1.00 93.44 795 MET A O 1
ATOM 6227 N N . THR A 1 796 ? 19.994 5.225 -12.503 1.00 92.75 796 THR A N 1
ATOM 6228 C CA . THR A 1 796 ? 19.989 3.809 -12.924 1.00 92.75 796 THR A CA 1
ATOM 6229 C C . THR A 1 796 ? 19.708 2.841 -11.771 1.00 92.75 796 THR A C 1
ATOM 6231 O O . THR A 1 796 ? 19.920 1.636 -11.898 1.00 92.75 796 THR A O 1
ATOM 6234 N N . ARG A 1 797 ? 19.250 3.366 -10.627 1.00 91.88 797 ARG A N 1
ATOM 6235 C CA . ARG A 1 797 ? 18.855 2.584 -9.447 1.00 91.88 797 ARG A CA 1
ATOM 6236 C C . ARG A 1 797 ? 17.637 1.684 -9.746 1.00 91.88 797 ARG A C 1
ATOM 6238 O O . ARG A 1 797 ? 16.790 2.084 -10.547 1.00 91.88 797 ARG A O 1
ATOM 6245 N N . PRO A 1 798 ? 17.490 0.522 -9.073 1.00 93.31 798 PRO A N 1
ATOM 6246 C CA . PRO A 1 798 ? 16.430 -0.456 -9.370 1.00 93.31 798 PRO A CA 1
ATOM 6247 C C . PRO A 1 798 ? 15.007 0.112 -9.298 1.00 93.31 798 PRO A C 1
ATOM 6249 O O . PRO A 1 798 ? 14.138 -0.217 -10.106 1.00 93.31 798 PRO A O 1
ATOM 6252 N N . SER A 1 799 ? 14.783 1.016 -8.349 1.00 93.81 799 SER A N 1
ATOM 6253 C CA . SER A 1 799 ? 13.497 1.651 -8.074 1.00 93.81 799 SER A CA 1
ATOM 6254 C C . SER A 1 799 ? 13.084 2.702 -9.102 1.00 93.81 799 SER A C 1
ATOM 6256 O O . SER A 1 799 ? 11.895 2.963 -9.204 1.00 93.81 799 SER A O 1
ATOM 6258 N N . PHE A 1 800 ? 14.015 3.292 -9.865 1.00 96.44 800 PHE A N 1
ATOM 6259 C CA . PHE A 1 800 ? 13.718 4.438 -10.729 1.00 96.44 800 PHE A CA 1
ATOM 6260 C C . PHE A 1 800 ? 12.765 4.029 -11.854 1.00 96.44 800 PHE A C 1
ATOM 6262 O O . PHE A 1 800 ? 13.006 3.031 -12.543 1.00 96.44 800 PHE A O 1
ATOM 6269 N N . ARG A 1 801 ? 11.685 4.786 -12.056 1.00 97.50 801 ARG A N 1
ATOM 6270 C CA . ARG A 1 801 ? 10.667 4.518 -13.080 1.00 97.50 801 ARG A CA 1
ATOM 6271 C C . ARG A 1 801 ? 10.630 5.706 -14.025 1.00 97.50 801 ARG A C 1
ATOM 6273 O O . ARG A 1 801 ? 10.306 6.809 -13.604 1.00 97.50 801 ARG A O 1
ATOM 6280 N N . ASN A 1 802 ? 10.991 5.481 -15.285 1.00 97.75 802 ASN A N 1
ATOM 6281 C CA . ASN A 1 802 ? 10.738 6.450 -16.348 1.00 97.75 802 ASN A CA 1
ATOM 6282 C C . ASN A 1 802 ? 9.441 6.068 -17.071 1.00 97.75 802 ASN A C 1
ATOM 6284 O O . ASN A 1 802 ? 9.024 4.910 -16.996 1.00 97.75 802 ASN A O 1
ATOM 6288 N N . TRP A 1 803 ? 8.806 7.003 -17.771 1.00 97.69 803 TRP A N 1
ATOM 6289 C CA . TRP A 1 803 ? 7.561 6.731 -18.484 1.00 97.69 803 TRP A CA 1
ATOM 6290 C C . TRP A 1 803 ? 7.361 7.663 -19.678 1.00 97.69 803 TRP A C 1
ATOM 6292 O O . TRP A 1 803 ? 7.773 8.819 -19.662 1.00 97.69 803 TRP A O 1
ATOM 6302 N N . TYR A 1 804 ? 6.696 7.151 -20.712 1.00 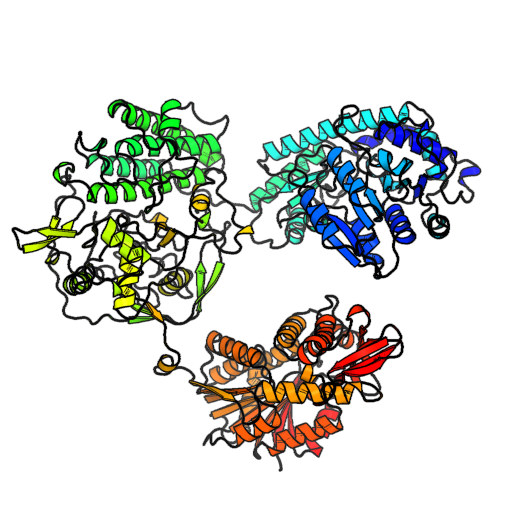97.12 804 TYR A N 1
ATOM 6303 C CA . TYR A 1 804 ? 6.232 7.933 -21.861 1.00 97.12 804 TYR A CA 1
ATOM 6304 C C . TYR A 1 804 ? 4.952 7.328 -22.438 1.00 97.12 804 TYR A C 1
ATOM 6306 O O . TYR A 1 804 ? 4.631 6.160 -22.198 1.00 97.12 804 TYR A O 1
ATOM 6314 N N . GLN A 1 805 ? 4.218 8.131 -23.210 1.00 95.81 805 GLN A N 1
ATOM 6315 C CA . GLN A 1 805 ? 3.029 7.678 -23.928 1.00 95.81 805 GLN A CA 1
ATOM 6316 C C . GLN A 1 805 ? 3.385 6.625 -24.979 1.00 95.81 805 GLN A C 1
ATOM 6318 O O . GLN A 1 805 ? 4.444 6.680 -25.610 1.00 95.81 805 GLN A O 1
ATOM 6323 N N . LYS A 1 806 ? 2.450 5.704 -25.226 1.00 94.06 806 LYS A N 1
ATOM 6324 C CA . LYS A 1 806 ? 2.634 4.553 -26.123 1.00 94.06 806 LYS A CA 1
ATOM 6325 C C . LYS A 1 806 ? 3.197 4.897 -27.516 1.00 94.06 806 LYS A C 1
ATOM 6327 O O . LYS A 1 806 ? 4.035 4.166 -28.039 1.00 94.06 806 LYS A O 1
ATOM 6332 N N . ASN A 1 807 ? 2.758 6.016 -28.095 1.00 94.00 807 ASN A N 1
ATOM 6333 C CA . ASN A 1 807 ? 3.108 6.437 -29.459 1.00 94.00 807 ASN A CA 1
ATOM 6334 C C . ASN A 1 807 ? 4.215 7.511 -29.496 1.00 94.00 807 ASN A C 1
ATOM 6336 O O . ASN A 1 807 ? 4.460 8.116 -30.537 1.00 94.00 807 ASN A O 1
ATOM 6340 N N . TYR A 1 808 ? 4.872 7.798 -28.368 1.00 94.81 808 TYR A N 1
ATOM 6341 C CA . TYR A 1 808 ? 5.943 8.791 -28.304 1.00 94.81 808 TYR A CA 1
ATOM 6342 C C . TYR A 1 808 ? 7.266 8.174 -28.801 1.00 94.81 808 TYR A C 1
ATOM 6344 O O . TYR A 1 808 ? 7.840 7.304 -28.149 1.00 94.81 808 TYR A O 1
ATOM 6352 N N . VAL A 1 809 ? 7.739 8.603 -29.979 1.00 94.44 809 VAL A N 1
ATOM 6353 C CA . VAL A 1 809 ? 8.838 7.959 -30.744 1.00 94.44 809 VAL A CA 1
ATOM 6354 C C . VAL A 1 809 ? 10.249 8.465 -30.423 1.00 94.44 809 VAL A C 1
ATOM 6356 O O . VAL A 1 809 ? 11.231 7.934 -30.933 1.00 94.44 809 VAL A O 1
ATOM 6359 N N . TYR A 1 810 ? 10.367 9.525 -29.627 1.00 95.19 810 TYR A N 1
ATOM 6360 C CA . TYR A 1 810 ? 11.626 10.249 -29.437 1.00 95.19 810 TYR A CA 1
ATOM 6361 C C . TYR A 1 810 ? 12.581 9.758 -28.332 1.00 95.19 810 TYR A C 1
ATOM 6363 O O . TYR A 1 810 ? 13.766 10.074 -28.445 1.00 95.19 810 TYR A O 1
ATOM 6371 N N . PRO A 1 811 ? 12.154 9.067 -27.252 1.00 95.50 811 PRO A N 1
ATOM 6372 C CA . PRO A 1 811 ? 13.071 8.723 -26.174 1.00 95.50 811 PRO A CA 1
ATOM 6373 C C . PRO A 1 811 ? 14.085 7.678 -26.651 1.00 95.50 811 PRO A C 1
ATOM 6375 O O . PRO A 1 811 ? 13.819 6.903 -27.569 1.00 95.50 811 PRO A O 1
ATOM 6378 N N . PHE A 1 812 ? 15.252 7.628 -26.006 1.00 97.75 812 PHE A N 1
ATOM 6379 C CA . PHE A 1 812 ? 16.279 6.619 -26.278 1.00 97.75 812 PHE A CA 1
ATOM 6380 C C . PHE A 1 812 ? 15.864 5.262 -25.712 1.00 97.75 812 PHE A C 1
ATOM 6382 O O . PHE A 1 812 ? 16.413 4.811 -24.706 1.00 97.75 812 PHE A O 1
ATOM 6389 N N . ALA A 1 813 ? 14.852 4.651 -26.324 1.00 98.06 813 ALA A N 1
ATOM 6390 C CA . ALA A 1 813 ? 14.170 3.484 -25.803 1.00 98.06 813 ALA A CA 1
ATOM 6391 C C . ALA A 1 813 ? 14.349 2.267 -26.720 1.00 98.06 813 ALA A C 1
ATOM 6393 O O . ALA A 1 813 ? 13.913 2.254 -27.870 1.00 98.06 813 ALA A O 1
ATOM 6394 N N . LYS A 1 814 ? 15.014 1.248 -26.183 1.00 97.81 814 LYS A N 1
ATOM 6395 C CA . LYS A 1 814 ? 15.212 -0.080 -26.764 1.00 97.81 814 LYS A CA 1
ATOM 6396 C C . LYS A 1 814 ? 14.201 -1.070 -26.180 1.00 97.81 814 LYS A C 1
ATOM 6398 O O . LYS A 1 814 ? 13.415 -0.744 -25.290 1.00 97.81 814 LYS A O 1
ATOM 6403 N N . PHE A 1 815 ? 14.232 -2.307 -26.662 1.00 98.12 815 PHE A N 1
ATOM 6404 C CA . PHE A 1 815 ? 13.350 -3.362 -26.176 1.00 98.12 815 PHE A CA 1
ATOM 6405 C C . PHE A 1 815 ? 13.915 -4.761 -26.452 1.00 98.12 815 PHE A C 1
ATOM 6407 O O . PHE A 1 815 ? 14.953 -4.928 -27.102 1.00 98.12 815 PHE A O 1
ATOM 6414 N N . ARG A 1 816 ? 13.210 -5.769 -25.935 1.00 95.69 816 ARG A N 1
ATOM 6415 C CA . ARG A 1 816 ? 13.512 -7.195 -26.070 1.00 95.69 816 ARG A CA 1
ATOM 6416 C C . ARG A 1 816 ? 12.240 -7.974 -26.335 1.00 95.69 816 ARG A C 1
ATOM 6418 O O . ARG A 1 816 ? 11.178 -7.608 -25.834 1.00 95.69 816 ARG A O 1
ATOM 6425 N N . ILE A 1 817 ? 12.380 -9.110 -27.006 1.00 96.38 817 ILE A N 1
ATOM 6426 C CA . ILE A 1 817 ? 11.318 -10.108 -27.066 1.00 96.38 817 ILE A CA 1
ATOM 6427 C C . ILE A 1 817 ? 11.344 -10.949 -25.785 1.00 96.38 817 ILE A C 1
ATOM 6429 O O . ILE A 1 817 ? 12.343 -11.607 -25.474 1.00 96.38 817 ILE A O 1
ATOM 6433 N N . CYS A 1 818 ? 10.215 -10.943 -25.083 1.00 95.44 818 CYS A N 1
ATOM 6434 C CA . CYS A 1 818 ? 9.843 -11.853 -24.007 1.00 95.44 818 CYS A CA 1
ATOM 6435 C C . CYS A 1 818 ? 8.820 -12.877 -24.529 1.00 95.44 818 CYS A C 1
ATOM 6437 O O . CYS A 1 818 ? 8.002 -12.560 -25.396 1.00 95.44 818 CYS A O 1
ATOM 6439 N N . ARG A 1 819 ? 8.861 -14.108 -24.022 1.00 94.19 819 ARG A N 1
ATOM 6440 C CA . ARG A 1 819 ? 7.904 -15.175 -24.325 1.00 94.19 819 ARG A CA 1
ATOM 6441 C C . ARG A 1 819 ? 7.495 -15.888 -23.050 1.00 94.19 819 ARG A C 1
ATOM 6443 O O . ARG A 1 819 ? 8.342 -16.235 -22.226 1.00 94.19 819 ARG A O 1
ATOM 6450 N N . ASP A 1 820 ? 6.205 -16.153 -22.940 1.00 87.81 820 ASP A N 1
ATOM 6451 C CA . ASP A 1 820 ? 5.676 -17.053 -21.927 1.00 87.81 820 ASP A CA 1
ATOM 6452 C C . ASP A 1 820 ? 6.191 -18.473 -22.178 1.00 87.81 820 ASP A C 1
ATOM 6454 O O . ASP A 1 820 ? 6.381 -18.887 -23.322 1.00 87.81 820 ASP A O 1
ATOM 6458 N N . ILE A 1 821 ? 6.442 -19.228 -21.110 1.00 79.88 821 ILE A N 1
ATOM 6459 C CA . ILE A 1 821 ? 6.744 -20.654 -21.239 1.00 79.88 821 ILE A CA 1
ATOM 6460 C C . ILE A 1 821 ? 5.405 -21.393 -21.203 1.00 79.88 821 ILE A C 1
ATOM 6462 O O . ILE A 1 821 ? 4.741 -21.435 -20.156 1.00 79.88 821 ILE A O 1
ATOM 6466 N N . GLU A 1 822 ? 4.993 -21.944 -22.350 1.00 51.88 822 GLU A N 1
ATOM 6467 C CA . GLU A 1 822 ? 3.784 -22.768 -22.465 1.00 51.88 822 GLU A CA 1
ATOM 6468 C C . GLU A 1 822 ? 3.830 -23.936 -21.474 1.00 51.88 822 GLU A C 1
ATOM 6470 O O . GLU A 1 822 ? 4.908 -24.410 -21.105 1.00 51.88 822 GLU A O 1
ATOM 6475 N N . ALA A 1 823 ? 2.660 -24.378 -21.005 1.00 43.47 823 ALA A N 1
ATOM 6476 C CA . ALA A 1 823 ? 2.546 -25.425 -19.989 1.00 43.47 823 ALA A CA 1
ATOM 6477 C C . ALA A 1 823 ? 3.317 -26.708 -20.366 1.00 43.47 823 ALA A C 1
ATOM 6479 O O . ALA A 1 823 ? 3.888 -27.338 -19.479 1.00 43.47 823 ALA A O 1
ATOM 6480 N N . ASP A 1 824 ? 3.422 -27.005 -21.665 1.00 35.62 824 ASP A N 1
ATOM 6481 C CA . ASP A 1 824 ? 4.039 -28.220 -22.204 1.00 35.62 824 ASP A CA 1
ATOM 6482 C C . ASP A 1 824 ? 5.577 -28.121 -22.350 1.00 35.62 824 ASP A C 1
ATOM 6484 O O . ASP A 1 824 ? 6.273 -29.133 -22.312 1.00 35.62 824 ASP A O 1
ATOM 6488 N N . GLU A 1 825 ? 6.151 -26.912 -22.463 1.00 38.97 825 GLU A N 1
ATOM 6489 C CA . GLU A 1 825 ? 7.610 -26.698 -22.575 1.00 38.97 825 GLU A CA 1
ATOM 6490 C C . GLU A 1 825 ? 8.316 -26.486 -21.224 1.00 38.97 825 GLU A C 1
ATOM 6492 O O . GLU A 1 825 ? 9.550 -26.428 -21.166 1.00 38.97 825 GLU A O 1
ATOM 6497 N N . ARG A 1 826 ? 7.564 -26.391 -20.120 1.00 42.44 826 ARG A N 1
ATOM 6498 C CA . ARG A 1 826 ? 8.128 -26.325 -18.755 1.00 42.44 826 ARG A CA 1
ATOM 6499 C C . ARG A 1 826 ? 8.790 -27.638 -18.319 1.00 42.44 826 ARG A C 1
ATOM 6501 O O . ARG A 1 826 ? 9.513 -27.630 -17.328 1.00 42.44 826 ARG A O 1
ATOM 6508 N N . ASP A 1 827 ? 8.579 -28.720 -19.069 1.00 36.97 827 ASP A N 1
ATOM 6509 C CA . ASP A 1 827 ? 8.873 -30.100 -18.659 1.00 36.97 827 ASP A CA 1
ATOM 6510 C C . ASP A 1 827 ? 10.168 -30.698 -19.258 1.00 36.97 827 ASP A C 1
ATOM 6512 O O . ASP A 1 827 ? 10.541 -31.826 -18.942 1.00 36.97 827 ASP A O 1
ATOM 6516 N N . ALA A 1 828 ? 10.898 -29.975 -20.120 1.00 34.53 828 ALA A N 1
ATOM 6517 C CA . ALA A 1 828 ? 11.991 -30.570 -20.910 1.00 34.53 828 ALA A CA 1
ATOM 6518 C C . ALA A 1 828 ? 13.422 -30.387 -20.357 1.00 34.53 828 ALA A C 1
ATOM 6520 O O . ALA A 1 828 ? 14.370 -30.925 -20.934 1.00 34.53 828 ALA A O 1
ATOM 6521 N N . SER A 1 829 ? 13.637 -29.678 -19.245 1.00 35.81 829 SER A N 1
ATOM 6522 C CA . SER A 1 829 ? 14.972 -29.615 -18.630 1.00 35.81 829 SER A CA 1
ATOM 6523 C C . SER A 1 829 ? 14.900 -29.583 -17.107 1.00 35.81 829 SER A C 1
ATOM 6525 O O . SER A 1 829 ? 14.817 -28.515 -16.510 1.00 35.81 829 SER A O 1
ATOM 6527 N N . VAL A 1 830 ? 14.974 -30.780 -16.513 1.00 46.16 830 VAL A N 1
ATOM 6528 C CA . VAL A 1 830 ? 15.173 -31.042 -15.076 1.00 46.16 830 VAL A CA 1
ATOM 6529 C C . VAL A 1 830 ? 14.169 -30.291 -14.192 1.00 46.16 830 VAL A C 1
ATOM 6531 O O . VAL A 1 830 ? 14.528 -29.404 -13.425 1.00 46.16 830 VAL A O 1
ATOM 6534 N N . GLY A 1 831 ? 12.894 -30.647 -14.324 1.00 50.19 831 GLY A N 1
ATOM 6535 C CA . GLY A 1 831 ? 11.828 -30.211 -13.429 1.00 50.19 831 GLY A CA 1
ATOM 6536 C C . GLY A 1 831 ? 10.942 -31.395 -13.067 1.00 50.19 831 GLY A C 1
ATOM 6537 O O . GLY A 1 831 ? 10.753 -32.302 -13.876 1.00 50.19 831 GLY A O 1
ATOM 6538 N N . THR A 1 832 ? 10.435 -31.398 -11.838 1.00 55.44 832 THR A N 1
ATOM 6539 C CA . THR A 1 832 ? 9.356 -32.278 -11.391 1.00 55.44 832 THR A CA 1
ATOM 6540 C C . THR A 1 832 ? 8.218 -32.274 -12.417 1.00 55.44 832 THR A C 1
ATOM 6542 O O . THR A 1 832 ? 7.606 -31.226 -12.626 1.00 55.44 832 THR A O 1
ATOM 6545 N N . SER A 1 833 ? 7.888 -33.423 -13.016 1.00 62.25 833 SER A N 1
ATOM 6546 C CA . SER A 1 833 ? 6.692 -33.511 -13.869 1.00 62.25 833 SER A CA 1
ATOM 6547 C C . SER A 1 833 ? 5.433 -33.407 -13.003 1.00 62.25 833 SER A C 1
ATOM 6549 O O . SER A 1 833 ? 5.273 -34.165 -12.045 1.00 62.25 833 SER A O 1
ATOM 6551 N N . TYR A 1 834 ? 4.551 -32.450 -13.301 1.00 72.75 834 TYR A N 1
ATOM 6552 C CA . TYR A 1 834 ? 3.304 -32.238 -12.561 1.00 72.75 834 TYR A CA 1
ATOM 6553 C C . TYR A 1 834 ? 2.118 -32.746 -13.381 1.00 72.75 834 TYR A C 1
ATOM 6555 O O . TYR A 1 834 ? 1.872 -32.258 -14.483 1.00 72.75 834 TYR A O 1
ATOM 6563 N N . ARG A 1 835 ? 1.344 -33.691 -12.845 1.00 81.81 835 ARG A N 1
ATOM 6564 C CA . ARG A 1 835 ? 0.173 -34.262 -13.523 1.00 81.81 835 ARG A CA 1
ATOM 6565 C C . ARG A 1 835 ? -1.094 -34.012 -12.716 1.00 81.81 835 ARG A C 1
ATOM 6567 O O . ARG A 1 835 ? -1.154 -34.404 -11.559 1.00 81.81 835 ARG A O 1
ATOM 6574 N N . PHE A 1 836 ? -2.121 -33.441 -13.340 1.00 80.25 836 PHE A N 1
ATOM 6575 C CA . PHE A 1 836 ? -3.473 -33.438 -12.779 1.00 80.25 836 PHE A CA 1
ATOM 6576 C C . PHE A 1 836 ? -4.260 -34.642 -13.287 1.00 80.25 836 PHE A C 1
ATOM 6578 O O . PHE A 1 836 ? -4.261 -34.933 -14.485 1.00 80.25 836 PHE A O 1
ATOM 6585 N N . VAL A 1 837 ? -4.924 -35.344 -12.372 1.00 78.88 837 VAL A N 1
ATOM 6586 C CA . VAL A 1 837 ? -5.787 -36.482 -12.682 1.00 78.88 837 VAL A CA 1
ATOM 6587 C C . VAL A 1 837 ? -7.127 -36.283 -11.991 1.00 78.88 837 VAL A C 1
ATOM 6589 O O . VAL A 1 837 ? -7.205 -36.137 -10.777 1.00 78.88 837 VAL A O 1
ATOM 6592 N N . THR A 1 838 ? -8.200 -36.319 -12.769 1.00 77.06 838 THR A N 1
ATOM 6593 C CA . THR A 1 838 ? -9.566 -36.335 -12.246 1.00 77.06 838 THR A CA 1
ATOM 6594 C C . THR A 1 838 ? -10.121 -37.746 -12.389 1.00 77.06 838 THR A C 1
ATOM 6596 O O . THR A 1 838 ? -10.102 -38.302 -13.492 1.00 77.06 838 THR A O 1
ATOM 6599 N N . LEU A 1 839 ? -10.595 -38.350 -11.295 1.00 72.31 839 LEU A N 1
ATOM 6600 C CA . LEU A 1 839 ? -11.142 -39.706 -11.352 1.00 72.31 839 LEU A CA 1
ATOM 6601 C C . LEU A 1 839 ? -12.497 -39.758 -12.081 1.00 72.31 839 LEU A C 1
ATOM 6603 O O . LEU A 1 839 ? -13.300 -38.826 -11.984 1.00 72.31 839 LEU A O 1
ATOM 6607 N N . PRO A 1 840 ? -12.803 -40.856 -12.799 1.00 64.38 840 PRO A N 1
ATOM 6608 C CA . PRO A 1 840 ? -14.120 -41.058 -13.395 1.00 64.38 840 PRO A CA 1
ATOM 6609 C C . PRO A 1 840 ? -15.230 -40.970 -12.338 1.00 64.38 840 PRO A C 1
ATOM 6611 O O . PRO A 1 840 ? -15.211 -41.699 -11.356 1.00 64.38 840 PRO A O 1
ATOM 6614 N N . GLY A 1 841 ? -16.210 -40.086 -12.545 1.00 63.62 841 GLY A N 1
ATOM 6615 C CA . GLY A 1 841 ? -17.302 -39.863 -11.587 1.00 63.62 841 GLY A CA 1
ATOM 6616 C C . GLY A 1 841 ? -17.055 -38.738 -10.577 1.00 63.62 841 GLY A C 1
ATOM 6617 O O . GLY A 1 841 ? -17.999 -38.348 -9.895 1.00 63.62 841 GLY A O 1
ATOM 6618 N N . TRP A 1 842 ? -15.857 -38.151 -10.551 1.00 65.50 842 TRP A N 1
ATOM 6619 C CA . TRP A 1 842 ? -15.512 -36.966 -9.763 1.00 65.50 842 TRP A CA 1
ATOM 6620 C C . TRP A 1 842 ? -15.481 -35.730 -10.660 1.00 65.50 842 TRP A C 1
ATOM 6622 O O . TRP A 1 842 ? -14.452 -35.350 -11.200 1.00 65.50 842 TRP A O 1
ATOM 6632 N N . ASN A 1 843 ? -16.639 -35.113 -10.885 1.00 66.12 843 ASN A N 1
ATOM 6633 C CA . ASN A 1 843 ? -16.740 -33.846 -11.602 1.00 66.12 843 ASN A CA 1
ATOM 6634 C C . ASN A 1 843 ? -17.707 -32.913 -10.869 1.00 66.12 843 ASN A C 1
ATOM 6636 O O . ASN A 1 843 ? -18.453 -33.332 -9.987 1.00 66.12 843 ASN A O 1
ATOM 6640 N N . LYS A 1 844 ? -17.703 -31.632 -11.245 1.00 65.31 844 LYS A N 1
ATOM 6641 C CA . LYS A 1 844 ? -18.525 -30.609 -10.589 1.00 65.31 844 LYS A CA 1
ATOM 6642 C C . LYS A 1 844 ? -20.003 -31.017 -10.468 1.00 65.31 844 LYS A C 1
ATOM 6644 O O . LYS A 1 844 ? -20.597 -30.869 -9.408 1.00 65.31 844 LYS A O 1
ATOM 6649 N N . GLN A 1 845 ? -20.562 -31.621 -11.516 1.00 66.25 845 GLN A N 1
ATOM 6650 C CA . GLN A 1 845 ? -21.970 -32.012 -11.566 1.00 66.25 845 GLN A CA 1
ATOM 6651 C C . GLN A 1 845 ? -22.299 -33.199 -10.641 1.00 66.25 845 GLN A C 1
ATOM 6653 O O . GLN A 1 845 ? -23.376 -33.242 -10.045 1.00 66.25 845 GLN A O 1
ATOM 6658 N N . SER A 1 846 ? -21.391 -34.169 -10.490 1.00 70.12 846 SER A N 1
ATOM 6659 C CA . SER A 1 846 ? -21.591 -35.292 -9.564 1.00 70.12 846 SER A CA 1
ATOM 6660 C C . SER A 1 846 ? -21.427 -34.882 -8.097 1.00 70.12 846 SER A C 1
ATOM 6662 O O . SER A 1 846 ? -22.160 -35.388 -7.243 1.00 70.12 846 SER A O 1
ATOM 6664 N N . LEU A 1 847 ? -20.527 -33.935 -7.811 1.00 69.12 847 LEU A N 1
ATOM 6665 C CA . LEU A 1 847 ? -20.330 -33.347 -6.481 1.00 69.12 847 LEU A CA 1
ATOM 6666 C C . LEU A 1 847 ? -21.554 -32.546 -6.023 1.00 69.12 847 LEU A C 1
ATOM 6668 O O . LEU A 1 847 ? -22.048 -32.769 -4.917 1.00 69.12 847 LEU A O 1
ATOM 6672 N N . GLU A 1 848 ? -22.097 -31.691 -6.894 1.00 72.31 848 GLU A N 1
ATOM 6673 C CA . GLU A 1 848 ? -23.347 -30.955 -6.650 1.00 72.31 848 GLU A CA 1
ATOM 6674 C C . GLU A 1 848 ? -24.520 -31.923 -6.396 1.00 72.31 848 GLU A C 1
ATOM 6676 O O . GLU A 1 848 ? -25.284 -31.760 -5.442 1.00 72.31 848 GLU A O 1
ATOM 6681 N N . GLY A 1 849 ? -24.615 -33.006 -7.179 1.00 79.50 849 GLY A N 1
ATOM 6682 C CA . GLY A 1 849 ? -25.632 -34.044 -6.983 1.00 79.50 849 GLY A CA 1
ATOM 6683 C C . GLY A 1 849 ? -25.498 -34.809 -5.658 1.00 79.50 849 GLY A C 1
ATOM 6684 O O . GLY A 1 849 ? -26.504 -35.176 -5.045 1.00 79.50 849 GLY A O 1
ATOM 6685 N N . ARG A 1 850 ? -24.270 -35.050 -5.179 1.00 83.50 850 ARG A N 1
ATOM 6686 C CA . ARG A 1 850 ? -24.023 -35.682 -3.871 1.00 83.50 850 ARG A CA 1
ATOM 6687 C C . ARG A 1 850 ? -24.379 -34.740 -2.723 1.00 83.50 850 ARG A C 1
ATOM 6689 O O . ARG A 1 850 ? -25.096 -35.167 -1.821 1.00 83.50 850 ARG A O 1
ATOM 6696 N N . PHE A 1 851 ? -23.961 -33.476 -2.800 1.00 88.69 851 PHE A N 1
ATOM 6697 C CA . PHE A 1 851 ? -24.297 -32.442 -1.820 1.00 88.69 851 PHE A CA 1
ATOM 6698 C C . PHE A 1 851 ? -25.815 -32.304 -1.636 1.00 88.69 851 PHE A C 1
ATOM 6700 O O . PHE A 1 851 ? -26.308 -32.401 -0.512 1.00 88.69 851 PHE A O 1
ATOM 6707 N N . ALA A 1 852 ? -26.569 -32.194 -2.736 1.00 88.56 852 ALA A N 1
ATOM 6708 C CA . ALA A 1 852 ? -28.029 -32.103 -2.705 1.00 88.56 852 ALA A CA 1
ATOM 6709 C C . ALA A 1 852 ? -28.684 -33.266 -1.944 1.00 88.56 852 ALA A C 1
ATOM 6711 O O . ALA A 1 852 ? -29.535 -33.053 -1.076 1.00 88.56 852 ALA A O 1
ATOM 6712 N N . ARG A 1 853 ? -28.273 -34.507 -2.241 1.00 89.06 853 ARG A N 1
ATOM 6713 C CA . ARG A 1 853 ? -28.810 -35.706 -1.579 1.00 89.06 853 ARG A CA 1
ATOM 6714 C C . ARG A 1 853 ? -28.474 -35.745 -0.092 1.00 89.06 853 ARG A C 1
ATOM 6716 O O . ARG A 1 853 ? -29.364 -36.011 0.715 1.00 89.06 853 ARG A O 1
ATOM 6723 N N . ASP A 1 854 ? -27.219 -35.479 0.263 1.00 90.88 854 ASP A N 1
ATOM 6724 C CA . ASP A 1 854 ? -26.739 -35.578 1.643 1.00 90.88 854 ASP A CA 1
ATOM 6725 C C . ASP A 1 854 ? -27.395 -34.514 2.534 1.00 90.88 854 ASP A C 1
ATOM 6727 O O . ASP A 1 854 ? -27.863 -34.832 3.629 1.00 90.88 854 ASP A O 1
ATOM 6731 N N . VAL A 1 855 ? -27.520 -33.274 2.043 1.00 93.75 855 VAL A N 1
ATOM 6732 C CA . VAL A 1 855 ? -28.204 -32.188 2.762 1.00 93.75 855 VAL A CA 1
ATOM 6733 C C . VAL A 1 855 ? -29.685 -32.504 2.957 1.00 93.75 855 VAL A C 1
ATOM 6735 O O . VAL A 1 855 ? -30.189 -32.377 4.071 1.00 93.75 855 VAL A O 1
ATOM 6738 N N . ARG A 1 856 ? -30.399 -32.965 1.919 1.00 91.75 856 ARG A N 1
ATOM 6739 C CA . ARG A 1 856 ? -31.824 -33.332 2.042 1.00 91.75 856 ARG A CA 1
ATOM 6740 C C . ARG A 1 856 ? -32.036 -34.455 3.053 1.00 91.75 856 ARG A C 1
ATOM 6742 O O . ARG A 1 856 ? -32.912 -34.347 3.914 1.00 91.75 856 ARG A O 1
ATOM 6749 N N . ALA A 1 857 ? -31.231 -35.515 2.975 1.00 92.38 857 ALA A N 1
ATOM 6750 C CA . ALA A 1 857 ? -31.303 -36.638 3.905 1.00 92.38 857 ALA A CA 1
ATOM 6751 C C . ALA A 1 857 ? -30.977 -36.204 5.343 1.00 92.38 857 ALA A C 1
ATOM 6753 O O . ALA A 1 857 ? -31.664 -36.597 6.288 1.00 92.38 857 ALA A O 1
ATOM 6754 N N . GLY A 1 858 ? -29.959 -35.361 5.494 1.00 94.12 858 GLY A N 1
ATOM 6755 C CA . GLY A 1 858 ? -29.477 -34.844 6.765 1.00 94.12 858 GLY A CA 1
ATOM 6756 C C . GLY A 1 858 ? -30.430 -33.877 7.468 1.00 94.12 858 GLY A C 1
ATOM 6757 O O . GLY A 1 858 ? -30.652 -33.971 8.676 1.00 94.12 858 GLY A O 1
ATOM 6758 N N . LEU A 1 859 ? -31.071 -32.987 6.712 1.00 94.38 859 LEU A N 1
ATOM 6759 C CA . LEU A 1 859 ? -32.100 -32.082 7.230 1.00 94.38 859 LEU A CA 1
ATOM 6760 C C . LEU A 1 859 ? -33.432 -32.792 7.509 1.00 94.38 859 LEU A C 1
ATOM 6762 O O . LEU A 1 859 ? -34.225 -32.313 8.322 1.00 94.38 859 LEU A O 1
ATOM 6766 N N . SER A 1 860 ? -33.667 -33.943 6.874 1.00 92.56 860 SER A N 1
ATOM 6767 C CA . SER A 1 860 ? -34.840 -34.792 7.121 1.00 92.56 860 SER A CA 1
ATOM 6768 C C . SER A 1 860 ? -34.653 -35.764 8.293 1.00 92.56 860 SER A C 1
ATOM 6770 O O . SER A 1 860 ? -35.621 -36.402 8.715 1.00 92.56 860 SER A O 1
ATOM 6772 N N . SER A 1 861 ? -33.436 -35.913 8.828 1.00 94.56 861 SER A N 1
ATOM 6773 C CA . SER A 1 861 ? -33.180 -36.802 9.962 1.00 94.56 861 SER A CA 1
ATOM 6774 C C . SER A 1 861 ? -33.534 -36.156 11.303 1.00 94.56 861 SER A C 1
ATOM 6776 O O . SER A 1 861 ? -33.626 -34.938 11.437 1.00 94.56 861 SER A O 1
ATOM 6778 N N . ASN A 1 862 ? -33.725 -36.991 12.327 1.00 90.38 862 ASN A N 1
ATOM 6779 C CA . ASN A 1 862 ? -33.897 -36.548 13.708 1.00 90.38 862 ASN A CA 1
ATOM 6780 C C . ASN A 1 862 ? -32.941 -37.336 14.629 1.00 90.38 862 ASN A C 1
ATOM 6782 O O . ASN A 1 862 ? -33.154 -38.542 14.795 1.00 90.38 862 ASN A O 1
ATOM 6786 N N . PRO A 1 863 ? -31.904 -36.704 15.213 1.00 92.44 863 PRO A N 1
ATOM 6787 C CA . PRO A 1 863 ? -31.545 -35.285 15.079 1.00 92.44 863 PRO A CA 1
ATOM 6788 C C . PRO A 1 863 ? -31.067 -34.924 13.661 1.00 92.44 863 PRO A C 1
ATOM 6790 O O . PRO A 1 863 ? -30.648 -35.801 12.897 1.00 92.44 863 PRO A O 1
ATOM 6793 N N . LYS A 1 864 ? -31.157 -33.639 13.301 1.00 96.75 864 LYS A N 1
ATOM 6794 C CA . LYS A 1 864 ? -30.687 -33.128 12.005 1.00 96.75 864 LYS A CA 1
ATOM 6795 C C . LYS A 1 864 ? -29.165 -33.090 11.977 1.00 96.75 864 LYS A C 1
ATOM 6797 O O . LYS A 1 864 ? -28.534 -32.730 12.972 1.00 96.75 864 LYS A O 1
ATOM 6802 N N . ARG A 1 865 ? -28.573 -33.446 10.841 1.00 95.38 865 ARG A N 1
ATOM 6803 C CA . ARG A 1 865 ? -27.114 -33.474 10.682 1.00 95.38 865 ARG A CA 1
ATOM 6804 C C . ARG A 1 865 ? -26.690 -33.222 9.249 1.00 95.38 865 ARG A C 1
ATOM 6806 O O . ARG A 1 865 ? -27.394 -33.642 8.344 1.00 95.38 865 ARG A O 1
ATOM 6813 N N . ILE A 1 866 ? -25.539 -32.603 9.040 1.00 93.38 866 ILE A N 1
ATOM 6814 C CA . ILE A 1 866 ? -24.902 -32.501 7.724 1.00 93.38 866 ILE A CA 1
ATOM 6815 C C . ILE A 1 866 ? -23.446 -32.929 7.898 1.00 93.38 866 ILE A C 1
ATOM 6817 O O . ILE A 1 866 ? -22.840 -32.642 8.923 1.00 93.38 866 ILE A O 1
ATOM 6821 N N . ASP A 1 867 ? -22.918 -33.689 6.944 1.00 87.12 867 ASP A N 1
ATOM 6822 C CA . ASP A 1 867 ? -21.550 -34.203 7.017 1.00 87.12 867 ASP A CA 1
ATOM 6823 C C . ASP A 1 867 ? -20.518 -33.073 6.843 1.00 87.12 867 ASP A C 1
ATOM 6825 O O . ASP A 1 867 ? -20.695 -32.208 5.979 1.00 87.12 867 ASP A O 1
ATOM 6829 N N . SER A 1 868 ? -19.441 -33.095 7.636 1.00 86.94 868 SER A N 1
ATOM 6830 C CA . SER A 1 868 ? -18.414 -32.047 7.641 1.00 86.94 868 SER A CA 1
ATOM 6831 C C . SER A 1 868 ? -17.624 -31.969 6.337 1.00 86.94 868 SER A C 1
ATOM 6833 O O . SER A 1 868 ? -17.057 -30.926 6.019 1.00 86.94 868 SER A O 1
ATOM 6835 N N . MET A 1 869 ? -17.641 -33.016 5.504 1.00 82.69 869 MET A N 1
ATOM 6836 C CA . MET A 1 869 ? -17.025 -32.938 4.178 1.00 82.69 869 MET A CA 1
ATOM 6837 C C . MET A 1 869 ? -17.628 -31.827 3.303 1.00 82.69 869 MET A C 1
ATOM 6839 O O . MET A 1 869 ? -16.977 -31.339 2.382 1.00 82.69 869 MET A O 1
ATOM 6843 N N . HIS A 1 870 ? -18.867 -31.413 3.586 1.00 87.38 870 HIS A N 1
ATOM 6844 C CA . HIS A 1 870 ? -19.563 -30.383 2.818 1.00 87.38 870 HIS A CA 1
ATOM 6845 C C . HIS A 1 870 ? -19.183 -28.953 3.208 1.00 87.38 870 HIS A C 1
ATOM 6847 O O . HIS A 1 870 ? -19.649 -28.018 2.551 1.00 87.38 870 HIS A O 1
ATOM 6853 N N . PHE A 1 871 ? -18.311 -28.771 4.205 1.00 83.88 871 PHE A N 1
ATOM 6854 C CA . PHE A 1 871 ? -17.732 -27.463 4.503 1.00 83.88 871 PHE A CA 1
ATOM 6855 C C . PHE A 1 871 ? -16.794 -26.958 3.408 1.00 83.88 871 PHE A C 1
ATOM 6857 O O . PHE A 1 871 ? -16.670 -25.752 3.235 1.00 83.88 871 PHE A O 1
ATOM 6864 N N . TYR A 1 872 ? -16.136 -27.856 2.677 1.00 80.25 872 TYR A N 1
ATOM 6865 C CA . TYR A 1 872 ? -14.987 -27.525 1.836 1.00 80.25 872 TYR A CA 1
ATOM 6866 C C . TYR A 1 872 ? -15.384 -27.221 0.381 1.00 80.25 872 TYR A C 1
ATOM 6868 O O . TYR A 1 872 ? -15.035 -27.960 -0.538 1.00 80.25 872 TYR A O 1
ATOM 6876 N N . ASP A 1 873 ? -16.131 -26.131 0.175 1.00 81.56 873 ASP A N 1
ATOM 6877 C CA . ASP A 1 873 ? -16.126 -25.406 -1.107 1.00 81.56 873 ASP A CA 1
ATOM 6878 C C . ASP A 1 873 ? -14.954 -24.402 -1.153 1.00 81.56 873 ASP A C 1
ATOM 6880 O O . ASP A 1 873 ? -14.223 -24.274 -0.172 1.00 81.56 873 ASP A O 1
ATOM 6884 N N . ASP A 1 874 ? -14.753 -23.685 -2.268 1.00 77.50 874 ASP A N 1
ATOM 6885 C CA . ASP A 1 874 ? -13.633 -22.732 -2.402 1.00 77.50 874 ASP A CA 1
ATOM 6886 C C . ASP A 1 874 ? -13.590 -21.735 -1.224 1.00 77.50 874 ASP A C 1
ATOM 6888 O O . ASP A 1 874 ? -12.540 -21.513 -0.618 1.00 77.50 874 ASP A O 1
ATOM 6892 N N . ARG A 1 875 ? -14.756 -21.206 -0.820 1.00 85.50 875 ARG A N 1
ATOM 6893 C CA . ARG A 1 875 ? -14.875 -20.276 0.312 1.00 85.50 875 ARG A CA 1
ATOM 6894 C C . ARG A 1 875 ? -14.615 -20.953 1.657 1.00 85.50 875 ARG A C 1
ATOM 6896 O O . ARG A 1 875 ? -13.978 -20.366 2.529 1.00 85.50 875 ARG A O 1
ATOM 6903 N N . GLY A 1 876 ? -15.109 -22.168 1.847 1.00 88.38 876 GLY A N 1
ATOM 6904 C CA . GLY A 1 876 ? -14.853 -22.961 3.039 1.00 88.38 876 GLY A CA 1
ATOM 6905 C C . GLY A 1 876 ? -13.375 -23.287 3.207 1.00 88.38 876 GLY A C 1
ATOM 6906 O O . GLY A 1 876 ? -12.847 -23.148 4.307 1.00 88.38 876 GLY A O 1
ATOM 6907 N N . SER A 1 877 ? -12.675 -23.631 2.124 1.00 83.06 877 SER A N 1
ATOM 6908 C CA . SER A 1 877 ? -11.223 -23.830 2.131 1.00 83.06 877 SER A CA 1
ATOM 6909 C C . SER A 1 877 ? -10.468 -22.558 2.540 1.00 83.06 877 SER A C 1
ATOM 6911 O O . SER A 1 877 ? -9.558 -22.639 3.363 1.00 83.06 877 SER A O 1
ATOM 6913 N N . GLU A 1 878 ? -10.864 -21.381 2.041 1.00 83.50 878 GLU A N 1
ATOM 6914 C CA . GLU A 1 878 ? -10.294 -20.093 2.472 1.00 83.50 878 GLU A CA 1
ATOM 6915 C C . GLU A 1 878 ? -10.532 -19.817 3.963 1.00 83.50 878 GLU A C 1
ATOM 6917 O O . GLU A 1 878 ? -9.614 -19.431 4.686 1.00 83.50 878 GLU A O 1
ATOM 6922 N N . LEU A 1 879 ? -11.766 -20.019 4.434 1.00 90.44 879 LEU A N 1
ATOM 6923 C CA . LEU A 1 879 ? -12.136 -19.816 5.835 1.00 90.44 879 LEU A CA 1
ATOM 6924 C C . LEU A 1 879 ? -11.375 -20.779 6.749 1.00 90.44 879 LEU A C 1
ATOM 6926 O O . LEU A 1 879 ? -10.856 -20.356 7.778 1.00 90.44 879 LEU A O 1
ATOM 6930 N N . PHE A 1 880 ? -11.226 -22.042 6.351 1.00 88.81 880 PHE A N 1
ATOM 6931 C CA . PHE A 1 880 ? -10.412 -23.002 7.086 1.00 88.81 880 PHE A CA 1
ATOM 6932 C C . PHE A 1 880 ? -8.937 -22.587 7.114 1.00 88.81 880 PHE A C 1
ATOM 6934 O O . PHE A 1 880 ? -8.313 -22.639 8.171 1.00 88.81 880 PHE A O 1
ATOM 6941 N N . ALA A 1 881 ? -8.385 -22.088 6.002 1.00 85.31 881 ALA A N 1
ATOM 6942 C CA . ALA A 1 881 ? -7.028 -21.546 5.988 1.00 85.31 881 ALA A CA 1
ATOM 6943 C C . ALA A 1 881 ? -6.872 -20.383 6.984 1.00 85.31 881 ALA A C 1
ATOM 6945 O O . ALA A 1 881 ? -5.883 -20.345 7.714 1.00 85.31 881 ALA A O 1
ATOM 6946 N N . MET A 1 882 ? -7.867 -19.495 7.098 1.00 90.69 882 MET A N 1
ATOM 6947 C CA . MET A 1 882 ? -7.885 -18.449 8.129 1.00 90.69 882 MET A CA 1
ATOM 6948 C C . MET A 1 882 ? -7.967 -19.024 9.551 1.00 90.69 882 MET A C 1
ATOM 6950 O O . MET A 1 882 ? -7.254 -18.537 10.426 1.00 90.69 882 MET A O 1
ATOM 6954 N N . ILE A 1 883 ? -8.772 -20.073 9.785 1.00 92.88 883 ILE A N 1
ATOM 6955 C CA . ILE A 1 883 ? -8.837 -20.770 11.083 1.00 92.88 883 ILE A CA 1
ATOM 6956 C C . ILE A 1 883 ? -7.448 -21.270 11.484 1.00 92.88 883 ILE A C 1
ATOM 6958 O O . ILE A 1 883 ? -7.055 -21.089 12.629 1.00 92.88 883 ILE A O 1
ATOM 6962 N N . THR A 1 884 ? -6.665 -21.830 10.555 1.00 90.50 884 THR A N 1
ATOM 6963 C CA . THR A 1 884 ? -5.322 -22.346 10.882 1.00 90.50 884 THR A CA 1
ATOM 6964 C C . THR A 1 884 ? -4.321 -21.282 11.351 1.00 90.50 884 THR A C 1
ATOM 6966 O O . THR A 1 884 ? -3.310 -21.634 11.965 1.00 90.50 884 THR A O 1
ATOM 6969 N N . GLU A 1 885 ? -4.601 -20.002 11.094 1.00 90.25 885 GLU A N 1
ATOM 6970 C CA . GLU A 1 885 ? -3.767 -18.864 11.496 1.00 90.25 885 GLU A CA 1
ATOM 6971 C C . GLU A 1 885 ? -4.236 -18.211 12.812 1.00 90.25 885 GLU A C 1
ATOM 6973 O O . GLU A 1 885 ? -3.527 -17.358 13.350 1.00 90.25 885 GLU A O 1
ATOM 6978 N N . THR A 1 886 ? -5.397 -18.596 13.363 1.00 92.56 886 THR A N 1
ATOM 6979 C CA . THR A 1 886 ? -5.874 -18.052 14.649 1.00 92.56 886 THR A CA 1
ATOM 6980 C C . THR A 1 886 ? -4.995 -18.522 15.806 1.00 92.56 886 THR A C 1
ATOM 6982 O O . THR A 1 886 ? -4.374 -19.590 15.764 1.00 92.56 886 THR A O 1
ATOM 6985 N N . GLU A 1 887 ? -4.911 -17.728 16.875 1.00 90.25 887 GLU A N 1
ATOM 6986 C CA . GLU A 1 887 ? -4.095 -18.083 18.040 1.00 90.25 887 GLU A CA 1
ATOM 6987 C C . GLU A 1 887 ? -4.647 -19.338 18.737 1.00 90.25 887 GLU A C 1
ATOM 6989 O O . GLU A 1 887 ? -3.880 -20.191 19.190 1.00 90.25 887 GLU A O 1
ATOM 6994 N N . GLU A 1 888 ? -5.966 -19.504 18.743 1.00 94.06 888 GLU A N 1
ATOM 6995 C CA . GLU A 1 888 ? -6.680 -20.587 19.404 1.00 94.06 888 GLU A CA 1
ATOM 6996 C C . GLU A 1 888 ? -6.550 -21.937 18.670 1.00 94.06 888 GLU A C 1
ATOM 6998 O O . GLU A 1 888 ? -6.481 -22.987 19.321 1.00 94.06 888 GLU A O 1
ATOM 7003 N N . TYR A 1 889 ? -6.440 -21.948 17.332 1.00 94.31 889 TYR A N 1
ATOM 7004 C CA . TYR A 1 889 ? -6.329 -23.185 16.547 1.00 94.31 889 TYR A CA 1
ATOM 7005 C C . TYR A 1 889 ? -4.900 -23.754 16.543 1.00 94.31 889 TYR A C 1
ATOM 7007 O O . TYR A 1 889 ? -4.094 -23.544 15.635 1.00 94.31 889 TYR A O 1
ATOM 7015 N N . TYR A 1 890 ? -4.558 -24.513 17.584 1.00 93.44 890 TYR A N 1
ATOM 7016 C CA . TYR A 1 890 ? -3.199 -25.039 17.767 1.00 93.44 890 TYR A CA 1
ATOM 7017 C C . TYR A 1 890 ? -2.810 -26.177 16.804 1.00 93.44 890 TYR A C 1
ATOM 7019 O O . TYR A 1 890 ? -1.618 -26.361 16.561 1.00 93.44 890 TYR A O 1
ATOM 7027 N N . LEU A 1 891 ? -3.771 -26.940 16.263 1.00 93.25 891 LEU A N 1
ATOM 7028 C CA . LEU A 1 891 ? -3.516 -28.236 15.614 1.00 93.25 891 LEU A CA 1
ATOM 7029 C C . LEU A 1 891 ? -2.510 -28.134 14.459 1.00 93.25 891 LEU A C 1
ATOM 7031 O O . LEU A 1 891 ? -1.504 -28.842 14.461 1.00 93.25 891 LEU A O 1
ATOM 7035 N N . THR A 1 892 ? -2.733 -27.213 13.516 1.00 91.62 892 THR A N 1
ATOM 7036 C CA . THR A 1 892 ? -1.874 -27.046 12.331 1.00 91.62 892 THR A CA 1
ATOM 7037 C C . THR A 1 892 ? -0.441 -26.683 12.709 1.00 91.62 892 THR A C 1
ATOM 7039 O O . THR A 1 892 ? 0.509 -27.227 12.142 1.00 91.62 892 THR A O 1
ATOM 7042 N N . ARG A 1 893 ? -0.263 -25.792 13.694 1.00 91.69 893 ARG A N 1
ATOM 7043 C CA . ARG A 1 893 ? 1.067 -25.394 14.178 1.00 91.69 893 ARG A CA 1
ATOM 7044 C C . ARG A 1 893 ? 1.775 -26.545 14.884 1.00 91.69 893 ARG A C 1
ATOM 7046 O O . ARG A 1 893 ? 2.964 -26.756 14.649 1.00 91.69 893 ARG A O 1
ATOM 7053 N N . THR A 1 894 ? 1.054 -27.280 15.729 1.00 93.44 894 THR A N 1
ATOM 7054 C CA . THR A 1 894 ? 1.598 -28.433 16.451 1.00 93.44 894 THR A CA 1
ATOM 7055 C C . THR A 1 894 ? 2.054 -29.521 15.479 1.00 93.44 894 THR A C 1
ATOM 7057 O O . THR A 1 894 ? 3.196 -29.964 15.556 1.00 93.44 894 THR A O 1
ATOM 7060 N N . GLU A 1 895 ? 1.208 -29.897 14.521 1.00 93.94 895 GLU A N 1
ATOM 7061 C CA . GLU A 1 895 ? 1.514 -30.932 13.530 1.00 93.94 895 GLU A CA 1
ATOM 7062 C C . GLU A 1 895 ? 2.660 -30.518 12.590 1.00 93.94 895 GLU A C 1
ATOM 7064 O O . GLU A 1 895 ? 3.605 -31.277 12.390 1.00 93.94 895 GLU A O 1
ATOM 7069 N N . THR A 1 896 ? 2.668 -29.273 12.093 1.00 91.38 896 THR A N 1
ATOM 7070 C CA . THR A 1 896 ? 3.782 -28.759 11.267 1.00 91.38 896 THR A CA 1
ATOM 7071 C C . THR A 1 896 ? 5.119 -28.873 12.002 1.00 91.38 896 THR A C 1
ATOM 7073 O O . THR A 1 896 ? 6.128 -29.271 11.416 1.00 91.38 896 THR A O 1
ATOM 7076 N N . ARG A 1 897 ? 5.130 -28.561 13.305 1.00 91.50 897 ARG A N 1
ATOM 7077 C CA . ARG A 1 897 ? 6.324 -28.683 14.140 1.00 91.50 897 ARG A CA 1
ATOM 7078 C C . ARG A 1 897 ? 6.734 -30.140 14.344 1.00 91.50 897 ARG A C 1
ATOM 7080 O O . ARG A 1 897 ? 7.927 -30.418 14.284 1.00 91.50 897 ARG A O 1
ATOM 7087 N N . ILE A 1 898 ? 5.787 -31.067 14.519 1.00 94.12 898 ILE A N 1
ATOM 7088 C CA . ILE A 1 898 ? 6.084 -32.508 14.588 1.00 94.12 898 ILE A CA 1
ATOM 7089 C C . ILE A 1 898 ? 6.806 -32.959 13.313 1.00 94.12 898 ILE A C 1
ATOM 7091 O O . ILE A 1 898 ? 7.883 -33.549 13.402 1.00 94.12 898 ILE A O 1
ATOM 7095 N N . LEU A 1 899 ? 6.269 -32.630 12.136 1.00 92.44 899 LEU A N 1
ATOM 7096 C CA . LEU A 1 899 ? 6.851 -33.032 10.851 1.00 92.44 899 LEU A CA 1
ATOM 7097 C C . LEU A 1 899 ? 8.255 -32.450 10.623 1.00 92.44 899 LEU A C 1
ATOM 7099 O O . LEU A 1 899 ? 9.097 -33.111 10.015 1.00 92.44 899 LEU A O 1
ATOM 7103 N N . GLN A 1 900 ? 8.527 -31.243 11.126 1.00 88.56 900 GLN A N 1
ATOM 7104 C CA . GLN A 1 900 ? 9.842 -30.598 11.044 1.00 88.56 900 GLN A CA 1
ATOM 7105 C C . GLN A 1 900 ? 10.841 -31.169 12.063 1.00 88.56 900 GLN A C 1
ATOM 7107 O O . GLN A 1 900 ? 11.923 -31.623 11.678 1.00 88.56 900 GLN A O 1
ATOM 7112 N N . ASP A 1 901 ? 10.477 -31.180 13.347 1.00 89.75 901 ASP A N 1
ATOM 7113 C CA . ASP A 1 901 ? 11.357 -31.568 14.456 1.00 89.75 901 ASP A CA 1
ATOM 7114 C C . ASP A 1 901 ? 11.667 -33.076 14.416 1.00 89.75 901 ASP A C 1
ATOM 7116 O O . ASP A 1 901 ? 12.802 -33.493 14.675 1.00 89.75 901 ASP A O 1
ATOM 7120 N N . HIS A 1 902 ? 10.695 -33.906 14.013 1.00 92.75 902 HIS A N 1
ATOM 7121 C CA . HIS A 1 902 ? 10.862 -35.358 13.889 1.00 92.75 902 HIS A CA 1
ATOM 7122 C C . HIS A 1 902 ? 11.267 -35.827 12.493 1.00 92.75 902 HIS A C 1
ATOM 7124 O O . HIS A 1 902 ? 11.433 -37.031 12.302 1.00 92.75 902 HIS A O 1
ATOM 7130 N N . ALA A 1 903 ? 11.524 -34.938 11.528 1.00 88.31 903 ALA A N 1
ATOM 7131 C CA . ALA A 1 903 ? 11.973 -35.337 10.190 1.00 88.31 903 ALA A CA 1
ATOM 7132 C C . ALA A 1 903 ? 13.165 -36.329 10.174 1.00 88.31 903 ALA A C 1
ATOM 7134 O O . ALA A 1 903 ? 13.151 -37.263 9.364 1.00 88.31 903 ALA A O 1
ATOM 7135 N N . PRO A 1 904 ? 14.196 -36.211 11.048 1.00 87.81 904 PRO A N 1
ATOM 7136 C CA . PRO A 1 904 ? 15.252 -37.221 11.147 1.00 87.81 904 PRO A CA 1
ATOM 7137 C C . PRO A 1 904 ? 14.737 -38.597 11.592 1.00 87.81 904 PRO A C 1
ATOM 7139 O O . PRO A 1 904 ? 15.171 -39.614 11.053 1.00 87.81 904 PRO A O 1
ATOM 7142 N N . THR A 1 905 ? 13.818 -38.629 12.558 1.00 91.94 905 THR A N 1
ATOM 7143 C CA . THR A 1 905 ? 13.214 -39.859 13.086 1.00 91.94 905 THR A CA 1
ATOM 7144 C C . THR A 1 905 ? 12.283 -40.488 12.055 1.00 91.94 905 THR A C 1
ATOM 7146 O O . THR A 1 905 ? 12.343 -41.697 11.849 1.00 91.94 905 THR A O 1
ATOM 7149 N N . ILE A 1 906 ? 11.493 -39.676 11.342 1.00 92.44 906 ILE A N 1
ATOM 7150 C CA . ILE A 1 906 ? 10.667 -40.119 10.214 1.00 92.44 906 ILE A CA 1
ATOM 7151 C C . ILE A 1 906 ? 11.566 -40.792 9.174 1.00 92.44 906 ILE A C 1
ATOM 7153 O O . ILE A 1 906 ? 11.346 -41.953 8.851 1.00 92.44 906 ILE A O 1
ATOM 7157 N N . ALA A 1 907 ? 12.649 -40.140 8.738 1.00 88.19 907 ALA A N 1
ATOM 7158 C CA . ALA A 1 907 ? 13.595 -40.734 7.790 1.00 88.19 907 ALA A CA 1
ATOM 7159 C C . ALA A 1 907 ? 14.214 -42.058 8.287 1.00 88.19 907 ALA A C 1
ATOM 7161 O O . ALA A 1 907 ? 14.440 -42.964 7.488 1.00 88.19 907 ALA A O 1
ATOM 7162 N N . ALA A 1 908 ? 14.464 -42.198 9.595 1.00 89.12 908 ALA A N 1
ATOM 7163 C CA . ALA A 1 908 ? 14.931 -43.453 10.183 1.00 89.12 908 ALA A CA 1
ATOM 7164 C C . ALA A 1 908 ? 13.853 -44.551 10.147 1.00 89.12 908 ALA A C 1
ATOM 7166 O O . ALA A 1 908 ? 14.162 -45.692 9.814 1.00 89.12 908 ALA A O 1
ATOM 7167 N N . VAL A 1 909 ? 12.590 -44.219 10.422 1.00 92.12 909 VAL A N 1
ATOM 7168 C CA . VAL A 1 909 ? 11.457 -45.156 10.326 1.00 92.12 909 VAL A CA 1
ATOM 7169 C C . VAL A 1 909 ? 11.234 -45.626 8.885 1.00 92.12 909 VAL A C 1
ATOM 7171 O O . VAL A 1 909 ? 10.960 -46.804 8.663 1.00 92.12 909 VAL A O 1
ATOM 7174 N N . LEU A 1 910 ? 11.450 -44.756 7.892 1.00 90.88 910 LEU A N 1
ATOM 7175 C CA . LEU A 1 910 ? 11.349 -45.116 6.472 1.00 90.88 910 LEU A CA 1
ATOM 7176 C C . LEU A 1 910 ? 12.346 -46.213 6.050 1.00 90.88 910 LEU A C 1
ATOM 7178 O O . LEU A 1 910 ? 12.120 -46.866 5.037 1.00 90.88 910 LEU A O 1
ATOM 7182 N N . THR A 1 911 ? 13.399 -46.490 6.835 1.00 87.56 911 THR A N 1
ATOM 7183 C CA . THR A 1 911 ? 14.319 -47.623 6.585 1.00 87.56 911 THR A CA 1
ATOM 7184 C C . THR A 1 911 ? 13.665 -49.000 6.729 1.00 87.56 911 THR A C 1
ATOM 7186 O O . THR A 1 911 ? 14.223 -49.984 6.249 1.00 87.56 911 THR A O 1
ATOM 7189 N N . LEU A 1 912 ? 12.486 -49.076 7.355 1.00 87.25 912 LEU A N 1
ATOM 7190 C CA . LEU A 1 912 ? 11.691 -50.302 7.462 1.00 87.25 912 LEU A CA 1
ATOM 7191 C C . LEU A 1 912 ? 10.984 -50.673 6.150 1.00 87.25 912 LEU A C 1
ATOM 7193 O O . LEU A 1 912 ? 10.499 -51.798 6.025 1.00 87.25 912 LEU A O 1
ATOM 7197 N N . LEU A 1 913 ? 10.902 -49.742 5.191 1.00 89.62 913 LEU A N 1
ATOM 7198 C CA . LEU A 1 913 ? 10.298 -49.989 3.884 1.00 89.62 913 LEU A CA 1
ATOM 7199 C C . LEU A 1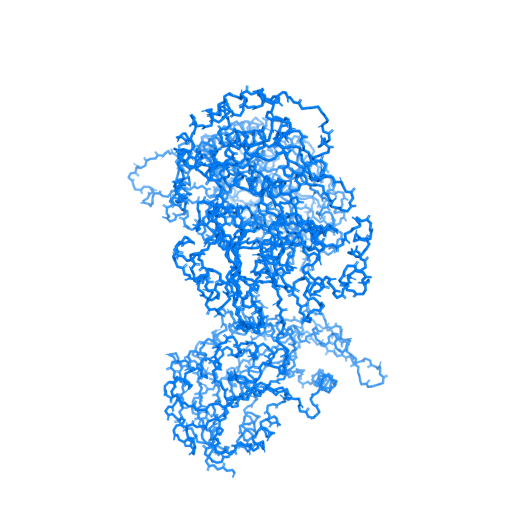 913 ? 11.142 -50.975 3.060 1.00 89.62 913 LEU A C 1
ATOM 7201 O O . LEU A 1 913 ? 12.370 -50.961 3.161 1.00 89.62 913 LEU A O 1
ATOM 7205 N N . PRO A 1 914 ? 10.521 -51.768 2.165 1.00 85.06 914 PRO A N 1
ATOM 7206 C CA . PRO A 1 914 ? 11.249 -52.658 1.258 1.00 85.06 914 PRO A CA 1
ATOM 7207 C C . PRO A 1 914 ? 12.293 -51.938 0.389 1.00 85.06 914 PRO A C 1
ATOM 7209 O O . PRO A 1 914 ? 13.385 -52.461 0.179 1.00 85.06 914 PRO A O 1
ATOM 7212 N N . ASN A 1 915 ? 11.968 -50.733 -0.091 1.00 86.00 915 ASN A N 1
ATOM 7213 C CA . ASN A 1 915 ? 12.859 -49.860 -0.860 1.00 86.00 915 ASN A CA 1
ATOM 7214 C C . ASN A 1 915 ? 12.925 -48.475 -0.191 1.00 86.00 915 ASN A C 1
ATOM 7216 O O . ASN A 1 915 ? 12.169 -47.579 -0.569 1.00 86.00 915 ASN A O 1
ATOM 7220 N N . PRO A 1 916 ? 13.803 -48.270 0.806 1.00 85.62 916 PRO A N 1
ATOM 7221 C CA . PRO A 1 916 ? 13.824 -47.042 1.606 1.00 85.62 916 PRO A CA 1
ATOM 7222 C C . PRO A 1 916 ? 14.479 -45.851 0.888 1.00 85.62 916 PRO A C 1
ATOM 7224 O O . PRO A 1 916 ? 14.320 -44.708 1.305 1.00 85.62 916 PRO A O 1
ATOM 7227 N N . SER A 1 917 ? 15.216 -46.098 -0.199 1.00 85.38 917 SER A N 1
ATOM 7228 C CA . SER A 1 917 ? 15.850 -45.057 -1.017 1.00 85.38 917 SER A CA 1
ATOM 7229 C C . SER A 1 917 ? 14.917 -44.441 -2.063 1.00 85.38 917 SER A C 1
ATOM 7231 O O . SER A 1 917 ? 15.275 -43.415 -2.636 1.00 85.38 917 SER A O 1
ATOM 7233 N N . SER A 1 918 ? 13.754 -45.051 -2.322 1.00 89.81 918 SER A N 1
ATOM 7234 C CA . SER A 1 918 ? 12.818 -44.642 -3.374 1.00 89.81 918 SER A CA 1
ATOM 7235 C C . SER A 1 918 ? 11.376 -44.795 -2.883 1.00 89.81 918 SER A C 1
ATOM 7237 O O . SER A 1 918 ? 10.872 -45.907 -2.731 1.00 89.81 918 SER A O 1
ATOM 7239 N N . ILE A 1 919 ? 10.713 -43.671 -2.618 1.00 91.88 919 ILE A N 1
ATOM 7240 C CA . ILE A 1 919 ? 9.428 -43.616 -1.914 1.00 91.88 919 ILE A CA 1
ATOM 7241 C C . ILE A 1 919 ? 8.382 -42.879 -2.746 1.00 91.88 919 ILE A C 1
ATOM 7243 O O . ILE A 1 919 ? 8.631 -41.793 -3.271 1.00 91.88 919 ILE A O 1
ATOM 7247 N N . ASN A 1 920 ? 7.197 -43.473 -2.834 1.00 91.88 920 ASN A N 1
ATOM 7248 C CA . ASN A 1 920 ? 5.990 -42.824 -3.311 1.00 91.88 920 ASN A CA 1
ATOM 7249 C C . ASN A 1 920 ? 5.218 -42.280 -2.101 1.00 91.88 920 ASN A C 1
ATOM 7251 O O . ASN A 1 920 ? 4.602 -43.051 -1.363 1.00 91.88 920 ASN A O 1
ATOM 7255 N N . LEU A 1 921 ? 5.301 -40.971 -1.869 1.00 93.81 921 LEU A N 1
ATOM 7256 C CA . LEU A 1 921 ? 4.616 -40.301 -0.770 1.00 93.81 921 LEU A CA 1
ATOM 7257 C C . LEU A 1 921 ? 3.225 -39.873 -1.236 1.00 93.81 921 LEU A C 1
ATOM 7259 O O . LEU A 1 921 ? 3.104 -39.020 -2.111 1.00 93.81 921 LEU A O 1
ATOM 7263 N N . ILE A 1 922 ? 2.186 -40.471 -0.669 1.00 94.12 922 ILE A N 1
ATOM 7264 C CA . ILE A 1 922 ? 0.793 -40.226 -1.041 1.00 94.12 922 ILE A CA 1
ATOM 7265 C C . ILE A 1 922 ? 0.129 -39.484 0.113 1.00 94.12 922 ILE A C 1
ATOM 7267 O O . ILE A 1 922 ? 0.062 -40.018 1.210 1.00 94.12 922 ILE A O 1
ATOM 7271 N N . GLU A 1 923 ? -0.372 -38.280 -0.105 1.00 94.19 923 GLU A N 1
ATOM 7272 C CA . GLU A 1 923 ? -1.074 -37.508 0.914 1.00 94.19 923 GLU A CA 1
ATOM 7273 C C . GLU A 1 923 ? -2.566 -37.434 0.616 1.00 94.19 923 GLU A C 1
ATOM 7275 O O . GLU A 1 923 ? -2.975 -37.096 -0.492 1.00 94.19 923 GLU A O 1
ATOM 7280 N N . ILE A 1 924 ? -3.367 -37.746 1.628 1.00 91.81 924 ILE A N 1
ATOM 7281 C CA . ILE A 1 924 ? -4.823 -37.708 1.599 1.00 91.81 924 ILE A CA 1
ATOM 7282 C C . ILE A 1 924 ? -5.292 -36.456 2.340 1.00 91.81 924 ILE A C 1
ATOM 7284 O O . ILE A 1 924 ? -4.983 -36.298 3.520 1.00 91.81 924 ILE A O 1
ATOM 7288 N N . GLY A 1 925 ? -6.070 -35.607 1.665 1.00 88.31 925 GLY A N 1
ATOM 7289 C CA . GLY A 1 925 ? -6.491 -34.307 2.190 1.00 88.31 925 GLY A CA 1
ATOM 7290 C C . GLY A 1 925 ? -5.319 -33.331 2.260 1.00 88.31 925 GLY A C 1
ATOM 7291 O O . GLY A 1 925 ? -5.035 -32.779 3.322 1.00 88.31 925 GLY A O 1
ATOM 7292 N N . ALA A 1 926 ? -4.593 -33.188 1.149 1.00 89.00 926 ALA A N 1
ATOM 7293 C CA . ALA A 1 926 ? -3.310 -32.489 1.115 1.00 89.00 926 ALA A CA 1
ATOM 7294 C C . ALA A 1 926 ? -3.400 -30.972 1.380 1.00 89.00 926 ALA A C 1
ATOM 7296 O O . ALA A 1 926 ? -2.406 -30.352 1.774 1.00 89.00 926 ALA A O 1
ATOM 7297 N N . GLY A 1 927 ? -4.577 -30.363 1.194 1.00 86.69 927 GLY A N 1
ATOM 7298 C CA . GLY A 1 927 ? -4.777 -28.938 1.445 1.00 86.69 927 GLY A CA 1
ATOM 7299 C C . GLY A 1 927 ? -3.835 -28.064 0.611 1.00 86.69 927 GLY A C 1
ATOM 7300 O O . GLY A 1 927 ? -3.622 -28.329 -0.566 1.00 86.69 927 GLY A O 1
ATOM 7301 N N . ASP A 1 928 ? -3.259 -27.025 1.224 1.00 82.75 928 ASP A N 1
ATOM 7302 C CA . ASP A 1 928 ? -2.335 -26.073 0.582 1.00 82.75 928 ASP A CA 1
ATOM 7303 C C . ASP A 1 928 ? -0.846 -26.480 0.661 1.00 82.75 928 ASP A C 1
ATOM 7305 O O . ASP A 1 928 ? 0.030 -25.772 0.157 1.00 82.75 928 ASP A O 1
ATOM 7309 N N . GLY A 1 929 ? -0.534 -27.615 1.297 1.00 86.88 929 GLY A N 1
ATOM 7310 C CA . GLY A 1 929 ? 0.827 -28.140 1.418 1.00 86.88 929 GLY A CA 1
ATOM 7311 C C . GLY A 1 929 ? 1.712 -27.542 2.502 1.00 86.88 929 GLY A C 1
ATOM 7312 O O . GLY A 1 929 ? 2.876 -27.949 2.590 1.00 86.88 929 GLY A O 1
ATOM 7313 N N . LYS A 1 930 ? 1.210 -26.630 3.351 1.00 84.50 930 LYS A N 1
ATOM 7314 C CA . LYS A 1 930 ? 2.004 -26.010 4.436 1.00 84.50 930 LYS A CA 1
ATOM 7315 C C . LYS A 1 930 ? 2.710 -27.035 5.333 1.00 84.50 930 LYS A C 1
ATOM 7317 O O . LYS A 1 930 ? 3.840 -26.805 5.761 1.00 84.50 930 LYS A O 1
ATOM 7322 N N . LYS A 1 931 ? 2.060 -28.174 5.586 1.00 88.31 931 LYS A N 1
ATOM 7323 C CA . LYS A 1 931 ? 2.568 -29.258 6.443 1.00 88.31 931 LYS A CA 1
ATOM 7324 C C . LYS A 1 931 ? 3.575 -30.162 5.731 1.00 88.31 931 LYS A C 1
ATOM 7326 O O . LYS A 1 931 ? 4.610 -30.515 6.295 1.00 88.31 931 LYS A O 1
ATOM 7331 N N . THR A 1 932 ? 3.299 -30.508 4.478 1.00 89.81 932 THR A N 1
ATOM 7332 C CA . THR A 1 932 ? 3.998 -31.602 3.785 1.00 89.81 932 THR A CA 1
ATOM 7333 C C . THR A 1 932 ? 5.240 -31.150 3.034 1.00 89.81 932 THR A C 1
ATOM 7335 O O . THR A 1 932 ? 6.218 -31.894 2.954 1.00 89.81 932 THR A O 1
ATOM 7338 N N . ILE A 1 933 ? 5.267 -29.914 2.533 1.00 90.88 933 ILE A N 1
ATOM 7339 C CA . ILE A 1 933 ? 6.431 -29.368 1.823 1.00 90.88 933 ILE A CA 1
ATOM 7340 C C . ILE A 1 933 ? 7.716 -29.414 2.678 1.00 90.88 933 ILE A C 1
ATOM 7342 O O . ILE A 1 933 ? 8.729 -29.915 2.176 1.00 90.88 933 ILE A O 1
ATOM 7346 N N . PRO A 1 934 ? 7.715 -28.989 3.961 1.00 87.81 934 PRO A N 1
ATOM 7347 C CA . PRO A 1 934 ? 8.886 -29.130 4.829 1.00 87.81 934 PRO A CA 1
ATOM 7348 C C . PRO A 1 934 ? 9.361 -30.582 4.986 1.00 87.81 934 PRO A C 1
ATOM 7350 O O . PRO A 1 934 ? 10.567 -30.845 4.971 1.00 87.81 934 PRO A O 1
ATOM 7353 N N . LEU A 1 935 ? 8.432 -31.542 5.084 1.00 89.44 935 LEU A N 1
ATOM 7354 C CA . LEU A 1 935 ? 8.771 -32.964 5.154 1.00 89.44 935 LEU A CA 1
ATOM 7355 C C . LEU A 1 935 ? 9.432 -33.438 3.851 1.00 89.44 935 LEU A C 1
ATOM 7357 O O . LEU A 1 935 ? 10.482 -34.081 3.898 1.00 89.44 935 LEU A O 1
ATOM 7361 N N . LEU A 1 936 ? 8.874 -33.083 2.689 1.00 91.31 936 LEU A N 1
ATOM 7362 C CA . LEU A 1 936 ? 9.451 -33.432 1.387 1.00 91.31 936 LEU A CA 1
ATOM 7363 C C . LEU A 1 936 ? 10.884 -32.890 1.239 1.00 91.31 936 LEU A C 1
ATOM 7365 O O . LEU A 1 936 ? 11.780 -33.625 0.817 1.00 91.31 936 LEU A O 1
ATOM 7369 N N . GLN A 1 937 ? 11.138 -31.644 1.656 1.00 87.81 937 GLN A N 1
ATOM 7370 C CA . GLN A 1 937 ? 12.485 -31.053 1.681 1.00 87.81 937 GLN A CA 1
ATOM 7371 C C . GLN A 1 937 ? 13.437 -31.836 2.593 1.00 87.81 937 GLN A C 1
ATOM 7373 O O . GLN A 1 937 ? 14.574 -32.151 2.218 1.00 87.81 937 GLN A O 1
ATOM 7378 N N . ALA A 1 938 ? 12.978 -32.189 3.793 1.00 86.25 938 ALA A N 1
ATOM 7379 C CA . ALA A 1 938 ? 13.786 -32.916 4.759 1.00 86.25 938 ALA A CA 1
ATOM 7380 C C . ALA A 1 938 ? 14.127 -34.340 4.284 1.00 86.25 938 ALA A C 1
ATOM 7382 O O . ALA A 1 938 ? 15.249 -34.805 4.503 1.00 86.25 938 ALA A O 1
ATOM 7383 N N . LEU A 1 939 ? 13.209 -35.021 3.599 1.00 87.81 939 LEU A N 1
ATOM 7384 C CA . LEU A 1 939 ? 13.459 -36.332 2.999 1.00 87.81 939 LEU A CA 1
ATOM 7385 C C . LEU A 1 939 ? 14.404 -36.230 1.789 1.00 87.81 939 LEU A C 1
ATOM 7387 O O . LEU A 1 939 ? 15.351 -37.013 1.682 1.00 87.81 939 LEU A O 1
ATOM 7391 N N . ARG A 1 940 ? 14.233 -35.219 0.925 1.00 85.62 940 ARG A N 1
ATOM 7392 C CA . ARG A 1 940 ? 15.125 -34.990 -0.225 1.00 85.62 940 ARG A CA 1
ATOM 7393 C C . ARG A 1 940 ? 16.552 -34.643 0.155 1.00 85.62 940 ARG A C 1
ATOM 7395 O O . ARG A 1 940 ? 17.478 -35.196 -0.430 1.00 85.62 940 ARG A O 1
ATOM 7402 N N . SER A 1 941 ? 16.750 -33.803 1.169 1.00 83.56 941 SER A N 1
ATOM 7403 C CA . SER A 1 941 ? 18.095 -33.466 1.667 1.00 83.56 941 SER A CA 1
ATOM 7404 C C . SER A 1 941 ? 18.885 -34.683 2.176 1.00 83.56 941 SER A C 1
ATOM 7406 O O . SER A 1 941 ? 20.108 -34.629 2.276 1.00 83.56 941 SER A O 1
ATOM 7408 N N . ARG A 1 942 ? 18.204 -35.805 2.446 1.00 83.00 942 ARG A N 1
ATOM 7409 C CA . ARG A 1 942 ? 18.802 -37.091 2.839 1.00 83.00 942 ARG A CA 1
ATOM 7410 C C . ARG A 1 942 ? 19.048 -38.041 1.663 1.00 83.00 942 ARG A C 1
ATOM 7412 O O . ARG A 1 942 ? 19.437 -39.183 1.882 1.00 83.00 942 ARG A O 1
ATOM 7419 N N . GLY A 1 943 ? 18.846 -37.581 0.428 1.00 84.88 943 GLY A N 1
ATOM 7420 C CA . GLY A 1 943 ? 19.091 -38.361 -0.786 1.00 84.88 943 GLY A CA 1
ATOM 7421 C C . GLY A 1 943 ? 18.011 -39.397 -1.103 1.00 84.88 943 GLY A C 1
ATOM 7422 O O . GLY A 1 943 ? 18.250 -40.274 -1.929 1.00 84.88 943 GLY A O 1
ATOM 7423 N N . ILE A 1 944 ? 16.838 -39.318 -0.466 1.00 86.75 944 ILE A N 1
ATOM 7424 C CA . ILE A 1 944 ? 15.705 -40.196 -0.777 1.00 86.75 944 ILE A CA 1
ATOM 7425 C C . ILE A 1 944 ? 15.084 -39.731 -2.096 1.00 86.75 944 ILE A C 1
ATOM 7427 O O . ILE A 1 944 ? 14.786 -38.549 -2.272 1.00 86.75 944 ILE A O 1
ATOM 7431 N N . GLN A 1 945 ? 14.878 -40.651 -3.033 1.00 88.06 945 GLN A N 1
ATOM 7432 C CA . GLN A 1 945 ? 14.136 -40.384 -4.256 1.00 88.06 945 GLN A CA 1
ATOM 7433 C C . GLN A 1 945 ? 12.636 -40.382 -3.948 1.00 88.06 945 GLN A C 1
ATOM 7435 O O . GLN A 1 945 ? 12.084 -41.404 -3.555 1.00 88.06 945 GLN A O 1
ATOM 7440 N N . LEU A 1 946 ? 11.975 -39.240 -4.125 1.00 89.94 946 LEU A N 1
ATOM 7441 C CA . LEU A 1 946 ? 10.557 -39.057 -3.816 1.00 89.94 946 LEU A CA 1
ATOM 7442 C C . LEU A 1 946 ? 9.742 -38.843 -5.076 1.00 89.94 946 LEU A C 1
ATOM 7444 O O . LEU A 1 946 ? 10.077 -37.978 -5.885 1.00 89.94 946 LEU A O 1
ATOM 7448 N N . SER A 1 947 ? 8.629 -39.546 -5.164 1.00 91.00 947 SER A N 1
ATOM 7449 C CA . SER A 1 947 ? 7.484 -39.110 -5.943 1.00 91.00 947 SER A CA 1
ATOM 7450 C C . SER A 1 947 ? 6.366 -38.706 -4.989 1.00 91.00 947 SER A C 1
ATOM 7452 O O . SER A 1 947 ? 6.271 -39.273 -3.900 1.00 91.00 947 SER A O 1
ATOM 7454 N N . TYR A 1 948 ? 5.565 -37.712 -5.360 1.00 93.06 948 TYR A N 1
ATOM 7455 C CA . TYR A 1 948 ? 4.522 -37.167 -4.496 1.00 93.06 948 TYR A CA 1
ATOM 7456 C C . TYR A 1 948 ? 3.147 -37.274 -5.158 1.00 93.06 948 TYR A C 1
ATOM 7458 O O . TYR A 1 948 ? 2.975 -36.887 -6.308 1.00 93.06 948 TYR A O 1
ATOM 7466 N N . THR A 1 949 ? 2.154 -37.805 -4.453 1.00 92.88 949 THR A N 1
ATOM 7467 C CA . THR A 1 949 ? 0.763 -37.831 -4.917 1.00 92.88 949 THR A CA 1
ATOM 7468 C C . THR A 1 949 ? -0.117 -37.133 -3.896 1.00 92.88 949 THR A C 1
ATOM 7470 O O . THR A 1 949 ? -0.264 -37.632 -2.789 1.00 92.88 949 THR A O 1
ATOM 7473 N N . ALA A 1 950 ? -0.706 -36.002 -4.261 1.00 93.31 950 ALA A N 1
ATOM 7474 C CA . ALA A 1 950 ? -1.658 -35.273 -3.439 1.00 93.31 950 ALA A CA 1
ATOM 7475 C C . ALA A 1 950 ? -3.085 -35.614 -3.862 1.00 93.31 950 ALA A C 1
ATOM 7477 O O . ALA A 1 950 ? -3.427 -35.472 -5.035 1.00 93.31 950 ALA A O 1
ATOM 7478 N N . ILE A 1 951 ? -3.908 -36.043 -2.913 1.00 91.50 951 ILE A N 1
ATOM 7479 C CA . ILE A 1 951 ? -5.328 -36.334 -3.093 1.00 91.50 951 ILE A CA 1
ATOM 7480 C C . ILE A 1 951 ? -6.115 -35.287 -2.310 1.00 91.50 951 ILE A C 1
ATOM 7482 O O . ILE A 1 951 ? -5.893 -35.126 -1.110 1.00 91.50 951 ILE A O 1
ATOM 7486 N N . ASP A 1 952 ? -7.042 -34.596 -2.968 1.00 88.25 952 ASP A N 1
ATOM 7487 C CA . ASP A 1 952 ? -7.957 -33.668 -2.301 1.00 88.25 952 ASP A CA 1
ATOM 7488 C C . ASP A 1 952 ? -9.314 -33.614 -3.021 1.00 88.25 952 ASP A C 1
ATOM 7490 O O . ASP A 1 952 ? -9.422 -33.938 -4.206 1.00 88.25 952 ASP A O 1
ATOM 7494 N N . ILE A 1 953 ? -10.356 -33.199 -2.301 1.00 81.88 953 ILE A N 1
ATOM 7495 C CA . ILE A 1 953 ? -11.701 -32.985 -2.852 1.00 81.88 953 ILE A CA 1
ATOM 7496 C C . ILE A 1 953 ? -11.877 -31.564 -3.408 1.00 81.88 953 ILE A C 1
ATOM 7498 O O . ILE A 1 953 ? -12.814 -31.325 -4.171 1.00 81.88 953 ILE A O 1
ATOM 7502 N N . SER A 1 954 ? -10.988 -30.632 -3.044 1.00 80.38 954 SER A N 1
ATOM 7503 C CA . SER A 1 954 ? -11.001 -29.237 -3.487 1.00 80.38 954 SER A CA 1
ATOM 7504 C C . SER A 1 954 ? -9.981 -28.995 -4.600 1.00 80.38 954 SER A C 1
ATOM 7506 O O . SER A 1 954 ? -8.771 -29.133 -4.409 1.00 80.38 954 SER A O 1
ATOM 7508 N N . GLN A 1 955 ? -10.464 -28.572 -5.773 1.00 81.12 955 GLN A N 1
ATOM 7509 C CA . GLN A 1 955 ? -9.587 -28.182 -6.881 1.00 81.12 955 GLN A CA 1
ATOM 7510 C C . GLN A 1 955 ? -8.729 -26.966 -6.503 1.00 81.12 955 GLN A C 1
ATOM 7512 O O . GLN A 1 955 ? -7.532 -26.963 -6.780 1.00 81.12 955 GLN A O 1
ATOM 7517 N N . GLY A 1 956 ? -9.310 -25.976 -5.814 1.00 78.75 956 GLY A N 1
ATOM 7518 C CA . GLY A 1 956 ? -8.581 -24.793 -5.357 1.00 78.75 956 GLY A CA 1
ATOM 7519 C C . GLY A 1 956 ? -7.434 -25.132 -4.400 1.00 78.75 956 GLY A C 1
ATOM 7520 O O . GLY A 1 956 ? -6.358 -24.544 -4.504 1.00 78.75 956 GLY A O 1
ATOM 7521 N N . ALA A 1 957 ? -7.617 -26.128 -3.523 1.00 81.56 957 ALA A N 1
ATOM 7522 C CA . ALA A 1 957 ? -6.552 -26.615 -2.646 1.00 81.56 957 ALA A CA 1
ATOM 7523 C C . ALA A 1 957 ? -5.404 -27.259 -3.443 1.00 81.56 957 ALA A C 1
ATOM 7525 O O . ALA A 1 957 ? -4.245 -26.896 -3.249 1.00 81.56 957 ALA A O 1
ATOM 7526 N N . LEU A 1 958 ? -5.717 -28.137 -4.406 1.00 86.25 958 LEU A N 1
ATOM 7527 C CA . LEU A 1 958 ? -4.706 -28.757 -5.275 1.00 86.25 958 LEU A CA 1
ATOM 7528 C C . LEU A 1 958 ? -3.946 -27.725 -6.122 1.00 86.25 958 LEU A C 1
ATOM 7530 O O . LEU A 1 958 ? -2.734 -27.857 -6.309 1.00 86.25 958 LEU A O 1
ATOM 7534 N N . ASP A 1 959 ? -4.631 -26.688 -6.606 1.00 81.81 959 ASP A N 1
ATOM 7535 C CA . ASP A 1 959 ? -4.015 -25.597 -7.365 1.00 81.81 959 ASP A CA 1
ATOM 7536 C C . ASP A 1 959 ? -3.057 -24.779 -6.480 1.00 81.81 959 ASP A C 1
ATOM 7538 O O . ASP A 1 959 ? -1.917 -24.505 -6.878 1.00 81.81 959 ASP A O 1
ATOM 7542 N N . ALA A 1 960 ? -3.478 -24.448 -5.253 1.00 81.19 960 ALA A N 1
ATOM 7543 C CA . ALA A 1 960 ? -2.650 -23.757 -4.266 1.00 81.19 960 ALA A CA 1
ATOM 7544 C C . ALA A 1 960 ? -1.420 -24.588 -3.868 1.00 81.19 960 ALA A C 1
ATOM 7546 O O . ALA A 1 960 ? -0.297 -24.079 -3.892 1.00 81.19 960 ALA A O 1
ATOM 7547 N N . LEU A 1 961 ? -1.605 -25.881 -3.589 1.00 87.31 961 LEU A N 1
ATOM 7548 C CA . LEU A 1 961 ? -0.535 -26.827 -3.277 1.00 87.31 961 LEU A CA 1
ATOM 7549 C C . LEU A 1 961 ? 0.450 -26.983 -4.435 1.00 87.31 961 LEU A C 1
ATOM 7551 O O . LEU A 1 961 ? 1.662 -26.998 -4.215 1.00 87.31 961 LEU A O 1
ATOM 7555 N N . GLN A 1 962 ? -0.030 -27.068 -5.678 1.00 86.06 962 GLN A N 1
ATOM 7556 C CA . GLN A 1 962 ? 0.853 -27.077 -6.841 1.00 86.06 962 GLN A CA 1
ATOM 7557 C C . GLN A 1 962 ? 1.692 -25.794 -6.897 1.00 86.06 962 GLN A C 1
ATOM 7559 O O . GLN A 1 962 ? 2.901 -25.856 -7.141 1.00 86.06 962 GLN A O 1
ATOM 7564 N N . GLY A 1 963 ? 1.065 -24.637 -6.666 1.00 80.00 963 GLY A N 1
ATOM 7565 C CA . GLY A 1 963 ? 1.750 -23.351 -6.554 1.00 80.00 963 GLY A CA 1
ATOM 7566 C C . GLY A 1 963 ? 2.819 -23.353 -5.458 1.00 80.00 963 GLY A C 1
ATOM 7567 O O . GLY A 1 963 ? 3.963 -22.961 -5.708 1.00 80.00 963 GLY A O 1
ATOM 7568 N N . ALA A 1 964 ? 2.490 -23.860 -4.271 1.00 82.69 964 ALA A N 1
ATOM 7569 C CA . ALA A 1 964 ? 3.400 -23.956 -3.137 1.00 82.69 964 ALA A CA 1
ATOM 7570 C C . ALA A 1 964 ? 4.566 -24.930 -3.399 1.00 82.69 964 ALA A C 1
ATOM 7572 O O . ALA A 1 964 ? 5.721 -24.595 -3.125 1.00 82.69 964 ALA A O 1
ATOM 7573 N N . LEU A 1 965 ? 4.315 -26.097 -4.004 1.00 82.31 965 LEU A N 1
ATOM 7574 C CA . LEU A 1 965 ? 5.351 -27.061 -4.406 1.00 82.31 965 LEU A CA 1
ATOM 7575 C C . LEU A 1 965 ? 6.305 -26.487 -5.452 1.00 82.31 965 LEU A C 1
ATOM 7577 O O . LEU A 1 965 ? 7.515 -26.682 -5.355 1.00 82.31 965 LEU A O 1
ATOM 7581 N N . ARG A 1 966 ? 5.779 -25.747 -6.433 1.00 78.06 966 ARG A N 1
ATOM 7582 C CA . ARG A 1 966 ? 6.603 -25.043 -7.427 1.00 78.06 966 ARG A CA 1
ATOM 7583 C C . ARG A 1 966 ? 7.457 -23.950 -6.784 1.00 78.06 966 ARG A C 1
ATOM 7585 O O . ARG A 1 966 ? 8.618 -23.792 -7.149 1.00 78.06 966 ARG A O 1
ATOM 7592 N N . SER A 1 967 ? 6.900 -23.225 -5.815 1.00 74.31 967 SER A N 1
ATOM 7593 C CA . SER A 1 967 ? 7.567 -22.101 -5.140 1.00 74.31 967 SER A CA 1
ATOM 7594 C C . SER A 1 967 ? 8.616 -22.538 -4.113 1.00 74.31 967 SER A C 1
ATOM 7596 O O . SER A 1 967 ? 9.568 -21.811 -3.851 1.00 74.31 967 SER A O 1
ATOM 7598 N N . SER A 1 968 ? 8.463 -23.724 -3.525 1.00 73.50 968 SER A N 1
ATOM 7599 C CA . SER A 1 968 ? 9.349 -24.246 -2.474 1.00 73.50 968 SER A CA 1
ATOM 7600 C C . SER A 1 968 ? 10.606 -24.951 -2.998 1.00 73.50 968 SER A C 1
ATOM 7602 O O . SER A 1 968 ? 11.430 -25.390 -2.191 1.00 73.50 968 SER A O 1
ATOM 7604 N N . ALA A 1 969 ? 10.762 -25.057 -4.325 1.00 63.50 969 ALA A N 1
ATOM 7605 C CA . ALA A 1 969 ? 11.900 -25.681 -5.005 1.00 63.50 969 ALA A CA 1
ATOM 7606 C C . ALA A 1 969 ? 12.212 -27.109 -4.517 1.00 63.50 969 ALA A C 1
ATOM 7608 O O . ALA A 1 969 ? 13.364 -27.550 -4.534 1.00 63.50 969 ALA A O 1
ATOM 7609 N N . VAL A 1 970 ? 11.189 -27.842 -4.064 1.00 71.38 970 VAL A N 1
ATOM 7610 C CA . VAL A 1 970 ? 11.366 -29.239 -3.676 1.00 71.38 970 VAL A CA 1
ATOM 7611 C C . VAL A 1 970 ? 11.487 -30.086 -4.932 1.00 71.38 970 VAL A C 1
ATOM 7613 O O . VAL A 1 970 ? 10.533 -30.236 -5.691 1.00 71.38 970 VAL A O 1
ATOM 7616 N N . ASP A 1 971 ? 12.672 -30.645 -5.137 1.00 74.56 971 ASP A N 1
ATOM 7617 C CA . ASP A 1 971 ? 12.943 -31.591 -6.214 1.00 74.56 971 ASP A CA 1
ATOM 7618 C C . ASP A 1 971 ? 12.186 -32.892 -5.926 1.00 74.56 971 ASP A C 1
ATOM 7620 O O . ASP A 1 971 ? 12.608 -33.655 -5.068 1.00 74.56 971 ASP A O 1
ATOM 7624 N N . VAL A 1 972 ? 11.042 -33.153 -6.562 1.00 80.62 972 VAL A N 1
ATOM 7625 C CA . VAL A 1 972 ? 10.398 -34.478 -6.547 1.00 80.62 972 VAL A CA 1
ATOM 7626 C C . VAL A 1 972 ? 10.433 -35.056 -7.962 1.00 80.62 972 VAL A C 1
ATOM 7628 O O . VAL A 1 972 ? 10.464 -34.328 -8.941 1.00 80.62 972 VAL A O 1
ATOM 7631 N N . THR A 1 973 ? 10.511 -36.378 -8.107 1.00 78.62 973 THR A N 1
ATOM 7632 C CA . THR A 1 973 ? 10.719 -37.014 -9.418 1.00 78.62 973 THR A CA 1
ATOM 7633 C C . THR A 1 973 ? 9.503 -36.791 -10.315 1.00 78.62 973 THR A C 1
ATOM 7635 O O . THR A 1 973 ? 9.637 -36.481 -11.496 1.00 78.62 973 THR A O 1
ATOM 7638 N N . ASP A 1 974 ? 8.320 -36.883 -9.721 1.00 84.50 974 ASP A N 1
ATOM 7639 C CA . ASP A 1 974 ? 7.050 -36.473 -10.292 1.00 84.50 974 ASP A CA 1
ATOM 7640 C C . ASP A 1 974 ? 6.089 -36.117 -9.151 1.00 84.50 974 ASP A C 1
ATOM 7642 O O . ASP A 1 974 ? 6.271 -36.546 -8.006 1.00 84.50 974 ASP A O 1
ATOM 7646 N N . ALA A 1 975 ? 5.098 -35.292 -9.467 1.00 88.50 975 ALA A N 1
ATOM 7647 C CA . ALA A 1 975 ? 4.028 -34.910 -8.567 1.00 88.50 975 ALA A CA 1
ATOM 7648 C C . ALA A 1 975 ? 2.672 -35.101 -9.262 1.00 88.50 975 ALA A C 1
ATOM 7650 O O . ALA A 1 975 ? 2.423 -34.537 -10.328 1.00 88.50 975 ALA A O 1
ATOM 7651 N N . THR A 1 976 ? 1.787 -35.897 -8.666 1.00 89.88 976 THR A N 1
ATOM 7652 C CA . THR A 1 976 ? 0.425 -36.134 -9.164 1.00 89.88 976 THR A CA 1
ATOM 7653 C C . THR A 1 976 ? -0.589 -35.467 -8.238 1.00 89.88 976 THR A C 1
ATOM 7655 O O . THR A 1 976 ? -0.581 -35.728 -7.043 1.00 89.88 976 THR A O 1
ATOM 7658 N N . PHE A 1 977 ? -1.469 -34.629 -8.780 1.00 90.69 977 PHE A N 1
ATOM 7659 C CA . PHE A 1 977 ? -2.582 -34.004 -8.060 1.00 90.69 977 PHE A CA 1
ATOM 7660 C C . PHE A 1 977 ? -3.880 -34.664 -8.502 1.00 90.69 977 PHE A C 1
ATOM 7662 O O . PHE A 1 977 ? -4.236 -34.613 -9.683 1.00 90.69 977 PHE A O 1
ATOM 7669 N N . LEU A 1 978 ? -4.557 -35.316 -7.569 1.00 88.62 978 LEU A N 1
ATOM 7670 C CA . LEU A 1 978 ? -5.700 -36.166 -7.833 1.00 88.62 978 LEU A CA 1
ATOM 7671 C C . LEU A 1 978 ? -6.944 -35.589 -7.155 1.00 88.62 978 LEU A C 1
ATOM 7673 O O . LEU A 1 978 ? -7.034 -35.561 -5.930 1.00 88.62 978 LEU A O 1
ATOM 7677 N N . LEU A 1 979 ? -7.908 -35.154 -7.971 1.00 84.69 979 LEU A N 1
ATOM 7678 C CA . LEU A 1 979 ? -9.220 -34.712 -7.496 1.00 84.69 979 LEU A CA 1
ATOM 7679 C C . LEU A 1 979 ? -10.120 -35.939 -7.277 1.00 84.69 979 LEU A C 1
ATOM 7681 O O . LEU A 1 979 ? -10.521 -36.585 -8.255 1.00 84.69 979 LEU A O 1
ATOM 7685 N N . GLY A 1 980 ? -10.414 -36.281 -6.020 1.00 78.50 980 GLY A N 1
ATOM 7686 C CA . GLY A 1 980 ? -11.154 -37.501 -5.672 1.00 78.50 980 GLY A CA 1
ATOM 7687 C C . GLY A 1 980 ? -11.373 -37.705 -4.168 1.00 78.50 980 GLY A C 1
ATOM 7688 O O . GLY A 1 980 ? -10.734 -37.037 -3.359 1.00 78.50 980 GLY A O 1
ATOM 7689 N N . ASP A 1 981 ? -12.249 -38.646 -3.780 1.00 76.25 981 ASP A N 1
ATOM 7690 C CA . ASP A 1 981 ? -12.324 -39.076 -2.376 1.00 76.25 981 ASP A CA 1
ATOM 7691 C C . ASP A 1 981 ? -11.101 -39.889 -1.952 1.00 76.25 981 ASP A C 1
ATOM 7693 O O . ASP A 1 981 ? -10.410 -40.520 -2.750 1.00 76.25 981 ASP A O 1
ATOM 7697 N N . ASN A 1 982 ? -10.877 -39.889 -0.643 1.00 74.44 982 ASN A N 1
ATOM 7698 C CA . ASN A 1 982 ? -9.695 -40.430 0.008 1.00 74.44 982 ASN A CA 1
ATOM 7699 C C . ASN A 1 982 ? -9.386 -41.893 -0.363 1.00 74.44 982 ASN A C 1
ATOM 7701 O O . ASN A 1 982 ? -8.250 -42.217 -0.708 1.00 74.44 982 ASN A O 1
ATOM 7705 N N . VAL A 1 983 ? -10.369 -42.796 -0.276 1.00 79.88 983 VAL A N 1
ATOM 7706 C CA . VAL A 1 983 ? -10.124 -44.248 -0.370 1.00 79.88 983 VAL A CA 1
ATOM 7707 C C . VAL A 1 983 ? -10.089 -44.718 -1.822 1.00 79.88 983 VAL A C 1
ATOM 7709 O O . VAL A 1 983 ? -9.231 -45.531 -2.176 1.00 79.88 983 VAL A O 1
ATOM 7712 N N . GLU A 1 984 ? -10.982 -44.222 -2.681 1.00 80.62 984 GLU A N 1
ATOM 7713 C CA . GLU A 1 984 ? -10.993 -44.583 -4.100 1.00 80.62 984 GLU A CA 1
ATOM 7714 C C . GLU A 1 984 ? -9.741 -44.046 -4.801 1.00 80.62 984 GLU A C 1
ATOM 7716 O O . GLU A 1 984 ? -9.073 -44.788 -5.528 1.00 80.62 984 GLU A O 1
ATOM 7721 N N . ALA A 1 985 ? -9.352 -42.802 -4.505 1.00 83.56 985 ALA A N 1
ATOM 7722 C CA . ALA A 1 985 ? -8.120 -42.209 -5.011 1.00 83.56 985 ALA A CA 1
ATOM 7723 C C . ALA A 1 985 ? -6.863 -42.917 -4.520 1.00 83.56 985 ALA A C 1
ATOM 7725 O O . ALA A 1 985 ? -5.931 -43.119 -5.307 1.00 83.56 985 ALA A O 1
ATOM 7726 N N . LEU A 1 986 ? -6.834 -43.362 -3.261 1.00 86.06 986 LEU A N 1
ATOM 7727 C CA . LEU A 1 986 ? -5.722 -44.162 -2.764 1.00 86.06 986 LEU A CA 1
ATOM 7728 C C . LEU A 1 986 ? -5.644 -45.516 -3.485 1.00 86.06 986 LEU A C 1
ATOM 7730 O O . LEU A 1 986 ? -4.560 -45.918 -3.914 1.00 86.06 986 LEU A O 1
ATOM 7734 N N . ARG A 1 987 ? -6.774 -46.213 -3.673 1.00 85.31 987 ARG A N 1
ATOM 7735 C CA . ARG A 1 987 ? -6.823 -47.484 -4.424 1.00 85.31 987 ARG A CA 1
ATOM 7736 C C . ARG A 1 987 ? -6.381 -47.302 -5.871 1.00 85.31 987 ARG A C 1
ATOM 7738 O O . ARG A 1 987 ? -5.649 -48.139 -6.387 1.00 85.31 987 ARG A O 1
ATOM 7745 N N . TRP A 1 988 ? -6.782 -46.209 -6.513 1.00 83.56 988 TRP A N 1
ATOM 7746 C CA . TRP A 1 988 ? -6.316 -45.880 -7.855 1.00 83.56 988 TRP A CA 1
ATOM 7747 C C . TRP A 1 988 ? -4.800 -45.656 -7.868 1.00 83.56 988 TRP A C 1
ATOM 7749 O O . TRP A 1 988 ? -4.092 -46.289 -8.646 1.00 83.56 988 TRP A O 1
ATOM 7759 N N . THR A 1 989 ? -4.287 -44.831 -6.953 1.00 82.88 989 THR A N 1
ATOM 7760 C CA . THR A 1 989 ? -2.860 -44.474 -6.876 1.00 82.88 989 THR A CA 1
ATOM 7761 C C . THR A 1 989 ? -1.974 -45.690 -6.615 1.00 82.88 989 THR A C 1
ATOM 7763 O O . THR A 1 989 ? -0.923 -45.835 -7.232 1.00 82.88 989 THR A O 1
ATOM 7766 N N . THR A 1 990 ? -2.407 -46.591 -5.736 1.00 78.81 990 THR A N 1
ATOM 7767 C CA . THR A 1 990 ? -1.679 -47.824 -5.388 1.00 78.81 990 THR A CA 1
ATOM 7768 C C . THR A 1 990 ? -1.751 -48.899 -6.477 1.00 78.81 990 THR A C 1
ATOM 7770 O O . THR A 1 990 ? -0.910 -49.796 -6.500 1.00 78.81 990 THR A O 1
ATOM 7773 N N . GLN A 1 991 ? -2.712 -48.805 -7.404 1.00 75.75 991 GLN A N 1
ATOM 7774 C CA . GLN A 1 991 ? -2.805 -49.654 -8.599 1.00 75.75 991 GLN A CA 1
ATOM 7775 C C . GLN A 1 991 ? -1.995 -49.120 -9.789 1.00 75.75 991 GLN A C 1
ATOM 7777 O O . GLN A 1 991 ? -1.714 -49.882 -10.718 1.00 75.75 991 GLN A O 1
ATOM 7782 N N . VAL A 1 992 ? -1.616 -47.836 -9.789 1.00 73.69 992 VAL A N 1
ATOM 7783 C CA . VAL A 1 992 ? -0.698 -47.282 -10.792 1.00 73.69 992 VAL A CA 1
ATOM 7784 C C . VAL A 1 992 ? 0.687 -47.884 -10.566 1.00 73.69 992 VAL A C 1
ATOM 7786 O O . VAL A 1 992 ? 1.313 -47.665 -9.531 1.00 73.69 992 VAL A O 1
ATOM 7789 N N . ASP A 1 993 ? 1.174 -48.643 -11.548 1.00 63.06 993 ASP A N 1
ATOM 7790 C CA . ASP A 1 993 ? 2.460 -49.334 -11.456 1.00 63.06 993 ASP A CA 1
ATOM 7791 C C . ASP A 1 993 ? 3.623 -48.329 -11.333 1.00 63.06 993 ASP A C 1
ATOM 7793 O O . ASP A 1 993 ? 3.909 -47.560 -12.255 1.00 63.06 993 ASP A O 1
ATOM 7797 N N . ARG A 1 994 ? 4.284 -48.332 -10.169 1.00 75.12 994 ARG A N 1
ATOM 7798 C CA . ARG A 1 994 ? 5.489 -47.546 -9.850 1.00 75.12 994 ARG A CA 1
ATOM 7799 C C . ARG A 1 994 ? 6.613 -48.500 -9.434 1.00 75.12 994 ARG A C 1
ATOM 7801 O O . ARG A 1 994 ? 6.928 -48.613 -8.245 1.00 75.12 994 ARG A O 1
ATOM 7808 N N . PRO A 1 995 ? 7.200 -49.241 -10.391 1.00 71.19 995 PRO A N 1
ATOM 7809 C CA . PRO A 1 995 ? 8.111 -50.333 -10.083 1.00 71.19 995 PRO A CA 1
ATOM 7810 C C . PRO A 1 995 ? 9.339 -49.837 -9.309 1.00 71.19 995 PRO A C 1
ATOM 7812 O O . PRO A 1 995 ? 10.055 -48.942 -9.755 1.00 71.19 995 PRO A O 1
ATOM 7815 N N . GLY A 1 996 ? 9.592 -50.449 -8.148 1.00 78.00 996 GLY A N 1
ATOM 7816 C CA . GLY A 1 996 ? 10.758 -50.162 -7.304 1.00 78.00 996 GLY A CA 1
ATOM 7817 C C . GLY A 1 996 ? 10.564 -49.081 -6.234 1.00 78.00 996 GLY A C 1
ATOM 7818 O O . GLY A 1 996 ? 11.517 -48.804 -5.509 1.00 78.00 996 GLY A O 1
ATOM 7819 N N . MET A 1 997 ? 9.367 -48.499 -6.091 1.00 86.88 997 MET A N 1
ATOM 7820 C CA . MET A 1 997 ? 9.058 -47.546 -5.013 1.00 86.88 997 MET A CA 1
ATOM 7821 C C . MET A 1 997 ? 8.198 -48.191 -3.920 1.00 86.88 997 MET A C 1
ATOM 7823 O O . MET A 1 997 ? 7.341 -49.019 -4.219 1.00 86.88 997 MET A O 1
ATOM 7827 N N . SER A 1 998 ? 8.418 -47.811 -2.659 1.00 89.56 998 SER A N 1
ATOM 7828 C CA . SER A 1 998 ? 7.536 -48.207 -1.542 1.00 89.56 998 SER A CA 1
ATOM 7829 C C . SER A 1 998 ? 6.529 -47.097 -1.244 1.00 89.56 998 SER A C 1
ATOM 7831 O O . SER A 1 998 ? 6.887 -45.922 -1.373 1.00 89.56 998 SER A O 1
ATOM 7833 N N . ASN A 1 999 ? 5.302 -47.431 -0.833 1.00 91.56 999 ASN A N 1
ATOM 7834 C CA . ASN A 1 999 ? 4.304 -46.405 -0.535 1.00 91.56 999 ASN A CA 1
ATOM 7835 C C . ASN A 1 999 ? 4.401 -45.949 0.920 1.00 91.56 999 ASN A C 1
ATOM 7837 O O . ASN A 1 999 ? 4.515 -46.754 1.848 1.00 91.56 999 ASN A O 1
ATOM 7841 N N . VAL A 1 1000 ? 4.301 -44.637 1.103 1.00 94.38 1000 VAL A N 1
ATOM 7842 C CA . VAL A 1 1000 ? 4.091 -44.008 2.404 1.00 94.38 1000 VAL A CA 1
ATOM 7843 C C . VAL A 1 1000 ? 2.864 -43.131 2.272 1.00 94.38 1000 VAL A C 1
ATOM 7845 O O . VAL A 1 1000 ? 2.880 -42.172 1.502 1.00 94.38 1000 VAL A O 1
ATOM 7848 N N . VAL A 1 1001 ? 1.800 -43.467 2.992 1.00 94.88 1001 VAL A N 1
ATOM 7849 C CA . VAL A 1 1001 ? 0.572 -42.670 2.989 1.00 94.88 1001 VAL A CA 1
ATOM 7850 C C . VAL A 1 1001 ? 0.581 -41.717 4.170 1.00 94.88 1001 VAL A C 1
ATOM 7852 O O . VAL A 1 1001 ? 0.842 -42.128 5.296 1.00 94.88 1001 VAL A O 1
ATOM 7855 N N . LEU A 1 1002 ? 0.278 -40.454 3.908 1.00 95.50 1002 LEU A N 1
ATOM 7856 C CA . LEU A 1 1002 ? 0.050 -39.419 4.897 1.00 95.50 1002 LEU A CA 1
ATOM 7857 C C . LEU A 1 1002 ? -1.453 -39.140 4.959 1.00 95.50 1002 LEU A C 1
ATOM 7859 O O . LEU A 1 1002 ? -2.059 -38.768 3.955 1.00 95.50 1002 LEU A O 1
ATOM 7863 N N . PHE A 1 1003 ? -2.052 -39.315 6.131 1.00 94.12 1003 PHE A N 1
ATOM 7864 C CA . PHE A 1 1003 ? -3.401 -38.847 6.432 1.00 94.12 1003 PHE A CA 1
ATOM 7865 C C . PHE A 1 1003 ? -3.305 -37.858 7.589 1.00 94.12 1003 PHE A C 1
ATOM 7867 O O . PHE A 1 1003 ? -3.463 -38.207 8.760 1.00 94.12 1003 PHE A O 1
ATOM 7874 N N . LEU A 1 1004 ? -2.912 -36.639 7.223 1.00 92.56 1004 LEU A N 1
ATOM 7875 C CA . LEU A 1 1004 ? -2.566 -35.577 8.156 1.00 92.56 1004 LEU A CA 1
ATOM 7876 C C . LEU A 1 1004 ? -3.802 -34.783 8.583 1.00 92.56 1004 LEU A C 1
ATOM 7878 O O . LEU A 1 1004 ? -4.874 -34.820 7.975 1.00 92.56 1004 LEU A O 1
ATOM 7882 N N . GLY A 1 1005 ? -3.609 -33.985 9.621 1.00 85.75 1005 GLY A N 1
ATOM 7883 C CA . GLY A 1 1005 ? -4.656 -33.295 10.344 1.00 85.75 1005 GLY A CA 1
ATOM 7884 C C . GLY A 1 1005 ? -5.404 -34.270 11.237 1.00 85.75 1005 GLY A C 1
ATOM 7885 O O . GLY A 1 1005 ? -5.384 -35.484 11.049 1.00 85.75 1005 GLY A O 1
ATOM 7886 N N . SER A 1 1006 ? -6.153 -33.741 12.195 1.00 87.06 1006 SER A N 1
ATOM 7887 C CA . SER A 1 1006 ? -7.056 -34.546 13.021 1.00 87.06 1006 SER A CA 1
ATOM 7888 C C . SER A 1 1006 ? -8.294 -35.039 12.258 1.00 87.06 1006 SER A C 1
ATOM 7890 O O . SER A 1 1006 ? -9.343 -35.242 12.864 1.00 87.06 1006 SER A O 1
ATOM 7892 N N . SER A 1 1007 ? -8.204 -35.214 10.937 1.00 88.50 1007 SER A N 1
ATOM 7893 C CA . SER A 1 1007 ? -9.307 -35.542 10.029 1.00 88.50 1007 SER A CA 1
ATOM 7894 C C . SER A 1 1007 ? -9.929 -36.902 10.342 1.00 88.50 1007 SER A C 1
ATOM 7896 O O . SER A 1 1007 ? -11.133 -37.087 10.172 1.00 88.50 1007 SER A O 1
ATOM 7898 N N . ILE A 1 1008 ? -9.141 -37.851 10.863 1.00 90.62 1008 ILE A N 1
ATOM 7899 C CA . ILE A 1 1008 ? -9.668 -39.121 11.385 1.00 90.62 1008 ILE A CA 1
ATOM 7900 C C . ILE A 1 1008 ? -10.659 -38.902 12.536 1.00 90.62 1008 ILE A C 1
ATOM 7902 O O . ILE A 1 1008 ? -11.605 -39.671 12.692 1.00 90.62 1008 ILE A O 1
ATOM 7906 N N . GLY A 1 1009 ? -10.495 -37.808 13.283 1.00 90.94 1009 GLY A N 1
ATOM 7907 C CA . GLY A 1 1009 ? -11.393 -37.398 14.350 1.00 90.94 1009 GLY A CA 1
ATOM 7908 C C . GLY A 1 1009 ? -12.776 -36.964 13.865 1.00 90.94 1009 GLY A C 1
ATOM 7909 O O . GLY A 1 1009 ? -13.677 -36.858 14.689 1.00 90.94 1009 GLY A O 1
ATOM 7910 N N . ASN A 1 1010 ? -12.990 -36.767 12.561 1.00 90.38 1010 ASN A N 1
ATOM 7911 C CA . ASN A 1 1010 ? -14.317 -36.446 12.025 1.00 90.38 1010 ASN A CA 1
ATOM 7912 C C . ASN A 1 1010 ? -15.249 -37.660 11.955 1.00 90.38 1010 ASN A C 1
ATOM 7914 O O . ASN A 1 1010 ? -16.472 -37.522 11.850 1.00 90.38 1010 ASN A O 1
ATOM 7918 N N . TYR A 1 1011 ? -14.682 -38.858 12.074 1.00 88.75 1011 TYR A N 1
ATOM 7919 C CA . TYR A 1 1011 ? -15.402 -40.117 12.043 1.00 88.75 1011 TYR A CA 1
ATOM 7920 C C . TYR A 1 1011 ? -15.673 -40.598 13.467 1.00 88.75 1011 TYR A C 1
ATOM 7922 O O . TYR A 1 1011 ? -14.826 -40.499 14.353 1.00 88.75 1011 TYR A O 1
ATOM 7930 N N . ASP A 1 1012 ? -16.862 -41.157 13.694 1.00 88.38 1012 ASP A N 1
ATOM 7931 C CA . ASP A 1 1012 ? -17.084 -41.945 14.905 1.00 88.38 1012 ASP A CA 1
ATOM 7932 C C . ASP A 1 1012 ? -16.118 -43.142 14.956 1.00 88.38 1012 ASP A C 1
ATOM 7934 O O . ASP A 1 1012 ? -15.565 -43.555 13.940 1.00 88.38 1012 ASP A O 1
ATOM 7938 N N . ASN A 1 1013 ? -15.885 -43.690 16.150 1.00 87.19 1013 ASN A N 1
ATOM 7939 C CA . ASN A 1 1013 ? -14.858 -44.716 16.356 1.00 87.19 1013 ASN A CA 1
ATOM 7940 C C . ASN A 1 1013 ? -15.008 -45.941 15.433 1.00 87.19 1013 ASN A C 1
ATOM 7942 O O . ASN A 1 1013 ? -13.998 -46.463 14.970 1.00 87.19 1013 ASN A O 1
ATOM 7946 N N . ASP A 1 1014 ? -16.239 -46.372 15.137 1.00 87.94 1014 ASP A N 1
ATOM 7947 C CA . ASP A 1 1014 ? -16.490 -47.523 14.260 1.00 87.94 1014 ASP A CA 1
ATOM 7948 C C . ASP A 1 1014 ? -16.168 -47.183 12.795 1.00 87.94 1014 ASP A C 1
ATOM 7950 O O . ASP A 1 1014 ? -15.565 -47.986 12.082 1.00 87.94 1014 ASP A O 1
ATOM 7954 N N . LYS A 1 1015 ? -16.514 -45.971 12.340 1.00 88.75 1015 LYS A N 1
ATOM 7955 C CA . LYS A 1 1015 ? -16.147 -45.479 11.005 1.00 88.75 1015 LYS A CA 1
ATOM 7956 C C . LYS A 1 1015 ? -14.660 -45.168 10.874 1.00 88.75 1015 LYS A C 1
ATOM 7958 O O . LYS A 1 1015 ? -14.113 -45.382 9.800 1.00 88.75 1015 LYS A O 1
ATOM 7963 N N . ALA A 1 1016 ? -14.005 -44.682 11.927 1.00 90.19 1016 ALA A N 1
ATOM 7964 C CA . ALA A 1 1016 ? -12.560 -44.474 11.948 1.00 90.19 1016 ALA A CA 1
ATOM 7965 C C . ALA A 1 1016 ? -11.821 -45.818 11.836 1.00 90.19 1016 ALA A C 1
ATOM 7967 O O . ALA A 1 1016 ? -10.877 -45.937 11.058 1.00 90.19 1016 ALA A O 1
ATOM 7968 N N . GLU A 1 1017 ? -12.292 -46.851 12.548 1.00 90.69 1017 GLU A N 1
ATOM 7969 C CA . GLU A 1 1017 ? -11.788 -48.225 12.423 1.00 90.69 1017 GLU A CA 1
ATOM 7970 C C . GLU A 1 1017 ? -11.999 -48.765 10.996 1.00 90.69 1017 GLU A C 1
ATOM 7972 O O . GLU A 1 1017 ? -11.060 -49.280 10.389 1.00 90.69 1017 GLU A O 1
ATOM 7977 N N . ALA A 1 1018 ? -13.189 -48.572 10.415 1.00 90.00 1018 ALA A N 1
ATOM 7978 C CA . ALA A 1 1018 ? -13.474 -48.959 9.031 1.00 90.00 1018 ALA A CA 1
ATOM 7979 C C . ALA A 1 1018 ? -12.596 -48.212 8.009 1.00 90.00 1018 ALA A C 1
ATOM 7981 O O . ALA A 1 1018 ? -12.075 -48.830 7.085 1.00 90.00 1018 ALA A O 1
ATOM 7982 N N . LEU A 1 1019 ? -12.370 -46.908 8.200 1.00 90.31 1019 LEU A N 1
ATOM 7983 C CA . LEU A 1 1019 ? -11.490 -46.110 7.347 1.00 90.31 1019 LEU A CA 1
ATOM 7984 C C . LEU A 1 1019 ? -10.044 -46.609 7.425 1.00 90.31 1019 LEU A C 1
ATOM 7986 O O . LEU A 1 1019 ? -9.410 -46.791 6.391 1.00 90.31 1019 LEU A O 1
ATOM 7990 N N . LEU A 1 1020 ? -9.520 -46.877 8.625 1.00 91.50 1020 LEU A N 1
ATOM 7991 C CA . LEU A 1 1020 ? -8.175 -47.441 8.781 1.00 91.50 1020 LEU A CA 1
ATOM 7992 C C . LEU A 1 1020 ? -8.059 -48.821 8.120 1.00 91.50 1020 LEU A C 1
ATOM 7994 O O . LEU A 1 1020 ? -7.038 -49.106 7.496 1.00 91.50 1020 LEU A O 1
ATOM 7998 N N . HIS A 1 1021 ? -9.103 -49.650 8.204 1.00 91.31 1021 HIS A N 1
ATOM 7999 C CA . HIS A 1 1021 ? -9.173 -50.920 7.482 1.00 91.31 1021 HIS A CA 1
ATOM 8000 C C . HIS A 1 1021 ? -9.145 -50.711 5.957 1.00 91.31 1021 HIS A C 1
ATOM 8002 O O . HIS A 1 1021 ? -8.380 -51.377 5.261 1.00 91.31 1021 HIS A O 1
ATOM 8008 N N . ASP A 1 1022 ? -9.924 -49.764 5.429 1.00 90.12 1022 ASP A N 1
ATOM 8009 C CA . ASP A 1 1022 ? -9.969 -49.442 3.998 1.00 90.12 1022 ASP A CA 1
ATOM 8010 C C . ASP A 1 1022 ? -8.641 -48.877 3.466 1.00 90.12 1022 ASP A C 1
ATOM 8012 O O . ASP A 1 1022 ? -8.200 -49.254 2.375 1.00 90.12 1022 ASP A O 1
ATOM 8016 N N . LEU A 1 1023 ? -7.979 -48.008 4.241 1.00 90.69 1023 LEU A N 1
ATOM 8017 C CA . LEU A 1 1023 ? -6.643 -47.486 3.933 1.00 90.69 1023 LEU A CA 1
ATOM 8018 C C . LEU A 1 1023 ? -5.607 -48.615 3.928 1.00 90.69 1023 LEU A C 1
ATOM 8020 O O . LEU A 1 1023 ? -4.790 -48.708 3.012 1.00 90.69 1023 LEU A O 1
ATOM 8024 N N . ARG A 1 1024 ? -5.672 -49.512 4.918 1.00 91.38 1024 ARG A N 1
ATOM 8025 C CA . ARG A 1 1024 ? -4.812 -50.697 5.007 1.00 91.38 1024 ARG A CA 1
ATOM 8026 C C . ARG A 1 1024 ? -5.002 -51.615 3.799 1.00 91.38 1024 ARG A C 1
ATOM 8028 O O . ARG A 1 1024 ? -4.011 -52.072 3.235 1.00 91.38 1024 ARG A O 1
ATOM 8035 N N . ASP A 1 1025 ? -6.238 -51.869 3.373 1.00 90.31 1025 ASP A N 1
ATOM 8036 C CA . ASP A 1 1025 ? -6.544 -52.750 2.234 1.00 90.31 1025 ASP A CA 1
ATOM 8037 C C . ASP A 1 1025 ? -5.981 -52.224 0.903 1.00 90.31 1025 ASP A C 1
ATOM 8039 O O . ASP A 1 1025 ? -5.593 -53.015 0.034 1.00 90.31 1025 ASP A O 1
ATOM 8043 N N . ALA A 1 1026 ? -5.909 -50.897 0.750 1.00 88.38 1026 ALA A N 1
ATOM 8044 C CA . ALA A 1 1026 ? -5.314 -50.248 -0.415 1.00 88.38 1026 ALA A CA 1
ATOM 8045 C C . ALA A 1 1026 ? -3.776 -50.350 -0.446 1.00 88.38 1026 ALA A C 1
ATOM 8047 O O . ALA A 1 1026 ? -3.174 -50.254 -1.512 1.00 88.38 1026 ALA A O 1
ATOM 8048 N N . LEU A 1 1027 ? -3.131 -50.580 0.698 1.00 89.44 1027 LEU A N 1
ATOM 8049 C CA . LEU A 1 1027 ? -1.675 -50.641 0.839 1.00 89.44 1027 LEU A CA 1
ATOM 8050 C C . LEU A 1 1027 ? -1.121 -52.061 0.704 1.00 89.44 1027 LEU A C 1
ATOM 8052 O O . LEU A 1 1027 ? -1.855 -53.040 0.811 1.00 89.44 1027 LEU A O 1
ATOM 8056 N N . ASN A 1 1028 ? 0.181 -52.215 0.458 1.00 88.12 1028 ASN A N 1
ATOM 8057 C CA . ASN A 1 1028 ? 0.849 -53.521 0.461 1.00 88.12 1028 ASN A CA 1
ATOM 8058 C C . ASN A 1 1028 ? 1.409 -53.870 1.844 1.00 88.12 1028 ASN A C 1
ATOM 8060 O O . ASN A 1 1028 ? 1.696 -52.994 2.653 1.00 88.12 1028 ASN A O 1
ATOM 8064 N N . VAL A 1 1029 ? 1.605 -55.168 2.115 1.00 88.81 1029 VAL A N 1
ATOM 8065 C CA . VAL A 1 1029 ? 2.304 -55.602 3.337 1.00 88.81 1029 VAL A CA 1
ATOM 8066 C C . VAL A 1 1029 ? 3.718 -55.013 3.329 1.00 88.81 1029 VAL A C 1
ATOM 8068 O O . VAL A 1 1029 ? 4.462 -55.216 2.371 1.00 88.81 1029 VAL A O 1
ATOM 8071 N N . GLY A 1 1030 ? 4.072 -54.294 4.394 1.00 88.31 1030 GLY A N 1
ATOM 8072 C CA . GLY A 1 1030 ? 5.331 -53.562 4.536 1.00 88.31 1030 GLY A CA 1
ATOM 8073 C C . GLY A 1 1030 ? 5.261 -52.062 4.220 1.00 88.31 1030 GLY A C 1
ATOM 8074 O O . GLY A 1 1030 ? 6.171 -51.353 4.648 1.00 88.31 1030 GLY A O 1
ATOM 8075 N N . ASP A 1 1031 ? 4.211 -51.571 3.544 1.00 92.31 1031 ASP A N 1
ATOM 8076 C CA . ASP A 1 1031 ? 3.992 -50.129 3.341 1.00 92.31 1031 ASP A CA 1
ATOM 8077 C C . ASP A 1 1031 ? 3.701 -49.430 4.685 1.00 92.31 1031 ASP A C 1
ATOM 8079 O O . ASP A 1 1031 ? 3.272 -50.061 5.664 1.00 92.31 1031 ASP A O 1
ATOM 8083 N N . LEU A 1 1032 ? 3.943 -48.116 4.727 1.00 95.06 1032 LEU A N 1
ATOM 8084 C CA . LEU A 1 1032 ? 3.753 -47.294 5.922 1.00 95.06 1032 LEU A CA 1
ATOM 8085 C C . LEU A 1 1032 ? 2.581 -46.321 5.760 1.00 95.06 1032 LEU A C 1
ATOM 8087 O O . LEU A 1 1032 ? 2.343 -45.776 4.682 1.00 95.06 1032 LEU A O 1
ATOM 8091 N N . LEU A 1 1033 ? 1.882 -46.076 6.863 1.00 95.06 1033 LEU A N 1
ATOM 8092 C CA . LEU A 1 1033 ? 0.770 -45.135 6.970 1.00 95.06 1033 LEU A CA 1
ATOM 8093 C C . LEU A 1 1033 ? 1.017 -44.220 8.174 1.00 95.06 1033 LEU A C 1
ATOM 8095 O O . LEU A 1 1033 ? 1.115 -44.706 9.296 1.00 95.06 1033 LEU A O 1
ATOM 8099 N N . ILE A 1 1034 ? 1.115 -42.912 7.955 1.00 96.12 1034 ILE A N 1
ATOM 8100 C CA . ILE A 1 1034 ? 1.277 -41.898 9.002 1.00 96.12 1034 ILE A CA 1
ATOM 8101 C C . ILE A 1 1034 ? -0.044 -41.148 9.143 1.00 96.12 1034 ILE A C 1
ATOM 8103 O O . ILE A 1 1034 ? -0.526 -40.569 8.171 1.00 96.12 1034 ILE A O 1
ATOM 8107 N N . VAL A 1 1035 ? -0.628 -41.177 10.341 1.00 96.19 1035 VAL A N 1
ATOM 8108 C CA . VAL A 1 1035 ? -1.934 -40.563 10.621 1.00 96.19 1035 VAL A CA 1
ATOM 8109 C C . VAL A 1 1035 ? -1.829 -39.586 11.783 1.00 96.19 1035 VAL A C 1
ATOM 8111 O O . VAL A 1 1035 ? -1.302 -39.948 12.839 1.00 96.19 1035 VAL A O 1
ATOM 8114 N N . GLY A 1 1036 ? -2.374 -38.387 11.589 1.00 96.12 1036 GLY A N 1
ATOM 8115 C CA . GLY A 1 1036 ? -2.480 -37.361 12.620 1.00 96.12 1036 GLY A CA 1
ATOM 8116 C C . GLY A 1 1036 ? -3.635 -37.641 13.586 1.00 96.12 1036 GLY A C 1
ATOM 8117 O O . GLY A 1 1036 ? -4.782 -37.836 13.181 1.00 96.12 1036 GLY A O 1
ATOM 8118 N N . PHE A 1 1037 ? -3.347 -37.641 14.886 1.00 96.06 1037 PHE A N 1
ATOM 8119 C CA . PHE A 1 1037 ? -4.329 -37.795 15.954 1.00 96.06 1037 PHE A CA 1
ATOM 8120 C C . PHE A 1 1037 ? -4.240 -36.633 16.936 1.00 96.06 1037 PHE A C 1
ATOM 8122 O O . PHE A 1 1037 ? -3.202 -36.377 17.551 1.00 96.06 1037 PHE A O 1
ATOM 8129 N N . ASP A 1 1038 ? -5.379 -35.981 17.146 1.00 95.81 1038 ASP A N 1
ATOM 8130 C CA . ASP A 1 1038 ? -5.532 -34.995 18.203 1.00 95.81 1038 ASP A CA 1
ATOM 8131 C C . ASP A 1 1038 ? -5.699 -35.714 19.547 1.00 95.81 1038 ASP A C 1
ATOM 8133 O O . ASP A 1 1038 ? -6.597 -36.543 19.698 1.00 95.81 1038 ASP A O 1
ATOM 8137 N N . LEU A 1 1039 ? -4.827 -35.448 20.520 1.00 95.31 1039 LEU A N 1
ATOM 8138 C CA . LEU A 1 1039 ? -4.849 -36.151 21.807 1.00 95.31 1039 LEU A CA 1
ATOM 8139 C C . LEU A 1 1039 ? -5.766 -35.455 22.819 1.00 95.31 1039 LEU A C 1
ATOM 8141 O O . LEU A 1 1039 ? -6.090 -34.273 22.682 1.00 95.31 1039 LEU A O 1
ATOM 8145 N N . VAL A 1 1040 ? -6.199 -36.172 23.853 1.00 92.31 1040 VAL A N 1
ATOM 8146 C CA . VAL A 1 1040 ? -6.989 -35.587 24.952 1.00 92.31 1040 VAL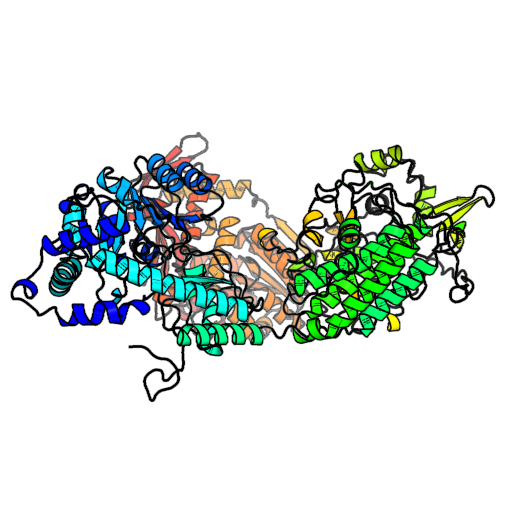 A CA 1
ATOM 8147 C C . VAL A 1 1040 ? -6.134 -34.595 25.757 1.00 92.31 1040 VAL A C 1
ATOM 8149 O O . VAL A 1 1040 ? -5.009 -34.908 26.140 1.00 92.31 1040 VAL A O 1
ATOM 8152 N N . LYS A 1 1041 ? -6.664 -33.393 26.035 1.00 90.94 1041 LYS A N 1
ATOM 8153 C CA . LYS A 1 1041 ? -6.007 -32.371 26.880 1.00 90.94 1041 LYS A CA 1
ATOM 8154 C C . LYS A 1 1041 ? -6.620 -32.369 28.270 1.00 90.94 1041 LYS A C 1
ATOM 8156 O O . LYS A 1 1041 ? -7.838 -32.440 28.399 1.00 90.94 1041 LYS A O 1
ATOM 8161 N N . GLU A 1 1042 ? -5.793 -32.148 29.291 1.00 84.06 1042 GLU A N 1
ATOM 8162 C CA . GLU A 1 1042 ? -6.273 -31.949 30.666 1.00 84.06 1042 GLU A CA 1
ATOM 8163 C C . GLU A 1 1042 ? -7.158 -30.700 30.798 1.00 84.06 1042 GLU A C 1
ATOM 8165 O O . GLU A 1 1042 ? -8.150 -30.708 31.525 1.00 84.06 1042 GLU A O 1
ATOM 8170 N N . ASN A 1 1043 ? -6.820 -29.622 30.080 1.00 85.69 1043 ASN A N 1
ATOM 8171 C CA . ASN A 1 1043 ? -7.633 -28.413 30.040 1.00 85.69 1043 ASN A CA 1
ATOM 8172 C C . ASN A 1 1043 ? -8.526 -28.396 28.792 1.00 85.69 1043 ASN A C 1
ATOM 8174 O O . ASN A 1 1043 ? -8.064 -28.104 27.689 1.00 85.69 1043 ASN A O 1
ATOM 8178 N N . HIS A 1 1044 ? -9.821 -28.651 28.988 1.00 84.44 1044 HIS A N 1
ATOM 8179 C CA . HIS A 1 1044 ? -10.804 -28.657 27.905 1.00 84.44 1044 HIS A CA 1
ATOM 8180 C C . HIS A 1 1044 ? -11.013 -27.286 27.251 1.00 84.44 1044 HIS A C 1
ATOM 8182 O O . HIS A 1 1044 ? -11.452 -27.256 26.105 1.00 84.44 1044 HIS A O 1
ATOM 8188 N N . SER A 1 1045 ? -10.685 -26.167 27.920 1.00 84.81 1045 SER A N 1
ATOM 8189 C CA . SER A 1 1045 ? -10.850 -24.837 27.311 1.00 84.81 1045 SER A CA 1
ATOM 8190 C C . SER A 1 1045 ? -10.009 -24.706 26.044 1.00 84.81 1045 SER A C 1
ATOM 8192 O O . SER A 1 1045 ? -10.518 -24.255 25.036 1.00 84.81 1045 SER A O 1
ATOM 8194 N N . ILE A 1 1046 ? -8.789 -25.255 26.041 1.00 88.69 1046 ILE A N 1
ATOM 8195 C CA . ILE A 1 1046 ? -7.886 -25.251 24.878 1.00 88.69 1046 ILE A CA 1
ATOM 8196 C C . ILE A 1 1046 ? -8.546 -25.908 23.656 1.00 88.69 1046 ILE A C 1
ATOM 8198 O O . ILE A 1 1046 ? -8.348 -25.475 22.525 1.00 88.69 1046 ILE A O 1
ATOM 8202 N N . MET A 1 1047 ? -9.331 -26.967 23.876 1.00 88.81 1047 MET A N 1
ATOM 8203 C CA . MET A 1 1047 ? -10.041 -27.661 22.800 1.00 88.81 1047 MET A CA 1
ATOM 8204 C C . MET A 1 1047 ? -11.301 -26.912 22.361 1.00 88.81 1047 MET A C 1
ATOM 8206 O O . MET A 1 1047 ? -11.631 -26.955 21.184 1.00 88.81 1047 MET A O 1
ATOM 8210 N N . ILE A 1 1048 ? -11.993 -26.233 23.279 1.00 90.62 1048 ILE A N 1
ATOM 8211 C CA . ILE A 1 1048 ? -13.179 -25.428 22.958 1.00 90.62 1048 ILE A CA 1
ATOM 8212 C C . ILE A 1 1048 ? -12.779 -24.172 22.185 1.00 90.62 1048 ILE A C 1
ATOM 8214 O O . ILE A 1 1048 ? -13.379 -23.892 21.154 1.00 90.62 1048 ILE A O 1
ATOM 8218 N N . ASP A 1 1049 ? -11.743 -23.470 22.642 1.00 91.00 1049 ASP A N 1
ATOM 8219 C CA . ASP A 1 1049 ? -11.247 -22.229 22.047 1.00 91.00 1049 ASP A CA 1
ATOM 8220 C C . ASP A 1 1049 ? -10.815 -22.463 20.589 1.00 91.00 1049 ASP A C 1
ATOM 8222 O O . ASP A 1 1049 ? -11.140 -21.668 19.712 1.00 91.00 1049 ASP A O 1
ATOM 8226 N N . ALA A 1 1050 ? -10.193 -23.614 20.293 1.00 91.44 1050 ALA A N 1
ATOM 8227 C CA . ALA A 1 1050 ? -9.834 -23.998 18.926 1.00 91.44 1050 ALA A CA 1
ATOM 8228 C C . ALA A 1 1050 ? -11.048 -24.138 17.984 1.00 91.44 1050 ALA A C 1
ATOM 8230 O O . ALA A 1 1050 ? -10.895 -24.003 16.781 1.00 91.44 1050 ALA A O 1
ATOM 8231 N N . TYR A 1 1051 ? -12.250 -24.403 18.496 1.00 92.62 1051 TYR A N 1
ATOM 8232 C CA . TYR A 1 1051 ? -13.469 -24.522 17.685 1.00 92.62 1051 TYR A CA 1
ATOM 8233 C C . TYR A 1 1051 ? -14.433 -23.354 17.942 1.00 92.62 1051 TYR A C 1
ATOM 8235 O O . TYR A 1 1051 ? -15.577 -23.396 17.507 1.00 92.62 1051 TYR A O 1
ATOM 8243 N N . SER A 1 1052 ? -14.002 -22.317 18.663 1.00 92.06 1052 SER A N 1
ATOM 8244 C CA . SER A 1 1052 ? -14.806 -21.150 19.034 1.00 92.06 1052 SER A CA 1
ATOM 8245 C C . SER A 1 1052 ? -13.905 -19.924 19.203 1.00 92.06 1052 SER A C 1
ATOM 8247 O O . SER A 1 1052 ? -13.887 -19.297 20.265 1.00 92.06 1052 SER A O 1
ATOM 8249 N N . ASP A 1 1053 ? -13.149 -19.600 18.155 1.00 93.06 1053 ASP A N 1
ATOM 8250 C CA . ASP A 1 1053 ? -12.187 -18.497 18.159 1.00 93.06 1053 ASP A CA 1
ATOM 8251 C C . ASP A 1 1053 ? -12.850 -17.133 18.412 1.00 93.06 1053 ASP A C 1
ATOM 8253 O O . ASP A 1 1053 ? -13.991 -16.877 18.010 1.00 93.06 1053 ASP A O 1
ATOM 8257 N N . ALA A 1 1054 ? -12.113 -16.222 19.056 1.00 89.06 1054 ALA A N 1
ATOM 8258 C CA . ALA A 1 1054 ? -12.638 -14.916 19.451 1.00 89.06 1054 ALA A CA 1
ATOM 8259 C C . ALA A 1 1054 ? -12.948 -13.990 18.259 1.00 89.06 1054 ALA A C 1
ATOM 8261 O O . ALA A 1 1054 ? -13.743 -13.056 18.395 1.00 89.06 1054 ALA A O 1
ATOM 8262 N N . ALA A 1 1055 ? -12.325 -14.236 17.101 1.00 87.06 1055 ALA A N 1
ATOM 8263 C CA . ALA A 1 1055 ? -12.542 -13.480 15.871 1.00 87.06 1055 ALA A CA 1
ATOM 8264 C C . ALA A 1 1055 ? -13.798 -13.933 15.098 1.00 87.06 1055 ALA A C 1
ATOM 8266 O O . ALA A 1 1055 ? -14.223 -13.238 14.174 1.00 87.06 1055 ALA A O 1
ATOM 8267 N N . GLY A 1 1056 ? -14.415 -15.055 15.488 1.00 92.88 1056 GLY A N 1
ATOM 8268 C CA . GLY A 1 1056 ? -15.624 -15.600 14.874 1.00 92.88 1056 GLY A CA 1
ATOM 8269 C C . GLY A 1 1056 ? -15.396 -16.288 13.524 1.00 92.88 1056 GLY A C 1
ATOM 8270 O O . GLY A 1 1056 ? -16.364 -16.548 12.810 1.00 92.88 1056 GLY A O 1
ATOM 8271 N N . VAL A 1 1057 ? -14.153 -16.608 13.159 1.00 95.06 1057 VAL A N 1
ATOM 8272 C CA . VAL A 1 1057 ? -13.817 -17.214 11.860 1.00 95.06 1057 VAL A CA 1
ATOM 8273 C C . VAL A 1 1057 ? -14.388 -18.633 11.749 1.00 95.06 1057 VAL A C 1
ATOM 8275 O O . VAL A 1 1057 ? -14.943 -18.992 10.712 1.00 95.06 1057 VAL A O 1
ATOM 8278 N N . THR A 1 1058 ? -14.343 -19.421 12.826 1.00 93.00 1058 THR A N 1
ATOM 8279 C CA . THR A 1 1058 ? -14.928 -20.774 12.905 1.00 93.00 1058 THR A CA 1
ATOM 8280 C C . THR A 1 1058 ? -16.451 -20.735 12.817 1.00 93.00 1058 THR A C 1
ATOM 8282 O O . THR A 1 1058 ? -17.068 -21.597 12.193 1.00 93.00 1058 THR A O 1
ATOM 8285 N N . ALA A 1 1059 ? -17.076 -19.699 13.387 1.00 93.94 1059 ALA A N 1
ATOM 8286 C CA . ALA A 1 1059 ? -18.512 -19.489 13.236 1.00 93.94 1059 ALA A CA 1
ATOM 8287 C C . ALA A 1 1059 ? -18.869 -19.176 11.775 1.00 93.94 1059 ALA A C 1
ATOM 8289 O O . ALA A 1 1059 ? -19.783 -19.793 11.235 1.00 93.94 1059 ALA A O 1
ATOM 8290 N N . GLU A 1 1060 ? -18.113 -18.296 11.109 1.00 95.94 1060 GLU A N 1
ATOM 8291 C CA . GLU A 1 1060 ? -18.299 -18.001 9.681 1.00 95.94 1060 GLU A CA 1
ATOM 8292 C C . GLU A 1 1060 ? -18.061 -19.222 8.785 1.00 95.94 1060 GLU A C 1
ATOM 8294 O O . GLU A 1 1060 ? -18.814 -19.436 7.835 1.00 95.94 1060 GLU A O 1
ATOM 8299 N N . PHE A 1 1061 ? -17.076 -20.065 9.104 1.00 94.56 1061 PHE A N 1
ATOM 8300 C CA . PHE A 1 1061 ? -16.855 -21.347 8.428 1.00 94.56 1061 PHE A CA 1
ATOM 8301 C C . PHE A 1 1061 ? -18.075 -22.270 8.533 1.00 94.56 1061 PHE A C 1
ATOM 8303 O O . PHE A 1 1061 ? -18.526 -22.824 7.531 1.00 94.56 1061 PHE A O 1
ATOM 8310 N N . ASN A 1 1062 ? -18.683 -22.355 9.716 1.00 94.62 1062 ASN A N 1
ATOM 8311 C CA . ASN A 1 1062 ? -19.891 -23.146 9.926 1.00 94.62 1062 ASN A CA 1
ATOM 8312 C C . ASN A 1 1062 ? -21.134 -22.514 9.273 1.00 94.62 1062 ASN A C 1
ATOM 8314 O O . ASN A 1 1062 ? -21.969 -23.235 8.722 1.00 94.62 1062 ASN A O 1
ATOM 8318 N N . TYR A 1 1063 ? -21.254 -21.182 9.259 1.00 96.00 1063 TYR A N 1
ATOM 8319 C CA . TYR A 1 1063 ? -22.340 -20.485 8.559 1.00 96.00 1063 TYR A CA 1
ATOM 8320 C C . TYR A 1 1063 ? -22.244 -20.599 7.040 1.00 96.00 1063 TYR A C 1
ATOM 8322 O O . TYR A 1 1063 ? -23.291 -20.695 6.401 1.00 96.00 1063 TYR A O 1
ATOM 8330 N N . ASN A 1 1064 ? -21.036 -20.695 6.473 1.00 95.25 1064 ASN A N 1
ATOM 8331 C CA . ASN A 1 1064 ? -20.833 -20.911 5.038 1.00 95.25 1064 ASN A CA 1
ATOM 8332 C C . ASN A 1 1064 ? -21.607 -22.135 4.521 1.00 95.25 1064 ASN A C 1
ATOM 8334 O O . ASN A 1 1064 ? -22.120 -22.112 3.403 1.00 95.25 1064 ASN A O 1
ATOM 8338 N N . LEU A 1 1065 ? -21.776 -23.179 5.345 1.00 94.06 1065 LEU A N 1
ATOM 8339 C CA . LEU A 1 1065 ? -22.599 -24.334 4.986 1.00 94.06 1065 LEU A CA 1
ATOM 8340 C C . LEU A 1 1065 ? -24.059 -23.940 4.708 1.00 94.06 1065 LEU A C 1
ATOM 8342 O O . LEU A 1 1065 ? -24.661 -24.448 3.764 1.00 94.06 1065 LEU A O 1
ATOM 8346 N N . LEU A 1 1066 ? -24.628 -23.017 5.486 1.00 95.38 1066 LEU A N 1
ATOM 8347 C CA . LEU A 1 1066 ? -25.990 -22.524 5.269 1.00 95.38 1066 LEU A CA 1
ATOM 8348 C C . LEU A 1 1066 ? -26.093 -21.719 3.970 1.00 95.38 1066 LEU A C 1
ATOM 8350 O O . LEU A 1 1066 ? -27.036 -21.911 3.202 1.00 95.38 1066 LEU A O 1
ATOM 8354 N N . ASP A 1 1067 ? -25.113 -20.865 3.675 1.00 94.81 1067 ASP A N 1
ATOM 8355 C CA . ASP A 1 1067 ? -25.118 -20.084 2.429 1.00 94.81 1067 ASP A CA 1
ATOM 8356 C C . ASP A 1 1067 ? -24.907 -20.951 1.208 1.00 94.81 1067 ASP A C 1
ATOM 8358 O O . ASP A 1 1067 ? -25.490 -20.696 0.155 1.00 94.81 1067 ASP A O 1
ATOM 8362 N N . ARG A 1 1068 ? -24.089 -21.992 1.347 1.00 93.31 1068 ARG A N 1
ATOM 8363 C CA . ARG A 1 1068 ? -23.914 -22.995 0.313 1.00 93.31 1068 ARG A CA 1
ATOM 8364 C C . ARG A 1 1068 ? -25.240 -23.679 0.006 1.00 93.31 1068 ARG A C 1
ATOM 8366 O O . ARG A 1 1068 ? -25.615 -23.769 -1.160 1.00 93.31 1068 ARG A O 1
ATOM 8373 N N . VAL A 1 1069 ? -25.994 -24.081 1.031 1.00 93.94 1069 VAL A N 1
ATOM 8374 C CA . VAL A 1 1069 ? -27.343 -24.639 0.845 1.00 93.94 1069 VAL A CA 1
ATOM 8375 C C . VAL A 1 1069 ? -28.288 -23.620 0.194 1.00 93.94 1069 VAL A C 1
ATOM 8377 O O . VAL A 1 1069 ? -29.035 -23.980 -0.715 1.00 93.94 1069 VAL A O 1
ATOM 8380 N N . ASN A 1 1070 ? -28.226 -22.342 0.579 1.00 94.88 1070 ASN A N 1
ATOM 8381 C CA . ASN A 1 1070 ? -29.020 -21.285 -0.057 1.00 94.88 1070 ASN A CA 1
ATOM 8382 C C . ASN A 1 1070 ? -28.688 -21.114 -1.546 1.00 94.88 1070 ASN A C 1
ATOM 8384 O O . ASN A 1 1070 ? -29.585 -21.022 -2.382 1.00 94.88 1070 ASN A O 1
ATOM 8388 N N . ARG A 1 1071 ? -27.396 -21.095 -1.876 1.00 93.44 1071 ARG A N 1
ATOM 8389 C CA . ARG A 1 1071 ? -26.876 -20.873 -3.228 1.00 93.44 1071 ARG A CA 1
ATOM 8390 C C . ARG A 1 1071 ? -27.112 -22.062 -4.156 1.00 93.44 1071 ARG A C 1
ATOM 8392 O O . ARG A 1 1071 ? -27.491 -21.857 -5.304 1.00 93.44 1071 ARG A O 1
ATOM 8399 N N . GLU A 1 1072 ? -26.849 -23.279 -3.686 1.00 90.62 1072 GLU A N 1
ATOM 8400 C CA . GLU A 1 1072 ? -26.832 -24.489 -4.524 1.00 90.62 1072 GLU A CA 1
ATOM 8401 C C . GLU A 1 1072 ? -28.163 -25.249 -4.509 1.00 90.62 1072 GLU A C 1
ATOM 8403 O O . GLU A 1 1072 ? -28.469 -25.943 -5.474 1.00 90.62 1072 GLU A O 1
ATOM 8408 N N . LEU A 1 1073 ? -28.968 -25.115 -3.448 1.00 91.69 1073 LEU A N 1
ATOM 8409 C CA . LEU A 1 1073 ? -30.229 -25.851 -3.272 1.00 91.69 1073 LEU A CA 1
ATOM 8410 C C . LEU A 1 1073 ? -31.431 -24.923 -3.067 1.00 91.69 1073 LEU A C 1
ATOM 8412 O O . LEU A 1 1073 ? -32.424 -25.347 -2.477 1.00 91.69 1073 LEU A O 1
ATOM 8416 N N . GLY A 1 1074 ? -31.334 -23.650 -3.464 1.00 90.31 1074 GLY A N 1
ATOM 8417 C CA . GLY A 1 1074 ? -32.445 -22.697 -3.365 1.00 90.31 1074 GLY A CA 1
ATOM 8418 C C . GLY A 1 1074 ? -32.960 -22.492 -1.936 1.00 90.31 1074 GLY A C 1
ATOM 8419 O O . GLY A 1 1074 ? -34.132 -22.161 -1.738 1.00 90.31 1074 GLY A O 1
ATOM 8420 N N . GLY A 1 1075 ? -32.110 -22.745 -0.937 1.00 92.44 1075 GLY A N 1
ATOM 8421 C CA . GLY A 1 1075 ? -32.437 -22.593 0.475 1.00 92.44 1075 GLY A CA 1
ATOM 8422 C C . GLY A 1 1075 ? -32.766 -21.156 0.877 1.00 92.44 1075 GLY A C 1
ATOM 8423 O O . GLY A 1 1075 ? -32.370 -20.194 0.219 1.00 92.44 1075 GLY A O 1
ATOM 8424 N N . ASP A 1 1076 ? -33.486 -21.013 1.987 1.00 95.19 1076 ASP A N 1
ATOM 8425 C CA . ASP A 1 1076 ? -33.800 -19.729 2.622 1.00 95.19 1076 ASP A CA 1
ATOM 8426 C C . ASP A 1 1076 ? -33.336 -19.666 4.090 1.00 95.19 1076 ASP A C 1
ATOM 8428 O O . ASP A 1 1076 ? -33.964 -19.018 4.933 1.00 95.19 1076 ASP A O 1
ATOM 8432 N N . PHE A 1 1077 ? -32.213 -20.324 4.403 1.00 96.06 1077 PHE A N 1
ATOM 8433 C CA . PHE A 1 1077 ? -31.565 -20.207 5.707 1.00 96.06 1077 PHE A CA 1
ATOM 8434 C C . PHE A 1 1077 ? -31.210 -18.744 5.998 1.00 96.06 1077 PHE A C 1
ATOM 8436 O O . PHE A 1 1077 ? -30.487 -18.098 5.243 1.00 96.06 1077 PHE A O 1
ATOM 8443 N N . ASP A 1 1078 ? -31.685 -18.242 7.134 1.00 93.31 1078 ASP A N 1
ATOM 8444 C CA . ASP A 1 1078 ? -31.325 -16.936 7.683 1.00 93.31 1078 ASP A CA 1
ATOM 8445 C C . ASP A 1 1078 ? -30.287 -17.150 8.787 1.00 93.31 1078 ASP A C 1
ATOM 8447 O O . ASP A 1 1078 ? -30.629 -17.656 9.861 1.00 93.31 1078 ASP A O 1
ATOM 8451 N N . ARG A 1 1079 ? -29.023 -16.794 8.512 1.00 92.62 1079 ARG A N 1
ATOM 8452 C CA . ARG A 1 1079 ? -27.882 -17.016 9.418 1.00 92.62 1079 ARG A CA 1
ATOM 8453 C C . ARG A 1 1079 ? -28.148 -16.501 10.834 1.00 92.62 1079 ARG A C 1
ATOM 8455 O O . ARG A 1 1079 ? -27.790 -17.170 11.790 1.00 92.62 1079 ARG A O 1
ATOM 8462 N N . ILE A 1 1080 ? -28.841 -15.368 10.980 1.00 91.88 1080 ILE A N 1
ATOM 8463 C CA . ILE A 1 1080 ? -29.118 -14.730 12.282 1.00 91.88 1080 ILE A CA 1
ATOM 8464 C C . ILE A 1 1080 ? -30.006 -15.622 13.171 1.00 91.88 1080 ILE A C 1
ATOM 8466 O O . ILE A 1 1080 ? -30.038 -15.487 14.395 1.00 91.88 1080 ILE A O 1
ATOM 8470 N N . ARG A 1 1081 ? -30.732 -16.571 12.569 1.00 95.56 1081 ARG A N 1
ATOM 8471 C CA . ARG A 1 1081 ? -31.590 -17.525 13.283 1.00 95.56 1081 ARG A CA 1
ATOM 8472 C C . ARG A 1 1081 ? -30.869 -18.799 13.700 1.00 95.56 1081 ARG A C 1
ATOM 8474 O O . ARG A 1 1081 ? -31.508 -19.661 14.301 1.00 95.56 1081 ARG A O 1
ATOM 8481 N N . PHE A 1 1082 ? -29.581 -18.925 13.398 1.00 96.44 1082 PHE A N 1
ATOM 8482 C CA . PHE A 1 1082 ? -28.754 -20.051 13.801 1.00 96.44 1082 PHE A CA 1
ATOM 8483 C C . PHE A 1 1082 ? -27.547 -19.547 14.589 1.00 96.44 1082 PHE A C 1
ATOM 8485 O O . PHE A 1 1082 ? -26.839 -18.649 14.161 1.00 96.44 1082 PHE A O 1
ATOM 8492 N N . GLU A 1 1083 ? -27.316 -20.131 15.757 1.00 96.06 1083 GLU A N 1
ATOM 8493 C CA . GLU A 1 1083 ? -26.156 -19.849 16.598 1.00 96.06 1083 GLU A CA 1
ATOM 8494 C C . GLU A 1 1083 ? -25.130 -20.966 16.405 1.00 96.06 1083 GLU A C 1
ATOM 8496 O O . GLU A 1 1083 ? -25.451 -22.146 16.576 1.00 96.06 1083 GLU A O 1
ATOM 8501 N N . HIS A 1 1084 ? -23.898 -20.608 16.051 1.00 95.62 1084 HIS A N 1
ATOM 8502 C CA . HIS A 1 1084 ? -22.779 -21.538 16.096 1.00 95.62 1084 HIS A CA 1
ATOM 8503 C C . HIS A 1 1084 ? -22.466 -21.926 17.549 1.00 95.62 1084 HIS A C 1
ATOM 8505 O O . HIS A 1 1084 ? -22.235 -21.066 18.398 1.00 95.62 1084 HIS A O 1
ATOM 8511 N N . GLN A 1 1085 ? -22.429 -23.228 17.824 1.00 95.62 1085 GLN A N 1
ATOM 8512 C CA . GLN A 1 1085 ? -22.105 -23.764 19.137 1.00 95.62 1085 GLN A CA 1
ATOM 8513 C C . GLN A 1 1085 ? -21.068 -24.884 19.020 1.00 95.62 1085 GLN A C 1
ATOM 8515 O O . GLN A 1 1085 ? -21.369 -25.952 18.487 1.00 95.62 1085 GLN A O 1
ATOM 8520 N N . ALA A 1 1086 ? -19.884 -24.660 19.589 1.00 94.06 1086 ALA A N 1
ATOM 8521 C CA . ALA A 1 1086 ? -18.870 -25.689 19.787 1.00 94.06 1086 ALA A CA 1
ATOM 8522 C C . ALA A 1 1086 ? -18.902 -26.193 21.233 1.00 94.06 1086 ALA A C 1
ATOM 8524 O O . ALA A 1 1086 ? -18.940 -25.411 22.187 1.00 94.06 1086 ALA A O 1
ATOM 8525 N N . LEU A 1 1087 ? -18.906 -27.510 21.412 1.00 92.81 1087 LEU A N 1
ATOM 8526 C CA . LEU A 1 1087 ? -18.997 -28.135 22.727 1.00 92.81 1087 LEU A CA 1
ATOM 8527 C C . LEU A 1 1087 ? -18.117 -29.377 22.828 1.00 92.81 1087 LEU A C 1
ATOM 8529 O O . LEU A 1 1087 ? -18.057 -30.190 21.914 1.00 92.81 1087 LEU A O 1
ATOM 8533 N N . PHE A 1 1088 ? -17.432 -29.526 23.963 1.00 93.00 1088 PHE A N 1
ATOM 8534 C CA . PHE A 1 1088 ? -16.666 -30.732 24.258 1.00 93.00 1088 PHE A CA 1
ATOM 8535 C C . PHE A 1 1088 ? -17.562 -31.768 24.939 1.00 93.00 1088 PHE A C 1
ATOM 8537 O O . PHE A 1 1088 ? -18.125 -31.511 26.006 1.00 93.00 1088 PHE A O 1
ATOM 8544 N N . ASN A 1 1089 ? -17.669 -32.951 24.342 1.00 92.31 1089 ASN A N 1
ATOM 8545 C CA . ASN A 1 1089 ? -18.370 -34.100 24.890 1.00 92.31 1089 ASN A CA 1
ATOM 8546 C C . ASN A 1 1089 ? -17.374 -35.025 25.621 1.00 92.31 1089 ASN A C 1
ATOM 8548 O O . ASN A 1 1089 ? -16.671 -35.799 24.964 1.00 92.31 1089 ASN A O 1
ATOM 8552 N N . PRO A 1 1090 ? -17.325 -35.005 26.968 1.00 88.31 1090 PRO A N 1
ATOM 8553 C CA . PRO A 1 1090 ? -16.350 -35.780 27.738 1.00 88.31 1090 PRO A CA 1
ATOM 8554 C C . PRO A 1 1090 ? -16.667 -37.281 27.797 1.00 88.31 1090 PRO A C 1
ATOM 8556 O O . PRO A 1 1090 ? -15.824 -38.061 28.218 1.00 88.31 1090 PRO A O 1
ATOM 8559 N N . VAL A 1 1091 ? -17.875 -37.713 27.408 1.00 89.12 1091 VAL A N 1
ATOM 8560 C CA . VAL A 1 1091 ? -18.232 -39.145 27.375 1.00 89.12 1091 VAL A CA 1
ATOM 8561 C C . VAL A 1 1091 ? -17.605 -39.824 26.163 1.00 89.12 1091 VAL A C 1
ATOM 8563 O O . VAL A 1 1091 ? -17.188 -40.977 26.238 1.00 89.12 1091 VAL A O 1
ATOM 8566 N N . HIS A 1 1092 ? -17.548 -39.106 25.043 1.00 89.06 1092 HIS A N 1
ATOM 8567 C CA . HIS A 1 1092 ? -17.004 -39.607 23.784 1.00 89.06 1092 HIS A CA 1
ATOM 8568 C C . HIS A 1 1092 ? -15.626 -39.032 23.443 1.00 89.06 1092 HIS A C 1
ATOM 8570 O O . HIS A 1 1092 ? -15.083 -39.408 22.410 1.00 89.06 1092 HIS A O 1
ATOM 8576 N N . ASN A 1 1093 ? -15.075 -38.153 24.289 1.00 91.94 1093 ASN A N 1
ATOM 8577 C CA . ASN A 1 1093 ? -13.834 -37.412 24.055 1.00 91.94 1093 ASN A CA 1
ATOM 8578 C C . ASN A 1 1093 ? -13.813 -36.745 22.675 1.00 91.94 1093 ASN A C 1
ATOM 8580 O O . ASN A 1 1093 ? -12.932 -37.010 21.868 1.00 91.94 1093 ASN A O 1
ATOM 8584 N N . ARG A 1 1094 ? -14.794 -35.893 22.367 1.00 93.75 1094 ARG A N 1
ATOM 8585 C CA . ARG A 1 1094 ? -14.851 -35.203 21.067 1.00 93.75 1094 ARG A CA 1
ATOM 8586 C C . ARG A 1 1094 ? -15.353 -33.777 21.193 1.00 93.75 1094 ARG A C 1
ATOM 8588 O O . ARG A 1 1094 ? -16.178 -33.494 22.057 1.00 93.75 1094 ARG A O 1
ATOM 8595 N N . MET A 1 1095 ? -14.889 -32.909 20.306 1.00 94.69 1095 MET A N 1
ATOM 8596 C CA . MET A 1 1095 ? -15.592 -31.664 20.012 1.00 94.69 1095 MET A CA 1
ATOM 8597 C C . MET A 1 1095 ? -16.791 -31.967 19.113 1.00 94.69 1095 MET A C 1
ATOM 8599 O O . MET A 1 1095 ? -16.714 -32.840 18.249 1.00 94.69 1095 MET A O 1
ATOM 8603 N N . GLU A 1 1096 ? -17.893 -31.265 19.332 1.00 94.56 1096 GLU A N 1
ATOM 8604 C CA . GLU A 1 1096 ? -19.075 -31.279 18.477 1.00 94.56 1096 GLU A CA 1
ATOM 8605 C C . GLU A 1 1096 ? -19.372 -29.840 18.053 1.00 94.56 1096 GLU A C 1
ATOM 8607 O O . GLU A 1 1096 ? -19.441 -28.948 18.905 1.00 94.56 1096 GLU A O 1
ATOM 8612 N N . SER A 1 1097 ? -19.554 -29.627 16.750 1.00 94.81 1097 SER A N 1
ATOM 8613 C CA . SER A 1 1097 ? -19.966 -28.336 16.193 1.00 94.81 1097 SER A CA 1
ATOM 8614 C C . SER A 1 1097 ? -21.430 -28.421 15.772 1.00 94.81 1097 SER A C 1
ATOM 8616 O O . SER A 1 1097 ? -21.849 -29.352 15.069 1.00 94.81 1097 SER A O 1
ATOM 8618 N N . HIS A 1 1098 ? -22.220 -27.445 16.210 1.00 96.25 1098 HIS A N 1
ATOM 8619 C CA . HIS A 1 1098 ? -23.651 -27.365 15.950 1.00 96.25 1098 HIS A CA 1
ATOM 8620 C C . HIS A 1 1098 ? -24.057 -25.991 15.423 1.00 96.25 1098 HIS A C 1
ATOM 8622 O O . HIS A 1 1098 ? -23.520 -24.967 15.839 1.00 96.25 1098 HIS A O 1
ATOM 8628 N N . LEU A 1 1099 ? -25.082 -25.978 14.572 1.00 97.06 1099 LEU A N 1
ATOM 8629 C CA . LEU A 1 1099 ? -25.865 -24.782 14.264 1.00 97.06 1099 LEU A CA 1
ATOM 8630 C C . LEU A 1 1099 ? -27.213 -24.897 14.968 1.00 97.06 1099 LEU A C 1
ATOM 8632 O O . LEU A 1 1099 ? -28.000 -25.800 14.677 1.00 97.06 1099 LEU A O 1
ATOM 8636 N N . VAL A 1 1100 ? -27.465 -24.015 15.928 1.00 97.25 1100 VAL A N 1
ATOM 8637 C CA . VAL A 1 1100 ? -28.605 -24.091 16.844 1.00 97.25 1100 VAL A CA 1
ATOM 8638 C C . VAL A 1 1100 ? -29.672 -23.093 16.425 1.00 97.25 1100 VAL A C 1
ATOM 8640 O O . VAL A 1 1100 ? -29.432 -21.891 16.453 1.00 97.25 1100 VAL A O 1
ATOM 8643 N N . ALA A 1 1101 ? -30.871 -23.564 16.086 1.00 96.81 1101 ALA A N 1
ATOM 8644 C CA . ALA A 1 1101 ? -31.992 -22.683 15.782 1.00 96.81 1101 ALA A CA 1
ATOM 8645 C C . ALA A 1 1101 ? -32.348 -21.820 17.007 1.00 96.81 1101 ALA A C 1
ATOM 8647 O O . ALA A 1 1101 ? -32.612 -22.342 18.093 1.00 96.81 1101 ALA A O 1
ATOM 8648 N N . SER A 1 1102 ? -32.386 -20.497 16.860 1.00 93.88 1102 SER A N 1
ATOM 8649 C CA . SER A 1 1102 ? -32.675 -19.574 17.967 1.00 93.88 1102 SER A CA 1
ATOM 8650 C C . SER A 1 1102 ? -34.167 -19.504 18.323 1.00 93.88 1102 SER A C 1
ATOM 8652 O O . SER A 1 1102 ? -34.528 -19.124 19.437 1.00 93.88 1102 SER A O 1
ATOM 8654 N N . GLN A 1 1103 ? -35.040 -19.923 17.405 1.00 93.94 1103 GLN A N 1
ATOM 8655 C CA . GLN A 1 1103 ? -36.498 -19.896 17.535 1.00 93.94 1103 GLN A CA 1
ATOM 8656 C C . GLN A 1 1103 ? -37.150 -21.041 16.750 1.00 93.94 1103 GLN A C 1
ATOM 8658 O O . GLN A 1 1103 ? -36.469 -21.761 16.026 1.00 93.94 1103 GLN A O 1
ATOM 8663 N N . ASP A 1 1104 ? -38.470 -21.195 16.861 1.00 96.62 1104 ASP A N 1
ATOM 8664 C CA . ASP A 1 1104 ? -39.222 -22.060 15.951 1.00 96.62 1104 ASP A CA 1
ATOM 8665 C C . ASP A 1 1104 ? -39.217 -21.435 14.541 1.00 96.62 1104 ASP A C 1
ATOM 8667 O O . ASP A 1 1104 ? -39.591 -20.270 14.366 1.00 96.62 1104 ASP A O 1
ATOM 8671 N N . LEU A 1 1105 ? -38.794 -22.189 13.526 1.00 96.38 1105 LEU A N 1
ATOM 8672 C CA . LEU A 1 1105 ? -38.819 -21.756 12.126 1.00 96.38 1105 LEU A CA 1
ATOM 8673 C C . LEU A 1 1105 ? -38.992 -22.934 11.166 1.00 96.38 1105 LEU A C 1
ATOM 8675 O O . LEU A 1 1105 ? -38.858 -24.094 11.538 1.00 96.38 1105 LEU A O 1
ATOM 8679 N N . VAL A 1 1106 ? -39.288 -22.632 9.908 1.00 96.44 1106 VAL A N 1
ATOM 8680 C CA . VAL A 1 1106 ? -39.281 -23.609 8.818 1.00 96.44 1106 VAL A CA 1
ATOM 8681 C C . VAL A 1 1106 ? -38.380 -23.046 7.734 1.00 96.44 1106 VAL A C 1
ATOM 8683 O O . VAL A 1 1106 ? -38.582 -21.907 7.320 1.00 96.44 1106 VAL A O 1
ATOM 8686 N N . VAL A 1 1107 ? -37.400 -23.836 7.309 1.00 95.88 1107 VAL A N 1
ATOM 8687 C CA . VAL A 1 1107 ? -36.507 -23.515 6.192 1.00 95.88 1107 VAL A CA 1
ATOM 8688 C C . VAL A 1 1107 ? -36.933 -24.340 4.987 1.00 95.88 1107 VAL A C 1
ATOM 8690 O O . VAL A 1 1107 ? -37.235 -25.522 5.128 1.00 95.88 1107 VAL A O 1
ATOM 8693 N N . SER A 1 1108 ? -36.981 -23.739 3.809 1.00 93.31 1108 SER A N 1
ATOM 8694 C CA . SER A 1 1108 ? -37.350 -24.396 2.562 1.00 93.31 1108 SER A CA 1
ATOM 8695 C C . SER A 1 1108 ? -36.135 -24.530 1.656 1.00 93.31 1108 SER A C 1
ATOM 8697 O O . SER A 1 1108 ? -35.570 -23.525 1.238 1.00 93.31 1108 SER A O 1
ATOM 8699 N N . ILE A 1 1109 ? -35.792 -25.753 1.266 1.00 93.69 1109 ILE A N 1
ATOM 8700 C CA . ILE A 1 1109 ? -34.786 -26.025 0.225 1.00 93.69 1109 ILE A CA 1
ATOM 8701 C C . ILE A 1 1109 ? -35.454 -26.690 -0.979 1.00 93.69 1109 ILE A C 1
ATOM 8703 O O . ILE A 1 1109 ? -36.576 -27.184 -0.874 1.00 93.69 1109 ILE A O 1
ATOM 8707 N N . ASP A 1 1110 ? -34.796 -26.721 -2.126 1.00 87.56 1110 ASP A N 1
ATOM 8708 C CA . ASP A 1 1110 ? -35.275 -27.449 -3.295 1.00 87.56 1110 ASP A CA 1
ATOM 8709 C C . ASP A 1 1110 ? -35.317 -28.955 -2.992 1.00 87.56 1110 ASP A C 1
ATOM 8711 O O . ASP A 1 1110 ? -34.326 -29.552 -2.553 1.00 87.56 1110 ASP A O 1
ATOM 8715 N N . GLY A 1 1111 ? -36.484 -29.574 -3.195 1.00 75.69 1111 GLY A N 1
ATOM 8716 C CA . GLY A 1 1111 ? -36.680 -31.018 -3.064 1.00 75.69 1111 GLY A CA 1
ATOM 8717 C C . GLY A 1 1111 ? -36.195 -31.782 -4.297 1.00 75.69 1111 GLY A C 1
ATOM 8718 O O . GLY A 1 1111 ? -35.450 -31.251 -5.119 1.00 75.69 1111 GLY A O 1
ATOM 8719 N N . ASP A 1 1112 ? -36.575 -33.055 -4.407 1.00 75.94 1112 ASP A N 1
ATOM 8720 C CA . ASP A 1 1112 ? -36.147 -33.917 -5.518 1.00 75.94 1112 ASP A CA 1
ATOM 8721 C C . ASP A 1 1112 ? -36.727 -33.466 -6.880 1.00 75.94 1112 ASP A C 1
ATOM 8723 O O . ASP A 1 1112 ? -37.480 -32.495 -6.949 1.00 75.94 1112 ASP A O 1
ATOM 8727 N N . GLU A 1 1113 ? -36.338 -34.152 -7.967 1.00 61.91 1113 GLU A N 1
ATOM 8728 C CA . GLU A 1 1113 ? -36.463 -33.779 -9.399 1.00 61.91 1113 GLU A CA 1
ATOM 8729 C C . GLU A 1 1113 ? -37.848 -33.276 -9.889 1.00 61.91 1113 GLU A C 1
ATOM 8731 O O . GLU A 1 1113 ? -37.954 -32.752 -10.997 1.00 61.91 1113 GLU A O 1
ATOM 8736 N N . ASP A 1 1114 ? -38.894 -33.348 -9.064 1.00 58.06 1114 ASP A N 1
ATOM 8737 C CA . ASP A 1 1114 ? -40.262 -32.894 -9.340 1.00 58.06 1114 ASP A CA 1
ATOM 8738 C C . ASP A 1 1114 ? -40.513 -31.390 -9.069 1.00 58.06 1114 ASP A C 1
ATOM 8740 O O . ASP A 1 1114 ? -41.634 -30.903 -9.240 1.00 58.06 1114 ASP A O 1
ATOM 8744 N N . GLY A 1 1115 ? -39.501 -30.633 -8.623 1.00 61.59 1115 GLY A N 1
ATOM 8745 C CA . GLY A 1 1115 ? -39.594 -29.177 -8.418 1.00 61.59 1115 GLY A CA 1
ATOM 8746 C C . GLY A 1 1115 ? -40.413 -28.736 -7.194 1.00 61.59 1115 GLY A C 1
ATOM 8747 O O . GLY A 1 1115 ? -40.766 -27.561 -7.074 1.00 61.59 1115 GLY A O 1
ATOM 8748 N N . GLN A 1 1116 ? -40.733 -29.654 -6.274 1.00 76.69 1116 GLN A N 1
ATOM 8749 C CA . GLN A 1 1116 ? -41.355 -29.321 -4.986 1.00 76.69 1116 GLN A CA 1
ATOM 8750 C C . GLN A 1 1116 ? -40.289 -28.931 -3.959 1.00 76.69 1116 GLN A C 1
ATOM 8752 O O . GLN A 1 1116 ? -39.273 -29.605 -3.844 1.00 76.69 1116 GLN A O 1
ATOM 8757 N N . ARG A 1 1117 ? -40.520 -27.873 -3.173 1.00 88.62 1117 ARG A N 1
ATOM 8758 C CA . ARG A 1 1117 ? -39.602 -27.468 -2.093 1.00 88.62 1117 ARG A CA 1
ATOM 8759 C C . ARG A 1 1117 ? -39.789 -28.348 -0.851 1.00 88.62 1117 ARG A C 1
ATOM 8761 O O . ARG A 1 1117 ? -40.917 -28.574 -0.415 1.00 88.62 1117 ARG A O 1
ATOM 8768 N N . LEU A 1 1118 ? -38.687 -28.813 -0.266 1.00 90.38 1118 LEU A N 1
ATOM 8769 C CA . LEU A 1 1118 ? -38.639 -29.509 1.017 1.00 90.38 1118 LEU A CA 1
ATOM 8770 C C . LEU A 1 1118 ? -38.696 -28.485 2.157 1.00 90.38 1118 LEU A C 1
ATOM 8772 O O . LEU A 1 1118 ? -37.758 -27.715 2.352 1.00 90.38 1118 LEU A O 1
ATOM 8776 N N . ALA A 1 1119 ? -39.785 -28.506 2.925 1.00 93.19 1119 ALA A N 1
ATOM 8777 C CA . ALA A 1 1119 ? -39.943 -27.701 4.132 1.00 93.19 1119 ALA A CA 1
ATOM 8778 C C . ALA A 1 1119 ? -39.379 -28.441 5.356 1.00 93.19 1119 ALA A C 1
ATOM 8780 O O . ALA A 1 1119 ? -39.866 -29.508 5.734 1.00 93.19 1119 ALA A O 1
ATOM 8781 N N . VAL A 1 1120 ? -38.374 -27.852 5.996 1.00 95.25 1120 VAL A N 1
ATOM 8782 C CA . VAL A 1 1120 ? -37.629 -28.401 7.129 1.00 95.25 1120 VAL A CA 1
ATOM 8783 C C . VAL A 1 1120 ? -37.994 -27.618 8.395 1.00 95.25 1120 VAL A C 1
ATOM 8785 O O . VAL A 1 1120 ? -37.532 -26.488 8.568 1.00 95.25 1120 VAL A O 1
ATOM 8788 N N . PRO A 1 1121 ? -38.829 -28.170 9.295 1.00 95.94 1121 PRO A N 1
ATOM 8789 C CA . PRO A 1 1121 ? -39.173 -27.504 10.544 1.00 95.94 1121 PRO A CA 1
ATOM 8790 C C . PRO A 1 1121 ? -38.035 -27.621 11.563 1.00 95.94 1121 PRO A C 1
ATOM 8792 O O . PRO A 1 1121 ? -37.471 -28.701 11.753 1.00 95.94 1121 PRO A O 1
ATOM 8795 N N . PHE A 1 1122 ? -37.770 -26.524 12.260 1.00 96.94 1122 PHE A N 1
ATOM 8796 C CA . PHE A 1 1122 ? -36.874 -26.410 13.401 1.00 96.94 1122 PHE A CA 1
ATOM 8797 C C . PHE A 1 1122 ? -37.656 -25.904 14.609 1.00 96.94 1122 PHE A C 1
ATOM 8799 O O . PHE A 1 1122 ? -38.405 -24.930 14.506 1.00 96.94 1122 PHE A O 1
ATOM 8806 N N . ARG A 1 1123 ? -37.474 -26.545 15.760 1.00 96.38 1123 ARG A N 1
ATOM 8807 C CA . ARG A 1 1123 ? -37.868 -25.982 17.056 1.00 96.38 1123 ARG A CA 1
ATOM 8808 C C . ARG A 1 1123 ? -36.761 -25.083 17.598 1.00 96.38 1123 ARG A C 1
ATOM 8810 O O . ARG A 1 1123 ? -35.588 -25.296 17.305 1.00 96.38 1123 ARG A O 1
ATOM 8817 N N . ALA A 1 1124 ? -37.114 -24.133 18.455 1.00 93.75 1124 ALA A N 1
ATOM 8818 C CA . ALA A 1 1124 ? -36.142 -23.358 19.211 1.00 93.75 1124 ALA A CA 1
ATOM 8819 C C . ALA A 1 1124 ? -35.186 -24.302 19.958 1.00 93.75 1124 ALA A C 1
ATOM 8821 O O . ALA A 1 1124 ? -35.620 -25.243 20.630 1.00 93.75 1124 ALA A O 1
ATOM 8822 N N . ARG A 1 1125 ? -33.885 -24.028 19.847 1.00 94.81 1125 ARG A N 1
ATOM 8823 C CA . ARG A 1 1125 ? -32.763 -24.830 20.358 1.00 94.81 1125 ARG A CA 1
ATOM 8824 C C . ARG A 1 1125 ? -32.563 -26.190 19.679 1.00 94.81 1125 ARG A C 1
ATOM 8826 O O . ARG A 1 1125 ? -31.713 -26.955 20.127 1.00 94.81 1125 ARG A O 1
ATOM 8833 N N . GLU A 1 1126 ? -33.300 -26.505 18.614 1.00 96.81 1126 GLU A N 1
ATOM 8834 C CA . GLU A 1 1126 ? -33.000 -27.670 17.781 1.00 96.81 1126 GLU A CA 1
ATOM 8835 C C . GLU A 1 1126 ? -31.707 -27.429 16.999 1.00 96.81 1126 GLU A C 1
ATOM 8837 O O . GLU A 1 1126 ? -31.473 -26.330 16.495 1.00 96.81 1126 GLU A O 1
ATOM 8842 N N . THR A 1 1127 ? -30.853 -28.446 16.915 1.00 96.31 1127 THR A N 1
ATOM 8843 C CA . THR A 1 1127 ? -29.518 -28.312 16.331 1.00 96.31 1127 THR A CA 1
ATOM 8844 C C . THR A 1 1127 ? -29.410 -29.038 14.997 1.00 96.31 1127 THR A C 1
ATOM 8846 O O . THR A 1 1127 ? -30.037 -30.077 14.780 1.00 96.31 1127 THR A O 1
ATOM 8849 N N . ILE A 1 1128 ? -28.582 -28.495 14.109 1.00 96.81 1128 ILE A N 1
ATOM 8850 C CA . ILE A 1 1128 ? -27.958 -29.237 13.018 1.00 96.81 1128 ILE A CA 1
ATOM 8851 C C . ILE A 1 1128 ? -26.573 -29.623 13.521 1.00 96.81 1128 ILE A C 1
ATOM 8853 O O . ILE A 1 1128 ? -25.749 -28.752 13.793 1.00 96.81 1128 ILE A O 1
ATOM 8857 N N . HIS A 1 1129 ? -26.323 -30.917 13.691 1.00 96.19 1129 HIS A N 1
ATOM 8858 C CA . HIS A 1 1129 ? -24.983 -31.419 13.988 1.00 96.19 1129 HIS A CA 1
ATOM 8859 C C . HIS A 1 1129 ? -24.154 -31.427 12.704 1.00 96.19 1129 HIS A C 1
ATOM 8861 O O . HIS A 1 1129 ? -24.529 -32.103 11.748 1.00 96.19 1129 HIS A O 1
ATOM 8867 N N . ILE A 1 1130 ? -23.069 -30.659 12.669 1.00 93.94 1130 ILE A N 1
ATOM 8868 C CA . ILE A 1 1130 ? -22.293 -30.425 11.442 1.00 93.94 1130 ILE A CA 1
ATOM 8869 C C . ILE A 1 1130 ? -20.867 -30.979 11.502 1.00 93.94 1130 ILE A C 1
ATOM 8871 O O . ILE A 1 1130 ? -20.258 -31.203 10.464 1.00 93.94 1130 ILE A O 1
ATOM 8875 N N . GLU A 1 1131 ? -20.337 -31.258 12.695 1.00 92.75 1131 GLU A N 1
ATOM 8876 C CA . GLU A 1 1131 ? -18.992 -31.816 12.835 1.00 92.75 1131 GLU A CA 1
ATOM 8877 C C . GLU A 1 1131 ? -18.820 -32.600 14.140 1.00 92.75 1131 GLU A C 1
ATOM 8879 O O . GLU A 1 1131 ? -19.350 -32.223 15.189 1.00 92.75 1131 GLU A O 1
ATOM 8884 N N . ASN A 1 1132 ? -18.034 -33.673 14.081 1.00 93.06 1132 ASN A N 1
ATOM 8885 C CA . ASN A 1 1132 ? -17.370 -34.253 15.245 1.00 93.06 1132 ASN A CA 1
ATOM 8886 C C . ASN A 1 1132 ? -15.869 -34.048 15.090 1.00 93.06 1132 ASN A C 1
ATOM 8888 O O . ASN A 1 1132 ? -15.381 -34.081 13.975 1.00 93.06 1132 ASN A O 1
ATOM 8892 N N . SER A 1 1133 ? -15.136 -33.916 16.189 1.00 94.06 1133 SER A N 1
ATOM 8893 C CA . SER A 1 1133 ? -13.675 -33.965 16.174 1.00 94.06 1133 SER A CA 1
ATOM 8894 C C . SER A 1 1133 ? -13.170 -34.689 17.422 1.00 94.06 1133 SER A C 1
ATOM 8896 O O . SER A 1 1133 ? -12.990 -34.099 18.495 1.00 94.06 1133 SER A O 1
ATOM 8898 N N . TYR A 1 1134 ? -13.008 -36.006 17.297 1.00 94.75 1134 TYR A N 1
ATOM 8899 C CA . TYR A 1 1134 ? -12.567 -36.911 18.356 1.00 94.75 1134 TYR A CA 1
ATOM 8900 C C . TYR A 1 1134 ? -11.127 -36.645 18.802 1.00 94.75 1134 TYR A C 1
ATOM 8902 O O . TYR A 1 1134 ? -10.276 -36.194 18.036 1.00 94.75 1134 TYR A O 1
ATOM 8910 N N . LYS A 1 1135 ? -10.889 -36.929 20.081 1.00 94.25 1135 LYS A N 1
ATOM 8911 C CA . LYS A 1 1135 ? -9.625 -36.813 20.797 1.00 94.25 1135 LYS A CA 1
ATOM 8912 C C . LYS A 1 1135 ? -9.248 -38.189 21.318 1.00 94.25 1135 LYS A C 1
ATOM 8914 O O . LYS A 1 1135 ? -10.085 -38.884 21.894 1.00 94.25 1135 LYS A O 1
ATOM 8919 N N . TYR A 1 1136 ? -7.997 -38.575 21.125 1.00 94.44 1136 TYR A N 1
ATOM 8920 C CA . TYR A 1 1136 ? -7.547 -39.942 21.348 1.00 94.44 1136 TYR A CA 1
ATOM 8921 C C . TYR A 1 1136 ? -6.561 -40.046 22.507 1.00 94.44 1136 TYR A C 1
ATOM 8923 O O . TYR A 1 1136 ? -5.839 -39.107 22.842 1.00 94.44 1136 TYR A O 1
ATOM 8931 N N . GLU A 1 1137 ? -6.514 -41.229 23.105 1.00 93.75 1137 GLU A N 1
ATOM 8932 C CA . GLU A 1 1137 ? -5.407 -41.661 23.954 1.00 93.75 1137 GLU A CA 1
ATOM 8933 C C . GLU A 1 1137 ? -4.497 -42.599 23.153 1.00 93.75 1137 GLU A C 1
ATOM 8935 O O . GLU A 1 1137 ? -4.975 -43.353 22.303 1.00 93.75 1137 GLU A O 1
ATOM 8940 N N . LEU A 1 1138 ? -3.193 -42.620 23.448 1.00 94.62 1138 LEU A N 1
ATOM 8941 C CA . LEU A 1 1138 ? -2.239 -43.470 22.717 1.00 94.62 1138 LEU A CA 1
ATOM 8942 C C . LEU A 1 1138 ? -2.641 -44.955 22.733 1.00 94.62 1138 LEU A C 1
ATOM 8944 O O . LEU A 1 1138 ? -2.637 -45.606 21.692 1.00 94.62 1138 LEU A O 1
ATOM 8948 N N . GLY A 1 1139 ? -3.106 -45.473 23.875 1.00 92.75 1139 GLY A N 1
ATOM 8949 C CA . GLY A 1 1139 ? -3.582 -46.859 23.973 1.00 92.75 1139 GLY A CA 1
ATOM 8950 C C . GLY A 1 1139 ? -4.827 -47.151 23.121 1.00 92.75 1139 GLY A C 1
ATOM 8951 O O . GLY A 1 1139 ? -5.016 -48.278 22.656 1.00 92.75 1139 GLY A O 1
ATOM 8952 N N . GLN A 1 1140 ? -5.671 -46.144 22.862 1.00 90.94 1140 GLN A N 1
ATOM 8953 C CA . GLN A 1 1140 ? -6.809 -46.278 21.948 1.00 90.94 1140 GLN A CA 1
ATOM 8954 C C . GLN A 1 1140 ? -6.328 -46.399 20.496 1.00 90.94 1140 GLN A C 1
ATOM 8956 O O . GLN A 1 1140 ? -6.838 -47.242 19.757 1.00 90.94 1140 GLN A O 1
ATOM 8961 N N . ILE A 1 1141 ? -5.318 -45.613 20.114 1.00 94.62 1141 ILE A N 1
ATOM 8962 C CA . ILE A 1 1141 ? -4.689 -45.663 18.786 1.00 94.62 1141 ILE A CA 1
ATOM 8963 C C . ILE A 1 1141 ? -4.041 -47.038 18.554 1.00 94.62 1141 ILE A C 1
ATOM 8965 O O . ILE A 1 1141 ? -4.275 -47.667 17.521 1.00 94.62 1141 ILE A O 1
ATOM 8969 N N . GLU A 1 1142 ? -3.296 -47.555 19.536 1.00 93.38 1142 GLU A N 1
ATOM 8970 C CA . GLU A 1 1142 ? -2.707 -48.903 19.491 1.00 93.38 1142 GLU A CA 1
ATOM 8971 C C . GLU A 1 1142 ? -3.776 -49.997 19.343 1.00 93.38 1142 GLU A C 1
ATOM 8973 O O . GLU A 1 1142 ? -3.610 -50.950 18.577 1.00 93.38 1142 GLU A O 1
ATOM 8978 N N . THR A 1 1143 ? -4.904 -49.843 20.041 1.00 89.88 1143 THR A N 1
ATOM 8979 C CA . THR A 1 1143 ? -6.029 -50.784 19.966 1.00 89.88 1143 THR A CA 1
ATOM 8980 C C . THR A 1 1143 ? -6.671 -50.785 18.579 1.00 89.88 1143 THR A C 1
ATOM 8982 O O . THR A 1 1143 ? -6.938 -51.860 18.039 1.00 89.88 1143 THR A O 1
ATOM 8985 N N . PHE A 1 1144 ? -6.906 -49.609 17.984 1.00 86.06 1144 PHE A N 1
ATOM 8986 C CA . PHE A 1 1144 ? -7.416 -49.496 16.614 1.00 86.06 1144 PHE A CA 1
ATOM 8987 C C . PHE A 1 1144 ? -6.490 -50.176 15.617 1.00 86.06 1144 PHE A C 1
ATOM 8989 O O . PHE A 1 1144 ? -6.947 -51.019 14.848 1.00 86.06 1144 PHE A O 1
ATOM 8996 N N . ALA A 1 1145 ? -5.192 -49.874 15.688 1.00 89.44 1145 ALA A N 1
ATOM 8997 C CA . ALA A 1 1145 ? -4.200 -50.460 14.801 1.00 89.44 1145 ALA A CA 1
ATOM 8998 C C . ALA A 1 1145 ? -4.221 -51.996 14.862 1.00 89.44 1145 ALA A C 1
ATOM 9000 O O . ALA A 1 1145 ? -4.342 -52.663 13.832 1.00 89.44 1145 ALA A O 1
ATOM 9001 N N . GLY A 1 1146 ? -4.212 -52.562 16.075 1.00 87.31 1146 GLY A N 1
ATOM 9002 C CA . GLY A 1 1146 ? -4.218 -54.010 16.277 1.00 87.31 1146 GLY A CA 1
ATOM 9003 C C . GLY A 1 1146 ? -5.450 -54.721 15.704 1.00 87.31 1146 GLY A C 1
ATOM 9004 O O . GLY A 1 1146 ? -5.319 -55.827 15.180 1.00 87.31 1146 GLY A O 1
ATOM 9005 N N . LYS A 1 1147 ? -6.636 -54.100 15.757 1.00 88.88 1147 LYS A N 1
ATOM 9006 C CA . LYS A 1 1147 ? -7.873 -54.693 15.214 1.00 88.88 1147 LYS A CA 1
ATOM 9007 C C . LYS A 1 1147 ? -7.893 -54.771 13.690 1.00 88.88 1147 LYS A C 1
ATOM 9009 O O . LYS A 1 1147 ? -8.472 -55.708 13.148 1.00 88.88 1147 LYS A O 1
ATOM 9014 N N . VAL A 1 1148 ? -7.267 -53.808 13.014 1.00 90.75 1148 VAL A N 1
ATOM 9015 C CA . VAL A 1 1148 ? -7.296 -53.689 11.545 1.00 90.75 1148 VAL A CA 1
ATOM 9016 C C . VAL A 1 1148 ? -6.023 -54.217 10.871 1.00 90.75 1148 VAL A C 1
ATOM 9018 O O . VAL A 1 1148 ? -5.820 -54.020 9.677 1.00 90.75 1148 VAL A O 1
ATOM 9021 N N . GLY A 1 1149 ? -5.152 -54.904 11.620 1.00 88.38 1149 GLY A N 1
ATOM 9022 C CA . GLY A 1 1149 ? -3.930 -55.511 11.076 1.00 88.38 1149 GLY A CA 1
ATOM 9023 C C . GLY A 1 1149 ? -2.794 -54.517 10.804 1.00 88.38 1149 GLY A C 1
ATOM 9024 O O . GLY A 1 1149 ? -1.924 -54.786 9.970 1.00 88.38 1149 GLY A O 1
ATOM 9025 N N . LEU A 1 1150 ? -2.794 -53.381 11.503 1.00 94.12 1150 LEU A N 1
ATOM 9026 C CA . LEU A 1 1150 ? -1.727 -52.385 11.501 1.00 94.12 1150 LEU A CA 1
ATOM 9027 C C . LEU A 1 1150 ? -0.856 -52.538 12.756 1.00 94.12 1150 LEU A C 1
ATOM 9029 O O . LEU A 1 1150 ? -1.352 -52.729 13.866 1.00 94.12 1150 LEU A O 1
ATOM 9033 N N . HIS A 1 1151 ? 0.461 -52.431 12.596 1.00 94.38 1151 HIS A N 1
ATOM 9034 C CA . HIS A 1 1151 ? 1.404 -52.409 13.713 1.00 94.38 1151 HIS A CA 1
ATOM 9035 C C . HIS A 1 1151 ? 1.909 -50.987 13.950 1.00 94.38 1151 HIS A C 1
ATOM 9037 O O . HIS A 1 1151 ? 2.413 -50.358 13.023 1.00 94.38 1151 HIS A O 1
ATOM 9043 N N . VAL A 1 1152 ? 1.796 -50.483 15.181 1.00 96.56 1152 VAL A N 1
ATOM 9044 C CA . VAL A 1 1152 ? 2.362 -49.181 15.560 1.00 96.56 1152 VAL A CA 1
ATOM 9045 C C . VAL A 1 1152 ? 3.883 -49.270 15.569 1.00 96.56 1152 VAL A C 1
ATOM 9047 O O . VAL A 1 1152 ? 4.460 -50.016 16.355 1.00 96.56 1152 VAL A O 1
ATOM 9050 N N . VAL A 1 1153 ? 4.526 -48.485 14.709 1.00 95.62 1153 VAL A N 1
ATOM 9051 C CA . VAL A 1 1153 ? 5.986 -48.384 14.629 1.00 95.62 1153 VAL A CA 1
ATOM 9052 C C . VAL A 1 1153 ? 6.498 -47.286 15.554 1.00 95.62 1153 VAL A C 1
ATOM 9054 O O . VAL A 1 1153 ? 7.491 -47.472 16.260 1.00 95.62 1153 VAL A O 1
ATOM 9057 N N . HIS A 1 1154 ? 5.848 -46.120 15.522 1.00 96.62 1154 HIS A N 1
ATOM 9058 C CA . HIS A 1 1154 ? 6.276 -44.958 16.291 1.00 96.62 1154 HIS A CA 1
ATOM 9059 C C . HIS A 1 1154 ? 5.151 -43.933 16.471 1.00 96.62 1154 HIS A C 1
ATOM 9061 O O . HIS A 1 1154 ? 4.328 -43.758 15.573 1.00 96.62 1154 HIS A O 1
ATOM 9067 N N . HIS A 1 1155 ? 5.182 -43.209 17.592 1.00 97.25 1155 HIS A N 1
ATOM 9068 C CA . HIS A 1 1155 ? 4.371 -42.014 17.836 1.00 97.25 1155 HIS A CA 1
ATOM 9069 C C . HIS A 1 1155 ? 5.277 -40.780 17.805 1.00 97.25 1155 HIS A C 1
ATOM 9071 O O . HIS A 1 1155 ? 6.130 -40.621 18.680 1.00 97.25 1155 HIS A O 1
ATOM 9077 N N . PHE A 1 1156 ? 5.110 -39.907 16.813 1.00 96.62 1156 PHE A N 1
ATOM 9078 C CA . PHE A 1 1156 ? 5.784 -38.610 16.776 1.00 96.62 1156 PHE A CA 1
ATOM 9079 C C . PHE A 1 1156 ? 4.929 -37.613 17.560 1.00 96.62 1156 PHE A C 1
ATOM 9081 O O . PHE A 1 1156 ? 3.860 -37.221 17.101 1.00 96.62 1156 PHE A O 1
ATOM 9088 N N . LEU A 1 1157 ? 5.349 -37.279 18.779 1.00 96.00 1157 LEU A N 1
ATOM 9089 C CA . LEU A 1 1157 ? 4.626 -36.386 19.691 1.00 96.00 1157 LEU A CA 1
ATOM 9090 C C . LEU A 1 1157 ? 5.194 -34.969 19.634 1.00 96.00 1157 LEU A C 1
ATOM 9092 O O . LEU A 1 1157 ? 6.406 -34.788 19.478 1.00 96.00 1157 LEU A O 1
ATOM 9096 N N . ASP A 1 1158 ? 4.339 -33.972 19.839 1.00 94.75 1158 ASP A N 1
ATOM 9097 C CA . ASP A 1 1158 ? 4.796 -32.621 20.154 1.00 94.75 1158 ASP A CA 1
ATOM 9098 C C . ASP A 1 1158 ? 5.317 -32.511 21.597 1.00 94.75 1158 ASP A C 1
ATOM 9100 O O . ASP A 1 1158 ? 5.130 -33.399 22.434 1.00 94.75 1158 ASP A O 1
ATOM 9104 N N . ASP A 1 1159 ? 5.954 -31.380 21.906 1.00 92.00 1159 ASP A N 1
ATOM 9105 C CA . ASP A 1 1159 ? 6.552 -31.101 23.214 1.00 92.00 1159 ASP A CA 1
ATOM 9106 C C . ASP A 1 1159 ? 5.536 -31.094 24.369 1.00 92.00 1159 ASP A C 1
ATOM 9108 O O . ASP A 1 1159 ? 5.921 -31.330 25.518 1.00 92.00 1159 ASP A O 1
ATOM 9112 N N . LYS A 1 1160 ? 4.246 -30.879 24.084 1.00 92.19 1160 LYS A N 1
ATOM 9113 C CA . LYS A 1 1160 ? 3.167 -30.880 25.082 1.00 92.19 1160 LYS A CA 1
ATOM 9114 C C . LYS A 1 1160 ? 2.315 -32.147 25.069 1.00 92.19 1160 LYS A C 1
ATOM 9116 O O . LYS A 1 1160 ? 1.4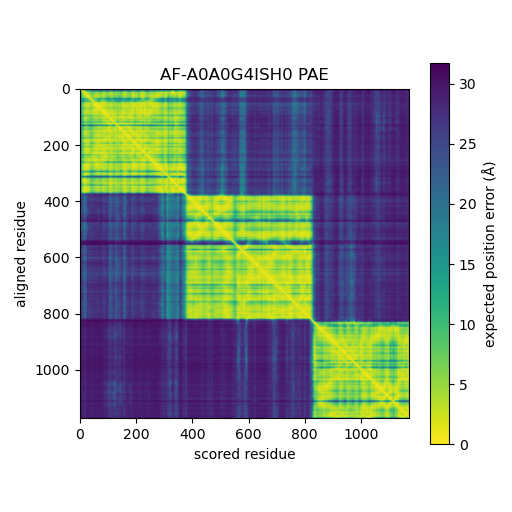07 -32.250 25.893 1.00 92.19 1160 LYS A O 1
ATOM 9121 N N . SER A 1 1161 ? 2.598 -33.105 24.180 1.00 93.44 1161 SER A N 1
ATOM 9122 C CA . SER A 1 1161 ? 1.775 -34.311 23.984 1.00 93.44 1161 SER A CA 1
ATOM 9123 C C . SER A 1 1161 ? 0.296 -33.986 23.728 1.00 93.44 1161 SER A C 1
ATOM 9125 O O . SER A 1 1161 ? -0.611 -34.657 24.217 1.00 93.44 1161 SER A O 1
ATOM 9127 N N . TRP A 1 1162 ? 0.052 -32.912 22.986 1.00 94.56 1162 TRP A N 1
ATOM 9128 C CA . TRP A 1 1162 ? -1.260 -32.479 22.527 1.00 94.56 1162 TRP A CA 1
ATOM 9129 C C . TRP A 1 1162 ? -1.652 -33.143 21.209 1.00 94.56 1162 TRP A C 1
ATOM 9131 O O . TRP A 1 1162 ? -2.840 -33.306 20.950 1.00 94.56 1162 TRP A O 1
ATOM 9141 N N . PHE A 1 1163 ? -0.701 -33.538 20.377 1.00 96.62 1163 PHE A N 1
ATOM 9142 C CA . PHE A 1 1163 ? -0.963 -34.142 19.078 1.00 96.62 1163 PHE A CA 1
ATOM 9143 C C . PHE A 1 1163 ? 0.072 -35.227 18.796 1.00 96.62 1163 PHE A C 1
ATOM 9145 O O . PHE A 1 1163 ? 1.202 -35.166 19.287 1.00 96.62 1163 PHE A O 1
ATOM 9152 N N . THR A 1 1164 ? -0.298 -36.223 17.994 1.00 97.31 1164 THR A N 1
ATOM 9153 C CA . THR A 1 1164 ? 0.668 -37.192 17.484 1.00 97.31 1164 THR A CA 1
ATOM 9154 C C . THR A 1 1164 ? 0.446 -37.520 16.021 1.00 97.31 1164 THR A C 1
ATOM 9156 O O . THR A 1 1164 ? -0.670 -37.823 15.617 1.00 97.31 1164 THR A O 1
ATOM 9159 N N . ASP A 1 1165 ? 1.533 -37.559 15.256 1.00 97.12 1165 ASP A N 1
ATOM 9160 C CA . ASP A 1 1165 ? 1.573 -38.307 14.005 1.00 97.12 1165 ASP A CA 1
ATOM 9161 C C . ASP A 1 1165 ? 2.009 -39.736 14.328 1.00 97.12 1165 ASP A C 1
ATOM 9163 O O . ASP A 1 1165 ? 3.135 -39.983 14.763 1.00 97.12 1165 ASP A O 1
ATOM 9167 N N . THR A 1 1166 ? 1.107 -40.702 14.172 1.00 97.19 1166 THR A N 1
ATOM 9168 C CA . THR A 1 1166 ? 1.410 -42.112 14.443 1.00 97.19 1166 THR A CA 1
ATOM 9169 C C . THR A 1 1166 ? 1.734 -42.835 13.148 1.00 97.19 1166 THR A C 1
ATOM 9171 O O . THR A 1 1166 ? 0.922 -42.859 12.227 1.00 97.19 1166 THR A O 1
ATOM 9174 N N . CYS A 1 1167 ? 2.916 -43.450 13.091 1.00 97.00 1167 CYS A N 1
ATOM 9175 C CA . CYS A 1 1167 ? 3.332 -44.295 11.979 1.00 97.00 1167 CYS A CA 1
ATOM 9176 C C . CYS A 1 1167 ? 2.928 -45.748 12.231 1.00 97.00 1167 CYS A C 1
ATOM 9178 O O . CYS A 1 1167 ? 3.365 -46.373 13.203 1.00 97.00 1167 CYS A O 1
ATOM 9180 N N . PHE A 1 1168 ? 2.133 -46.291 11.318 1.00 96.12 1168 PHE A N 1
ATOM 9181 C CA . PHE A 1 1168 ? 1.739 -47.686 11.255 1.00 96.12 1168 PHE A CA 1
ATOM 9182 C C . PHE A 1 1168 ? 2.449 -48.404 10.107 1.00 96.12 1168 PHE A C 1
ATOM 9184 O O . PHE A 1 1168 ? 2.667 -47.830 9.041 1.00 96.12 1168 PHE A O 1
ATOM 9191 N N . GLN A 1 1169 ? 2.731 -49.691 10.295 1.00 94.69 1169 GLN A N 1
ATOM 9192 C CA . GLN A 1 1169 ? 3.147 -50.605 9.236 1.00 94.69 1169 GLN A CA 1
ATOM 9193 C C . GLN A 1 1169 ? 2.051 -51.631 8.959 1.00 94.69 1169 GLN A C 1
ATOM 9195 O O . GLN A 1 1169 ? 1.478 -52.216 9.884 1.00 94.69 1169 GLN A O 1
ATOM 9200 N N . VAL A 1 1170 ? 1.791 -51.893 7.680 1.00 91.94 1170 VAL A N 1
ATOM 9201 C CA . VAL A 1 1170 ? 0.880 -52.962 7.260 1.00 91.94 1170 VAL A CA 1
ATOM 9202 C C . VAL A 1 1170 ? 1.565 -54.312 7.461 1.00 91.94 1170 VAL A C 1
ATOM 9204 O O . VAL A 1 1170 ? 2.494 -54.653 6.730 1.00 91.94 1170 VAL A O 1
ATOM 9207 N N . VAL A 1 1171 ? 1.111 -55.101 8.439 1.00 88.38 1171 VAL A N 1
ATOM 9208 C CA . VAL A 1 1171 ? 1.698 -56.422 8.750 1.00 88.38 1171 VAL A CA 1
ATOM 9209 C C . VAL A 1 1171 ? 0.884 -57.592 8.194 1.00 88.38 1171 VAL A C 1
ATOM 9211 O O . VAL A 1 1171 ? 1.431 -58.672 7.971 1.00 88.38 1171 VAL A O 1
ATOM 9214 N N . SER A 1 1172 ? -0.406 -57.384 7.921 1.00 82.31 1172 SER A N 1
ATOM 9215 C CA . SER A 1 1172 ? -1.300 -58.387 7.329 1.00 82.31 1172 SER A CA 1
ATOM 9216 C C . SER A 1 1172 ? -2.430 -57.729 6.539 1.00 82.31 1172 SER A C 1
ATOM 9218 O O . SER A 1 1172 ? -2.909 -56.671 6.942 1.00 82.31 1172 SER A O 1
ATOM 9220 N N . LYS A 1 1173 ? -2.882 -58.379 5.460 1.00 74.88 1173 LYS A N 1
ATOM 9221 C CA . LYS A 1 1173 ? -4.122 -58.056 4.734 1.00 74.88 1173 LYS A CA 1
ATOM 9222 C C . LYS A 1 1173 ? -5.265 -58.936 5.219 1.00 74.88 1173 LYS A C 1
ATOM 9224 O O . LYS A 1 1173 ? -5.004 -60.141 5.423 1.00 74.88 1173 LYS A O 1
#

Organism: Plasmodiophora brassicae (NCBI:txid37360)

Radius of gyration: 38.02 Å; Cα contacts (8 Å, |Δi|>4): 2245; chains: 1; bounding box: 79×96×109 Å

Solvent-accessible surface area (backbone atoms only — not comparable to full-atom values): 62588 Å² total; per-residue (Å²): 139,88,83,73,81,95,63,94,83,79,60,86,81,64,62,40,85,24,46,75,73,50,28,60,78,36,48,77,77,45,48,67,59,62,72,67,59,73,89,52,85,72,41,76,49,90,72,52,52,49,46,49,73,57,24,43,50,17,51,44,50,36,52,19,63,67,51,69,47,64,56,90,70,58,62,58,86,29,42,32,40,14,46,14,49,54,40,27,48,39,46,46,50,61,54,75,53,55,80,78,34,26,34,34,34,40,22,40,29,57,54,55,60,55,47,50,48,54,77,60,78,40,45,46,75,44,80,43,78,51,60,92,88,79,51,70,61,59,54,53,51,50,50,67,77,40,79,61,44,47,31,37,37,40,47,45,35,25,32,64,39,9,37,66,57,50,61,68,55,52,50,50,52,60,67,72,37,77,90,27,32,38,39,36,35,31,36,36,50,57,24,33,34,47,60,90,82,44,80,74,59,52,66,61,78,48,17,74,82,32,67,45,28,32,34,33,27,46,38,36,45,61,38,42,47,91,72,33,41,13,26,34,40,32,62,64,75,46,73,61,35,59,60,50,33,56,79,25,47,55,56,38,55,58,39,53,42,44,20,60,64,30,60,48,82,61,44,44,53,53,48,42,48,52,38,7,58,51,42,41,53,30,52,53,47,52,54,50,48,33,49,74,62,68,47,77,52,60,52,80,53,57,21,43,45,35,35,36,35,48,52,77,63,54,92,83,38,92,39,25,64,58,48,38,50,47,36,33,72,73,38,27,32,39,52,36,37,23,58,69,25,60,36,91,62,53,42,31,33,37,40,38,43,32,54,59,71,62,54,51,50,53,45,51,51,30,52,41,48,42,37,50,66,63,43,70,63,54,72,52,86,75,50,73,67,53,48,51,52,48,50,53,50,47,54,54,60,58,62,27,46,37,92,78,35,37,74,44,52,64,44,88,67,46,74,30,52,51,50,54,54,33,20,53,37,22,38,41,49,50,51,47,34,69,75,44,49,93,73,34,75,83,71,78,48,68,68,54,34,61,72,24,50,69,79,63,67,41,43,90,88,77,62,54,46,55,84,94,36,68,76,71,82,69,89,78,75,79,59,67,70,60,38,52,50,47,27,53,54,34,48,55,52,52,60,78,38,46,66,60,32,47,77,68,71,42,30,49,55,57,51,52,41,42,52,53,48,43,57,47,48,36,50,50,50,46,42,47,47,57,41,66,46,87,40,46,51,81,53,79,93,70,62,81,76,82,84,70,77,75,83,73,80,89,71,75,86,52,65,27,71,38,76,52,46,56,12,77,44,35,38,52,83,78,79,46,57,73,77,61,50,70,25,33,51,53,39,79,44,84,34,74,48,31,33,29,44,26,51,54,47,22,36,48,65,51,46,57,44,49,77,72,36,53,69,76,44,67,89,58,42,58,74,71,56,41,51,48,36,63,74,71,63,51,72,66,49,75,52,50,47,78,38,84,86,83,70,41,53,28,34,56,46,69,66,49,74,43,56,34,82,69,47,27,57,17,61,35,50,38,18,52,52,56,49,43,31,53,16,46,78,67,75,30,31,50,36,37,58,57,47,50,43,28,49,32,39,47,95,56,92,53,71,41,43,66,32,82,72,55,55,72,80,37,48,40,46,34,52,47,74,73,67,52,72,55,48,48,76,72,32,75,37,33,13,89,54,58,32,28,50,61,51,16,49,21,20,30,50,31,68,29,64,38,61,62,35,73,59,67,90,70,56,61,61,38,88,91,48,48,62,76,52,64,71,49,58,70,81,53,22,26,30,27,37,35,31,17,15,53,30,48,67,87,63,47,41,84,36,51,75,45,70,48,44,42,81,52,45,65,58,62,21,24,40,48,46,20,33,79,60,52,85,80,68,63,59,79,72,93,49,54,46,76,42,83,44,68,45,93,81,54,45,74,69,50,52,53,54,49,51,55,52,50,46,54,54,17,61,70,38,89,78,24,32,42,68,53,80,68,41,56,46,75,67,29,47,52,36,49,56,54,39,52,70,40,88,45,26,51,63,60,58,48,51,36,46,31,41,57,76,39,36,70,57,52,58,57,56,42,60,70,31,93,34,54,59,24,36,36,39,34,30,36,64,40,48,53,32,84,55,52,53,60,37,54,43,55,44,39,78,71,69,35,45,38,32,39,34,37,28,25,80,38,68,65,31,50,53,43,20,52,51,44,49,66,72,65,71,55,82,32,70,30,38,38,39,32,41,32,60,66,63,65,46,43,40,53,56,62,66,52,88,58,91,76,48,30,52,35,38,36,41,55,54,49,60,57,18,53,39,58,73,70,54,34,47,48,48,53,32,53,54,49,67,44,49,54,78,49,27,38,38,36,38,26,42,34,32,63,60,95,58,60,62,62,62,38,34,42,53,54,40,94,87,41,48,48,45,50,34,60,48,47,44,47,51,46,40,25,73,76,35,61,29,62,69,57,66,93,47,40,44,72,44,58,44,75,39,80,91,74,36,23,39,36,36,30,40,25,24,72,42,71,48,71,38,42,29,60,41,65,100,82,77,48,68,42,76,41,78,41,48,55,69,39,47,34,42,37,41,46,40,38,38,44,51,73,71,56,54,51,50,49,30,58,76,50,36,30,42,81,75,47,75,46,57,39,98,79,56,49,38,30,43,34,34,28,32,30,75,50,133

Secondary structure (DSSP, 8-state):
----S--TTSSTT--EE-SS---GGGHHHHHHHHHT----TTTTS---TT--HHHHHHHHHHHHHHH---GGG--GGGEEEESSHHHHHHHHHHHH--TT-EEEEEES--HHHHHHHHTTSSSEEEEEE--TTT-SHHHHHHHHH-TTEEEEEEESS-TTT-PPPPHHHHHHHHHH-TTSEEEEE-GGGGGBSS-SS-----THHHHTT-TTEEEEEESGGGTTGGG--EEEE-S---HHHHHHTTTSPPPHHHHHHHHHHTTSTHHHHHHHHHHHHHHHHHHHHHHHHHHHTT---BPPPSBSSEEEEE----TT-SSHHHHHHHIIIII-EE-EESGGGT-SSTTEEEEE--S-HHHHHHHHHHHHHHHHHH---PPP---HHHHHHHHHHHHHHHTTB-TTGGG---STTS--HHHHHHHHHHHHHHHHHHHHGGGSPPPS-HHHHHHTS----B-TTT-PBPGGGTT--------HHHHHHHHHHHHHHHHHHHHHHHHTT-THHHHHHHHHHHHHHHHHHHHHHTS-GGGB---GGGPPPP------------EEEE--EEEEES--TTS-S---GGG-S-EEEEE--EEEESSPPBHHHHHHHHHTTTTT-GGGS-HHHHHHHHHTT--S-TTEEEETTTTEEEEE-SSSEEEGGGSTTSBP---HHHHHHHHHHTT-BPPPHHHHHHHHHTT---SBTTBSS-TTTTT---TTSSSS---TTS---B-TTS-B--SSSSEEEEEEE---SS-GGG----TTSTHHHHTT-SSSEEEEES--TTS-GGG-STT--EEEETT---S-EE---EEE--TTGGGSSS--EEEEEE-TT-SHHHHHHHHHHHHHHHHTSSSEE--GGGG-SHHHHHHHHHHHHSSS--HHHHHHHHHHHTHHHHHHHGGGSSSTTEEEEEEES-TTSTTHHHHHHHHHTTT-EEEEEEEES-HHHHHHHHHHHHHTT---SEEEEEES-HHHHHHHHHHS--TT-EEEEEE-SGGGGGS-HHHHHHHHHHHHHHSPTT-EEEEEEEBPPS-HHHHHHTTS-TTSHHHHHHHHHHHHHHHHS-----GGGEEEEEEEETTTTEEEEEEEESS-EEEEEE-STTT-EEEEEE-TT-EEEEEEEE-B-HHHHHHHHHHTTEEEEEEEE-TTSSEEEEEEEE---